Protein 2AHR (pdb70)

Solvent-accessible surface area: 51233 Å² total

Secondary structure (DSSP, 8-state):
--EEEE-----HHHHHHHTTSS--EEEE-SSHHHHHHHHHHHT--B--HHHHHHT-SEEEE-S-GGGHHHHHTTS---S-EE--TT--HHHHHHHH-TTS-EEE----GGGT-EEEEEEE-TT--HHHHHHHHHHHHTTEEEEE--GGGHHHHIIIIIIHHHHHHHHHHHHHHHHHHTT--HHHHHHHHHHHHHHHHHHHHHSSS-HHHHHHHH--TTSHHHHH--HHHHTHHHHHHHHHHHHHHHHHH-/--EEEE-----HHHHHHHTTSSS-EEEE-SSHHHHHHHHHHHT--B--HHHHHHH-SEEEE-S-GGGHHHHHTTS---S-EE--TT--HHHHHHHH-TTS-EEE----GGGT-EEEEEEE-TT--HHHHHHHHHHHHTTEEEEE--GGGHHHHIIIIIIHHHHHHHHHHHHHHHHHHTT--HHHHHHHHHHHHHHHHHHHHH-SS-HHHHHHHH--TTSHHHHH--HHHHTHHHHHHHHHHHHHHHHHH-/-EEEE-----HHHHHHHTTS-S-EEEE-SSHHHHHHHHHHHT--B--HHHHHHT-SEEEE-S-GGGHHHHHTTS---S-EE---S--HHHHHHHH-SSS-EEE----GGGT-EEEEEEE-TT--TTHHHHHHHHHTTSEEEEE--GGGHHHHIIIIIIHHHHHHHHHHHHHHHHHHTT--HHHHHHHHHHHHHHHHHHHHH-SS-HHHHHHHH--TTSHHHHH--HHHHTHHHHHHHHHHHHHHHHHH-/---EEEE-----HHHHHHHHTSS--EEEE-SSHHHHHHHHHHHT--B--HHHHHHT-SEEEE-S-GGGHHHHHTTS---S-EE--TT--HHHHHHHH-TTS-EEE----GGGT-EEEEEEE-TT--HHHHHHHHHHHHTTEEEEE--GGGHHHHIIIIIIHHHHHHHHHHHHHHHHHHTT--HHHHHHHHHHHHHHHHHHHHHSSS-HHHHHHHH--TTSHHHHH--HHHHTHHHHHHHHHHHHHHHHHH-/----EEEE-----HHHHHHHTTSS--EEEE-SSHHHHHHHHHHHT--B--HHHHHTT-SEEEE-S-GGGHHHHHTTS---S-EE--TT--HHHHHHHH-TTS-EEE----GGGT-EEEEEEE-TT--HHHHHHHHHHHHTSEEEEE--GGGHHHHIIIIIIHHHHHHHHHHHHHHHHHHTT--HHHHHHHHHHHHHHHHHHHHH-SS-HHHHHHHH--TTSHHHHH--HHHHTHHHHHHHHHHHHHHHHHH-

CATH classification: 3.40.50.720 (+1 more: 1.10.3730.10)

Structure (mmCIF, N/CA/C/O backbone):
data_2AHR
#
_entry.id   2AHR
#
_cell.length_a   171.631
_cell.length_b   109.646
_cell.length_c   84.033
_cell.angle_alpha   90.00
_cell.angle_beta   96.08
_cell.angle_gamma   90.00
#
_symmetry.space_group_name_H-M   'C 1 2 1'
#
loop_
_entity.id
_entity.type
_entity.pdbx_description
1 polymer 'putative pyrroline carboxylate reductase'
2 non-polymer 'SODIUM ION'
3 non-polymer 'NADP NICOTINAMIDE-ADENINE-DINUCLEOTIDE PHOSPHATE'
4 non-polymer 'FORMIC ACID'
5 water water
#
loop_
_atom_site.group_PDB
_atom_site.id
_atom_site.type_symbol
_atom_site.label_atom_id
_atom_site.label_alt_id
_atom_site.label_comp_id
_atom_site.label_asym_id
_atom_site.label_entity_id
_atom_site.label_seq_id
_atom_site.pdbx_PDB_ins_code
_atom_site.Cartn_x
_atom_site.Cartn_y
_atom_site.Cartn_z
_atom_site.occupancy
_atom_site.B_iso_or_equiv
_atom_site.auth_seq_id
_atom_site.auth_comp_id
_atom_site.auth_asym_id
_atom_site.auth_atom_id
_atom_site.pdbx_PDB_model_num
ATOM 1 N N . ALA A 1 3 ? 25.593 78.848 65.183 1.00 63.15 0 ALA A N 1
ATOM 2 C CA . ALA A 1 3 ? 26.097 79.974 64.338 1.00 63.05 0 ALA A CA 1
ATOM 3 C C . ALA A 1 3 ? 26.551 81.150 65.196 1.00 62.59 0 ALA A C 1
ATOM 4 O O . ALA A 1 3 ? 25.727 81.900 65.729 1.00 63.38 0 ALA A O 1
ATOM 14 N N . LYS A 1 5 ? 28.745 84.732 66.397 1.00 57.53 2 LYS A N 1
ATOM 15 C CA . LYS A 1 5 ? 29.007 86.094 65.945 1.00 56.26 2 LYS A CA 1
ATOM 16 C C . LYS A 1 5 ? 30.519 86.329 65.980 1.00 55.24 2 LYS A C 1
ATOM 17 O O . LYS A 1 5 ? 31.153 86.242 67.047 1.00 54.91 2 LYS A O 1
ATOM 23 N N . ILE A 1 6 ? 31.095 86.607 64.811 1.00 53.63 3 ILE A N 1
ATOM 24 C CA . ILE A 1 6 ? 32.545 86.724 64.687 1.00 52.07 3 ILE A CA 1
ATOM 25 C C . ILE A 1 6 ? 32.953 88.179 64.455 1.00 51.22 3 ILE A C 1
ATOM 26 O O . ILE A 1 6 ? 32.373 88.870 63.603 1.00 50.36 3 ILE A O 1
ATOM 31 N N . GLY A 1 7 ? 33.941 88.634 65.228 1.00 49.93 4 GLY A N 1
ATOM 32 C CA . GLY A 1 7 ? 34.460 90.000 65.126 1.00 48.93 4 GLY A CA 1
ATOM 33 C C . GLY A 1 7 ? 35.899 90.092 64.630 1.00 48.33 4 GLY A C 1
ATOM 34 O O . GLY A 1 7 ? 36.761 89.311 65.043 1.00 48.19 4 GLY A O 1
ATOM 35 N N . ILE A 1 8 ? 36.168 91.067 63.767 1.00 47.23 5 ILE A N 1
ATOM 36 C CA . ILE A 1 8 ? 37.495 91.248 63.194 1.00 46.48 5 ILE A CA 1
ATOM 37 C C . ILE A 1 8 ? 38.064 92.607 63.583 1.00 46.00 5 ILE A C 1
ATOM 38 O O . ILE A 1 8 ? 37.470 93.654 63.295 1.00 46.00 5 ILE A O 1
ATOM 43 N N . ILE A 1 9 ? 39.231 92.593 64.206 1.00 45.03 6 ILE A N 1
ATOM 44 C CA . ILE A 1 9 ? 39.895 93.823 64.581 1.00 44.89 6 ILE A CA 1
ATOM 45 C C . ILE A 1 9 ? 41.083 94.065 63.665 1.00 45.07 6 ILE A C 1
ATOM 46 O O . ILE A 1 9 ? 42.081 93.310 63.693 1.00 44.84 6 ILE A O 1
ATOM 51 N N . GLY A 1 10 ? 40.989 95.146 62.893 1.00 44.43 7 GLY A N 1
ATOM 52 C CA . GLY A 1 10 ? 41.976 95.468 61.877 1.00 44.99 7 GLY A CA 1
ATOM 53 C C . GLY A 1 10 ? 41.600 94.764 60.589 1.00 45.07 7 GLY A C 1
ATOM 54 O O . GLY A 1 10 ? 41.551 93.531 60.542 1.00 45.63 7 GLY A O 1
ATOM 55 N N . VAL A 1 11 ? 41.310 95.550 59.557 1.00 44.43 8 VAL A N 1
ATOM 56 C CA . VAL A 1 11 ? 40.855 95.020 58.271 1.00 44.05 8 VAL A CA 1
ATOM 57 C C . VAL A 1 11 ? 41.586 95.707 57.128 1.00 43.88 8 VAL A C 1
ATOM 58 O O . VAL A 1 11 ? 41.161 96.755 56.633 1.00 44.01 8 VAL A O 1
ATOM 62 N N . GLY A 1 12 ? 42.705 95.109 56.735 1.00 43.93 9 GLY A N 1
ATOM 63 C CA . GLY A 1 12 ? 43.506 95.592 55.624 1.00 44.01 9 GLY A CA 1
ATOM 64 C C . GLY A 1 12 ? 43.364 94.614 54.484 1.00 44.00 9 GLY A C 1
ATOM 65 O O . GLY A 1 12 ? 42.276 94.062 54.277 1.00 43.52 9 GLY A O 1
ATOM 66 N N . LYS A 1 13 ? 44.462 94.387 53.755 1.00 44.44 10 LYS A N 1
ATOM 67 C CA . LYS A 1 13 ? 44.427 93.537 52.547 1.00 44.27 10 LYS A CA 1
ATOM 68 C C . LYS A 1 13 ? 44.039 92.085 52.882 1.00 43.56 10 LYS A C 1
ATOM 69 O O . LYS A 1 13 ? 43.037 91.561 52.369 1.00 43.46 10 LYS A O 1
ATOM 83 N N . ALA A 1 15 ? 42.868 90.623 55.776 1.00 43.49 12 ALA A N 1
ATOM 84 C CA . ALA A 1 15 ? 41.558 90.506 56.433 1.00 44.00 12 ALA A CA 1
ATOM 85 C C . ALA A 1 15 ? 40.384 90.682 55.452 1.00 44.86 12 ALA A C 1
ATOM 86 O O . ALA A 1 15 ? 39.419 89.920 55.506 1.00 44.65 12 ALA A O 1
ATOM 88 N N . SER A 1 16 ? 40.465 91.671 54.561 1.00 45.78 13 SER A N 1
ATOM 89 C CA . SER A 1 16 ? 39.397 91.886 53.558 1.00 47.28 13 SER A CA 1
ATOM 90 C C . SER A 1 16 ? 39.211 90.662 52.670 1.00 47.44 13 SER A C 1
ATOM 91 O O . SER A 1 16 ? 38.072 90.278 52.382 1.00 47.74 13 SER A O 1
ATOM 94 N N . ALA A 1 17 ? 40.327 90.056 52.249 1.00 47.41 14 ALA A N 1
ATOM 95 C CA . ALA A 1 17 ? 40.311 88.883 51.360 1.00 47.76 14 ALA A CA 1
ATOM 96 C C . ALA A 1 17 ? 39.577 87.700 51.987 1.00 47.98 14 ALA A C 1
ATOM 97 O O . ALA A 1 17 ? 38.933 86.923 51.296 1.00 49.06 14 ALA A O 1
ATOM 99 N N . ILE A 1 18 ? 39.666 87.599 53.307 1.00 47.72 15 ILE A N 1
ATOM 100 C CA . ILE A 1 18 ? 39.134 86.488 54.086 1.00 47.98 15 ILE A CA 1
ATOM 101 C C . ILE A 1 18 ? 37.601 86.579 54.338 1.00 48.67 15 ILE A C 1
ATOM 102 O O . ILE A 1 18 ? 36.933 85.570 54.606 1.00 48.39 15 ILE A O 1
ATOM 107 N N . ILE A 1 19 ? 37.055 87.783 54.211 1.00 48.97 16 ILE A N 1
ATOM 108 C CA . ILE A 1 19 ? 35.651 88.025 54.528 1.00 49.92 16 ILE A CA 1
ATOM 109 C C . ILE A 1 19 ? 34.691 87.508 53.452 1.00 50.04 16 ILE A C 1
ATOM 110 O O . ILE A 1 19 ? 33.561 87.116 53.767 1.00 49.81 16 ILE A O 1
ATOM 115 N N . LYS A 1 20 ? 35.143 87.479 52.199 1.00 50.40 17 LYS A N 1
ATOM 116 C CA . LYS A 1 20 ? 34.353 86.889 51.115 1.00 50.76 17 LYS A CA 1
ATOM 117 C C . LYS A 1 20 ? 33.941 85.448 51.456 1.00 50.39 17 LYS A C 1
ATOM 118 O O . LYS A 1 20 ? 32.777 85.064 51.270 1.00 50.42 17 LYS A O 1
ATOM 124 N N . GLY A 1 21 ? 34.900 84.668 51.948 1.00 49.52 18 GLY A N 1
ATOM 125 C CA . GLY A 1 21 ? 34.648 83.313 52.413 1.00 49.39 18 GLY A CA 1
ATOM 126 C C . GLY A 1 21 ? 33.808 83.245 53.681 1.00 49.20 18 GLY A C 1
ATOM 127 O O . GLY A 1 21 ? 32.960 82.364 53.814 1.00 48.98 18 GLY A O 1
ATOM 128 N N . LEU A 1 22 ? 34.043 84.169 54.608 1.00 48.95 19 LEU A N 1
ATOM 129 C CA . LEU A 1 22 ? 33.260 84.232 55.853 1.00 49.22 19 LEU A CA 1
ATOM 130 C C . LEU A 1 22 ? 31.791 84.637 55.628 1.00 49.51 19 LEU A C 1
ATOM 131 O O . LEU A 1 22 ? 30.916 84.226 56.388 1.00 49.72 19 LEU A O 1
ATOM 136 N N . LYS A 1 23 ? 31.539 85.434 54.590 1.00 49.82 20 LYS A N 1
ATOM 137 C CA . LYS A 1 23 ? 30.180 85.811 54.183 1.00 50.49 20 LYS A CA 1
ATOM 138 C C . LYS A 1 23 ? 29.361 84.634 53.687 1.00 51.09 20 LYS A C 1
ATOM 139 O O . LYS A 1 23 ? 28.140 84.690 53.686 1.00 51.87 20 LYS A O 1
ATOM 145 N N . GLN A 1 24 ? 30.035 83.577 53.254 1.00 51.92 21 GLN A N 1
ATOM 146 C CA . GLN A 1 24 ? 29.367 82.389 52.751 1.00 52.78 21 GLN A CA 1
ATOM 147 C C . GLN A 1 24 ? 29.177 81.318 53.828 1.00 53.19 21 GLN A C 1
ATOM 148 O O . GLN A 1 24 ? 28.645 80.237 53.556 1.00 53.42 21 GLN A O 1
ATOM 154 N N . THR A 1 25 ? 29.607 81.635 55.049 1.00 53.38 22 THR A N 1
ATOM 155 C CA . THR A 1 25 ? 29.244 80.867 56.234 1.00 53.60 22 THR A CA 1
ATOM 156 C C . THR A 1 25 ? 27.978 81.481 56.875 1.00 54.13 22 THR A C 1
ATOM 157 O O . THR A 1 25 ? 27.681 82.662 56.658 1.00 53.83 22 THR A O 1
ATOM 161 N N . PRO A 1 26 ? 27.241 80.685 57.681 1.00 54.72 23 PRO A N 1
ATOM 162 C CA . PRO A 1 26 ? 26.052 81.166 58.399 1.00 55.12 23 PRO A CA 1
ATOM 163 C C . PRO A 1 26 ? 26.342 82.134 59.549 1.00 55.31 23 PRO A C 1
ATOM 164 O O . PRO A 1 26 ? 25.408 82.652 60.154 1.00 55.35 23 PRO A O 1
ATOM 168 N N . HIS A 1 27 ? 27.615 82.376 59.846 1.00 55.29 24 HIS A N 1
ATOM 169 C CA . HIS A 1 27 ? 27.999 83.206 60.994 1.00 55.52 24 HIS A CA 1
ATOM 170 C C . HIS A 1 27 ? 27.752 84.686 60.767 1.00 55.39 24 HIS A C 1
ATOM 171 O O . HIS A 1 27 ? 27.771 85.159 59.639 1.00 54.93 24 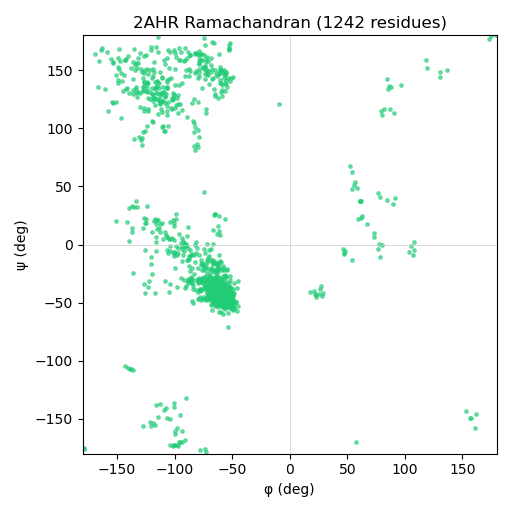HIS A O 1
ATOM 178 N N . GLU A 1 28 ? 27.523 85.411 61.854 1.00 55.54 25 GLU A N 1
ATOM 179 C CA . GLU A 1 28 ? 27.339 86.851 61.774 1.00 55.86 25 GLU A CA 1
ATOM 180 C C . GLU A 1 28 ? 28.667 87.539 62.016 1.00 55.07 25 GLU A C 1
ATOM 181 O O . GLU A 1 28 ? 29.434 87.151 62.896 1.00 55.55 25 GLU A O 1
ATOM 187 N N . LEU A 1 29 ? 28.925 88.575 61.235 1.00 54.13 26 LEU A N 1
ATOM 188 C CA . LEU A 1 29 ? 30.214 89.235 61.240 1.00 53.13 26 LEU A CA 1
ATOM 189 C C . LEU A 1 29 ? 30.081 90.680 61.681 1.00 52.47 26 LEU A C 1
ATOM 190 O O . LEU A 1 29 ? 29.054 91.314 61.453 1.00 52.42 26 LEU A O 1
ATOM 195 N N . ILE A 1 30 ? 31.119 91.186 62.334 1.00 51.57 27 ILE A N 1
ATOM 196 C CA . ILE A 1 30 ? 31.207 92.593 62.680 1.00 51.11 27 ILE A CA 1
ATOM 197 C C . ILE A 1 30 ? 32.672 92.960 62.719 1.00 50.76 27 ILE A C 1
ATOM 198 O O . ILE A 1 30 ? 33.495 92.140 63.100 1.00 50.79 27 ILE A O 1
ATOM 203 N N . ILE A 1 31 ? 32.994 94.191 62.327 1.00 50.45 28 ILE A N 1
ATOM 204 C CA . ILE A 1 31 ? 34.385 94.594 62.152 1.00 50.04 28 ILE A CA 1
ATOM 205 C C . ILE A 1 31 ? 34.723 95.864 62.931 1.00 49.90 28 ILE A C 1
ATOM 206 O O . ILE A 1 31 ? 33.830 96.616 63.301 1.00 49.86 28 ILE A O 1
ATOM 211 N N . SER A 1 32 ? 36.014 96.114 63.142 1.00 49.44 29 SER A N 1
ATOM 212 C CA . SER A 1 32 ? 36.476 97.311 63.833 1.00 49.29 29 SER A CA 1
ATOM 213 C C . SER A 1 32 ? 37.869 97.703 63.341 1.00 49.10 29 SER A C 1
ATOM 214 O O . SER A 1 32 ? 38.800 96.896 63.433 1.00 49.42 29 SER A O 1
ATOM 217 N N . GLY A 1 33 ? 38.008 98.934 62.838 1.00 48.49 30 GLY A N 1
ATOM 218 C CA . GLY A 1 33 ? 39.250 99.437 62.231 1.00 48.17 30 GLY A CA 1
ATOM 219 C C . GLY A 1 33 ? 40.148 100.313 63.093 1.00 48.39 30 GLY A C 1
ATOM 220 O O . GLY A 1 33 ? 40.051 100.286 64.314 1.00 48.27 30 GLY A O 1
ATOM 221 N N . SER A 1 34 ? 41.029 101.085 62.450 1.00 48.77 31 SER A N 1
ATOM 222 C CA . SER A 1 34 ? 42.020 101.949 63.133 1.00 49.29 31 SER A CA 1
ATOM 223 C C . SER A 1 34 ? 41.460 103.263 63.723 1.00 49.52 31 SER A C 1
ATOM 224 O O . SER A 1 34 ? 42.150 103.950 64.491 1.00 49.64 31 SER A O 1
ATOM 227 N N . SER A 1 35 ? 40.235 103.613 63.337 1.00 49.25 32 SER A N 1
ATOM 228 C CA . SER A 1 35 ? 39.513 104.777 63.864 1.00 49.41 32 SER A CA 1
ATOM 229 C C . SER A 1 35 ? 38.057 104.623 63.456 1.00 49.42 32 SER A C 1
ATOM 230 O O . SER A 1 35 ? 37.765 103.911 62.494 1.00 49.04 32 SER A O 1
ATOM 233 N N . LEU A 1 36 ? 37.148 105.285 64.175 1.00 49.63 33 LEU A N 1
ATOM 234 C CA . LEU A 1 36 ? 35.721 105.213 63.849 1.00 49.77 33 LEU A CA 1
ATOM 235 C C . LEU A 1 36 ? 35.431 105.504 62.391 1.00 49.31 33 LEU A C 1
ATOM 236 O O . LEU A 1 36 ? 34.638 104.803 61.763 1.00 48.92 33 LEU A O 1
ATOM 241 N N . GLU A 1 37 ? 36.076 106.533 61.850 1.00 49.59 34 GLU A N 1
ATOM 242 C CA . GLU A 1 37 ? 35.826 106.918 60.462 1.00 49.80 34 GLU A CA 1
ATOM 243 C C . GLU A 1 37 ? 36.245 105.780 59.535 1.00 49.65 34 GLU A C 1
ATOM 244 O O . GLU A 1 37 ? 35.449 105.354 58.688 1.00 49.71 34 GLU A O 1
ATOM 250 N N . ARG A 1 38 ? 37.475 105.281 59.721 1.00 49.05 35 ARG A N 1
ATOM 251 C CA . ARG A 1 38 ? 38.000 104.165 58.933 1.00 48.63 35 ARG A CA 1
ATOM 252 C C . ARG A 1 38 ? 37.112 102.947 59.070 1.00 48.16 35 ARG A C 1
ATOM 253 O O . ARG A 1 38 ? 36.845 102.273 58.089 1.00 48.32 35 ARG A O 1
ATOM 261 N N . SER A 1 39 ? 36.643 102.680 60.284 1.00 48.30 36 SER A N 1
ATOM 262 C CA . SER A 1 39 ? 35.699 101.587 60.537 1.00 48.67 36 SER A CA 1
ATOM 263 C C . SER A 1 39 ? 34.457 101.661 59.648 1.00 49.03 36 SER A C 1
ATOM 264 O O . SER A 1 39 ? 34.036 100.650 59.079 1.00 48.56 36 SER A O 1
ATOM 267 N N . LYS A 1 40 ? 33.884 102.861 59.534 1.00 49.70 37 LYS A N 1
ATOM 268 C CA . LYS A 1 40 ? 32.685 103.074 58.738 1.00 50.64 37 LYS A CA 1
ATOM 269 C C . LYS A 1 40 ? 32.968 102.956 57.233 1.00 50.97 37 LYS A C 1
ATOM 270 O O . LYS A 1 40 ? 32.208 102.307 56.497 1.00 50.67 37 LYS A O 1
ATOM 276 N N . GLU A 1 41 ? 34.054 103.599 56.793 1.00 51.75 38 GLU A N 1
ATOM 277 C CA . GLU A 1 41 ? 34.501 103.545 55.398 1.00 52.55 38 GLU A CA 1
ATOM 278 C C . GLU A 1 41 ? 34.600 102.091 54.939 1.00 52.26 38 GLU A C 1
ATOM 279 O O . GLU A 1 41 ? 34.069 101.725 53.885 1.00 52.06 38 GLU A O 1
ATOM 285 N N . ILE A 1 42 ? 35.275 101.277 55.755 1.00 51.97 39 ILE A N 1
ATOM 286 C CA . ILE A 1 42 ? 35.490 99.861 55.479 1.00 51.99 39 ILE A CA 1
ATOM 287 C C . ILE A 1 42 ? 34.197 99.042 55.566 1.00 52.06 39 ILE A C 1
ATOM 288 O O . ILE A 1 42 ? 33.945 98.166 54.729 1.00 51.55 39 ILE A O 1
ATOM 293 N N . ALA A 1 43 ? 33.385 99.330 56.576 1.00 52.65 40 ALA A N 1
ATOM 294 C CA . ALA A 1 43 ? 32.110 98.634 56.768 1.00 53.66 40 ALA A CA 1
ATOM 295 C C . ALA A 1 43 ? 31.135 98.892 55.612 1.00 54.47 40 ALA A C 1
ATOM 296 O O . ALA A 1 43 ? 30.363 98.006 55.229 1.00 54.30 40 ALA A O 1
ATOM 298 N N . GLU A 1 44 ? 31.178 100.102 55.060 1.00 55.55 41 GLU A N 1
ATOM 299 C CA . GLU A 1 44 ? 30.332 100.442 53.919 1.00 57.30 41 GLU A CA 1
ATOM 300 C C . GLU A 1 44 ? 30.685 99.575 52.721 1.00 57.28 41 GLU A C 1
ATOM 301 O O . GLU A 1 44 ? 29.809 98.932 52.144 1.00 57.39 41 GLU A O 1
ATOM 307 N N . GLN A 1 45 ? 31.968 99.543 52.366 1.00 57.35 42 GLN A N 1
ATOM 308 C CA . GLN A 1 45 ? 32.399 98.816 51.168 1.00 57.58 42 GLN A CA 1
ATOM 309 C C . GLN A 1 45 ? 32.348 97.293 51.300 1.00 56.79 42 GLN A C 1
ATOM 310 O O . GLN A 1 45 ? 32.400 96.591 50.300 1.00 56.69 42 GLN A O 1
ATOM 316 N N . LEU A 1 46 ? 32.201 96.788 52.521 1.00 56.23 43 LEU A N 1
ATOM 317 C CA . LEU A 1 46 ? 32.049 95.346 52.733 1.00 55.79 43 LEU A CA 1
ATOM 318 C C . LEU A 1 46 ? 30.604 94.913 52.966 1.00 55.41 43 LEU A C 1
ATOM 319 O O . LEU A 1 46 ? 30.303 93.722 52.980 1.00 55.13 43 LEU A O 1
ATOM 324 N N . ALA A 1 47 ? 29.711 95.893 53.119 1.00 55.43 44 ALA A N 1
ATOM 325 C CA . ALA A 1 47 ? 28.298 95.652 53.430 1.00 55.01 44 ALA A CA 1
ATOM 326 C C . ALA A 1 47 ? 28.194 94.876 54.737 1.00 54.80 44 ALA A C 1
ATOM 327 O O . ALA A 1 47 ? 27.490 93.865 54.836 1.00 54.78 44 ALA A O 1
ATOM 329 N N . LEU A 1 48 ? 28.924 95.363 55.736 1.00 54.33 45 LEU A N 1
ATOM 330 C CA . LEU A 1 48 ? 28.951 94.740 57.058 1.00 54.27 45 LEU A CA 1
ATOM 331 C C . LEU A 1 48 ? 28.767 95.748 58.197 1.00 53.69 45 LEU A C 1
ATOM 332 O O . LEU A 1 48 ? 29.119 96.923 58.048 1.00 53.03 45 LEU A O 1
ATOM 337 N N . PRO A 1 49 ? 28.205 95.290 59.335 1.00 53.69 46 PRO A N 1
ATOM 338 C CA . PRO A 1 49 ? 28.164 96.132 60.536 1.00 53.79 46 PRO A CA 1
ATOM 339 C C . PRO A 1 49 ? 29.548 96.375 61.151 1.00 54.06 46 PRO A C 1
ATOM 340 O O . PRO A 1 49 ? 30.466 95.571 60.970 1.00 53.91 46 PRO A O 1
ATOM 344 N N . TYR A 1 50 ? 29.679 97.492 61.860 1.00 54.27 47 TYR A N 1
ATOM 345 C CA . TYR A 1 50 ? 30.897 97.819 62.582 1.00 54.52 47 TYR A CA 1
ATOM 346 C C . TYR A 1 50 ? 30.609 98.261 64.021 1.00 54.75 47 TYR A C 1
ATOM 347 O O . TYR A 1 50 ? 29.480 98.663 64.355 1.00 54.33 47 TYR A O 1
ATOM 356 N N . ALA A 1 51 ? 31.647 98.180 64.854 1.00 54.76 48 ALA A N 1
ATOM 357 C CA . ALA A 1 51 ? 31.563 98.477 66.282 1.00 54.83 48 ALA A CA 1
ATOM 358 C C . ALA A 1 51 ? 32.094 99.877 66.590 1.00 55.13 48 ALA A C 1
ATOM 359 O O . ALA A 1 51 ? 32.839 100.458 65.786 1.00 55.01 48 ALA A O 1
ATOM 369 N N . SER A 1 53 ? 34.067 100.755 69.073 1.00 54.37 50 SER A N 1
ATOM 370 C CA . SER A 1 53 ? 35.421 100.652 69.620 1.00 53.92 50 SER A CA 1
ATOM 371 C C . SER A 1 53 ? 35.778 99.168 69.682 1.00 53.55 50 SER A C 1
ATOM 372 O O . SER A 1 53 ? 34.895 98.316 69.532 1.00 53.30 50 SER A O 1
ATOM 375 N N . HIS A 1 54 ? 37.049 98.849 69.924 1.00 53.26 51 HIS A N 1
ATOM 376 C CA . HIS A 1 54 ? 37.460 97.436 69.978 1.00 53.23 51 HIS A CA 1
ATOM 377 C C . HIS A 1 54 ? 36.796 96.705 71.128 1.00 53.43 51 HIS A C 1
ATOM 378 O O . HIS A 1 54 ? 36.339 95.571 70.958 1.00 53.07 51 HIS A O 1
ATOM 385 N N . GLN A 1 55 ? 36.721 97.365 72.288 1.00 53.94 52 GLN A N 1
ATOM 386 C CA . GLN A 1 55 ? 36.062 96.769 73.447 1.00 54.28 52 GLN A CA 1
ATOM 387 C C . GLN A 1 55 ? 34.569 96.536 73.174 1.00 54.94 52 GLN A C 1
ATOM 388 O O . GLN A 1 55 ? 34.023 95.483 73.516 1.00 54.74 52 GLN A O 1
ATOM 394 N N . ASP A 1 56 ? 33.919 97.496 72.523 1.00 55.80 53 ASP A N 1
ATOM 395 C CA . ASP A 1 56 ? 32.523 97.305 72.151 1.00 57.15 53 ASP A CA 1
ATOM 396 C C . ASP A 1 56 ? 32.332 96.086 71.241 1.00 57.15 53 ASP A C 1
ATOM 397 O O . ASP A 1 56 ? 31.364 95.336 71.406 1.00 57.15 53 ASP A O 1
ATOM 402 N N . LEU A 1 57 ? 33.277 95.888 70.312 1.00 56.99 54 LEU A N 1
ATOM 403 C CA . LEU A 1 57 ? 33.366 94.673 69.472 1.00 56.92 54 LEU A CA 1
ATOM 404 C C . LEU A 1 57 ? 33.496 93.425 70.349 1.00 56.84 54 LEU A C 1
ATOM 405 O O . LEU A 1 57 ? 32.722 92.469 70.212 1.00 56.73 54 LEU A O 1
ATOM 410 N N . ILE A 1 58 ? 34.487 93.447 71.242 1.00 56.62 55 ILE A N 1
ATOM 411 C CA . ILE A 1 58 ? 34.763 92.326 72.133 1.00 56.95 55 ILE A CA 1
ATOM 412 C C . ILE A 1 58 ? 33.530 91.839 72.919 1.00 57.19 55 ILE A C 1
ATOM 413 O O . ILE A 1 58 ? 33.258 90.635 72.959 1.00 57.36 55 ILE A O 1
ATOM 418 N N . ASP A 1 59 ? 32.775 92.769 73.506 1.00 57.16 56 ASP A N 1
ATOM 419 C CA . ASP A 1 59 ? 31.671 92.408 74.420 1.00 57.58 56 ASP A CA 1
ATOM 420 C C . ASP A 1 59 ? 30.489 91.672 73.776 1.00 57.33 56 ASP A C 1
ATOM 421 O O . ASP A 1 59 ? 29.679 91.058 74.472 1.00 57.34 56 ASP A O 1
ATOM 426 N N . GLN A 1 60 ? 30.400 91.713 72.453 1.00 57.06 57 GLN A N 1
ATOM 427 C CA . GLN A 1 60 ? 29.231 91.176 71.776 1.00 56.88 57 GLN A CA 1
ATOM 428 C C . GLN A 1 60 ? 29.535 90.038 70.809 1.00 56.56 57 GLN A C 1
ATOM 429 O O . GLN A 1 60 ? 28.664 89.615 70.033 1.00 56.75 57 GLN A O 1
ATOM 435 N N . VAL A 1 61 ? 30.764 89.542 70.868 1.00 55.78 58 VAL A N 1
ATOM 436 C CA . VAL A 1 61 ? 31.258 88.620 69.871 1.00 55.15 58 VAL A CA 1
ATOM 437 C C . VAL A 1 61 ? 31.754 87.303 70.491 1.00 55.03 58 VAL A C 1
ATOM 438 O O . VAL A 1 61 ? 32.364 87.302 71.568 1.00 54.73 58 VAL A O 1
ATOM 442 N N . ASP A 1 62 ? 31.449 86.188 69.824 1.00 54.61 59 ASP A N 1
ATOM 443 C CA . ASP A 1 62 ? 31.843 84.860 70.292 1.00 54.51 59 ASP A CA 1
ATOM 444 C C . ASP A 1 62 ? 33.292 84.532 69.960 1.00 54.05 59 ASP A C 1
ATOM 445 O O . ASP A 1 62 ? 33.930 83.771 70.680 1.00 54.47 59 ASP A O 1
ATOM 450 N N . LEU A 1 63 ? 33.798 85.087 68.862 1.00 53.34 60 LEU A N 1
ATOM 451 C CA . LEU A 1 63 ? 35.127 84.747 68.367 1.00 52.42 60 LEU A CA 1
ATOM 452 C C . LEU A 1 63 ? 35.778 85.998 67.817 1.00 51.43 60 LEU A C 1
ATOM 453 O O . LEU A 1 63 ? 35.121 86.757 67.115 1.00 51.77 60 LEU A O 1
ATOM 458 N N . VAL A 1 64 ? 37.039 86.241 68.163 1.00 49.91 61 VAL A N 1
ATOM 459 C CA . VAL A 1 64 ? 37.783 87.363 67.584 1.00 48.85 61 VAL A CA 1
ATOM 460 C C . VAL A 1 64 ? 38.840 86.893 66.573 1.00 48.20 61 VAL A C 1
ATOM 461 O O . VAL A 1 64 ? 39.581 85.939 66.834 1.00 48.58 61 VAL A O 1
ATOM 465 N N . ILE A 1 65 ? 38.888 87.569 65.426 1.00 46.92 62 ILE A N 1
ATOM 466 C CA . ILE A 1 65 ? 39.942 87.397 64.429 1.00 45.32 62 ILE A CA 1
ATOM 467 C C . ILE A 1 65 ? 40.755 88.691 64.396 1.00 44.39 62 ILE A C 1
ATOM 468 O O . ILE A 1 65 ? 40.195 89.781 64.282 1.00 43.82 62 ILE A O 1
ATOM 473 N N . LEU A 1 66 ? 42.070 88.564 64.527 1.00 43.32 63 LEU A N 1
ATOM 474 C CA . LEU A 1 66 ? 42.963 89.711 64.500 1.00 42.47 63 LEU A CA 1
ATOM 475 C C . LEU A 1 66 ? 43.600 89.939 63.122 1.00 42.37 63 LEU A C 1
ATOM 476 O O . LEU A 1 66 ? 44.330 89.074 62.618 1.00 41.97 63 LEU A O 1
ATOM 481 N N . GLY A 1 67 ? 43.354 91.121 62.547 1.00 41.79 64 GLY A N 1
ATOM 482 C CA . GLY A 1 67 ? 43.884 91.497 61.231 1.00 41.22 64 GLY A CA 1
ATOM 483 C C . GLY A 1 67 ? 44.900 92.628 61.181 1.00 41.03 64 GLY A C 1
ATOM 484 O O . GLY A 1 67 ? 45.206 93.153 60.097 1.00 39.82 64 GLY A O 1
ATOM 485 N N . ILE A 1 68 ? 45.443 92.993 62.344 1.00 41.27 65 ILE A N 1
ATOM 486 C CA . ILE A 1 68 ? 46.440 94.058 62.435 1.00 42.31 65 ILE A CA 1
ATOM 487 C C . ILE A 1 68 ? 47.825 93.459 62.187 1.00 43.23 65 ILE A C 1
ATOM 488 O O . ILE A 1 68 ? 47.995 92.235 62.257 1.00 42.91 65 ILE A O 1
ATOM 493 N N . LYS A 1 69 ? 48.799 94.319 61.891 1.00 44.10 66 LYS A N 1
ATOM 494 C CA . LYS A 1 69 ? 50.187 93.899 61.708 1.00 44.83 66 LYS A CA 1
ATOM 495 C C . LYS A 1 69 ? 50.835 93.478 63.033 1.00 45.03 66 LYS A C 1
ATOM 496 O O . LYS A 1 69 ? 50.489 94.008 64.102 1.00 44.78 66 LYS A O 1
ATOM 502 N N . PRO A 1 70 ? 51.784 92.523 62.972 1.00 45.31 67 PRO A N 1
ATOM 503 C CA . PRO A 1 70 ? 52.422 92.014 64.193 1.00 45.81 67 PRO A CA 1
ATOM 504 C C . PRO A 1 70 ? 53.002 93.118 65.087 1.00 46.75 67 PRO A C 1
ATOM 505 O O . PRO A 1 70 ? 52.823 93.075 66.314 1.00 46.38 67 PRO A O 1
ATOM 509 N N . GLN A 1 71 ? 53.683 94.096 64.492 1.00 47.59 68 GLN A N 1
ATOM 510 C CA . GLN A 1 71 ? 54.356 95.126 65.297 1.00 49.05 68 GLN A CA 1
ATOM 511 C C . GLN A 1 71 ? 53.397 96.070 66.027 1.00 49.30 68 GLN A C 1
ATOM 512 O O . GLN A 1 71 ? 53.839 96.925 66.788 1.00 49.52 68 GLN A O 1
ATOM 518 N N . LEU A 1 72 ? 52.096 95.899 65.792 1.00 49.43 69 LEU A N 1
ATOM 519 C CA . LEU A 1 72 ? 51.071 96.629 66.520 1.00 49.44 69 LEU A CA 1
ATOM 520 C C . LEU A 1 72 ? 50.369 95.791 67.580 1.00 49.45 69 LEU A C 1
ATOM 521 O O . LEU A 1 72 ? 49.498 96.298 68.264 1.00 49.66 69 LEU A O 1
ATOM 526 N N . PHE A 1 73 ? 50.726 94.515 67.712 1.00 49.35 70 PHE A N 1
ATOM 527 C CA . PHE A 1 73 ? 50.036 93.620 68.642 1.00 49.67 70 PHE A CA 1
ATOM 528 C C . PHE A 1 73 ? 50.032 94.137 70.099 1.00 50.62 70 PHE A C 1
ATOM 529 O O . PHE A 1 73 ? 48.973 94.258 70.718 1.00 50.23 70 PHE A O 1
ATOM 537 N N . GLU A 1 74 ? 51.212 94.457 70.623 1.00 51.58 71 GLU A N 1
ATOM 538 C CA . GLU A 1 74 ? 51.343 94.921 72.002 1.00 53.19 71 GLU A CA 1
ATOM 539 C C . GLU A 1 74 ? 50.538 96.200 72.233 1.00 53.26 71 GLU A C 1
ATOM 540 O O . GLU A 1 74 ? 49.639 96.222 73.074 1.00 53.34 71 GLU A O 1
ATOM 546 N N . THR A 1 75 ? 50.852 97.238 71.457 1.00 53.53 72 THR A N 1
ATOM 547 C CA . THR A 1 75 ? 50.178 98.542 71.528 1.00 53.74 72 THR A CA 1
ATOM 548 C C . THR A 1 75 ? 48.654 98.450 71.499 1.00 53.31 72 THR A C 1
ATOM 549 O O . THR A 1 75 ? 47.985 99.066 72.313 1.00 53.75 72 THR A O 1
ATOM 553 N N . VAL A 1 76 ? 48.118 97.669 70.569 1.00 52.59 73 VAL A N 1
ATOM 554 C CA . VAL A 1 76 ? 46.680 97.618 70.312 1.00 51.90 73 VAL A CA 1
ATOM 555 C C . VAL A 1 76 ? 45.929 96.642 71.231 1.00 51.40 73 VAL A C 1
ATOM 556 O O . VAL A 1 76 ? 44.779 96.881 71.577 1.00 50.94 73 VAL A O 1
ATOM 560 N N . LEU A 1 77 ? 46.580 95.544 71.616 1.00 51.44 74 LEU A N 1
ATOM 561 C CA . LEU A 1 77 ? 45.932 94.483 72.405 1.00 51.41 74 LEU A CA 1
ATOM 562 C C . LEU A 1 77 ? 46.047 94.642 73.941 1.00 51.96 74 LEU A C 1
ATOM 563 O O . LEU A 1 77 ? 45.108 94.305 74.678 1.00 50.77 74 LEU A O 1
ATOM 568 N N . LYS A 1 78 ? 47.199 95.125 74.413 1.00 52.92 75 LYS A N 1
ATOM 569 C CA . LYS A 1 78 ? 47.470 95.175 75.854 1.00 54.36 75 LYS A CA 1
ATOM 570 C C . LYS A 1 78 ? 46.378 95.923 76.643 1.00 54.88 75 LYS A C 1
ATOM 571 O O . LYS A 1 78 ? 45.885 95.391 77.647 1.00 55.36 75 LYS A O 1
ATOM 577 N N . PRO A 1 79 ? 45.979 97.137 76.183 1.00 55.35 76 PRO A N 1
ATOM 578 C CA . PRO A 1 79 ? 44.906 97.881 76.854 1.00 55.43 76 PRO A CA 1
ATOM 579 C C . PRO A 1 79 ? 43.474 97.337 76.686 1.00 55.42 76 PRO A C 1
ATOM 580 O O . PRO A 1 79 ? 42.547 97.927 77.235 1.00 54.96 76 PRO A O 1
ATOM 584 N N . LEU A 1 80 ? 43.284 96.238 75.954 1.00 55.23 77 LEU A N 1
ATOM 585 C CA . LEU A 1 80 ? 41.937 95.661 75.806 1.00 55.13 77 LEU A CA 1
ATOM 586 C C . LEU A 1 80 ? 41.676 94.532 76.798 1.00 55.12 77 LEU A C 1
ATOM 587 O O . LEU A 1 80 ? 42.600 94.056 77.466 1.00 55.01 77 LEU A O 1
ATOM 592 N N . HIS A 1 81 ? 40.414 94.113 76.891 1.00 55.30 78 HIS A N 1
ATOM 593 C CA . HIS A 1 81 ? 40.010 93.031 77.798 1.00 55.54 78 HIS A CA 1
ATOM 594 C C . HIS A 1 81 ? 39.206 91.976 77.040 1.00 54.83 78 HIS A C 1
ATOM 595 O O . HIS A 1 81 ? 37.983 92.074 76.935 1.00 54.28 78 HIS A O 1
ATOM 602 N N . PHE A 1 82 ? 39.901 90.966 76.520 1.00 54.58 79 PHE A N 1
ATOM 603 C CA . PHE A 1 82 ? 39.277 89.897 75.719 1.00 53.81 79 PHE A CA 1
ATOM 604 C C . PHE A 1 82 ? 38.578 88.872 76.591 1.00 53.89 79 PHE A C 1
ATOM 605 O O . PHE A 1 82 ? 38.918 88.715 77.767 1.00 53.94 79 PHE A O 1
ATOM 613 N N . LYS A 1 83 ? 37.607 88.172 76.005 1.00 53.93 80 LYS A N 1
ATOM 614 C CA . LYS A 1 83 ? 36.845 87.149 76.723 1.00 54.10 80 LYS A CA 1
ATOM 615 C C . LYS A 1 83 ? 36.319 86.019 75.843 1.00 53.90 80 LYS A C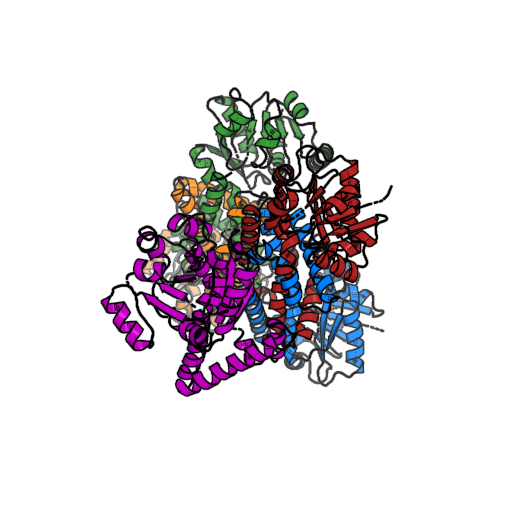 1
ATOM 616 O O . LYS A 1 83 ? 35.377 85.312 76.231 1.00 54.14 80 LYS A O 1
ATOM 622 N N . GLN A 1 84 ? 36.934 85.848 74.670 1.00 53.13 81 GLN A N 1
ATOM 623 C CA . GLN A 1 84 ? 36.599 84.775 73.724 1.00 52.22 81 GLN A CA 1
ATOM 624 C C . GLN A 1 84 ? 37.902 84.164 73.217 1.00 51.24 81 GLN A C 1
ATOM 625 O O . GLN A 1 84 ? 38.974 84.735 73.431 1.00 51.35 81 GLN A O 1
ATOM 631 N N . PRO A 1 85 ? 37.812 83.014 72.525 1.00 50.12 82 PRO A N 1
ATOM 632 C CA . PRO A 1 85 ? 38.933 82.580 71.682 1.00 49.29 82 PRO A CA 1
ATOM 633 C C . PRO A 1 85 ? 39.341 83.645 70.644 1.00 48.23 82 PRO A C 1
ATOM 634 O O . PRO A 1 85 ? 38.478 84.341 70.088 1.00 47.76 82 PRO A O 1
ATOM 638 N N . ILE A 1 86 ? 40.650 83.774 70.418 1.00 46.77 83 ILE A N 1
ATOM 639 C CA . ILE A 1 86 ? 41.207 84.702 69.428 1.00 45.21 83 ILE A CA 1
ATOM 640 C C . ILE A 1 86 ? 42.007 83.954 68.346 1.00 44.61 83 ILE A C 1
ATOM 641 O O . ILE A 1 86 ? 42.818 83.047 68.654 1.00 43.86 83 ILE A O 1
ATOM 646 N N . ILE A 1 87 ? 41.767 84.337 67.086 1.00 43.26 84 ILE A N 1
ATOM 647 C CA . ILE A 1 87 ? 42.543 83.848 65.939 1.00 41.96 84 ILE A CA 1
ATOM 648 C C . ILE A 1 87 ? 43.484 84.955 65.460 1.00 41.10 84 ILE A C 1
ATOM 649 O O . ILE A 1 87 ? 43.044 86.060 65.122 1.00 40.98 84 ILE A O 1
ATOM 654 N N . SER A 1 88 ? 44.777 84.656 65.436 1.00 39.46 85 SER A N 1
ATOM 655 C CA . SER A 1 88 ? 45.764 85.567 64.898 1.00 38.86 85 SER A CA 1
ATOM 656 C C . SER A 1 88 ? 46.153 85.101 63.482 1.00 38.69 85 SER A C 1
ATOM 657 O O . SER A 1 88 ? 46.450 83.909 63.277 1.00 38.64 85 SER A O 1
ATOM 668 N N . ALA A 1 90 ? 48.708 86.799 62.064 1.00 37.71 87 ALA A N 1
ATOM 669 C CA . ALA A 1 90 ? 49.968 87.529 62.000 1.00 37.15 87 ALA A CA 1
ATOM 670 C C . ALA A 1 90 ? 51.202 86.647 61.888 1.00 37.65 87 ALA A C 1
ATOM 671 O O . ALA A 1 90 ? 51.347 85.680 62.641 1.00 38.05 87 ALA A O 1
ATOM 673 N N . ALA A 1 91 ? 52.093 87.018 60.968 1.00 36.80 88 ALA A N 1
ATOM 674 C CA . ALA A 1 91 ? 53.430 86.439 60.865 1.00 37.11 88 ALA A CA 1
ATOM 675 C C . ALA A 1 91 ? 54.242 86.750 62.118 1.00 37.09 88 ALA A C 1
ATOM 676 O O . ALA A 1 91 ? 54.086 87.813 62.705 1.00 37.04 88 ALA A O 1
ATOM 678 N N . GLY A 1 92 ? 55.120 85.833 62.507 1.00 37.17 89 GLY A N 1
ATOM 679 C CA . GLY A 1 92 ? 56.126 86.123 63.516 1.00 37.67 89 GLY A CA 1
ATOM 680 C C . GLY A 1 92 ? 55.739 86.123 64.990 1.00 38.58 89 GLY A C 1
ATOM 681 O O . GLY A 1 92 ? 56.620 86.172 65.868 1.00 38.12 89 GLY A O 1
ATOM 682 N N . ILE A 1 93 ? 54.443 86.062 65.279 1.00 39.15 90 ILE A N 1
ATOM 683 C CA . ILE A 1 93 ? 53.956 86.176 66.662 1.00 39.83 90 ILE A CA 1
ATOM 684 C C . ILE A 1 93 ? 53.469 84.837 67.232 1.00 39.49 90 ILE A C 1
ATOM 685 O O . ILE A 1 93 ? 52.449 84.295 66.797 1.00 38.80 90 ILE A O 1
ATOM 690 N N . SER A 1 94 ? 54.202 84.301 68.208 1.00 39.19 91 SER A N 1
ATOM 691 C CA . SER A 1 94 ? 53.880 82.974 68.733 1.00 39.50 91 SER A CA 1
ATOM 692 C C . SER A 1 94 ? 52.605 82.967 69.559 1.00 39.70 91 SER A C 1
ATOM 693 O O . SER A 1 94 ? 52.158 84.003 70.058 1.00 40.70 91 SER A O 1
ATOM 696 N N . LEU A 1 95 ? 51.998 81.802 69.686 1.00 39.80 92 LEU A N 1
ATOM 697 C CA . LEU A 1 95 ? 50.844 81.675 70.552 1.00 40.61 92 LEU A CA 1
ATOM 698 C C . LEU A 1 95 ? 51.209 82.107 71.982 1.00 41.25 92 LEU A C 1
ATOM 699 O O . LEU A 1 95 ? 50.447 82.814 72.663 1.00 41.13 92 LEU A O 1
ATOM 704 N N . GLN A 1 96 ? 52.401 81.720 72.406 1.00 42.10 93 GLN A N 1
ATOM 705 C CA . GLN A 1 96 ? 52.910 82.093 73.717 1.00 43.53 93 GLN A CA 1
ATOM 706 C C . GLN A 1 96 ? 53.002 83.607 73.916 1.00 43.73 93 GLN A C 1
ATOM 707 O O . GLN A 1 96 ? 52.592 84.115 74.961 1.00 44.22 93 GLN A O 1
ATOM 713 N N . ARG A 1 97 ? 53.528 84.326 72.926 1.00 44.32 94 ARG A N 1
ATOM 714 C CA . ARG A 1 97 ? 53.655 85.767 73.020 1.00 45.32 94 ARG A CA 1
ATOM 715 C C . ARG A 1 97 ? 52.293 86.421 73.008 1.00 45.31 94 ARG A C 1
ATOM 716 O O . ARG A 1 97 ? 52.061 87.361 73.753 1.00 45.42 94 ARG A O 1
ATOM 724 N N . LEU A 1 98 ? 51.384 85.906 72.185 1.00 45.38 95 LEU A N 1
ATOM 725 C CA . LEU A 1 98 ? 50.012 86.408 72.158 1.00 45.39 95 LEU A CA 1
ATOM 726 C C . LEU A 1 98 ? 49.322 86.262 73.531 1.00 45.99 95 LEU A C 1
ATOM 727 O O . LEU A 1 98 ? 48.615 87.165 73.959 1.00 45.93 95 LEU A O 1
ATOM 732 N N . ALA A 1 99 ? 49.524 85.128 74.204 1.00 46.79 96 ALA A N 1
ATOM 733 C CA . ALA A 1 99 ? 48.960 84.910 75.551 1.00 47.85 96 ALA A CA 1
ATOM 734 C C . ALA A 1 99 ? 49.443 85.991 76.530 1.00 48.36 96 ALA A C 1
ATOM 735 O O . ALA A 1 99 ? 48.712 86.421 77.426 1.00 48.59 96 ALA A O 1
ATOM 737 N N . THR A 1 100 ? 50.681 86.430 76.320 1.00 48.91 97 THR A N 1
ATOM 738 C CA . THR A 1 100 ? 51.293 87.536 77.048 1.00 49.12 97 THR A CA 1
ATOM 739 C C . THR A 1 100 ? 50.562 88.879 76.849 1.00 49.55 97 THR A C 1
ATOM 740 O O . THR A 1 100 ? 50.545 89.710 77.759 1.00 49.07 97 THR A O 1
ATOM 744 N N . PHE A 1 101 ? 49.973 89.089 75.668 1.00 49.64 98 PHE A N 1
ATOM 745 C CA . PHE A 1 101 ? 49.271 90.332 75.369 1.00 50.01 98 PHE A CA 1
ATOM 746 C C . PHE A 1 101 ? 47.801 90.282 75.776 1.00 50.25 98 PHE A C 1
ATOM 747 O O . PHE A 1 101 ? 47.222 91.319 76.120 1.00 50.48 98 PHE A O 1
ATOM 755 N N . VAL A 1 102 ? 47.195 89.095 75.721 1.00 50.10 99 VAL A N 1
ATOM 756 C CA . VAL A 1 102 ? 45.733 88.979 75.858 1.00 50.18 99 VAL A CA 1
ATOM 757 C C . VAL A 1 102 ? 45.226 88.110 77.019 1.00 50.54 99 VAL A C 1
ATOM 758 O O . VAL A 1 102 ? 44.049 88.191 77.372 1.00 50.01 99 VAL A O 1
ATOM 762 N N . GLY A 1 103 ? 46.084 87.265 77.590 1.00 50.49 100 GLY A N 1
ATOM 763 C CA . GLY A 1 103 ? 45.637 86.422 78.685 1.00 51.39 100 GLY A CA 1
ATOM 764 C C . GLY A 1 103 ? 45.947 84.939 78.597 1.00 52.10 100 GLY A C 1
ATOM 765 O O . GLY A 1 103 ? 45.969 84.347 77.504 1.00 52.05 100 GLY A O 1
ATOM 766 N N . GLN A 1 104 ? 46.145 84.343 79.777 1.00 51.97 101 GLN A N 1
ATOM 767 C CA . GLN A 1 104 ? 46.540 82.949 79.926 1.00 52.21 101 GLN A CA 1
ATOM 768 C C . GLN A 1 104 ? 45.359 81.989 80.044 1.00 52.09 101 GLN A C 1
ATOM 769 O O . GLN A 1 104 ? 45.549 80.778 80.169 1.00 52.52 101 GLN A O 1
ATOM 775 N N . ASP A 1 105 ? 44.147 82.523 79.988 1.00 52.08 102 ASP A N 1
ATOM 776 C CA . ASP A 1 105 ? 42.943 81.718 80.189 1.00 52.57 102 ASP A CA 1
ATOM 777 C C . ASP A 1 105 ? 42.107 81.581 78.926 1.00 52.25 102 ASP A C 1
ATOM 778 O O . ASP A 1 105 ? 40.967 81.095 78.973 1.00 52.38 102 ASP A O 1
ATOM 783 N N . LEU A 1 106 ? 42.678 81.996 77.798 1.00 51.30 103 LEU A N 1
ATOM 784 C CA . LEU A 1 106 ? 41.948 82.023 76.539 1.00 50.42 103 LEU A CA 1
ATOM 785 C C . LEU A 1 106 ? 42.451 80.966 75.564 1.00 49.33 103 LEU A C 1
ATOM 786 O O . LEU A 1 106 ? 43.669 80.775 75.421 1.00 49.55 103 LEU A O 1
ATOM 791 N N . PRO A 1 107 ? 41.523 80.256 74.904 1.00 47.93 104 PRO A N 1
ATOM 792 C CA . PRO A 1 107 ? 41.957 79.471 73.759 1.00 47.03 104 PRO A CA 1
ATOM 793 C C . PRO A 1 107 ? 42.440 80.434 72.666 1.00 46.11 104 PRO A C 1
ATOM 794 O O . PRO A 1 107 ? 41.794 81.462 72.408 1.00 45.64 104 PRO A O 1
ATOM 798 N N . LEU A 1 108 ? 43.593 80.126 72.077 1.00 44.53 105 LEU A N 1
ATOM 799 C CA . LEU A 1 108 ? 44.170 80.953 71.026 1.00 43.11 105 LEU A CA 1
ATOM 800 C C . LEU A 1 108 ? 44.633 80.096 69.868 1.00 42.49 105 LEU A C 1
ATOM 801 O O . LEU A 1 108 ? 45.308 79.067 70.073 1.00 42.57 105 LEU A O 1
ATOM 806 N N . LEU A 1 109 ? 44.274 80.533 68.660 1.00 41.07 106 LEU A N 1
ATOM 807 C CA . LEU A 1 109 ? 44.677 79.889 67.413 1.00 39.62 106 LEU A CA 1
ATOM 808 C C . LEU A 1 109 ? 45.452 80.839 66.508 1.00 39.09 106 LEU A C 1
ATOM 809 O O . LEU A 1 109 ? 45.276 82.062 66.538 1.00 38.86 106 LEU A O 1
ATOM 814 N N . ARG A 1 110 ? 46.337 80.256 65.717 1.00 38.10 107 ARG A N 1
ATOM 815 C CA . ARG A 1 110 ? 47.003 80.968 64.653 1.00 37.18 107 ARG A CA 1
ATOM 816 C C . ARG A 1 110 ? 46.567 80.362 63.342 1.00 36.19 107 ARG A C 1
ATOM 817 O O . ARG A 1 110 ? 46.457 79.140 63.219 1.00 36.57 107 ARG A O 1
ATOM 825 N N . ILE A 1 111 ? 46.341 81.229 62.362 1.00 34.75 108 ILE A N 1
ATOM 826 C CA . ILE A 1 111 ? 46.281 80.837 60.968 1.00 33.28 108 ILE A CA 1
ATOM 827 C C . ILE A 1 111 ? 47.381 81.557 60.171 1.00 33.22 108 ILE A C 1
ATOM 828 O O . ILE A 1 111 ? 47.907 82.599 60.607 1.00 32.56 108 ILE A O 1
ATOM 841 N N . PRO A 1 113 ? 47.142 82.383 56.247 1.00 32.42 110 PRO A N 1
ATOM 842 C CA . PRO A 1 113 ? 46.519 82.358 54.935 1.00 32.73 110 PRO A CA 1
ATOM 843 C C . PRO A 1 113 ? 47.393 83.071 53.891 1.00 32.94 110 PRO A C 1
ATOM 844 O O . PRO A 1 113 ? 48.518 83.506 54.195 1.00 33.00 110 PRO A O 1
ATOM 848 N N . ASN A 1 114 ? 46.876 83.193 52.673 1.00 32.56 111 ASN A N 1
ATOM 849 C CA . ASN A 1 114 ? 47.534 84.014 51.660 1.00 32.49 111 ASN A CA 1
ATOM 850 C C . ASN A 1 114 ? 46.498 84.723 50.810 1.00 32.68 111 ASN A C 1
ATOM 851 O O . ASN A 1 114 ? 45.303 84.464 50.967 1.00 33.48 111 ASN A O 1
ATOM 864 N N . ASN A 1 116 ? 45.283 84.483 48.012 1.00 33.48 113 ASN A N 1
ATOM 865 C CA . ASN A 1 116 ? 44.426 83.642 47.190 1.00 33.92 113 ASN A CA 1
ATOM 866 C C . ASN A 1 116 ? 43.069 83.372 47.853 1.00 34.83 113 ASN A C 1
ATOM 867 O O . ASN A 1 116 ? 42.122 82.914 47.204 1.00 34.90 113 ASN A O 1
ATOM 872 N N . ALA A 1 117 ? 42.977 83.694 49.146 1.00 35.45 114 ALA A N 1
ATOM 873 C CA . ALA A 1 117 ? 41.684 83.833 49.834 1.00 35.86 114 ALA A CA 1
ATOM 874 C C . ALA A 1 117 ? 40.670 84.620 49.011 1.00 36.36 114 ALA A C 1
ATOM 875 O O . ALA A 1 117 ? 39.473 84.341 49.096 1.00 37.06 114 ALA A O 1
ATOM 877 N N . GLN A 1 118 ? 41.152 85.576 48.207 1.00 36.82 115 GLN A N 1
ATOM 878 C CA . GLN A 1 118 ? 40.300 86.410 47.344 1.00 36.96 115 GLN A CA 1
ATOM 879 C C . GLN A 1 118 ? 39.478 85.620 46.351 1.00 36.84 115 GLN A C 1
ATOM 880 O O . GLN A 1 118 ? 38.395 86.076 45.947 1.00 35.70 115 GLN A O 1
ATOM 886 N N . ILE A 1 119 ? 40.000 84.467 45.931 1.00 36.04 116 ILE A N 1
ATOM 887 C CA . ILE A 1 119 ? 39.239 83.585 45.033 1.00 35.54 116 ILE A CA 1
ATOM 888 C C . ILE A 1 119 ? 38.865 82.305 45.769 1.00 35.14 116 ILE A C 1
ATOM 889 O O . ILE A 1 119 ? 38.526 81.286 45.148 1.00 35.06 116 ILE A O 1
ATOM 894 N N . LEU A 1 120 ? 38.947 82.375 47.098 1.00 34.09 117 LEU A N 1
ATOM 895 C CA . LEU A 1 120 ? 38.652 81.247 47.988 1.00 33.77 117 LEU A CA 1
ATOM 896 C C . LEU A 1 120 ? 39.564 80.047 47.764 1.00 33.31 117 LEU A C 1
ATOM 897 O O . LEU A 1 120 ? 39.117 78.901 47.890 1.00 32.12 117 LEU A O 1
ATOM 902 N N . GLN A 1 121 ? 40.848 80.309 47.478 1.00 33.73 118 GLN A N 1
ATOM 903 C CA . GLN A 1 121 ? 41.822 79.237 47.250 1.00 34.16 118 GLN A CA 1
ATOM 904 C C . GLN A 1 121 ? 43.110 79.481 48.018 1.00 34.67 118 GLN A C 1
ATOM 905 O O . GLN A 1 121 ? 44.198 79.171 47.528 1.00 33.49 118 GLN A O 1
ATOM 911 N N . SER A 1 122 ? 42.980 80.019 49.228 1.00 34.50 119 SER A N 1
ATOM 912 C CA . SER A 1 122 ? 44.116 80.202 50.107 1.00 34.39 119 SER A CA 1
ATOM 913 C C . SER A 1 122 ? 44.674 78.836 50.506 1.00 34.59 119 SER A C 1
ATOM 914 O O . SER A 1 122 ? 43.941 77.846 50.532 1.00 34.60 119 SER A O 1
ATOM 917 N N . SER A 1 123 ? 45.975 78.775 50.764 1.00 33.92 120 SER A N 1
ATOM 918 C CA . SER A 1 123 ? 46.549 77.622 51.439 1.00 34.03 120 SER A CA 1
ATOM 919 C C . SER A 1 123 ? 46.873 78.054 52.861 1.00 33.93 120 SER A C 1
ATOM 920 O O . SER A 1 123 ? 47.891 78.713 53.093 1.00 34.77 120 SER A O 1
ATOM 923 N N . THR A 1 124 ? 46.021 77.661 53.806 1.00 33.84 121 THR A N 1
ATOM 924 C CA . THR A 1 124 ? 46.033 78.208 55.167 1.00 34.17 121 THR A CA 1
ATOM 925 C C . THR A 1 124 ? 46.453 77.204 56.230 1.00 35.00 121 THR A C 1
ATOM 926 O O . THR A 1 124 ? 45.811 76.167 56.395 1.00 35.74 121 THR A O 1
ATOM 930 N N . ALA A 1 125 ? 47.520 77.520 56.961 1.00 35.37 122 ALA A N 1
ATOM 931 C CA . ALA A 1 125 ? 47.938 76.726 58.106 1.00 35.18 122 ALA A CA 1
ATOM 932 C C . ALA A 1 125 ? 47.050 77.090 59.294 1.00 35.71 122 ALA A C 1
ATOM 933 O O . ALA A 1 125 ? 46.671 78.251 59.458 1.00 34.53 122 ALA A O 1
ATOM 935 N N . LEU A 1 126 ? 46.759 76.093 60.127 1.00 36.73 123 LEU A N 1
ATOM 936 C CA . LEU A 1 126 ? 45.951 76.281 61.322 1.00 38.10 123 LEU A CA 1
ATOM 937 C C . LEU A 1 126 ? 46.568 75.550 62.507 1.00 38.87 123 LEU A C 1
ATOM 938 O O . LEU A 1 126 ? 46.985 74.394 62.383 1.00 39.51 123 LEU A O 1
ATOM 943 N N . THR A 1 127 ? 46.655 76.238 63.643 1.00 39.93 124 THR A N 1
ATOM 944 C CA . THR A 1 127 ? 47.122 75.617 64.889 1.00 40.71 124 THR A CA 1
ATOM 945 C C . THR A 1 127 ? 46.573 76.367 66.102 1.00 41.04 124 THR A C 1
ATOM 946 O O . THR A 1 127 ? 46.167 77.522 65.992 1.00 40.59 124 THR A O 1
ATOM 950 N N . GLY A 1 128 ? 46.564 75.703 67.255 1.00 41.47 125 GLY A N 1
ATOM 951 C CA . GLY A 1 128 ? 46.025 76.289 68.484 1.00 42.32 125 GLY A CA 1
ATOM 952 C C . GLY A 1 128 ? 46.861 75.932 69.702 1.00 42.79 125 GLY A C 1
ATOM 953 O O . GLY A 1 128 ? 47.654 74.991 69.659 1.00 42.35 125 GLY A O 1
ATOM 954 N N . ASN A 1 129 ? 46.678 76.691 70.781 1.00 43.70 126 ASN A N 1
ATOM 955 C CA . ASN A 1 129 ? 47.339 76.404 72.054 1.00 44.65 126 ASN A CA 1
ATOM 956 C C . ASN A 1 129 ? 46.662 75.266 72.814 1.00 45.82 126 ASN A C 1
ATOM 957 O O . ASN A 1 129 ? 45.720 74.655 72.305 1.00 45.85 126 ASN A O 1
ATOM 962 N N . ALA A 1 130 ? 47.156 74.982 74.020 1.00 47.31 127 ALA A N 1
ATOM 963 C CA . ALA A 1 130 ? 46.691 73.859 74.838 1.00 48.53 127 ALA A CA 1
ATOM 964 C C . ALA A 1 130 ? 45.232 73.989 75.274 1.00 49.33 127 ALA A C 1
ATOM 965 O O . ALA A 1 130 ? 44.586 72.991 75.573 1.00 49.66 127 ALA A O 1
ATOM 967 N N . LEU A 1 131 ? 44.725 75.218 75.300 1.00 50.37 128 LEU A N 1
ATOM 968 C CA . LEU A 1 131 ? 43.331 75.502 75.654 1.00 51.67 128 LEU A CA 1
ATOM 969 C C . LEU A 1 131 ? 42.324 75.281 74.530 1.00 53.00 128 LEU A C 1
ATOM 970 O O . LEU A 1 131 ? 41.112 75.463 74.739 1.00 53.04 128 LEU A O 1
ATOM 975 N N . VAL A 1 132 ? 42.819 74.920 73.341 1.00 53.92 129 VAL A N 1
ATOM 976 C CA . VAL A 1 132 ? 41.952 74.717 72.191 1.00 55.14 129 VAL A CA 1
ATOM 977 C C . VAL A 1 132 ? 41.468 73.266 72.131 1.00 56.31 129 VAL A C 1
ATOM 978 O O . VAL A 1 132 ? 42.238 72.343 71.854 1.00 56.33 129 VAL A O 1
ATOM 982 N N . SER A 1 133 ? 40.180 73.078 72.398 1.00 58.07 130 SER A N 1
ATOM 983 C CA . SER A 1 133 ? 39.558 71.769 72.278 1.00 59.85 130 SER A CA 1
ATOM 984 C C . SER A 1 133 ? 39.646 71.272 70.842 1.00 61.24 130 SER A C 1
ATOM 985 O O . SER A 1 133 ? 39.923 72.053 69.921 1.00 61.57 130 SER A O 1
ATOM 988 N N . GLN A 1 134 ? 39.422 69.976 70.638 1.00 62.66 131 GLN A N 1
ATOM 989 C CA . GLN A 1 134 ? 39.189 69.492 69.280 1.00 64.14 131 GLN A CA 1
ATOM 990 C C . GLN A 1 134 ? 37.845 70.013 68.747 1.00 64.18 131 GLN A C 1
ATOM 991 O O . GLN A 1 134 ? 37.595 69.965 67.541 1.00 64.45 131 GLN A O 1
ATOM 997 N N . GLU A 1 135 ? 37.005 70.527 69.645 1.00 64.22 132 GLU A N 1
ATOM 998 C CA . GLU A 1 135 ? 35.778 71.217 69.238 1.00 64.61 132 GLU A CA 1
ATOM 999 C C . GLU A 1 135 ? 36.102 72.528 68.539 1.00 64.13 132 GLU A C 1
ATOM 1000 O O . GLU A 1 135 ? 35.599 72.795 67.447 1.00 64.30 132 GLU A O 1
ATOM 1006 N N . LEU A 1 136 ? 36.919 73.351 69.195 1.00 63.66 133 LEU A N 1
ATOM 1007 C CA . LEU A 1 136 ? 37.186 74.695 68.717 1.00 62.88 133 LEU A CA 1
ATOM 1008 C C . LEU A 1 136 ? 37.996 74.658 67.429 1.00 62.41 133 LEU A C 1
ATOM 1009 O O . LEU A 1 136 ? 37.639 75.337 66.462 1.00 62.59 133 LEU A O 1
ATOM 1014 N N . GLN A 1 137 ? 39.047 73.839 67.397 1.00 61.73 134 GLN A N 1
ATOM 1015 C CA . GLN A 1 137 ? 39.847 73.693 66.180 1.00 61.06 134 GLN A CA 1
ATOM 1016 C C . GLN A 1 137 ? 38.979 73.267 64.990 1.00 60.41 134 GLN A C 1
ATOM 1017 O O . GLN A 1 137 ? 39.282 73.597 63.846 1.00 60.10 134 GLN A O 1
ATOM 1023 N N . ALA A 1 138 ? 37.888 72.558 65.270 1.00 59.75 135 ALA A N 1
ATOM 1024 C CA . ALA A 1 138 ? 36.974 72.101 64.217 1.00 58.83 135 ALA A CA 1
ATOM 1025 C C . ALA A 1 138 ? 36.147 73.250 63.647 1.00 57.87 135 ALA A C 1
ATOM 1026 O O . ALA A 1 138 ? 36.028 73.402 62.428 1.00 57.57 135 ALA A O 1
ATOM 1028 N N . ARG A 1 139 ? 35.591 74.057 64.543 1.00 56.77 136 ARG A N 1
ATOM 1029 C CA . ARG A 1 139 ? 34.792 75.217 64.172 1.00 56.00 136 ARG A CA 1
ATOM 1030 C C . ARG A 1 139 ? 35.605 76.251 63.381 1.00 54.86 136 ARG A C 1
ATOM 1031 O O . ARG A 1 139 ? 35.090 76.880 62.447 1.00 54.15 136 ARG A O 1
ATOM 1039 N N . VAL A 1 140 ? 36.868 76.415 63.778 1.00 53.13 137 VAL A N 1
ATOM 1040 C CA . VAL A 1 140 ? 37.796 77.321 63.131 1.00 51.80 137 VAL A CA 1
ATOM 1041 C C . VAL A 1 140 ? 38.224 76.747 61.772 1.00 51.70 137 VAL A C 1
ATOM 1042 O O . VAL A 1 140 ? 38.367 77.482 60.802 1.00 51.41 137 VAL A O 1
ATOM 1046 N N . ARG A 1 141 ? 38.405 75.432 61.697 1.00 51.44 138 ARG A N 1
ATOM 1047 C CA . ARG A 1 141 ? 38.777 74.795 60.444 1.00 51.32 138 ARG A CA 1
ATOM 1048 C C . ARG A 1 141 ? 37.684 74.965 59.386 1.00 51.24 138 ARG A C 1
ATOM 1049 O O . ARG A 1 141 ? 37.974 75.054 58.194 1.00 51.44 138 ARG A O 1
ATOM 1057 N N . ASP A 1 142 ? 36.429 75.012 59.826 1.00 50.79 139 ASP A N 1
ATOM 1058 C CA . ASP A 1 142 ? 35.312 75.304 58.935 1.00 50.65 139 ASP A CA 1
ATOM 1059 C C . ASP A 1 142 ? 35.400 76.730 58.418 1.00 49.37 139 ASP A C 1
ATOM 1060 O O . ASP A 1 142 ? 35.035 77.000 57.279 1.00 49.28 139 ASP A O 1
ATOM 1065 N N . LEU A 1 143 ? 35.880 77.635 59.264 1.00 47.82 140 LEU A N 1
ATOM 1066 C CA . LEU A 1 143 ? 36.126 79.009 58.861 1.00 46.69 140 LEU A CA 1
ATOM 1067 C C . LEU A 1 143 ? 37.170 79.115 57.746 1.00 45.74 140 LEU A C 1
ATOM 1068 O O . LEU A 1 143 ? 36.935 79.773 56.735 1.00 44.89 140 LEU A O 1
ATOM 1073 N N . THR A 1 144 ? 38.304 78.442 57.929 1.00 44.66 141 THR A N 1
ATOM 1074 C CA . THR A 1 144 ? 39.392 78.524 56.963 1.00 43.84 141 THR A CA 1
ATOM 1075 C C . THR A 1 144 ? 39.087 77.775 55.671 1.00 43.32 141 THR A C 1
ATOM 1076 O O . THR A 1 144 ? 39.545 78.185 54.609 1.00 42.10 141 THR A O 1
ATOM 1080 N N . ASP A 1 145 ? 38.311 76.689 55.754 1.00 43.30 142 ASP A N 1
ATOM 1081 C CA . ASP A 1 145 ? 37.878 75.971 54.547 1.00 43.35 142 ASP A CA 1
ATOM 1082 C C . ASP A 1 145 ? 36.929 76.818 53.714 1.00 42.69 142 ASP A C 1
ATOM 1083 O O . ASP A 1 145 ? 36.721 76.538 52.538 1.00 42.71 142 ASP A O 1
ATOM 1088 N N . SER A 1 146 ? 36.366 77.866 54.308 1.00 42.17 143 SER A N 1
ATOM 1089 C CA . SER A 1 146 ? 35.462 78.743 53.560 1.00 41.68 143 SER A CA 1
ATOM 1090 C C . SER A 1 146 ? 36.214 79.625 52.551 1.00 41.18 143 SER A C 1
ATOM 1091 O O . SER A 1 146 ? 35.610 80.117 51.620 1.00 40.48 143 SER A O 1
ATOM 1094 N N . PHE A 1 147 ? 37.523 79.822 52.738 1.00 40.58 144 PHE A N 1
ATOM 1095 C CA . PHE A 1 147 ? 38.300 80.643 51.799 1.00 39.88 144 PHE A CA 1
ATOM 1096 C C . PHE A 1 147 ? 39.526 79.929 51.203 1.00 40.04 144 PHE A C 1
ATOM 1097 O O . PHE A 1 147 ? 40.465 80.571 50.716 1.00 40.72 144 PHE A O 1
ATOM 1105 N N . GLY A 1 148 ? 39.506 78.602 51.225 1.00 39.79 145 GLY A N 1
ATOM 1106 C CA . GLY A 1 148 ? 40.523 77.805 50.557 1.00 39.54 145 GLY A CA 1
ATOM 1107 C C . GLY A 1 148 ? 40.694 76.460 51.222 1.00 39.52 145 GLY A C 1
ATOM 1108 O O . GLY A 1 148 ? 39.731 75.871 51.682 1.00 39.70 145 GLY A O 1
ATOM 1109 N N . SER A 1 149 ? 41.928 75.980 51.282 1.00 39.63 146 SER A N 1
ATOM 1110 C CA . SER A 1 149 ? 42.243 74.725 51.955 1.00 39.80 146 SER A CA 1
ATOM 1111 C C . SER A 1 149 ? 42.957 74.971 53.286 1.00 40.13 146 SER A C 1
ATOM 1112 O O . SER A 1 149 ? 43.535 76.046 53.510 1.00 40.18 146 SER A O 1
ATOM 1115 N N . THR A 1 150 ? 42.924 73.966 54.157 1.00 39.86 147 THR A N 1
ATOM 1116 C CA . THR A 1 150 ? 43.454 74.088 55.504 1.00 39.72 147 THR A CA 1
ATOM 1117 C C . THR A 1 150 ? 44.500 73.017 55.759 1.00 40.10 147 THR A C 1
ATOM 1118 O O . THR A 1 150 ? 44.266 71.837 55.471 1.00 40.64 147 THR A O 1
ATOM 1122 N N . PHE A 1 151 ? 45.649 73.442 56.287 1.00 39.71 148 PHE A N 1
ATOM 1123 C CA . PHE A 1 151 ? 46.748 72.558 56.633 1.00 39.45 148 PHE A CA 1
ATOM 1124 C C . PHE A 1 151 ? 46.978 72.541 58.158 1.00 40.33 148 PHE A C 1
ATOM 1125 O O . PHE A 1 151 ? 47.175 73.593 58.776 1.00 40.54 148 PHE A O 1
ATOM 1133 N N . ASP A 1 152 ? 46.945 71.359 58.768 1.00 40.61 149 ASP A N 1
ATOM 1134 C CA . ASP A 1 152 ? 47.206 71.246 60.201 0.50 41.38 149 ASP A CA 1
ATOM 1135 C C . ASP A 1 152 ? 48.704 71.181 60.367 1.00 42.05 149 ASP A C 1
ATOM 1136 O O . ASP A 1 152 ? 49.332 70.170 60.046 1.00 43.10 149 ASP A O 1
ATOM 1141 N N . ILE A 1 153 ? 49.272 72.282 60.841 1.00 42.28 150 ILE A N 1
ATOM 1142 C CA . ILE A 1 153 ? 50.707 72.539 60.798 1.00 42.88 150 ILE A CA 1
ATOM 1143 C C . ILE A 1 153 ? 51.077 72.792 62.248 1.00 42.85 150 ILE A C 1
ATOM 1144 O O . ILE A 1 153 ? 50.355 73.499 62.961 1.00 43.62 150 ILE A O 1
ATOM 1149 N N . SER A 1 154 ? 52.163 72.196 62.716 1.00 41.92 151 SER A N 1
ATOM 1150 C CA . SER A 1 154 ? 52.527 72.446 64.088 1.00 41.56 151 SER A CA 1
ATOM 1151 C C . SER A 1 154 ? 53.213 73.815 64.165 1.00 40.84 151 SER A C 1
ATOM 1152 O O . SER A 1 154 ? 53.790 74.289 63.170 1.00 40.36 151 SER A O 1
ATOM 1155 N N . GLU A 1 155 ? 53.086 74.477 65.315 1.00 40.10 152 GLU A N 1
ATOM 1156 C CA . GLU A 1 155 ? 53.530 75.864 65.455 1.00 40.27 152 GLU A CA 1
ATOM 1157 C C . GLU A 1 155 ? 55.002 76.042 65.145 1.00 39.33 152 GLU A C 1
ATOM 1158 O O . GLU A 1 155 ? 55.391 77.056 64.580 1.00 39.68 152 GLU A O 1
ATOM 1164 N N . LYS A 1 156 ? 55.809 75.052 65.493 1.00 38.52 153 LYS A N 1
ATOM 1165 C CA . LYS A 1 156 ? 57.219 75.090 65.164 1.00 38.54 153 LYS A CA 1
ATOM 1166 C C . LYS A 1 156 ? 57.472 75.248 63.641 1.00 37.79 153 LYS A C 1
ATOM 1167 O O . LYS A 1 156 ? 58.539 75.710 63.249 1.00 37.29 153 LYS A O 1
ATOM 1173 N N . ASP A 1 157 ? 56.492 74.888 62.800 1.00 36.30 154 ASP A N 1
ATOM 1174 C CA . ASP A 1 157 ? 56.665 74.949 61.336 1.00 35.40 154 ASP A CA 1
ATOM 1175 C C . ASP A 1 157 ? 55.979 76.161 60.710 1.00 34.27 154 ASP A C 1
ATOM 1176 O O . ASP A 1 157 ? 55.964 76.312 59.481 1.00 33.70 154 ASP A O 1
ATOM 1181 N N . PHE A 1 158 ? 55.440 77.037 61.557 1.00 33.62 155 PHE A N 1
ATOM 1182 C CA . PHE A 1 158 ? 54.661 78.198 61.087 1.00 33.61 155 PHE A CA 1
ATOM 1183 C C . PHE A 1 158 ? 55.457 79.232 60.307 1.00 33.58 155 PHE A C 1
ATOM 1184 O O . PHE A 1 158 ? 54.962 79.747 59.308 1.00 32.74 155 PHE A O 1
ATOM 1192 N N . ASP A 1 159 ? 56.690 79.514 60.740 1.00 32.87 156 ASP A N 1
ATOM 1193 C CA . ASP A 1 159 ? 57.509 80.526 60.053 1.00 33.21 156 ASP A CA 1
ATOM 1194 C C . ASP A 1 159 ? 57.823 80.064 58.617 1.00 32.71 156 ASP A C 1
ATOM 1195 O O . ASP A 1 159 ? 57.744 80.850 57.667 1.00 32.05 156 ASP A O 1
ATOM 1200 N N . THR A 1 160 ? 58.177 78.779 58.489 1.00 32.13 157 THR A N 1
ATOM 1201 C CA . THR A 1 160 ? 58.449 78.149 57.192 1.00 31.85 157 THR A CA 1
ATOM 1202 C C . THR A 1 160 ? 57.205 78.107 56.332 1.00 31.78 157 THR A C 1
ATOM 1203 O O . THR A 1 160 ? 57.262 78.480 55.158 1.00 32.48 157 THR A O 1
ATOM 1207 N N . PHE A 1 161 ? 56.085 77.641 56.894 1.00 32.25 158 PHE A N 1
ATOM 1208 C CA . PHE A 1 161 ? 54.805 77.719 56.165 1.00 32.68 158 PHE A CA 1
ATOM 1209 C C . PHE A 1 161 ? 54.533 79.161 55.727 1.00 33.14 158 PHE A C 1
ATOM 1210 O O . PHE A 1 161 ? 54.013 79.389 54.631 1.00 33.08 158 PHE A O 1
ATOM 1218 N N . THR A 1 162 ? 54.886 80.129 56.579 1.00 33.50 159 THR A N 1
ATOM 1219 C CA . THR A 1 162 ? 54.665 81.546 56.266 1.00 34.08 159 THR A CA 1
ATOM 1220 C C . THR A 1 162 ? 55.379 81.959 54.966 1.00 34.06 159 THR A C 1
ATOM 1221 O O . THR A 1 162 ? 54.808 82.651 54.109 1.00 34.30 159 THR A O 1
ATOM 1225 N N . ALA A 1 163 ? 56.624 81.529 54.837 1.00 33.80 160 ALA A N 1
ATOM 1226 C CA . ALA A 1 163 ? 57.406 81.749 53.629 1.00 34.40 160 ALA A CA 1
ATOM 1227 C C . ALA A 1 163 ? 56.858 80.958 52.427 1.00 34.43 160 ALA A C 1
ATOM 1228 O O . ALA A 1 163 ? 56.761 81.501 51.330 1.00 34.89 160 ALA A O 1
ATOM 1230 N N . LEU A 1 164 ? 56.504 79.689 52.636 1.00 34.12 161 LEU A N 1
ATOM 1231 C CA . LEU A 1 164 ? 56.119 78.809 51.532 1.00 34.25 161 LEU A CA 1
ATOM 1232 C C . LEU A 1 164 ? 54.751 79.092 50.952 1.00 33.83 161 LEU A C 1
ATOM 1233 O O . LEU A 1 164 ? 54.533 78.850 49.778 1.00 33.22 161 LEU A O 1
ATOM 1238 N N . ALA A 1 165 ? 53.814 79.558 51.772 1.00 33.02 162 ALA A N 1
ATOM 1239 C CA . ALA A 1 165 ? 52.430 79.713 51.288 1.00 33.32 162 ALA A CA 1
ATOM 1240 C C . ALA A 1 165 ? 51.903 81.121 51.409 1.00 33.48 162 ALA A C 1
ATOM 1241 O O . ALA A 1 165 ? 51.034 81.522 50.615 1.00 33.32 162 ALA A O 1
ATOM 1243 N N . GLY A 1 166 ? 52.384 81.835 52.434 1.00 33.39 163 GLY A N 1
ATOM 1244 C CA . GLY A 1 166 ? 51.928 83.195 52.730 1.00 34.23 163 GLY A CA 1
ATOM 1245 C C . GLY A 1 166 ? 52.640 84.279 51.934 1.00 35.08 163 GLY A C 1
ATOM 1246 O O . GLY A 1 166 ? 51.994 85.167 51.338 1.00 35.53 163 GLY A O 1
ATOM 1247 N N . SER A 1 167 ? 53.967 84.190 51.916 1.00 34.57 164 SER A N 1
ATOM 1248 C CA . SER A 1 167 ? 54.807 85.102 51.177 1.00 34.81 164 SER A CA 1
ATOM 1249 C C . SER A 1 167 ? 54.996 84.705 49.730 1.00 34.35 164 SER A C 1
ATOM 1250 O O . SER A 1 167 ? 55.181 85.572 48.900 1.00 35.24 164 SER A O 1
ATOM 1253 N N . SER A 1 168 ? 54.973 83.407 49.419 1.00 33.85 165 SER A N 1
ATOM 1254 C CA . SER A 1 168 ? 55.352 82.941 48.087 1.00 33.38 165 SER A CA 1
ATOM 1255 C C . SER A 1 168 ? 54.538 83.488 46.899 1.00 33.34 165 SER A C 1
ATOM 1256 O O . SER A 1 168 ? 55.060 83.555 45.802 1.00 33.70 165 SER A O 1
ATOM 1259 N N . PRO A 1 169 ? 53.232 83.815 47.082 1.00 33.75 166 PRO A N 1
ATOM 1260 C CA . PRO A 1 169 ? 52.532 84.426 45.937 1.00 33.04 166 PRO A CA 1
ATOM 1261 C C . PRO A 1 169 ? 53.288 85.617 45.348 1.00 32.89 166 PRO A C 1
ATOM 1262 O O . PRO A 1 169 ? 53.291 85.787 44.139 1.00 33.49 166 PRO A O 1
ATOM 1266 N N . ALA A 1 170 ? 53.924 86.425 46.188 1.00 32.64 167 ALA A N 1
ATOM 1267 C CA . ALA A 1 170 ? 54.707 87.567 45.701 1.00 32.49 167 ALA A CA 1
ATOM 1268 C C . ALA A 1 170 ? 55.920 87.115 44.886 1.00 32.47 167 ALA A C 1
ATOM 1269 O O . ALA A 1 170 ? 56.283 87.762 43.888 1.00 32.91 167 ALA A O 1
ATOM 1271 N N . TYR A 1 171 ? 56.548 86.011 45.310 1.00 32.03 168 TYR A N 1
ATOM 1272 C CA . TYR A 1 171 ? 57.719 85.478 44.607 1.00 32.09 168 TYR A CA 1
ATOM 1273 C C . TYR A 1 171 ? 57.298 84.857 43.303 1.00 31.96 168 TYR A C 1
ATOM 1274 O O . TYR A 1 171 ? 57.963 85.037 42.292 1.00 32.17 168 TYR A O 1
ATOM 1283 N N . ILE A 1 172 ? 56.183 84.128 43.339 1.00 32.10 169 ILE A N 1
ATOM 1284 C CA . ILE A 1 172 ? 55.557 83.613 42.141 1.00 31.84 169 ILE A CA 1
ATOM 1285 C C . ILE A 1 172 ? 55.251 84.739 41.154 1.00 31.34 169 ILE A C 1
ATOM 1286 O O . ILE A 1 172 ? 55.551 84.609 39.965 1.00 31.29 169 ILE A O 1
ATOM 1291 N N . TYR A 1 173 ? 54.677 85.838 41.640 1.00 30.44 170 TYR A N 1
ATOM 1292 C CA . TYR A 1 173 ? 54.342 86.957 40.758 1.00 30.48 170 TYR A CA 1
ATOM 1293 C C . TYR A 1 173 ? 55.590 87.654 40.190 1.00 29.30 170 TYR A C 1
ATOM 1294 O O . TYR A 1 173 ? 55.605 88.084 39.036 1.00 28.53 170 TYR A O 1
ATOM 1303 N N . LEU A 1 174 ? 56.644 87.778 40.996 1.00 29.12 171 LEU A N 1
ATOM 1304 C CA . LEU A 1 174 ? 57.876 88.358 40.452 1.00 28.55 171 LEU A CA 1
ATOM 1305 C C . LEU A 1 174 ? 58.399 87.434 39.356 1.00 28.84 171 LEU A C 1
ATOM 1306 O O . LEU A 1 174 ? 58.919 87.882 38.342 1.00 29.37 171 LEU A O 1
ATOM 1311 N N . PHE A 1 175 ? 58.248 86.132 39.551 1.00 28.83 172 PHE A N 1
ATOM 1312 C CA . PHE A 1 175 ? 58.762 85.174 38.575 1.00 29.13 172 PHE A CA 1
ATOM 1313 C C . PHE A 1 175 ? 58.012 85.254 37.235 1.00 29.91 172 PHE A C 1
ATOM 1314 O O . PHE A 1 175 ? 58.609 85.293 36.147 1.00 29.75 172 PHE A O 1
ATOM 1322 N N . ILE A 1 176 ? 56.681 85.249 37.327 1.00 30.76 173 ILE A N 1
ATOM 1323 C CA . ILE A 1 176 ? 55.810 85.425 36.181 1.00 30.98 173 ILE A CA 1
ATOM 1324 C C . ILE A 1 176 ? 56.132 86.728 35.450 1.00 31.78 173 ILE A C 1
ATOM 1325 O O . ILE A 1 176 ? 56.267 86.752 34.225 1.00 33.51 173 ILE A O 1
ATOM 1330 N N . GLU A 1 177 ? 56.238 87.814 36.205 1.00 32.60 174 GLU A N 1
ATOM 1331 C CA . GLU A 1 177 ? 56.607 89.125 35.678 1.00 32.73 174 GLU A CA 1
ATOM 1332 C C . GLU A 1 177 ? 57.948 89.083 34.945 1.00 32.40 174 GLU A C 1
ATOM 1333 O O . GLU A 1 177 ? 58.134 89.769 33.928 1.00 32.25 174 GLU A O 1
ATOM 1339 N N . ALA A 1 178 ? 58.895 88.303 35.474 1.00 31.17 175 ALA A N 1
ATOM 1340 C CA . ALA A 1 178 ? 60.199 88.206 34.838 1.00 31.06 175 ALA A CA 1
ATOM 1341 C C . ALA A 1 178 ? 60.056 87.503 33.474 1.00 31.28 175 ALA A C 1
ATOM 1342 O O . ALA A 1 178 ? 60.670 87.914 32.496 1.00 31.18 175 ALA A O 1
ATOM 1344 N N . LEU A 1 179 ? 59.212 86.467 33.412 1.00 31.65 176 LEU A N 1
ATOM 1345 C CA . LEU A 1 179 ? 58.998 85.735 32.172 1.00 32.18 176 LEU A CA 1
ATOM 1346 C C . LEU A 1 179 ? 58.406 86.680 31.137 1.00 32.03 176 LEU A C 1
ATOM 1347 O O . LEU A 1 179 ? 58.864 86.729 29.999 1.00 32.63 176 LEU A O 1
ATOM 1352 N N . ALA A 1 180 ? 57.405 87.447 31.553 1.00 32.11 177 ALA A N 1
ATOM 1353 C CA . ALA A 1 180 ? 56.698 88.376 30.658 1.00 32.01 177 ALA A CA 1
ATOM 1354 C C . ALA A 1 180 ? 57.576 89.526 30.166 1.00 32.06 177 ALA A C 1
ATOM 1355 O O . ALA A 1 180 ? 57.513 89.894 28.995 1.00 33.26 177 ALA A O 1
ATOM 1357 N N . LYS A 1 181 ? 58.369 90.105 31.061 1.00 31.46 178 LYS A N 1
ATOM 1358 C CA . LYS A 1 181 ? 59.386 91.114 30.687 1.00 31.51 178 LYS A CA 1
ATOM 1359 C C . LYS A 1 181 ? 60.386 90.566 29.676 1.00 30.52 178 LYS A C 1
ATOM 1360 O O . LYS A 1 181 ? 60.807 91.270 28.757 1.00 30.71 178 LYS A O 1
ATOM 1366 N N . ALA A 1 182 ? 60.783 89.310 29.857 1.00 29.80 179 ALA A N 1
ATOM 1367 C CA . ALA A 1 182 ? 61.660 88.639 28.905 1.00 29.45 179 ALA A CA 1
ATOM 1368 C C . ALA A 1 182 ? 60.954 88.547 27.549 1.00 29.69 179 ALA A C 1
ATOM 1369 O O . ALA A 1 182 ? 61.544 88.789 26.498 1.00 29.61 179 ALA A O 1
ATOM 1371 N N . GLY A 1 183 ? 59.679 88.179 27.578 1.00 29.74 180 GLY A N 1
ATOM 1372 C CA . GLY A 1 183 ? 58.840 88.295 26.381 1.00 30.00 180 GLY A CA 1
ATOM 1373 C C . GLY A 1 183 ? 58.862 89.664 25.720 1.00 29.60 180 GLY A C 1
ATOM 1374 O O . GLY A 1 183 ? 59.058 89.751 24.517 1.00 29.13 180 GLY A O 1
ATOM 1375 N N . VAL A 1 184 ? 58.669 90.733 26.497 1.00 29.45 181 VAL A N 1
ATOM 1376 C CA . VAL A 1 184 ? 58.715 92.119 25.961 1.00 29.54 181 VAL A CA 1
ATOM 1377 C C . VAL A 1 184 ? 60.070 92.442 25.332 1.00 30.02 181 VAL A C 1
ATOM 1378 O O . VAL A 1 184 ? 60.142 92.956 24.200 1.00 29.95 181 VAL A O 1
ATOM 1382 N N . LYS A 1 185 ? 61.142 92.117 26.060 1.00 30.23 182 LYS A N 1
ATOM 1383 C CA . LYS A 1 185 ? 62.514 92.339 25.587 1.00 30.40 182 LYS A CA 1
ATOM 1384 C C . LYS A 1 185 ? 62.704 91.724 24.205 1.00 31.02 182 LYS A C 1
ATOM 1385 O O . LYS A 1 185 ? 63.354 92.320 23.329 1.00 30.80 182 LYS A O 1
ATOM 1391 N N . ASN A 1 186 ? 62.089 90.559 24.003 1.00 31.85 183 ASN A N 1
ATOM 1392 C CA . ASN A 1 186 ? 62.221 89.827 22.747 1.00 32.51 183 ASN A CA 1
ATOM 1393 C C . ASN A 1 186 ? 61.024 89.962 21.765 1.00 32.59 183 ASN A C 1
ATOM 1394 O O . ASN A 1 186 ? 60.837 89.113 20.902 1.00 32.53 183 ASN A O 1
ATOM 1399 N N . GLY A 1 187 ? 60.217 91.010 21.905 1.00 32.76 184 GLY A N 1
ATOM 1400 C CA . GLY A 1 187 ? 59.292 91.405 20.836 1.00 32.78 184 GLY A CA 1
ATOM 1401 C C . GLY A 1 187 ? 57.812 91.162 21.040 1.00 33.74 184 GLY A C 1
ATOM 1402 O O . GLY A 1 187 ? 56.996 91.550 20.198 1.00 34.18 184 GLY A O 1
ATOM 1403 N N . ILE A 1 188 ? 57.436 90.523 22.141 1.00 34.28 185 ILE A N 1
ATOM 1404 C CA . ILE A 1 188 ? 56.016 90.262 22.402 1.00 34.15 185 ILE A CA 1
ATOM 1405 C C . ILE A 1 188 ? 55.457 91.260 23.404 1.00 35.00 185 ILE A C 1
ATOM 1406 O O . ILE A 1 188 ? 56.071 91.468 24.454 1.00 35.38 185 ILE A O 1
ATOM 1411 N N . PRO A 1 189 ? 54.296 91.890 23.083 1.00 35.49 186 PRO A N 1
ATOM 1412 C CA . PRO A 1 189 ? 53.641 92.882 23.955 1.00 35.45 186 PRO A CA 1
ATOM 1413 C C . PRO A 1 189 ? 53.404 92.341 25.364 1.00 35.52 186 PRO A C 1
ATOM 1414 O O . PRO A 1 189 ? 53.053 91.169 25.515 1.00 36.30 186 PRO A O 1
ATOM 1418 N N . LYS A 1 190 ? 53.542 93.204 26.370 1.00 35.36 187 LYS A N 1
ATOM 1419 C CA . LYS A 1 190 ? 53.444 92.807 27.791 1.00 35.22 187 LYS A CA 1
ATOM 1420 C C . LYS A 1 190 ? 52.188 92.020 28.149 1.00 35.37 187 LYS A C 1
ATOM 1421 O O . LYS A 1 190 ? 52.291 90.995 28.825 1.00 34.92 187 LYS A O 1
ATOM 1427 N N . ALA A 1 191 ? 51.014 92.505 27.707 1.00 35.41 188 ALA A N 1
ATOM 1428 C CA . ALA A 1 191 ? 49.730 91.857 28.007 1.00 35.50 188 ALA A CA 1
ATOM 1429 C C . ALA A 1 191 ? 49.644 90.455 27.424 1.00 35.11 188 ALA A C 1
ATOM 1430 O O . ALA A 1 191 ? 49.144 89.539 28.075 1.00 35.83 188 ALA A O 1
ATOM 1432 N N . LYS A 1 192 ? 50.121 90.301 26.193 1.00 34.63 189 LYS A N 1
ATOM 1433 C CA . LYS A 1 192 ? 50.097 89.025 25.501 1.00 34.24 189 LYS A CA 1
ATOM 1434 C C . LYS A 1 192 ? 51.060 88.032 26.148 1.00 33.96 189 LYS A C 1
ATOM 1435 O O . LYS A 1 192 ? 50.709 86.876 26.343 1.00 33.50 189 LYS A O 1
ATOM 1441 N N . ALA A 1 193 ? 52.263 88.492 26.491 1.00 33.01 190 ALA A N 1
ATOM 1442 C CA . ALA A 1 193 ? 53.259 87.623 27.131 1.00 33.57 190 ALA A CA 1
ATOM 1443 C C . ALA A 1 193 ? 52.765 87.153 28.488 1.00 33.86 190 ALA A C 1
ATOM 1444 O O . ALA A 1 193 ? 52.944 85.998 28.855 1.00 34.67 190 ALA A O 1
ATOM 1446 N N . LEU A 1 194 ? 52.107 88.055 29.210 1.00 34.06 191 LEU A N 1
ATOM 1447 C CA . LEU A 1 194 ? 51.570 87.766 30.518 1.00 34.91 191 LEU A CA 1
ATOM 1448 C C . LEU A 1 194 ? 50.407 86.759 30.431 1.00 34.99 191 LEU A C 1
ATOM 1449 O O . LEU A 1 194 ? 50.287 85.866 31.280 1.00 34.08 191 LEU A O 1
ATOM 1454 N N . GLU A 1 195 ? 49.562 86.910 29.402 1.00 35.15 192 GLU A N 1
ATOM 1455 C CA . GLU A 1 195 ? 48.498 85.947 29.129 1.00 35.72 192 GLU A CA 1
ATOM 1456 C C . GLU A 1 195 ? 49.127 84.564 28.859 1.00 35.56 192 GLU A C 1
ATOM 1457 O O . GLU A 1 195 ? 48.765 83.578 29.500 1.00 35.11 192 GLU A O 1
ATOM 1463 N N . ILE A 1 196 ? 50.095 84.501 27.944 1.00 35.24 193 ILE A N 1
ATOM 1464 C CA . ILE A 1 196 ? 50.756 83.225 27.625 1.00 35.08 193 ILE A CA 1
ATOM 1465 C C . ILE A 1 196 ? 51.344 82.572 28.893 1.00 34.71 193 ILE A C 1
ATOM 1466 O O . ILE A 1 196 ? 51.028 81.419 29.214 1.00 33.73 193 ILE A O 1
ATOM 1471 N N . VAL A 1 197 ? 52.146 83.350 29.624 1.00 34.12 194 VAL A N 1
ATOM 1472 C CA . VAL A 1 197 ? 52.905 82.837 30.759 1.00 33.96 194 VAL A CA 1
ATOM 1473 C C . VAL A 1 197 ? 52.002 82.404 31.917 1.00 34.86 194 VAL A C 1
ATOM 1474 O O . VAL A 1 197 ? 52.197 81.323 32.489 1.00 34.19 194 VAL A O 1
ATOM 1478 N N . THR A 1 198 ? 51.038 83.259 32.264 1.00 34.54 195 THR A N 1
ATOM 1479 C CA . THR A 1 198 ? 50.099 82.970 33.335 1.00 35.30 195 THR A CA 1
ATOM 1480 C C . THR A 1 198 ? 49.351 81.655 33.059 1.00 35.32 195 THR A C 1
ATOM 1481 O O . THR A 1 198 ? 49.193 80.799 33.935 1.00 34.28 195 THR A O 1
ATOM 1485 N N . GLN A 1 199 ? 48.876 81.518 31.824 1.00 35.98 196 GLN A N 1
ATOM 1486 C CA . GLN A 1 199 ? 48.156 80.323 31.398 1.00 36.01 196 GLN A CA 1
ATOM 1487 C C . GLN A 1 199 ? 49.099 79.108 31.435 1.00 35.36 196 GLN A C 1
ATOM 1488 O O . GLN A 1 199 ? 48.694 78.008 31.821 1.00 34.98 196 GLN A O 1
ATOM 1494 N N . THR A 1 200 ? 50.361 79.304 31.050 1.00 34.27 197 THR A N 1
ATOM 1495 C CA . THR A 1 200 ? 51.319 78.206 31.104 1.00 34.49 197 THR A CA 1
ATOM 1496 C C . THR A 1 200 ? 51.612 77.801 32.567 1.00 34.89 197 THR A C 1
ATOM 1497 O O . THR A 1 200 ? 51.696 76.600 32.868 1.00 35.91 197 THR A O 1
ATOM 1501 N N . VAL A 1 201 ? 51.762 78.781 33.463 1.00 34.51 198 VAL A N 1
ATOM 1502 C CA . VAL A 1 201 ? 52.043 78.491 34.895 1.00 34.42 198 VAL A CA 1
ATOM 1503 C C . VAL A 1 201 ? 50.847 77.737 35.496 1.00 33.92 198 VAL A C 1
ATOM 1504 O O . VAL A 1 201 ? 50.978 76.693 36.158 1.00 33.45 198 VAL A O 1
ATOM 1508 N N . LEU A 1 202 ? 49.669 78.287 35.256 1.00 33.78 199 LEU A N 1
ATOM 1509 C CA . LEU A 1 202 ? 48.448 77.652 35.697 1.00 34.24 199 LEU A CA 1
ATOM 1510 C C . LEU A 1 202 ? 48.381 76.189 35.270 1.00 33.34 199 LEU A C 1
ATOM 1511 O O . LEU A 1 202 ? 48.170 75.323 36.113 1.00 34.40 199 LEU A O 1
ATOM 1516 N N . ALA A 1 203 ? 48.584 75.905 33.980 1.00 32.80 200 ALA A N 1
ATOM 1517 C CA . ALA A 1 203 ? 48.480 74.534 33.450 1.00 31.98 200 ALA A CA 1
ATOM 1518 C C . ALA A 1 203 ? 49.573 73.613 33.979 1.00 31.79 200 ALA A C 1
ATOM 1519 O O . ALA A 1 203 ? 49.322 72.433 34.280 1.00 31.29 200 ALA A O 1
ATOM 1521 N N . SER A 1 204 ? 50.793 74.151 34.069 1.00 30.97 201 SER A N 1
ATOM 1522 C CA . SER A 1 204 ? 51.949 73.371 34.497 1.00 30.89 201 SER A CA 1
ATOM 1523 C C . SER A 1 204 ? 51.744 72.826 35.890 1.00 30.53 201 SER A C 1
ATOM 1524 O O . SER A 1 204 ? 52.053 71.669 36.171 1.00 30.25 201 SER A O 1
ATOM 1527 N N . ALA A 1 205 ? 51.217 73.676 36.760 1.00 30.78 202 ALA A N 1
ATOM 1528 C CA . ALA A 1 205 ? 51.050 73.319 38.151 1.00 31.49 202 ALA A CA 1
ATOM 1529 C C . ALA A 1 205 ? 49.853 72.362 38.293 1.00 32.05 202 ALA A C 1
ATOM 1530 O O . ALA A 1 205 ? 49.876 71.450 39.107 1.00 31.55 202 ALA A O 1
ATOM 1532 N N . SER A 1 206 ? 48.850 72.529 37.436 1.00 32.57 203 SER A N 1
ATOM 1533 C CA . SER A 1 206 ? 47.741 71.581 37.396 1.00 33.27 203 SER A CA 1
ATOM 1534 C C . SER A 1 206 ? 48.252 70.196 36.939 1.00 33.65 203 SER A C 1
ATOM 1535 O O . SER A 1 206 ? 47.959 69.180 37.570 1.00 33.18 203 SER A O 1
ATOM 1538 N N . ASN A 1 207 ? 49.067 70.168 35.889 1.00 34.46 204 ASN A N 1
ATOM 1539 C CA . ASN A 1 207 ? 49.688 68.912 35.430 1.00 35.20 204 ASN A CA 1
ATOM 1540 C C . ASN A 1 207 ? 50.498 68.240 36.551 1.00 35.67 204 ASN A C 1
ATOM 1541 O O . ASN A 1 207 ? 50.323 67.054 36.818 1.00 35.45 204 ASN A O 1
ATOM 1546 N N . LEU A 1 208 ? 51.369 69.003 37.215 1.00 35.85 205 LEU A N 1
ATOM 1547 C CA . LEU A 1 208 ? 52.125 68.468 38.346 1.00 36.68 205 LEU A CA 1
ATOM 1548 C C . LEU A 1 208 ? 51.244 67.861 39.445 1.00 37.43 205 LEU A C 1
ATOM 1549 O O . LEU A 1 208 ? 51.531 66.773 39.953 1.00 37.89 205 LEU A O 1
ATOM 1554 N N . LYS A 1 209 ? 50.188 68.574 39.803 1.00 38.05 206 LYS A N 1
ATOM 1555 C CA . LYS A 1 209 ? 49.298 68.187 40.895 1.00 40.01 206 LYS A CA 1
ATOM 1556 C C . LYS A 1 209 ? 48.563 66.875 40.617 1.00 40.50 206 LYS A C 1
ATOM 1557 O O . LYS A 1 209 ? 48.457 66.024 41.486 1.00 40.67 206 LYS A O 1
ATOM 1563 N N . THR A 1 210 ? 48.047 66.721 39.405 1.00 41.45 207 THR A N 1
ATOM 1564 C CA . THR A 1 210 ? 47.266 65.540 39.075 1.00 42.50 207 THR A CA 1
ATOM 1565 C C . THR A 1 210 ? 48.165 64.374 38.694 1.00 43.06 207 THR A C 1
ATOM 1566 O O . THR A 1 210 ? 47.703 63.265 38.555 1.00 43.48 207 THR A O 1
ATOM 1570 N N . SER A 1 211 ? 49.456 64.622 38.531 1.00 43.57 208 SER A N 1
ATOM 1571 C CA . SER A 1 211 ? 50.353 63.568 38.074 1.00 44.34 208 SER A CA 1
ATOM 1572 C C . SER A 1 211 ? 51.102 62.936 39.245 1.00 44.19 208 SER A C 1
ATOM 1573 O O . SER A 1 211 ? 51.166 63.511 40.335 1.00 44.85 208 SER A O 1
ATOM 1576 N N . SER A 1 212 ? 51.649 61.744 39.036 1.00 44.01 209 SER A N 1
ATOM 1577 C CA . SER A 1 212 ? 52.466 61.116 40.074 1.00 43.85 209 SER A CA 1
ATOM 1578 C C . SER A 1 212 ? 53.960 61.448 39.903 1.00 42.83 209 SER A C 1
ATOM 1579 O O . SER A 1 212 ? 54.762 61.143 40.770 1.00 43.11 209 SER A O 1
ATOM 1582 N N . GLN A 1 213 ? 54.319 62.070 38.786 1.00 41.53 210 GLN A N 1
ATOM 1583 C CA . GLN A 1 213 ? 55.706 62.460 38.512 1.00 41.40 210 GLN A CA 1
ATOM 1584 C C . GLN A 1 213 ? 56.204 63.674 39.328 1.00 39.50 210 GLN A C 1
ATOM 1585 O O . GLN A 1 213 ? 55.426 64.553 39.664 1.00 39.41 210 GLN A O 1
ATOM 1591 N N . SER A 1 214 ? 57.503 63.717 39.624 1.00 37.52 211 SER A N 1
ATOM 1592 C CA . SER A 1 214 ? 58.109 64.856 40.329 1.00 35.82 211 SER A CA 1
ATOM 1593 C C . SER A 1 214 ? 58.400 66.005 39.359 1.00 34.84 211 SER A C 1
ATOM 1594 O O . SER A 1 214 ? 58.355 65.811 38.153 1.00 34.59 211 SER A O 1
ATOM 1597 N N . PRO A 1 215 ? 58.667 67.218 39.883 1.00 34.42 212 PRO A N 1
ATOM 1598 C CA . PRO A 1 215 ? 59.102 68.332 39.029 1.00 33.28 212 PRO A CA 1
ATOM 1599 C C . PRO A 1 215 ? 60.274 67.943 38.149 1.00 32.65 212 PRO A C 1
ATOM 1600 O O . PRO A 1 215 ? 60.250 68.208 36.945 1.00 32.01 212 PRO A O 1
ATOM 1604 N N . HIS A 1 216 ? 61.275 67.279 38.733 1.00 32.71 213 HIS A N 1
ATOM 1605 C CA . HIS A 1 216 ? 62.461 66.849 37.983 1.00 32.25 213 HIS A CA 1
ATOM 1606 C C . HIS A 1 216 ? 62.161 65.776 36.919 1.00 31.89 213 HIS A C 1
ATOM 1607 O O . HIS A 1 216 ? 62.806 65.763 35.872 1.00 31.35 213 HIS A O 1
ATOM 1614 N N . ASP A 1 217 ? 61.203 64.882 37.198 1.00 31.21 214 ASP A N 1
ATOM 1615 C CA . ASP A 1 217 ? 60.664 63.964 36.176 1.00 31.21 214 ASP A CA 1
ATOM 1616 C C . ASP A 1 217 ? 60.132 64.735 34.958 1.00 31.08 214 ASP A C 1
ATOM 1617 O O . ASP A 1 217 ? 60.513 64.444 33.839 1.00 31.16 214 ASP A O 1
ATOM 1622 N N . PHE A 1 218 ? 59.248 65.712 35.193 1.00 31.05 215 PHE A N 1
ATOM 1623 C CA . PHE A 1 218 ? 58.741 66.603 34.146 1.00 31.19 215 PHE A CA 1
ATOM 1624 C C . PHE A 1 218 ? 59.874 67.360 33.427 1.00 30.61 215 PHE A C 1
ATOM 1625 O O . PHE A 1 218 ? 59.885 67.493 32.193 1.00 30.59 215 PHE A O 1
ATOM 1633 N N . ILE A 1 219 ? 60.823 67.880 34.189 1.00 30.66 216 ILE A N 1
ATOM 1634 C CA . ILE A 1 219 ? 61.980 68.526 33.559 1.00 29.80 216 ILE A CA 1
ATOM 1635 C C . ILE A 1 219 ? 62.654 67.587 32.570 1.00 30.24 216 ILE A C 1
ATOM 1636 O O . ILE A 1 219 ? 62.971 68.003 31.450 1.00 30.53 216 ILE A O 1
ATOM 1641 N N . ASP A 1 220 ? 62.845 66.323 32.956 1.00 30.94 217 ASP A N 1
ATOM 1642 C CA . ASP A 1 220 ? 63.454 65.331 32.055 1.00 32.58 217 ASP A CA 1
ATOM 1643 C C . ASP A 1 220 ? 62.644 65.103 30.770 1.00 33.16 217 ASP A C 1
ATOM 1644 O O . ASP A 1 220 ? 63.221 64.912 29.683 1.00 32.71 217 ASP A O 1
ATOM 1649 N N . ALA A 1 221 ? 61.316 65.091 30.901 1.00 33.61 218 ALA A N 1
ATOM 1650 C CA . ALA A 1 221 ? 60.444 64.905 29.748 1.00 34.66 218 ALA A CA 1
ATOM 1651 C C . ALA A 1 221 ? 60.513 66.119 28.809 1.00 35.53 218 ALA A C 1
ATOM 1652 O O . ALA A 1 221 ? 60.503 65.964 27.580 1.00 36.44 218 ALA A O 1
ATOM 1654 N N . ILE A 1 222 ? 60.613 67.311 29.392 1.00 35.49 219 ILE A N 1
ATOM 1655 C CA . ILE A 1 222 ? 60.602 68.560 28.631 1.00 36.19 219 ILE A CA 1
ATOM 1656 C C . ILE A 1 222 ? 61.952 68.878 27.922 1.00 36.49 219 ILE A C 1
ATOM 1657 O O . ILE A 1 222 ? 61.969 69.481 26.837 1.00 37.26 219 ILE A O 1
ATOM 1662 N N . CYS A 1 223 ? 63.071 68.468 28.519 1.00 35.91 220 CYS A N 1
ATOM 1663 C CA . CYS A 1 223 ? 64.378 68.787 27.961 1.00 35.48 220 CYS A CA 1
ATOM 1664 C C . CYS A 1 223 ? 64.811 67.866 26.803 1.00 35.81 220 CYS A C 1
ATOM 1665 O O . CYS A 1 223 ? 65.524 66.888 27.025 1.00 36.58 220 CYS A O 1
ATOM 1668 N N . SER A 1 224 ? 64.407 68.192 25.574 1.00 35.59 221 SER A N 1
ATOM 1669 C CA . SER A 1 224 ? 64.839 67.433 24.391 1.00 35.27 221 SER A CA 1
ATOM 1670 C C . SER A 1 224 ? 66.368 67.505 24.283 1.00 34.85 221 SER A C 1
ATOM 1671 O O . SER A 1 224 ? 66.942 68.578 24.494 1.00 34.35 221 SER A O 1
ATOM 1674 N N . PRO A 1 225 ? 67.028 66.377 23.938 1.00 34.10 222 PRO A N 1
ATOM 1675 C CA . PRO A 1 225 ? 68.489 66.360 23.795 1.00 33.38 222 PRO A CA 1
ATOM 1676 C C . PRO A 1 225 ? 68.939 67.361 22.725 1.00 32.76 222 PRO A C 1
ATOM 1677 O O . PRO A 1 225 ? 68.374 67.379 21.626 1.00 31.88 222 PRO A O 1
ATOM 1681 N N . GLY A 1 226 ? 69.933 68.190 23.062 1.00 31.37 223 GLY A N 1
ATOM 1682 C CA . GLY A 1 226 ? 70.414 69.248 22.155 1.00 30.96 223 GLY A CA 1
ATOM 1683 C C . GLY A 1 226 ? 69.385 70.358 21.902 1.00 29.88 223 GLY A C 1
ATOM 1684 O O . GLY A 1 226 ? 69.525 71.108 20.960 1.00 30.16 223 GLY A O 1
ATOM 1685 N N . GLY A 1 227 ? 68.365 70.477 22.745 1.00 29.79 224 GLY A N 1
ATOM 1686 C CA . GLY A 1 227 ? 67.267 71.432 22.499 1.00 28.88 224 GLY A CA 1
ATOM 1687 C C . GLY A 1 227 ? 67.383 72.789 23.173 1.00 29.20 224 GLY A C 1
ATOM 1688 O O . GLY A 1 227 ? 68.447 73.145 23.742 1.00 28.13 224 GLY A O 1
ATOM 1689 N N . THR A 1 228 ? 66.287 73.553 23.104 1.00 28.78 225 THR A N 1
ATOM 1690 C CA . THR A 1 228 ? 66.246 74.924 23.606 1.00 29.00 225 THR A CA 1
ATOM 1691 C C . THR A 1 228 ? 66.105 74.933 25.122 1.00 29.80 225 THR A C 1
ATOM 1692 O O . THR A 1 228 ? 66.787 75.698 25.809 1.00 30.44 225 THR A O 1
ATOM 1696 N N . THR A 1 229 ? 65.208 74.096 25.641 1.00 30.30 226 THR A N 1
ATOM 1697 C CA . THR A 1 229 ? 64.889 74.081 27.072 1.00 30.84 226 THR A CA 1
ATOM 1698 C C . THR A 1 229 ? 66.080 73.753 27.950 1.00 30.76 226 THR A C 1
ATOM 1699 O O . THR A 1 229 ? 66.240 74.364 28.989 1.00 31.81 226 THR A O 1
ATOM 1703 N N . ILE A 1 230 ? 66.900 72.782 27.546 1.00 30.87 227 ILE A N 1
ATOM 1704 C CA . ILE A 1 230 ? 68.083 72.411 28.320 1.00 29.77 227 ILE A CA 1
ATOM 1705 C C . ILE A 1 230 ? 69.135 73.524 28.285 1.00 29.69 227 ILE A C 1
ATOM 1706 O O . ILE A 1 230 ? 69.862 73.699 29.255 1.00 29.96 227 ILE A O 1
ATOM 1711 N N . ALA A 1 231 ? 69.183 74.282 27.188 1.00 28.79 228 ALA A N 1
ATOM 1712 C CA . ALA A 1 231 ? 70.029 75.478 27.111 1.00 29.33 228 ALA A CA 1
ATOM 1713 C C . ALA A 1 231 ? 69.574 76.534 28.121 1.00 29.20 228 ALA A C 1
ATOM 1714 O O . ALA A 1 231 ? 70.393 77.099 28.854 1.00 28.90 228 ALA A O 1
ATOM 1716 N N . GLY A 1 232 ? 68.268 76.785 28.182 1.00 29.03 229 GLY A N 1
ATOM 1717 C CA . GLY A 1 232 ? 67.760 77.729 29.166 1.00 30.00 229 GLY A CA 1
ATOM 1718 C C . GLY A 1 232 ? 67.899 77.225 30.592 1.00 30.76 229 GLY A C 1
ATOM 1719 O O . GLY A 1 232 ? 68.188 78.011 31.502 1.00 31.03 229 GLY A O 1
ATOM 1720 N N . LEU A 1 233 ? 67.713 75.910 30.792 1.00 30.79 230 LEU A N 1
ATOM 1721 C CA . LEU A 1 233 ? 67.784 75.324 32.136 1.00 30.46 230 LEU A CA 1
ATOM 1722 C C . LEU A 1 233 ? 69.188 75.458 32.716 1.00 29.95 230 LEU A C 1
ATOM 1723 O O . LEU A 1 233 ? 69.337 75.759 33.891 1.00 29.81 230 LEU A O 1
ATOM 1736 N N . GLU A 1 235 ? 71.331 77.721 31.924 1.00 30.95 232 GLU A N 1
ATOM 1737 C CA . GLU A 1 235 ? 71.532 79.138 32.253 1.00 30.82 232 GLU A CA 1
ATOM 1738 C C . GLU A 1 235 ? 70.971 79.453 33.650 1.00 30.55 232 GLU A C 1
ATOM 1739 O O . GLU A 1 235 ? 71.599 80.182 34.415 1.00 30.50 232 GLU A O 1
ATOM 1745 N N . LEU A 1 236 ? 69.793 78.907 33.967 1.00 30.37 233 LEU A N 1
ATOM 1746 C CA . LEU A 1 236 ? 69.180 79.042 35.296 1.00 30.42 233 LEU A CA 1
ATOM 1747 C C . LEU A 1 236 ? 70.110 78.483 36.379 1.00 30.70 233 LEU A C 1
ATOM 1748 O O . LEU A 1 236 ? 70.202 79.043 37.473 1.00 31.53 233 LEU A O 1
ATOM 1753 N N . GLU A 1 237 ? 70.749 77.356 36.081 1.00 30.99 234 GLU A N 1
ATOM 1754 C CA . GLU A 1 237 ? 71.740 76.745 36.972 1.00 31.51 234 GLU A CA 1
ATOM 1755 C C . GLU A 1 237 ? 72.977 77.609 37.055 1.00 30.97 234 GLU A C 1
ATOM 1756 O O . GLU A 1 237 ? 73.512 77.799 38.135 1.00 31.54 234 GLU A O 1
ATOM 1762 N N . ARG A 1 238 ? 73.444 78.126 35.927 1.00 30.70 235 ARG A N 1
ATOM 1763 C CA . ARG A 1 238 ? 74.601 79.022 35.944 1.00 31.32 235 ARG A CA 1
ATOM 1764 C C . ARG A 1 238 ? 74.392 80.208 36.883 1.00 31.56 235 ARG A C 1
ATOM 1765 O O . ARG A 1 238 ? 75.283 80.558 37.649 1.00 31.19 235 ARG A O 1
ATOM 1773 N N . LEU A 1 239 ? 73.202 80.814 36.826 1.00 31.33 236 LEU A N 1
ATOM 1774 C CA . LEU A 1 239 ? 72.943 82.080 37.545 1.00 31.07 236 LEU A CA 1
ATOM 1775 C C . LEU A 1 239 ? 72.260 81.864 38.899 1.00 31.46 236 LEU A C 1
ATOM 1776 O O . LEU A 1 239 ? 72.048 82.805 39.663 1.00 31.55 236 LEU A O 1
ATOM 1781 N N . GLY A 1 240 ? 71.942 80.607 39.198 1.00 31.20 237 GLY A N 1
ATOM 1782 C CA . GLY A 1 240 ? 71.607 80.216 40.565 1.00 30.41 237 GLY A CA 1
ATOM 1783 C C . GLY A 1 240 ? 70.137 80.336 40.916 1.00 29.38 237 GLY A C 1
ATOM 1784 O O . GLY A 1 240 ? 69.795 80.644 42.061 1.00 29.14 237 GLY A O 1
ATOM 1785 N N . LEU A 1 241 ? 69.246 80.068 39.960 1.00 29.11 238 LEU A N 1
ATOM 1786 C CA . LEU A 1 241 ? 67.813 80.158 40.282 1.00 27.82 238 LEU A CA 1
ATOM 1787 C C . LEU A 1 241 ? 67.468 79.497 41.618 1.00 28.08 238 LEU A C 1
ATOM 1788 O O . LEU A 1 241 ? 66.817 80.101 42.468 1.00 28.22 238 LEU A O 1
ATOM 1793 N N . THR A 1 242 ? 67.869 78.242 41.797 1.00 28.38 239 THR A N 1
ATOM 1794 C CA . THR A 1 242 ? 67.498 77.489 42.987 1.00 28.70 239 THR A CA 1
ATOM 1795 C C . THR A 1 242 ? 68.050 78.103 44.270 1.00 29.25 239 THR A C 1
ATOM 1796 O O . THR A 1 242 ? 67.301 78.278 45.238 1.00 29.72 239 THR A O 1
ATOM 1800 N N . ALA A 1 243 ? 69.349 78.428 44.280 1.00 29.53 240 ALA A N 1
ATOM 1801 C CA . ALA A 1 243 ? 69.977 79.100 45.420 1.00 29.66 240 ALA A CA 1
ATOM 1802 C C . ALA A 1 243 ? 69.265 80.404 45.762 1.00 29.76 240 ALA A C 1
ATOM 1803 O O . ALA A 1 243 ? 69.112 80.751 46.926 1.00 30.61 240 ALA A O 1
ATOM 1805 N N . THR A 1 244 ? 68.863 81.140 44.732 1.00 29.53 241 THR A N 1
ATOM 1806 C CA . THR A 1 244 ? 68.261 82.447 44.907 1.00 29.09 241 THR A CA 1
ATOM 1807 C C . THR A 1 244 ? 66.891 82.369 45.604 1.00 29.45 241 THR A C 1
ATOM 1808 O O . THR A 1 244 ? 66.574 83.159 46.519 1.00 28.66 241 THR A O 1
ATOM 1812 N N . VAL A 1 245 ? 66.065 81.435 45.147 1.00 29.31 242 VAL A N 1
ATOM 1813 C CA . VAL A 1 245 ? 64.755 81.192 45.770 1.00 29.82 242 VAL A CA 1
ATOM 1814 C C . VAL A 1 245 ? 64.912 80.748 47.233 1.00 30.73 242 VAL A C 1
ATOM 1815 O O . VAL A 1 245 ? 64.261 81.268 48.144 1.00 31.09 242 VAL A O 1
ATOM 1819 N N . SER A 1 246 ? 65.840 79.828 47.456 1.00 31.66 243 SER A N 1
ATOM 1820 C CA . SER A 1 246 ? 66.100 79.272 48.779 1.00 32.98 243 SER A CA 1
ATOM 1821 C C . SER A 1 246 ? 66.599 80.331 49.766 1.00 33.24 243 SER A C 1
ATOM 1822 O O . SER A 1 246 ? 66.153 80.399 50.921 1.00 33.92 243 SER A O 1
ATOM 1825 N N . SER A 1 247 ? 67.540 81.154 49.309 1.00 33.71 244 SER A N 1
ATOM 1826 C CA . SER A 1 247 ? 68.034 82.288 50.100 1.00 32.80 244 SER A CA 1
ATOM 1827 C C . SER A 1 247 ? 66.910 83.316 50.379 1.00 32.51 244 SER A C 1
ATOM 1828 O O . SER A 1 247 ? 66.802 83.842 51.477 1.00 32.66 244 SER A O 1
ATOM 1831 N N . ALA A 1 248 ? 66.039 83.567 49.411 1.00 32.39 245 ALA A N 1
ATOM 1832 C CA . ALA A 1 248 ? 64.858 84.426 49.663 1.00 32.29 245 ALA A CA 1
ATOM 1833 C C . ALA A 1 248 ? 63.944 83.831 50.728 1.00 32.29 245 ALA A C 1
ATOM 1834 O O . ALA A 1 248 ? 63.446 84.545 51.604 1.00 32.38 245 ALA A O 1
ATOM 1836 N N . ILE A 1 249 ? 63.739 82.518 50.683 1.00 32.70 246 ILE A N 1
ATOM 1837 C CA . ILE A 1 249 ? 62.911 81.860 51.685 1.00 32.53 246 ILE A CA 1
ATOM 1838 C C . ILE A 1 249 ? 63.581 81.951 53.068 1.00 33.29 246 ILE A C 1
ATOM 1839 O O . ILE A 1 249 ? 62.917 82.285 54.058 1.00 33.59 246 ILE A O 1
ATOM 1844 N N . ASP A 1 250 ? 64.892 81.679 53.135 1.00 33.23 247 ASP A N 1
ATOM 1845 C CA . ASP A 1 250 ? 65.632 81.844 54.377 1.00 33.85 247 ASP A CA 1
ATOM 1846 C C . ASP A 1 250 ? 65.456 83.263 54.946 1.00 34.11 247 ASP A C 1
ATOM 1847 O O . ASP A 1 250 ? 65.236 83.438 56.159 1.00 34.11 247 ASP A O 1
ATOM 1852 N N . LYS A 1 251 ? 65.530 84.280 54.084 1.00 33.83 248 LYS A N 1
ATOM 1853 C CA . LYS A 1 251 ? 65.374 85.655 54.552 1.00 34.40 248 LYS A CA 1
ATOM 1854 C C . LYS A 1 251 ? 63.986 85.928 55.061 1.00 33.52 248 LYS A C 1
ATOM 1855 O O . LYS A 1 251 ? 63.820 86.652 56.035 1.00 33.16 248 LYS A O 1
ATOM 1861 N N . THR A 1 252 ? 62.986 85.356 54.390 1.00 33.05 249 THR A N 1
ATOM 1862 C CA . THR A 1 252 ? 61.594 85.502 54.813 1.00 32.75 249 THR A CA 1
ATOM 1863 C C . THR A 1 252 ? 61.419 84.937 56.226 1.00 32.72 249 THR A C 1
ATOM 1864 O O . THR A 1 252 ? 60.757 85.547 57.075 1.00 32.17 249 THR A O 1
ATOM 1868 N N . ILE A 1 253 ? 62.028 83.775 56.454 1.00 32.58 250 ILE A N 1
ATOM 1869 C CA . ILE A 1 253 ? 61.955 83.038 57.728 1.00 32.85 250 ILE A CA 1
ATOM 1870 C C . ILE A 1 253 ? 62.723 83.793 58.818 1.00 33.51 250 ILE A C 1
ATOM 1871 O O . ILE A 1 253 ? 62.223 83.960 59.924 1.00 34.04 250 ILE A O 1
ATOM 1876 N N . ASP A 1 254 ? 63.937 84.252 58.507 1.00 34.39 251 ASP A N 1
ATOM 1877 C CA . ASP A 1 254 ? 64.686 85.148 59.419 1.00 35.07 251 ASP A CA 1
ATOM 1878 C C . ASP A 1 254 ? 63.866 86.355 59.902 1.00 35.09 251 ASP A C 1
ATOM 1879 O O . ASP A 1 254 ? 63.918 86.717 61.079 1.00 34.65 251 ASP A O 1
ATOM 1884 N N . LYS A 1 255 ? 63.105 86.962 58.993 1.00 34.84 252 LYS A N 1
ATOM 1885 C CA . LYS A 1 255 ? 62.300 88.141 59.340 1.00 35.04 252 LYS A CA 1
ATOM 1886 C C . LYS A 1 255 ? 61.136 87.748 60.218 1.00 34.82 252 LYS A C 1
ATOM 1887 O O . LYS A 1 255 ? 60.842 88.425 61.198 1.00 34.49 252 LYS A O 1
ATOM 1893 N N . ALA A 1 256 ? 60.454 86.662 59.852 1.00 35.31 253 ALA A N 1
ATOM 1894 C CA . ALA A 1 256 ? 59.412 86.092 60.711 1.00 35.46 253 ALA A CA 1
ATOM 1895 C C . ALA A 1 256 ? 59.954 85.867 62.121 1.00 35.64 253 ALA A C 1
ATOM 1896 O O . ALA A 1 256 ? 59.351 86.321 63.091 1.00 35.83 253 ALA A O 1
ATOM 1898 N N . LYS A 1 257 ? 61.085 85.163 62.227 1.00 36.33 254 LYS A N 1
ATOM 1899 C CA . LYS A 1 257 ? 61.732 84.937 63.506 1.00 37.48 254 LYS A CA 1
ATOM 1900 C C . LYS A 1 257 ? 61.939 86.233 64.279 1.00 38.38 254 LYS A C 1
ATOM 1901 O O . LYS A 1 257 ? 61.607 86.294 65.469 1.00 38.70 254 LYS A O 1
ATOM 1907 N N . SER A 1 258 ? 62.453 87.276 63.637 1.00 38.64 255 SER A N 1
ATOM 1908 C CA . SER A 1 258 ? 62.783 88.486 64.410 1.00 40.05 255 SER A CA 1
ATOM 1909 C C . SER A 1 258 ? 61.559 89.316 64.790 1.00 40.53 255 SER A C 1
ATOM 1910 O O . SER A 1 258 ? 61.605 90.069 65.754 1.00 40.60 255 SER A O 1
ATOM 1913 N N . LEU A 1 259 ? 60.450 89.157 64.063 1.00 41.07 256 LEU A N 1
ATOM 1914 C CA . LEU A 1 259 ? 59.214 89.828 64.458 1.00 41.69 256 LEU A CA 1
ATOM 1915 C C . LEU A 1 259 ? 58.742 89.316 65.819 1.00 42.74 256 LEU A C 1
ATOM 1916 O O . LEU A 1 259 ? 58.940 88.144 66.195 1.00 42.47 256 LEU A O 1
ATOM 1922 N N . ALA B 1 3 ? 52.833 136.127 67.217 1.00 62.56 0 ALA B N 1
ATOM 1923 C CA . ALA B 1 3 ? 54.179 136.389 66.643 1.00 62.41 0 ALA B CA 1
ATOM 1924 C C . ALA B 1 3 ? 55.233 136.266 67.735 1.00 62.28 0 ALA B C 1
ATOM 1925 O O . ALA B 1 3 ? 55.398 137.177 68.555 1.00 62.89 0 ALA B O 1
ATOM 1935 N N . LYS B 1 5 ? 59.239 134.945 69.395 1.00 57.95 2 LYS B N 1
ATOM 1936 C CA . LYS B 1 5 ? 60.668 135.092 69.146 1.00 56.96 2 LYS B CA 1
ATOM 1937 C C . LYS B 1 5 ? 61.286 133.699 69.045 1.00 55.98 2 LYS B C 1
ATOM 1938 O O . LYS B 1 5 ? 61.298 132.953 70.023 1.00 55.36 2 LYS B O 1
ATOM 1944 N N . ILE B 1 6 ? 61.798 133.355 67.867 1.00 54.87 3 ILE B N 1
ATOM 1945 C CA . ILE B 1 6 ? 62.437 132.062 67.662 1.00 53.87 3 ILE B CA 1
ATOM 1946 C C . ILE B 1 6 ? 63.949 132.220 67.684 1.00 53.51 3 ILE B C 1
ATOM 1947 O O . ILE B 1 6 ? 64.505 133.038 66.947 1.00 53.53 3 ILE B O 1
ATOM 1952 N N . GLY B 1 7 ? 64.601 131.453 68.555 1.00 53.12 4 GLY B N 1
ATOM 1953 C CA . GLY B 1 7 ? 66.063 131.403 68.618 1.00 52.71 4 GLY B CA 1
ATOM 1954 C C . GLY B 1 7 ? 66.608 130.146 67.963 1.00 52.93 4 GLY B C 1
ATOM 1955 O O . GLY B 1 7 ? 66.006 129.072 68.055 1.00 52.52 4 GLY B O 1
ATOM 1956 N N . ILE B 1 8 ? 67.743 130.277 67.286 1.00 52.68 5 ILE B N 1
ATOM 1957 C CA . ILE B 1 8 ? 68.337 129.142 66.607 1.00 52.51 5 ILE B CA 1
ATOM 1958 C C . ILE B 1 8 ? 69.753 128.905 67.098 1.00 52.72 5 ILE B C 1
ATOM 1959 O O . ILE B 1 8 ? 70.634 129.734 66.886 1.00 53.01 5 ILE B O 1
ATOM 1964 N N . ILE B 1 9 ? 69.963 127.766 67.749 1.00 52.71 6 ILE B N 1
ATOM 1965 C CA . ILE B 1 9 ? 71.285 127.398 68.249 1.00 52.73 6 ILE B CA 1
ATOM 1966 C C . ILE B 1 9 ? 71.950 126.477 67.237 1.00 52.77 6 ILE B C 1
ATOM 1967 O O . ILE B 1 9 ? 71.489 125.349 67.029 1.00 53.01 6 ILE B O 1
ATOM 1972 N N . GLY B 1 10 ? 73.024 126.965 66.613 1.00 52.76 7 GLY B N 1
ATOM 1973 C CA . GLY B 1 10 ? 73.737 126.228 65.569 1.00 52.46 7 GLY B CA 1
ATOM 1974 C C . GLY B 1 10 ? 73.177 126.537 64.190 1.00 52.49 7 GLY B C 1
ATOM 1975 O O . GLY B 1 10 ? 72.023 126.212 63.889 1.00 52.17 7 GLY B O 1
ATOM 1976 N N . VAL B 1 11 ? 73.979 127.192 63.353 1.00 52.25 8 VAL B N 1
ATOM 1977 C CA . VAL B 1 11 ? 73.514 127.559 62.019 1.00 51.87 8 VAL B CA 1
ATOM 1978 C C . VAL B 1 11 ? 74.473 127.049 60.955 1.00 51.87 8 VAL B C 1
ATOM 1979 O O . VAL B 1 11 ? 75.501 127.666 60.673 1.00 52.01 8 VAL B O 1
ATOM 1983 N N . GLY B 1 12 ? 74.126 125.908 60.371 1.00 51.53 9 GLY B N 1
ATOM 1984 C CA . GLY B 1 12 ? 74.913 125.337 59.291 1.00 51.04 9 GLY B CA 1
ATOM 1985 C C . GLY B 1 12 ? 74.088 125.350 58.031 1.00 50.74 9 GLY B C 1
ATOM 1986 O O . GLY B 1 12 ? 73.252 126.229 57.842 1.00 51.02 9 GLY B O 1
ATOM 1987 N N . LYS B 1 13 ? 74.316 124.359 57.182 1.00 50.41 10 LYS B N 1
ATOM 1988 C CA . LYS B 1 13 ? 73.666 124.274 55.877 1.00 50.53 10 LYS B CA 1
ATOM 1989 C C . LYS B 1 13 ? 72.142 124.185 55.993 1.00 49.35 10 LYS B C 1
ATOM 1990 O O . LYS B 1 13 ? 71.417 124.985 55.399 1.00 49.19 10 LYS B O 1
ATOM 2004 N N . ALA B 1 15 ? 70.049 124.524 58.792 1.00 47.23 12 ALA B N 1
ATOM 2005 C CA . ALA B 1 15 ? 69.463 125.654 59.524 1.00 47.53 12 ALA B CA 1
ATOM 2006 C C . ALA B 1 15 ? 69.397 126.943 58.680 1.00 47.83 12 ALA B C 1
ATOM 2007 O O . ALA B 1 15 ? 68.399 127.661 58.748 1.00 47.92 12 ALA B O 1
ATOM 2009 N N . SER B 1 16 ? 70.433 127.228 57.886 1.00 48.06 13 SER B N 1
ATOM 2010 C CA . SER B 1 16 ? 70.404 128.389 56.980 1.00 48.99 13 SER B CA 1
ATOM 2011 C C . SER B 1 16 ? 69.270 128.253 55.958 1.00 49.19 13 SER B C 1
ATOM 2012 O O . SER B 1 16 ? 68.515 129.194 55.730 1.00 49.44 13 SER B O 1
ATOM 2015 N N . ALA B 1 17 ? 69.153 127.070 55.357 1.00 49.15 14 ALA B N 1
ATOM 2016 C CA . ALA B 1 17 ? 68.106 126.806 54.376 1.00 48.94 14 ALA B CA 1
ATOM 2017 C C . ALA B 1 17 ? 66.694 127.110 54.909 1.00 48.88 14 ALA B C 1
ATOM 2018 O O . ALA B 1 17 ? 65.923 127.794 54.244 1.00 49.66 14 ALA B O 1
ATOM 2020 N N . ILE B 1 18 ? 66.364 126.652 56.115 1.00 48.61 15 ILE B N 1
ATOM 2021 C CA . ILE B 1 18 ? 65.006 126.855 56.644 1.00 48.98 15 ILE B CA 1
ATOM 2022 C C . ILE B 1 18 ? 64.742 128.306 57.104 1.00 49.17 15 ILE B C 1
ATOM 2023 O O . ILE B 1 18 ? 63.587 128.730 57.198 1.00 48.59 15 ILE B O 1
ATOM 2028 N N . ILE B 1 19 ? 65.817 129.034 57.404 1.00 49.58 16 ILE B N 1
ATOM 2029 C CA . ILE B 1 19 ? 65.745 130.456 57.774 1.00 50.41 16 ILE B CA 1
ATOM 2030 C C . ILE B 1 19 ? 65.165 131.313 56.645 1.00 50.32 16 ILE B C 1
ATOM 2031 O O . ILE B 1 19 ? 64.451 132.271 56.900 1.00 50.96 16 ILE B O 1
ATOM 2036 N N . LYS B 1 20 ? 65.444 130.947 55.402 1.00 50.77 17 LYS B N 1
ATOM 2037 C CA . LYS B 1 20 ? 64.812 131.589 54.245 1.00 50.64 17 LYS B CA 1
ATOM 2038 C C . LYS B 1 20 ? 63.276 131.569 54.358 1.00 49.99 17 LYS B C 1
ATOM 2039 O O . LYS B 1 20 ? 62.616 132.577 54.103 1.00 49.74 17 LYS B O 1
ATOM 2045 N N . GLY B 1 21 ? 62.721 130.430 54.769 1.00 49.48 18 GLY B N 1
ATOM 2046 C CA . GLY B 1 21 ? 61.283 130.269 54.920 1.00 48.97 18 GLY B CA 1
ATOM 2047 C C . GLY B 1 21 ? 60.767 130.928 56.184 1.00 49.25 18 GLY B C 1
ATOM 2048 O O . GLY B 1 21 ? 59.689 131.525 56.182 1.00 48.98 18 GLY B O 1
ATOM 2049 N N . LEU B 1 22 ? 61.539 130.823 57.265 1.00 49.31 19 LEU B N 1
ATOM 2050 C CA . LEU B 1 22 ? 61.179 131.453 58.529 1.00 49.70 19 LEU B CA 1
ATOM 2051 C C . LEU B 1 22 ? 61.126 132.973 58.385 1.00 50.31 19 LEU B C 1
ATOM 2052 O O . LEU B 1 22 ? 60.264 133.621 58.986 1.00 50.62 19 LEU B O 1
ATOM 2057 N N . LYS B 1 23 ? 62.023 133.533 57.569 1.00 50.61 20 LYS B N 1
ATOM 2058 C CA . LYS B 1 23 ? 62.026 134.975 57.292 1.00 51.15 20 LYS B CA 1
ATOM 2059 C C . LYS B 1 23 ? 60.716 135.470 56.690 1.00 51.68 20 LYS B C 1
ATOM 2060 O O . LYS B 1 23 ? 60.416 136.647 56.776 1.00 51.66 20 LYS B O 1
ATOM 2066 N N . GLN B 1 24 ? 59.941 134.569 56.090 1.00 52.35 21 GLN B N 1
ATOM 2067 C CA . GLN B 1 24 ? 58.665 134.925 55.470 1.00 53.06 21 GLN B CA 1
ATOM 2068 C C . GLN B 1 24 ? 57.486 134.782 56.431 1.00 53.25 21 GLN B C 1
ATOM 2069 O O . GLN B 1 24 ? 56.348 135.071 56.067 1.00 53.12 21 GLN B O 1
ATOM 2075 N N . THR B 1 25 ? 57.770 134.325 57.652 1.00 53.73 22 THR B N 1
ATOM 2076 C CA . THR B 1 25 ? 56.780 134.245 58.726 1.00 54.02 22 THR B CA 1
ATOM 2077 C C . THR B 1 25 ? 56.784 135.576 59.491 1.00 54.96 22 THR B C 1
ATOM 2078 O O . THR B 1 25 ? 57.772 136.326 59.420 1.00 54.95 22 THR B O 1
ATOM 2082 N N . PRO B 1 26 ? 55.699 135.870 60.245 1.00 55.41 23 PRO B N 1
ATOM 2083 C CA . PRO B 1 26 ? 55.692 137.135 60.989 1.00 55.65 23 PRO B CA 1
ATOM 2084 C C . PRO B 1 26 ? 56.668 137.152 62.180 1.00 55.90 23 PRO B C 1
ATOM 2085 O O . PRO B 1 26 ? 56.926 138.213 62.737 1.00 56.13 23 PRO B O 1
ATOM 2089 N N . HIS B 1 27 ? 57.212 135.996 62.550 1.00 55.95 24 HIS B N 1
ATOM 2090 C CA . HIS B 1 27 ? 57.987 135.874 63.783 1.00 56.29 24 HIS B CA 1
ATOM 2091 C C . HIS B 1 27 ? 59.361 136.518 63.713 1.00 56.11 24 HIS B C 1
ATOM 2092 O O . HIS B 1 27 ? 59.825 136.906 62.653 1.00 55.95 24 HIS B O 1
ATOM 2099 N N . GLU B 1 28 ? 60.017 136.578 64.865 1.00 56.18 25 GLU B N 1
ATOM 2100 C CA . GLU B 1 28 ? 61.288 137.257 65.027 1.00 56.53 25 GLU B CA 1
ATOM 2101 C C . GLU B 1 28 ? 62.402 136.249 65.305 1.00 55.96 25 GLU B C 1
ATOM 2102 O O . GLU B 1 28 ? 62.276 135.421 66.200 1.00 56.28 25 GLU B O 1
ATOM 2108 N N . LEU B 1 29 ? 63.499 136.329 64.562 1.00 55.49 26 LEU B N 1
ATOM 2109 C CA . LEU B 1 29 ? 64.527 135.289 64.609 1.00 55.46 26 LEU B CA 1
ATOM 2110 C C . LEU B 1 29 ? 65.868 135.767 65.147 1.00 55.93 26 LEU B C 1
ATOM 2111 O O . LEU B 1 29 ? 66.448 136.714 64.625 1.00 56.67 26 LEU B O 1
ATOM 2116 N N . ILE B 1 30 ? 66.375 135.095 66.174 1.00 56.32 27 ILE B N 1
ATOM 2117 C CA . ILE B 1 30 ? 67.693 135.408 66.725 1.00 56.52 27 ILE B CA 1
ATOM 2118 C C . ILE B 1 30 ? 68.571 134.152 66.676 1.00 56.71 27 ILE B C 1
ATOM 2119 O O . ILE B 1 30 ? 68.103 133.056 66.971 1.00 56.66 27 ILE B O 1
ATOM 2124 N N . ILE B 1 31 ? 69.840 134.306 66.317 1.00 57.03 28 ILE B N 1
ATOM 2125 C CA . ILE B 1 31 ? 70.731 133.149 66.184 1.00 57.61 28 ILE B CA 1
ATOM 2126 C C . ILE B 1 31 ? 71.887 133.108 67.196 1.00 57.70 28 ILE B C 1
ATOM 2127 O O . ILE B 1 31 ? 72.177 134.105 67.849 1.00 57.84 28 ILE B O 1
ATOM 2132 N N . SER B 1 32 ? 72.538 131.948 67.305 1.00 57.81 29 SER B N 1
ATOM 2133 C CA . SER B 1 32 ? 73.745 131.781 68.103 1.00 58.05 29 SER B CA 1
ATOM 2134 C C . SER B 1 32 ? 74.586 130.636 67.556 1.00 58.70 29 SER B C 1
ATOM 2135 O O . SER B 1 32 ? 74.120 129.494 67.471 1.00 58.94 29 SER B O 1
ATOM 2138 N N . GLY B 1 33 ? 75.827 130.938 67.186 1.00 59.27 30 GLY B N 1
ATOM 2139 C CA . GLY B 1 33 ? 76.725 129.952 66.571 1.00 60.16 30 GLY B CA 1
ATOM 2140 C C . GLY B 1 33 ? 77.714 129.345 67.543 1.00 60.82 30 GLY B C 1
ATOM 2141 O O . GLY B 1 33 ? 77.540 129.460 68.750 1.00 60.95 30 GLY B O 1
ATOM 2142 N N . SER B 1 34 ? 78.765 128.718 67.012 1.00 61.69 31 SER B N 1
ATOM 2143 C CA . SER B 1 34 ? 79.735 127.962 67.822 1.00 62.66 31 SER B CA 1
ATOM 2144 C C . SER B 1 34 ? 80.639 128.831 68.701 1.00 63.51 31 SER B C 1
ATOM 2145 O O . SER B 1 34 ? 80.981 128.452 69.826 1.00 63.75 31 SER B O 1
ATOM 2148 N N . SER B 1 35 ? 81.033 129.988 68.178 1.00 64.49 32 SER B N 1
ATOM 2149 C CA . SER B 1 35 ? 81.731 131.009 68.962 1.00 65.14 32 SER B CA 1
ATOM 2150 C C . SER B 1 35 ? 81.101 132.362 68.669 1.00 65.66 32 SER B C 1
ATOM 2151 O O . SER B 1 35 ? 80.583 132.573 67.568 1.00 65.64 32 SER B O 1
ATOM 2154 N N . LEU B 1 36 ? 81.139 133.267 69.650 1.00 66.28 33 LEU B N 1
ATOM 2155 C CA . LEU B 1 36 ? 80.620 134.634 69.489 1.00 66.76 33 LEU B CA 1
ATOM 2156 C C . LEU B 1 36 ? 81.089 135.251 68.172 1.00 67.07 33 LEU B C 1
ATOM 2157 O O . LEU B 1 36 ? 80.338 135.973 67.509 1.00 66.95 33 LEU B O 1
ATOM 2162 N N . GLU B 1 37 ? 82.332 134.944 67.805 1.00 67.55 34 GLU B N 1
ATOM 2163 C CA . GLU B 1 37 ? 82.915 135.357 66.532 1.00 68.14 34 GLU B CA 1
ATOM 2164 C C . GLU B 1 37 ? 82.090 134.829 65.355 1.00 67.82 34 GLU B C 1
ATOM 2165 O O . GLU B 1 37 ? 81.692 135.600 64.480 1.00 67.77 34 GLU B O 1
ATOM 2171 N N . ARG B 1 38 ? 81.831 133.520 65.349 1.00 67.48 35 ARG B N 1
ATOM 2172 C CA . ARG B 1 38 ? 81.029 132.890 64.298 1.00 66.94 35 ARG B CA 1
ATOM 2173 C C . ARG B 1 38 ? 79.590 133.394 64.316 1.00 66.32 35 ARG B C 1
ATOM 2174 O O . ARG B 1 38 ? 78.964 133.496 63.271 1.00 66.42 35 ARG B O 1
ATOM 2182 N N . SER B 1 39 ? 79.078 133.725 65.498 1.00 65.91 36 SER B N 1
ATOM 2183 C CA . SER B 1 39 ? 77.739 134.310 65.629 1.00 65.66 36 SER B CA 1
ATOM 2184 C C . SER B 1 39 ? 77.619 135.618 64.849 1.00 65.62 36 SER B C 1
ATOM 2185 O O . SER B 1 39 ? 76.612 135.860 64.173 1.00 65.73 36 SER B O 1
ATOM 2188 N N . LYS B 1 40 ? 78.661 136.446 64.948 1.00 65.36 37 LYS B N 1
ATOM 2189 C CA . LYS B 1 40 ? 78.715 137.745 64.273 1.00 65.22 37 LYS B CA 1
ATOM 2190 C C . LYS B 1 40 ? 78.744 137.599 62.758 1.00 64.75 37 LYS B C 1
ATOM 2191 O O . LYS B 1 40 ? 77.969 138.256 62.066 1.00 64.38 37 LYS B O 1
ATOM 2197 N N . GLU B 1 41 ? 79.623 136.724 62.264 1.00 64.72 38 GLU B N 1
ATOM 2198 C CA . GLU B 1 41 ? 79.725 136.416 60.837 1.00 64.90 38 GLU B CA 1
ATOM 2199 C C . GLU B 1 41 ? 78.400 135.915 60.270 1.00 64.72 38 GLU B C 1
ATOM 2200 O O . GLU B 1 41 ? 78.062 136.232 59.129 1.00 64.94 38 GLU B O 1
ATOM 2206 N N . ILE B 1 42 ? 77.661 135.132 61.063 1.00 64.20 39 ILE B N 1
ATOM 2207 C CA . ILE B 1 42 ? 76.391 134.544 60.612 1.00 63.64 39 ILE B CA 1
ATOM 2208 C C . ILE B 1 42 ? 75.269 135.584 60.592 1.00 63.42 39 ILE B C 1
ATOM 2209 O O . ILE B 1 42 ? 74.528 135.683 59.605 1.00 63.04 39 ILE B O 1
ATOM 2214 N N . ALA B 1 43 ? 75.154 136.351 61.678 1.00 63.21 40 ALA B N 1
ATOM 2215 C CA . ALA B 1 43 ? 74.193 137.452 61.755 1.00 63.25 40 ALA B CA 1
ATOM 2216 C C . ALA B 1 43 ? 74.378 138.405 60.568 1.00 63.43 40 ALA B C 1
ATOM 2217 O O . ALA B 1 43 ? 73.400 138.912 60.009 1.00 63.15 40 ALA B O 1
ATOM 2219 N N . GLU B 1 44 ? 75.640 138.611 60.184 1.00 63.57 41 GLU B N 1
ATOM 2220 C CA . GLU B 1 44 ? 76.016 139.444 59.042 1.00 64.17 41 GLU B CA 1
ATOM 2221 C C . GLU B 1 44 ? 75.568 138.814 57.711 1.00 63.73 41 GLU B C 1
ATOM 2222 O O . GLU B 1 44 ? 74.830 139.440 56.946 1.00 63.67 41 GLU B O 1
ATOM 2228 N N . GLN B 1 45 ? 76.009 137.579 57.456 1.00 63.21 42 GLN B N 1
ATOM 2229 C CA . GLN B 1 45 ? 75.612 136.820 56.269 1.00 62.85 42 GLN B CA 1
ATOM 2230 C C . GLN B 1 45 ? 74.087 136.795 56.106 1.00 62.02 42 GLN B C 1
ATOM 2231 O O . GLN B 1 45 ? 73.570 136.929 54.991 1.00 61.72 42 GLN B O 1
ATOM 2237 N N . LEU B 1 46 ? 73.374 136.636 57.223 1.00 60.80 43 LEU B N 1
ATOM 2238 C CA . LEU B 1 46 ? 71.928 136.384 57.203 1.00 59.75 43 LEU B CA 1
ATOM 2239 C C . LEU B 1 46 ? 71.053 137.616 57.425 1.00 58.88 43 LEU B C 1
ATOM 2240 O O . LEU B 1 46 ? 69.838 137.552 57.245 1.00 58.41 43 LEU B O 1
ATOM 2245 N N . ALA B 1 47 ? 71.674 138.734 57.799 1.00 58.35 44 ALA B N 1
ATOM 2246 C CA . ALA B 1 47 ? 70.947 139.957 58.193 1.00 57.67 44 ALA B CA 1
ATOM 2247 C C . ALA B 1 47 ? 69.946 139.702 59.334 1.00 57.13 44 ALA B C 1
ATOM 2248 O O . ALA B 1 47 ? 68.767 140.056 59.246 1.00 57.11 44 ALA B O 1
ATOM 2250 N N . LEU B 1 48 ? 70.428 139.080 60.401 1.00 56.29 45 LEU B N 1
ATOM 2251 C CA . LEU B 1 48 ? 69.581 138.754 61.538 1.00 56.02 45 LEU B CA 1
ATOM 2252 C C . LEU B 1 48 ? 70.291 139.130 62.822 1.00 56.20 45 LEU B C 1
ATOM 2253 O O . LEU B 1 48 ? 71.526 139.174 62.842 1.00 55.82 45 LEU B O 1
ATOM 2258 N N . PRO B 1 49 ? 69.512 139.407 63.893 1.00 56.53 46 PRO B N 1
ATOM 2259 C CA . PRO B 1 49 ? 70.034 139.607 65.248 1.00 56.86 46 PRO B CA 1
ATOM 2260 C C . PRO B 1 49 ? 70.769 138.377 65.770 1.00 57.67 46 PRO B C 1
ATOM 2261 O O . PRO B 1 49 ? 70.402 137.248 65.426 1.00 57.66 46 PRO B O 1
ATOM 2265 N N . TYR B 1 50 ? 71.796 138.600 66.592 1.00 58.26 47 TYR B N 1
ATOM 2266 C CA . TYR B 1 50 ? 72.467 137.517 67.323 1.00 58.62 47 TYR B CA 1
ATOM 2267 C C . TYR B 1 50 ? 72.484 137.778 68.832 1.00 58.65 47 TYR B C 1
ATOM 2268 O O . TYR B 1 50 ? 72.256 138.911 69.284 1.00 58.23 47 TYR B O 1
ATOM 2277 N N . ALA B 1 51 ? 72.751 136.711 69.587 1.00 58.42 48 ALA B N 1
ATOM 2278 C CA . ALA B 1 51 ? 72.828 136.747 71.043 1.00 58.43 48 ALA B CA 1
ATOM 2279 C C . ALA B 1 51 ? 74.242 136.416 71.539 1.00 58.51 48 ALA B C 1
ATOM 2280 O O . ALA B 1 51 ? 75.016 135.749 70.839 1.00 58.20 48 ALA B O 1
ATOM 2290 N N . SER B 1 53 ? 75.368 134.550 74.044 1.00 58.71 50 SER B N 1
ATOM 2291 C CA . SER B 1 53 ? 75.608 133.154 74.394 1.00 58.70 50 SER B CA 1
ATOM 2292 C C . SER B 1 53 ? 74.336 132.354 74.145 1.00 58.17 50 SER B C 1
ATOM 2293 O O . SER B 1 53 ? 73.269 132.934 73.898 1.00 58.41 50 SER B O 1
ATOM 2296 N N . HIS B 1 54 ? 74.445 131.030 74.208 1.00 57.68 51 HIS B N 1
ATOM 2297 C CA . HIS B 1 54 ? 73.269 130.172 74.088 1.00 56.60 51 HIS B CA 1
ATOM 2298 C C . HIS B 1 54 ? 72.283 130.494 75.206 1.00 55.95 51 HIS B C 1
ATOM 2299 O O . HIS B 1 54 ? 71.081 130.664 74.964 1.00 55.36 51 HIS B O 1
ATOM 2306 N N . GLN B 1 55 ? 72.801 130.613 76.428 1.00 55.59 52 GLN B N 1
ATOM 2307 C CA . GLN B 1 55 ? 71.953 130.911 77.575 1.00 55.10 52 GLN B CA 1
ATOM 2308 C C . GLN B 1 55 ? 71.254 132.261 77.419 1.00 55.24 52 GLN B C 1
ATOM 2309 O O . GLN B 1 55 ? 70.035 132.360 77.641 1.00 54.85 52 GLN B O 1
ATOM 2315 N N . ASP B 1 56 ? 72.013 133.283 77.007 1.00 55.14 53 ASP B N 1
ATOM 2316 C CA . ASP B 1 56 ? 71.435 134.597 76.736 0.50 55.53 53 ASP B CA 1
ATOM 2317 C C . ASP B 1 56 ? 70.300 134.481 75.721 1.00 55.70 53 ASP B C 1
ATOM 2318 O O . ASP B 1 56 ? 69.210 135.011 75.948 1.00 56.00 53 ASP B O 1
ATOM 2323 N N . LEU B 1 57 ? 70.553 133.771 74.620 1.00 55.80 54 LEU B N 1
ATOM 2324 C CA . LEU B 1 57 ? 69.513 133.446 73.632 1.00 56.07 54 LEU B CA 1
ATOM 2325 C C . LEU B 1 57 ? 68.284 132.759 74.246 1.00 55.92 54 LEU B C 1
ATOM 2326 O O . LEU B 1 57 ? 67.148 133.209 74.052 1.00 55.52 54 LEU B O 1
ATOM 2331 N N . ILE B 1 58 ? 68.513 131.671 74.984 1.00 56.13 55 ILE B N 1
ATOM 2332 C CA . ILE B 1 58 ? 67.416 130.962 75.658 1.00 56.47 55 ILE B CA 1
ATOM 2333 C C . ILE B 1 58 ? 66.597 131.925 76.531 1.00 56.87 55 ILE B C 1
ATOM 2334 O O . ILE B 1 58 ? 65.368 131.823 76.601 1.00 56.87 55 ILE B O 1
ATOM 2339 N N . ASP B 1 59 ? 67.278 132.872 77.173 1.00 57.21 56 ASP B N 1
ATOM 2340 C CA . ASP B 1 59 ? 66.601 133.847 78.026 1.00 57.95 56 ASP B CA 1
ATOM 2341 C C . ASP B 1 59 ? 65.603 134.773 77.297 1.00 58.15 56 ASP B C 1
ATOM 2342 O O . ASP B 1 59 ? 64.640 135.236 77.910 1.00 58.26 56 ASP B O 1
ATOM 2347 N N . GLN B 1 60 ? 65.823 135.018 76.000 1.00 58.22 57 GLN B N 1
ATOM 2348 C CA . GLN B 1 60 ? 64.996 135.959 75.212 1.00 58.22 57 GLN B CA 1
ATOM 2349 C C . GLN B 1 60 ? 63.904 135.339 74.336 1.00 57.80 57 GLN B C 1
ATOM 2350 O O . GLN B 1 60 ? 62.977 136.045 73.901 1.00 57.75 57 GLN B O 1
ATOM 2356 N N . VAL B 1 61 ? 64.040 134.052 74.023 1.00 56.84 58 VAL B N 1
ATOM 2357 C CA . VAL B 1 61 ? 63.222 133.462 72.962 1.00 55.92 58 VAL B CA 1
ATOM 2358 C C . VAL B 1 61 ? 62.023 132.673 73.490 1.00 55.28 58 VAL B C 1
ATOM 2359 O O . VAL B 1 61 ? 62.064 132.149 74.603 1.00 55.05 58 VAL B O 1
ATOM 2363 N N . ASP B 1 62 ? 60.956 132.622 72.694 1.00 54.45 59 ASP B N 1
ATOM 2364 C CA . ASP B 1 62 ? 59.753 131.852 73.021 1.00 53.59 59 ASP B CA 1
ATOM 2365 C C . ASP B 1 62 ? 59.847 130.392 72.578 1.00 52.87 59 ASP B C 1
ATOM 2366 O O . ASP B 1 62 ? 59.127 129.533 73.101 1.00 52.57 59 ASP B O 1
ATOM 2371 N N . LEU B 1 63 ? 60.713 130.126 71.600 1.00 51.91 60 LEU B N 1
ATOM 2372 C CA . LEU B 1 63 ? 60.861 128.792 71.008 1.00 51.14 60 LEU B CA 1
ATOM 2373 C C . LEU B 1 63 ? 62.299 128.645 70.560 1.00 50.24 60 LEU B C 1
ATOM 2374 O O . LEU B 1 63 ? 62.893 129.610 70.099 1.00 50.84 60 LEU B O 1
ATOM 2379 N N . VAL B 1 64 ? 62.871 127.461 70.731 1.00 49.36 61 VAL B N 1
ATOM 2380 C CA . VAL B 1 64 ? 64.250 127.205 70.321 1.00 48.90 61 VAL B CA 1
ATOM 2381 C C . VAL B 1 64 ? 64.288 126.153 69.202 1.00 48.81 61 VAL B C 1
ATOM 2382 O O . VAL B 1 64 ? 63.662 125.105 69.310 1.00 48.51 61 VAL B O 1
ATOM 2386 N N . ILE B 1 65 ? 65.007 126.456 68.123 1.00 48.67 62 ILE B N 1
ATOM 2387 C CA . ILE B 1 65 ? 65.302 125.475 67.085 1.00 48.58 62 ILE B CA 1
ATOM 2388 C C . ILE B 1 65 ? 66.773 125.096 67.182 1.00 48.36 62 ILE B C 1
ATOM 2389 O O . ILE B 1 65 ? 67.637 125.966 67.239 1.00 48.55 62 ILE B O 1
ATOM 2394 N N . LEU B 1 66 ? 67.055 123.800 67.217 1.00 48.20 63 LEU B N 1
ATOM 2395 C CA . LEU B 1 66 ? 68.438 123.316 67.288 1.00 48.87 63 LEU B CA 1
ATOM 2396 C C . LEU B 1 66 ? 68.971 122.925 65.911 1.00 49.50 63 LEU B C 1
ATOM 2397 O O . LEU B 1 66 ? 68.364 122.096 65.218 1.00 50.03 63 LEU B O 1
ATOM 2402 N N . GLY B 1 67 ? 70.116 123.501 65.538 1.00 50.00 64 GLY B N 1
ATOM 2403 C CA . GLY B 1 67 ? 70.710 123.298 64.214 1.00 50.42 64 GLY B CA 1
ATOM 2404 C C . GLY B 1 67 ? 72.060 122.604 64.223 1.00 50.99 64 GLY B C 1
ATOM 2405 O O . GLY B 1 67 ? 72.705 122.481 63.181 1.00 50.52 64 GLY B O 1
ATOM 2406 N N . ILE B 1 68 ? 72.482 122.148 65.405 1.00 51.78 65 ILE B N 1
ATOM 2407 C CA . ILE B 1 68 ? 73.761 121.438 65.591 1.00 52.38 65 ILE B CA 1
ATOM 2408 C C . ILE B 1 68 ? 73.670 119.968 65.151 1.00 53.33 65 ILE B C 1
ATOM 2409 O O . ILE B 1 68 ? 72.575 119.377 65.135 1.00 52.96 65 ILE B O 1
ATOM 2414 N N . LYS B 1 69 ? 74.811 119.375 64.794 1.00 54.25 66 LYS B N 1
ATOM 2415 C CA . LYS B 1 69 ? 74.837 117.951 64.437 1.00 55.55 66 LYS B CA 1
ATOM 2416 C C . LYS B 1 69 ? 74.569 117.052 65.665 1.00 55.56 66 LYS B C 1
ATOM 2417 O O . LYS B 1 69 ? 74.930 117.413 66.791 1.00 55.14 66 LYS B O 1
ATOM 2423 N N . PRO B 1 70 ? 73.927 115.878 65.453 1.00 56.01 67 PRO B N 1
ATOM 2424 C CA . PRO B 1 70 ? 73.539 115.014 66.586 1.00 55.97 67 PRO B CA 1
ATOM 2425 C C . PRO B 1 70 ? 74.701 114.666 67.536 1.00 56.60 67 PRO B C 1
ATOM 2426 O O . PRO B 1 70 ? 74.505 114.646 68.757 1.00 56.21 67 PRO B O 1
ATOM 2430 N N . GLN B 1 71 ? 75.893 114.420 66.981 1.00 57.20 68 GLN B N 1
ATOM 2431 C CA . GLN B 1 71 ? 77.088 114.089 67.769 1.00 57.89 68 GLN B CA 1
ATOM 2432 C C . GLN B 1 71 ? 77.425 115.114 68.859 1.00 58.26 68 GLN B C 1
ATOM 2433 O O . GLN B 1 71 ? 78.140 114.791 69.802 1.00 58.67 68 GLN B O 1
ATOM 2439 N N . LEU B 1 72 ? 76.916 116.338 68.719 1.00 58.30 69 LEU B N 1
ATOM 2440 C CA . LEU B 1 72 ? 77.233 117.436 69.629 1.00 58.47 69 LEU B CA 1
ATOM 2441 C C . LEU B 1 72 ? 76.153 117.708 70.668 1.00 58.39 69 LEU B C 1
ATOM 2442 O O . LEU B 1 72 ? 76.365 118.501 71.584 1.00 58.11 69 LEU B O 1
ATOM 2447 N N . PHE B 1 73 ? 74.992 117.077 70.511 1.00 58.44 70 PHE B N 1
ATOM 2448 C CA . PHE B 1 73 ? 73.842 117.312 71.395 1.00 58.76 70 PHE B CA 1
ATOM 2449 C C . PHE B 1 73 ? 74.213 117.290 72.884 1.00 59.94 70 PHE B C 1
ATOM 2450 O O . PHE B 1 73 ? 73.862 118.209 73.629 1.00 60.16 70 PHE B O 1
ATOM 2458 N N . GLU B 1 74 ? 74.938 116.249 73.294 1.00 60.46 71 GLU B N 1
ATOM 2459 C CA . GLU B 1 74 ? 75.332 116.046 74.680 1.00 61.45 71 GLU B CA 1
ATOM 2460 C C . GLU B 1 74 ? 76.216 117.187 75.227 1.00 61.31 71 GLU B C 1
ATOM 2461 O O . GLU B 1 74 ? 75.851 117.844 76.212 1.00 61.19 71 GLU B O 1
ATOM 2467 N N . THR B 1 75 ? 77.350 117.434 74.571 1.00 61.17 72 THR B N 1
ATOM 2468 C CA . THR B 1 75 ? 78.326 118.422 75.057 1.00 61.04 72 THR B CA 1
ATOM 2469 C C . THR B 1 75 ? 77.905 119.888 74.881 1.00 60.67 72 THR B C 1
ATOM 2470 O O . THR B 1 75 ? 78.601 120.776 75.365 1.00 61.03 72 THR B O 1
ATOM 2474 N N . VAL B 1 76 ? 76.787 120.141 74.192 1.00 60.14 73 VAL B N 1
ATOM 2475 C CA . VAL B 1 76 ? 76.265 121.507 74.005 1.00 59.47 73 VAL B CA 1
ATOM 2476 C C . VAL B 1 76 ? 75.051 121.810 74.881 1.00 58.93 73 VAL B C 1
ATOM 2477 O O . VAL B 1 76 ? 74.940 122.902 75.428 1.00 58.98 73 VAL B O 1
ATOM 2481 N N . LEU B 1 77 ? 74.136 120.853 75.006 1.00 58.35 74 LEU B N 1
ATOM 2482 C CA . LEU B 1 77 ? 72.837 121.125 75.632 1.00 57.91 74 LEU B CA 1
ATOM 2483 C C . LEU B 1 77 ? 72.776 120.952 77.164 1.00 57.92 74 LEU B C 1
ATOM 2484 O O . LEU B 1 77 ? 72.018 121.654 77.839 1.00 57.16 74 LEU B O 1
ATOM 2489 N N . LYS B 1 78 ? 73.537 120.001 77.702 1.00 58.23 75 LYS B N 1
ATOM 2490 C CA . LYS B 1 78 ? 73.465 119.689 79.142 1.00 59.03 75 LYS B CA 1
ATOM 2491 C C . LYS B 1 78 ? 73.848 120.865 80.069 1.00 59.22 75 LYS B C 1
ATOM 2492 O O . LYS B 1 78 ? 73.142 121.107 81.058 1.00 59.16 75 LYS B O 1
ATOM 2498 N N . PRO B 1 79 ? 74.941 121.609 79.742 1.00 59.33 76 PRO B N 1
ATOM 2499 C CA . PRO B 1 79 ? 75.297 122.820 80.500 1.00 59.51 76 PRO B CA 1
ATOM 2500 C C . PRO B 1 79 ? 74.247 123.939 80.487 1.00 59.57 76 PRO B C 1
ATOM 2501 O O . PRO B 1 79 ? 74.272 124.801 81.366 1.00 59.80 76 PRO B O 1
ATOM 2505 N N . LEU B 1 80 ? 73.341 123.931 79.510 1.00 59.22 77 LEU B N 1
ATOM 2506 C CA . LEU B 1 80 ? 72.371 125.027 79.343 1.00 58.96 77 LEU B CA 1
ATOM 2507 C C . LEU B 1 80 ? 71.104 124.800 80.164 1.00 58.48 77 LEU B C 1
ATOM 2508 O O . LEU B 1 80 ? 70.863 123.699 80.622 1.00 58.66 77 LEU B O 1
ATOM 2513 N N . HIS B 1 81 ? 70.294 125.843 80.335 1.00 58.21 78 HIS B N 1
ATOM 2514 C CA . HIS B 1 81 ? 69.063 125.741 81.120 1.00 58.06 78 HIS B CA 1
ATOM 2515 C C . HIS B 1 81 ? 67.867 126.259 80.311 1.00 57.34 78 HIS B C 1
ATOM 2516 O O . HIS B 1 81 ? 67.610 127.465 80.262 1.00 57.21 78 HIS B O 1
ATOM 2523 N N . PHE B 1 82 ? 67.137 125.333 79.686 1.00 56.47 79 PHE B N 1
ATOM 2524 C CA . PHE B 1 82 ? 66.071 125.670 78.730 1.00 55.13 79 PHE B CA 1
ATOM 2525 C C . PHE B 1 82 ? 64.754 126.008 79.408 1.00 54.90 79 PHE B C 1
ATOM 2526 O O . PHE B 1 82 ? 64.429 125.449 80.448 1.00 54.63 79 PHE B O 1
ATOM 2534 N N . LYS B 1 83 ? 63.993 126.906 78.790 1.00 54.81 80 LYS B N 1
ATOM 2535 C CA . LYS B 1 83 ? 62.828 127.539 79.418 1.00 54.95 80 LYS B CA 1
ATOM 2536 C C . LYS B 1 83 ? 61.598 127.640 78.492 1.00 54.37 80 LYS B C 1
ATOM 2537 O O . LYS B 1 83 ? 60.636 128.366 78.781 1.00 54.43 80 LYS B O 1
ATOM 2543 N N . GLN B 1 84 ? 61.640 126.909 77.381 1.00 53.52 81 GLN B N 1
ATOM 2544 C CA . GLN B 1 84 ? 60.621 126.994 76.334 1.00 52.22 81 GLN B CA 1
ATOM 2545 C C . GLN B 1 84 ? 60.646 125.719 75.478 1.00 51.51 81 GLN B C 1
ATOM 2546 O O . GLN B 1 84 ? 61.617 124.957 75.553 1.00 51.07 81 GLN B O 1
ATOM 2552 N N . PRO B 1 85 ? 59.595 125.498 74.655 1.00 50.60 82 PRO B N 1
ATOM 2553 C CA . PRO B 1 85 ? 59.585 124.332 73.776 1.00 50.21 82 PRO B CA 1
ATOM 2554 C C . PRO B 1 85 ? 60.794 124.315 72.846 1.00 49.33 82 PRO B C 1
ATOM 2555 O O . PRO B 1 85 ? 61.326 125.368 72.493 1.00 49.44 82 PRO B O 1
ATOM 2559 N N . ILE B 1 86 ? 61.243 123.119 72.487 1.00 48.31 83 ILE B N 1
ATOM 2560 C CA . ILE B 1 86 ? 62.407 122.968 71.620 1.00 46.73 83 ILE B CA 1
ATOM 2561 C C . ILE B 1 86 ? 62.103 122.094 70.406 1.00 45.75 83 ILE B C 1
ATOM 2562 O O . ILE B 1 86 ? 61.448 121.051 70.526 1.00 44.39 83 ILE B O 1
ATOM 2567 N N . ILE B 1 87 ? 62.589 122.548 69.246 1.00 44.84 84 ILE B N 1
ATOM 2568 C CA . ILE B 1 87 ? 62.553 121.773 68.005 1.00 44.12 84 ILE B CA 1
ATOM 2569 C C . ILE B 1 87 ? 63.948 121.292 67.638 1.00 43.54 84 ILE B C 1
ATOM 2570 O O . ILE B 1 87 ? 64.876 122.091 67.460 1.00 43.78 84 ILE B O 1
ATOM 2575 N N . SER B 1 88 ? 64.085 119.978 67.531 1.00 42.46 85 SER B N 1
ATOM 2576 C CA . SER B 1 88 ? 65.311 119.363 67.051 1.00 42.05 85 SER B CA 1
ATOM 2577 C C . SER B 1 88 ? 65.142 118.953 65.583 1.00 41.43 85 SER B C 1
ATOM 2578 O O . SER B 1 88 ? 64.095 118.390 65.211 1.00 41.77 85 SER B O 1
ATOM 2589 N N . ALA B 1 90 ? 67.736 117.084 64.249 1.00 40.51 87 ALA B N 1
ATOM 2590 C CA . ALA B 1 90 ? 68.804 116.093 64.209 1.00 40.96 87 ALA B CA 1
ATOM 2591 C C . ALA B 1 90 ? 68.311 114.690 63.854 1.00 41.69 87 ALA B C 1
ATOM 2592 O O . ALA B 1 90 ? 67.282 114.225 64.358 1.00 41.47 87 ALA B O 1
ATOM 2594 N N . ALA B 1 91 ? 69.072 114.036 62.979 1.00 41.97 88 ALA B N 1
ATOM 2595 C CA . ALA B 1 91 ? 68.868 112.641 62.632 1.00 42.51 88 ALA B CA 1
ATOM 2596 C C . ALA B 1 91 ? 69.240 111.748 63.809 1.00 42.80 88 ALA B C 1
ATOM 2597 O O . ALA B 1 91 ? 70.246 111.983 64.489 1.00 42.87 88 ALA B O 1
ATOM 2599 N N . GLY B 1 92 ? 68.403 110.741 64.033 1.00 43.07 89 GLY B N 1
ATOM 2600 C CA . GLY B 1 92 ? 68.683 109.650 64.952 1.00 43.10 89 GLY B CA 1
ATOM 2601 C C . GLY B 1 92 ? 68.621 109.918 66.448 1.00 43.67 89 GLY B C 1
ATOM 2602 O O . GLY B 1 92 ? 68.975 109.039 67.244 1.00 43.12 89 GLY B O 1
ATOM 2603 N N . ILE B 1 93 ? 68.177 111.107 66.851 1.00 43.75 90 ILE B N 1
ATOM 2604 C CA . ILE B 1 93 ? 68.072 111.406 68.287 1.00 43.62 90 ILE B CA 1
ATOM 2605 C C . ILE B 1 93 ? 66.620 111.507 68.684 1.00 43.09 90 ILE B C 1
ATOM 2606 O O . ILE B 1 93 ? 65.901 112.405 68.253 1.00 43.04 90 ILE B O 1
ATOM 2611 N N . SER B 1 94 ? 66.197 110.566 69.515 1.00 43.25 91 SER B N 1
ATOM 2612 C CA . SER B 1 94 ? 64.796 110.453 69.889 1.00 43.77 91 SER B CA 1
ATOM 2613 C C . SER B 1 94 ? 64.390 111.576 70.845 1.00 44.14 91 SER B C 1
ATOM 2614 O O . SER B 1 94 ? 65.239 112.199 71.479 1.00 43.71 91 SER B O 1
ATOM 2617 N N . LEU B 1 95 ? 63.087 111.826 70.923 1.00 44.82 92 LEU B N 1
ATOM 2618 C CA . LEU B 1 95 ? 62.521 112.792 71.849 1.00 45.96 92 LEU B CA 1
ATOM 2619 C C . LEU B 1 95 ? 62.701 112.390 73.312 1.00 46.97 92 LEU B C 1
ATOM 2620 O O . LEU B 1 95 ? 62.741 113.251 74.193 1.00 47.42 92 LEU B O 1
ATOM 2625 N N . GLN B 1 96 ? 62.765 111.085 73.574 1.00 48.22 93 GLN B N 1
ATOM 2626 C CA . GLN B 1 96 ? 63.017 110.584 74.924 1.00 49.29 93 GLN B CA 1
ATOM 2627 C C . GLN B 1 96 ? 64.446 110.975 75.292 1.00 49.84 93 GLN B C 1
ATOM 2628 O O . GLN B 1 96 ? 64.693 111.590 76.328 1.00 49.79 93 GLN B O 1
ATOM 2634 N N . ARG B 1 97 ? 65.373 110.654 74.400 1.00 50.49 94 ARG B N 1
ATOM 2635 C CA . ARG B 1 97 ? 66.778 110.976 74.572 1.00 51.23 94 ARG B CA 1
ATOM 2636 C C . ARG B 1 97 ? 67.037 112.474 74.682 1.00 51.31 94 ARG B C 1
ATOM 2637 O O . ARG B 1 97 ? 67.901 112.900 75.451 1.00 51.91 94 ARG B O 1
ATOM 2645 N N . LEU B 1 98 ? 66.292 113.282 73.933 1.00 51.17 95 LEU B N 1
ATOM 2646 C CA . LEU B 1 98 ? 66.472 114.741 73.990 1.00 50.99 95 LEU B CA 1
ATOM 2647 C C . LEU B 1 98 ? 66.046 115.280 75.359 1.00 51.11 95 LEU B C 1
ATOM 2648 O O . LEU B 1 98 ? 66.694 116.169 75.910 1.00 51.15 95 LEU B O 1
ATOM 2653 N N . ALA B 1 99 ? 64.966 114.717 75.897 1.00 51.29 96 ALA B N 1
ATOM 2654 C CA . ALA B 1 99 ? 64.458 115.082 77.216 1.00 51.51 96 ALA B CA 1
ATOM 2655 C C . ALA B 1 99 ? 65.504 114.883 78.304 1.00 51.80 96 ALA B C 1
ATOM 2656 O O . ALA B 1 99 ? 65.561 115.670 79.241 1.00 52.00 96 ALA B O 1
ATOM 2658 N N . THR B 1 100 ? 66.344 113.859 78.166 1.00 52.31 97 THR B N 1
ATOM 2659 C CA . THR B 1 100 ? 67.424 113.632 79.126 1.00 52.68 97 THR B CA 1
ATOM 2660 C C . THR B 1 100 ? 68.581 114.627 78.980 1.00 53.08 97 THR B C 1
ATOM 2661 O O . THR B 1 100 ? 69.363 114.798 79.919 1.00 52.64 97 THR B O 1
ATOM 2665 N N . PHE B 1 101 ? 68.701 115.287 77.823 1.00 53.58 98 PHE B N 1
ATOM 2666 C CA . PHE B 1 101 ? 69.705 116.359 77.684 1.00 54.03 98 PHE B CA 1
ATOM 2667 C C . PHE B 1 101 ? 69.187 117.710 78.161 1.00 54.17 98 PHE B C 1
ATOM 2668 O O . PHE B 1 101 ? 69.971 118.548 78.597 1.00 54.73 98 PHE B O 1
ATOM 2676 N N . VAL B 1 102 ? 67.878 117.934 78.049 1.00 54.35 99 VAL B N 1
ATOM 2677 C CA . VAL B 1 102 ? 67.317 119.273 78.256 1.00 54.23 99 VAL B CA 1
ATOM 2678 C C . VAL B 1 102 ? 66.288 119.391 79.393 1.00 54.36 99 VAL B C 1
ATOM 2679 O O . VAL B 1 102 ? 66.108 120.479 79.937 1.00 54.69 99 VAL B O 1
ATOM 2683 N N . GLY B 1 103 ? 65.615 118.295 79.746 1.00 54.07 100 GLY B N 1
ATOM 2684 C CA . GLY B 1 103 ? 64.592 118.339 80.795 1.00 53.71 100 GLY B CA 1
ATOM 2685 C C . GLY B 1 103 ? 63.329 117.565 80.468 1.00 53.74 100 GLY B C 1
ATOM 2686 O O . GLY B 1 103 ? 62.941 117.443 79.297 1.00 53.46 100 GLY B O 1
ATOM 2687 N N . GLN B 1 104 ? 62.681 117.048 81.511 1.00 53.05 101 GLN B N 1
ATOM 2688 C CA . GLN B 1 104 ? 61.466 116.252 81.346 1.00 52.87 101 GLN B CA 1
ATOM 2689 C C . GLN B 1 104 ? 60.208 117.101 81.426 1.00 52.44 101 GLN B C 1
ATOM 2690 O O . GLN B 1 104 ? 59.098 116.586 81.308 1.00 52.32 101 GLN B O 1
ATOM 2696 N N . ASP B 1 105 ? 60.383 118.403 81.604 1.00 52.29 102 ASP B N 1
ATOM 2697 C CA . ASP B 1 105 ? 59.245 119.298 81.777 1.00 52.36 102 ASP B CA 1
ATOM 2698 C C . ASP B 1 105 ? 58.933 120.164 80.537 1.00 51.82 102 ASP B C 1
ATOM 2699 O O . ASP B 1 105 ? 58.027 121.003 80.566 1.00 52.04 102 ASP B O 1
ATOM 2704 N N . LEU B 1 106 ? 59.654 119.928 79.441 1.00 51.11 103 LEU B N 1
ATOM 2705 C CA . LEU B 1 106 ? 59.533 120.761 78.230 1.00 50.18 103 LEU B CA 1
ATOM 2706 C C . LEU B 1 106 ? 58.784 120.053 77.088 1.00 49.68 103 LEU B C 1
ATOM 2707 O O . LEU B 1 106 ? 59.033 118.877 76.824 1.00 49.82 103 LEU B O 1
ATOM 2712 N N . PRO B 1 107 ? 57.852 120.763 76.417 1.00 49.08 104 PRO B N 1
ATOM 2713 C CA . PRO B 1 107 ? 57.323 120.231 75.156 1.00 48.27 104 PRO B CA 1
ATOM 2714 C C . PRO B 1 107 ? 58.462 120.185 74.146 1.00 47.37 104 PRO B C 1
ATOM 2715 O O . PRO B 1 107 ? 59.184 121.174 73.996 1.00 47.85 104 PRO B O 1
ATOM 2719 N N . LEU B 1 108 ? 58.644 119.032 73.502 1.00 46.15 105 LEU B N 1
ATOM 2720 C CA . LEU B 1 108 ? 59.743 118.813 72.561 1.00 44.73 105 LEU B CA 1
ATOM 2721 C C . LEU B 1 108 ? 59.210 118.290 71.248 1.00 43.86 105 LEU B C 1
ATOM 2722 O O . LEU B 1 108 ? 58.339 117.414 71.227 1.00 43.63 105 LEU B O 1
ATOM 2727 N N . LEU B 1 109 ? 59.724 118.849 70.156 1.00 42.81 106 LEU B N 1
ATOM 2728 C CA . LEU B 1 109 ? 59.335 118.430 68.814 1.00 41.40 106 LEU B CA 1
ATOM 2729 C C . LEU B 1 109 ? 60.523 118.006 67.982 1.00 41.06 106 LEU B C 1
ATOM 2730 O O . LEU B 1 109 ? 61.641 118.496 68.170 1.00 40.84 106 LEU B O 1
ATOM 2735 N N . ARG B 1 110 ? 60.269 117.090 67.053 1.00 40.40 107 ARG B N 1
ATOM 2736 C CA . ARG B 1 110 ? 61.254 116.708 66.053 1.00 39.98 107 ARG B CA 1
ATOM 2737 C C . ARG B 1 110 ? 60.776 117.035 64.645 1.00 39.33 107 ARG B C 1
ATOM 2738 O O . ARG B 1 110 ? 59.631 116.740 64.283 1.00 38.77 107 ARG B O 1
ATOM 2746 N N . ILE B 1 111 ? 61.667 117.632 63.858 1.00 38.47 108 ILE B N 1
ATOM 2747 C CA . ILE B 1 111 ? 61.466 117.744 62.420 1.00 38.40 108 ILE B CA 1
ATOM 2748 C C . ILE B 1 111 ? 62.557 116.987 61.637 1.00 38.29 108 ILE B C 1
ATOM 2749 O O . ILE B 1 111 ? 63.685 116.799 62.128 1.00 38.14 108 ILE B O 1
ATOM 2762 N N . PRO B 1 113 ? 63.692 117.777 57.899 1.00 37.60 110 PRO B N 1
ATOM 2763 C CA . PRO B 1 113 ? 63.612 118.527 56.647 1.00 37.49 110 PRO B CA 1
ATOM 2764 C C . PRO B 1 113 ? 64.645 118.018 55.638 1.00 37.47 110 PRO B C 1
ATOM 2765 O O . PRO B 1 113 ? 65.413 117.082 55.921 1.00 37.11 110 PRO B O 1
ATOM 2769 N N . ASN B 1 114 ? 64.668 118.623 54.460 1.00 37.32 111 ASN B N 1
ATOM 2770 C CA . ASN B 1 114 ? 65.763 118.360 53.531 1.00 36.51 111 ASN B CA 1
ATOM 2771 C C . ASN B 1 114 ? 66.186 119.656 52.873 1.00 36.51 111 ASN B C 1
ATOM 2772 O O . ASN B 1 114 ? 65.544 120.687 53.057 1.00 36.25 111 ASN B O 1
ATOM 2785 N N . ASN B 1 116 ? 65.910 120.904 50.118 1.00 35.94 113 ASN B N 1
ATOM 2786 C CA . ASN B 1 116 ? 64.956 121.604 49.253 1.00 36.77 113 ASN B CA 1
ATOM 2787 C C . ASN B 1 116 ? 64.200 122.725 49.974 1.00 36.98 113 ASN B C 1
ATOM 2788 O O . ASN B 1 116 ? 63.406 123.455 49.366 1.00 37.12 113 ASN B O 1
ATOM 2793 N N . ALA B 1 117 ? 64.451 122.855 51.272 1.00 37.52 114 ALA B N 1
ATOM 2794 C CA . ALA B 1 117 ? 64.005 124.026 52.021 1.00 38.61 114 ALA B CA 1
ATOM 2795 C C . ALA B 1 117 ? 64.553 125.318 51.378 1.00 39.33 114 ALA B C 1
ATOM 2796 O O . ALA B 1 117 ? 63.948 126.381 51.481 1.00 39.17 114 ALA B O 1
ATOM 2798 N N . GLN B 1 118 ? 65.691 125.199 50.688 1.00 40.09 115 GLN B N 1
ATOM 2799 C CA . GLN B 1 118 ? 66.317 126.322 49.985 1.00 40.67 115 GLN B CA 1
ATOM 2800 C C . GLN B 1 118 ? 65.401 126.949 48.957 1.00 40.21 115 GLN B C 1
ATOM 2801 O O . GLN B 1 118 ? 65.552 128.115 48.636 1.00 41.01 115 GLN B O 1
ATOM 2807 N N . ILE B 1 119 ? 64.474 126.174 48.422 1.00 39.62 116 ILE B N 1
ATOM 2808 C CA . ILE B 1 119 ? 63.507 126.699 47.478 1.00 39.13 116 ILE B CA 1
ATOM 2809 C C . ILE B 1 119 ? 62.099 126.553 48.050 1.00 38.66 116 ILE B C 1
ATOM 2810 O O . ILE B 1 119 ? 61.118 126.574 47.314 1.00 38.75 116 ILE B O 1
ATOM 2815 N N . LEU B 1 120 ? 62.019 126.397 49.374 1.00 38.17 117 LEU B N 1
ATOM 2816 C CA . LEU B 1 120 ? 60.749 126.292 50.090 1.00 38.08 117 LEU B CA 1
ATOM 2817 C C . LEU B 1 120 ? 59.929 125.075 49.642 1.00 38.08 117 LEU B C 1
ATOM 2818 O O . LEU B 1 120 ? 58.691 125.133 49.574 1.00 37.84 117 LEU B O 1
ATOM 2823 N N . GLN B 1 121 ? 60.629 123.966 49.374 1.00 38.30 118 GLN B N 1
ATOM 2824 C CA . GLN B 1 121 ? 60.007 122.706 48.950 1.00 38.00 118 GLN B CA 1
ATOM 2825 C C . GLN B 1 121 ? 60.572 121.455 49.661 1.00 37.46 118 GLN B C 1
ATOM 2826 O O . GLN B 1 121 ? 60.618 120.365 49.084 1.00 36.53 118 GLN B O 1
ATOM 2832 N N . SER B 1 122 ? 60.983 121.622 50.914 1.00 36.93 119 SER B N 1
ATOM 2833 C CA . SER B 1 122 ? 61.302 120.508 51.807 1.00 36.39 119 SER B CA 1
ATOM 2834 C C . SER B 1 122 ? 60.114 119.559 51.960 1.00 36.46 119 SER B C 1
ATOM 2835 O O . SER B 1 122 ? 58.947 119.966 51.843 1.00 36.31 119 SER B O 1
ATOM 2838 N N . SER B 1 123 ? 60.417 118.284 52.188 1.00 35.95 120 SER B N 1
ATOM 2839 C CA . SER B 1 123 ? 59.409 117.309 52.562 1.00 35.47 120 SER B CA 1
ATOM 2840 C C . SER B 1 123 ? 59.760 117.018 54.006 1.00 35.94 120 SER B C 1
ATOM 2841 O O . SER B 1 123 ? 60.734 116.296 54.277 1.00 35.88 120 SER B O 1
ATOM 2844 N N . THR B 1 124 ? 59.005 117.611 54.930 1.00 35.18 121 THR B N 1
ATOM 2845 C CA . THR B 1 124 ? 59.416 117.672 56.337 1.00 35.30 121 THR B CA 1
ATOM 2846 C C . THR B 1 124 ? 58.495 116.835 57.228 1.00 35.85 121 THR B C 1
ATOM 2847 O O . THR B 1 124 ? 57.261 117.037 57.245 1.00 36.47 121 THR B O 1
ATOM 2851 N N . ALA B 1 125 ? 59.091 115.887 57.947 1.00 36.10 122 ALA B N 1
ATOM 2852 C CA . ALA B 1 125 ? 58.377 115.102 58.964 1.00 36.43 122 ALA B CA 1
ATOM 2853 C C . ALA B 1 125 ? 58.258 115.935 60.234 1.00 36.64 122 ALA B C 1
ATOM 2854 O O . ALA B 1 125 ? 59.183 116.680 60.575 1.00 36.14 122 ALA B O 1
ATOM 2856 N N . LEU B 1 126 ? 57.128 115.804 60.928 1.00 37.06 123 LEU B N 1
ATOM 2857 C CA . LEU B 1 126 ? 56.903 116.525 62.183 1.00 38.04 123 LEU B CA 1
ATOM 2858 C C . LEU B 1 126 ? 56.298 115.620 63.241 1.00 38.89 123 LEU B C 1
ATOM 2859 O O . LEU B 1 126 ? 55.305 114.915 62.995 1.00 39.23 123 LEU B O 1
ATOM 2864 N N . THR B 1 127 ? 56.908 115.621 64.420 1.00 39.76 124 THR B N 1
ATOM 2865 C CA . THR B 1 127 ? 56.332 114.903 65.546 1.00 41.00 124 THR B CA 1
ATOM 2866 C C . THR B 1 127 ? 56.642 115.598 66.877 1.00 41.88 124 THR B C 1
ATOM 2867 O O . THR B 1 127 ? 57.583 116.388 66.956 1.00 42.05 124 THR B O 1
ATOM 2871 N N . GLY B 1 128 ? 55.831 115.325 67.901 1.00 42.96 125 GLY B N 1
ATOM 2872 C CA . GLY B 1 128 ? 55.997 115.951 69.216 1.00 44.78 125 GLY B CA 1
ATOM 2873 C C . GLY B 1 128 ? 55.808 114.994 70.378 1.00 45.90 125 GLY B C 1
ATOM 2874 O O . GLY B 1 128 ? 55.069 114.013 70.263 1.00 46.30 125 GLY B O 1
ATOM 2875 N N . ASN B 1 129 ? 56.473 115.268 71.502 1.00 47.07 126 ASN B N 1
ATOM 2876 C CA . ASN B 1 129 ? 56.299 114.425 72.702 1.00 47.87 126 ASN B CA 1
ATOM 2877 C C . ASN B 1 129 ? 54.944 114.626 73.396 1.00 49.09 126 ASN B C 1
ATOM 2878 O O . ASN B 1 129 ? 54.111 115.410 72.927 1.00 49.48 126 ASN B O 1
ATOM 2883 N N . ALA B 1 130 ? 54.726 113.924 74.508 1.00 50.88 127 ALA B N 1
ATOM 2884 C CA . ALA B 1 130 ? 53.425 113.927 75.190 1.00 52.36 127 ALA B CA 1
ATOM 2885 C C . ALA B 1 130 ? 53.010 115.311 75.704 1.00 53.19 127 ALA B C 1
ATOM 2886 O O . ALA B 1 130 ? 51.814 115.592 75.866 1.00 53.40 127 ALA B O 1
ATOM 2888 N N . LEU B 1 131 ? 54.005 116.170 75.925 1.00 54.25 128 LEU B N 1
ATOM 2889 C CA . LEU B 1 131 ? 53.805 117.519 76.457 1.00 54.95 128 LEU B CA 1
ATOM 2890 C C . LEU B 1 131 ? 53.408 118.536 75.394 1.00 55.66 128 LEU B C 1
ATOM 2891 O O . LEU B 1 131 ? 52.959 119.640 75.723 1.00 55.64 128 LEU B O 1
ATOM 2896 N N . VAL B 1 132 ? 53.586 118.173 74.123 1.00 56.38 129 VAL B N 1
ATOM 2897 C CA . VAL B 1 132 ? 53.236 119.069 73.025 1.00 56.69 129 VAL B CA 1
ATOM 2898 C C . VAL B 1 132 ? 51.724 119.175 72.867 1.00 57.78 129 VAL B C 1
ATOM 2899 O O . VAL B 1 132 ? 51.038 118.196 72.582 1.00 57.47 129 VAL B O 1
ATOM 2903 N N . SER B 1 133 ? 51.225 120.385 73.082 1.00 59.60 130 SER B N 1
ATOM 2904 C CA . SER B 1 133 ? 49.832 120.720 72.840 1.00 61.55 130 SER B CA 1
ATOM 2905 C C . SER B 1 133 ? 49.477 120.675 71.351 1.00 63.02 130 SER B C 1
ATOM 2906 O O . SER B 1 133 ? 50.284 121.051 70.486 1.00 63.18 130 SER B O 1
ATOM 2909 N N . GLN B 1 134 ? 48.257 120.220 71.075 1.00 64.29 131 GLN B N 1
ATOM 2910 C CA . GLN B 1 134 ? 47.685 120.173 69.733 1.00 65.36 131 GLN B CA 1
ATOM 2911 C C . GLN B 1 134 ? 47.774 121.531 69.016 1.00 65.64 131 GLN B C 1
ATOM 2912 O O . GLN B 1 134 ? 47.826 121.594 67.781 1.00 65.70 131 GLN B O 1
ATOM 2918 N N . GLU B 1 135 ? 47.801 122.610 69.797 1.00 65.54 132 GLU B N 1
ATOM 2919 C CA . GLU B 1 135 ? 47.939 123.954 69.250 1.00 65.40 132 GLU B CA 1
ATOM 2920 C C . GLU B 1 135 ? 49.398 124.353 69.029 1.00 64.48 132 GLU B C 1
ATOM 2921 O O . GLU B 1 135 ? 49.691 125.186 68.161 1.00 64.65 132 GLU B O 1
ATOM 2927 N N . LEU B 1 136 ? 50.303 123.783 69.826 1.00 63.20 133 LEU B N 1
ATOM 2928 C CA . LEU B 1 136 ? 51.735 124.021 69.642 1.00 61.81 133 LEU B CA 1
ATOM 2929 C C . LEU B 1 136 ? 52.225 123.290 68.393 1.00 61.44 133 LEU B C 1
ATOM 2930 O O . LEU B 1 136 ? 53.098 123.796 67.685 1.00 61.56 133 LEU B O 1
ATOM 2935 N N . GLN B 1 137 ? 51.651 122.115 68.123 1.00 60.74 134 GLN B N 1
ATOM 2936 C CA . GLN B 1 137 ? 51.974 121.360 66.917 1.00 60.28 134 GLN B CA 1
ATOM 2937 C C . GLN B 1 137 ? 51.506 122.099 65.657 1.00 59.69 134 GLN B C 1
ATOM 2938 O O . GLN B 1 137 ? 52.234 122.168 64.665 1.00 59.43 134 GLN B O 1
ATOM 2944 N N . ALA B 1 138 ? 50.300 122.664 65.712 1.00 59.14 135 ALA B N 1
ATOM 2945 C CA . ALA B 1 138 ? 49.738 123.419 64.586 1.00 58.26 135 ALA B CA 1
ATOM 2946 C C . ALA B 1 138 ? 50.562 124.665 64.292 1.00 57.47 135 ALA B C 1
ATOM 2947 O O . ALA B 1 138 ? 50.731 125.041 63.135 1.00 57.82 135 ALA B O 1
ATOM 2949 N N . ARG B 1 139 ? 51.090 125.275 65.349 1.00 56.56 136 ARG B N 1
ATOM 2950 C CA . ARG B 1 139 ? 51.958 126.447 65.256 1.00 55.67 136 ARG B CA 1
ATOM 2951 C C . ARG B 1 139 ? 53.307 126.086 64.637 1.00 54.24 136 ARG B C 1
ATOM 2952 O O . ARG B 1 139 ? 53.848 126.845 63.833 1.00 53.67 136 ARG B O 1
ATOM 2960 N N . VAL B 1 140 ? 53.850 124.930 65.023 1.00 52.68 137 VAL B N 1
ATOM 2961 C CA . VAL B 1 140 ? 55.102 124.442 64.439 1.00 50.98 137 VAL B CA 1
ATOM 2962 C C . VAL B 1 140 ? 54.894 124.001 62.984 1.00 50.31 137 VAL B C 1
ATOM 2963 O O . VAL B 1 140 ? 55.754 124.220 62.148 1.00 49.93 137 VAL B O 1
ATOM 2967 N N . ARG B 1 141 ? 53.732 123.426 62.684 1.00 49.70 138 ARG B N 1
ATOM 2968 C CA . ARG B 1 141 ? 53.384 123.069 61.316 1.00 49.25 138 ARG B CA 1
ATOM 2969 C C . ARG B 1 141 ? 53.292 124.307 60.428 1.00 48.91 138 ARG B C 1
ATOM 2970 O O . ARG B 1 141 ? 53.530 124.225 59.217 1.00 49.11 138 ARG B O 1
ATOM 2978 N N . ASP B 1 142 ? 52.959 125.454 61.021 1.00 48.22 139 ASP B N 1
ATOM 2979 C CA . ASP B 1 142 ? 52.958 126.713 60.285 1.00 47.61 139 ASP B CA 1
ATOM 2980 C C . ASP B 1 142 ? 54.384 127.063 59.895 1.00 46.03 139 ASP B C 1
ATOM 2981 O O . ASP B 1 142 ? 54.639 127.520 58.789 1.00 45.44 139 ASP B O 1
ATOM 2986 N N . LEU B 1 143 ? 55.304 126.841 60.826 1.00 44.64 140 LEU B N 1
ATOM 2987 C CA . LEU B 1 143 ? 56.724 127.066 60.598 1.00 43.68 140 LEU B CA 1
ATOM 2988 C C . LEU B 1 143 ? 57.292 126.163 59.501 1.00 43.20 140 LEU B C 1
ATOM 2989 O O . LEU B 1 143 ? 58.006 126.644 58.622 1.00 43.19 140 LEU B O 1
ATOM 2994 N N . THR B 1 144 ? 56.965 124.871 59.550 1.00 42.22 141 THR B N 1
ATOM 2995 C CA . THR B 1 144 ? 57.539 123.917 58.607 1.00 41.73 141 THR B CA 1
ATOM 2996 C C . THR B 1 144 ? 56.914 124.131 57.236 1.00 41.53 141 THR B C 1
ATOM 2997 O O . THR B 1 144 ? 57.596 124.021 56.225 1.00 40.46 141 THR B O 1
ATOM 3001 N N . ASP B 1 145 ? 55.628 124.483 57.208 1.00 41.75 142 ASP B N 1
ATOM 3002 C CA . ASP B 1 145 ? 54.964 124.829 55.949 1.00 41.86 142 ASP B CA 1
ATOM 3003 C C . ASP B 1 145 ? 55.565 126.051 55.286 1.00 41.17 142 ASP B C 1
ATOM 3004 O O . ASP B 1 145 ? 55.381 126.239 54.088 1.00 41.32 142 ASP B O 1
ATOM 3009 N N . SER B 1 146 ? 56.297 126.871 56.034 1.00 40.37 143 SER B N 1
ATOM 3010 C CA . SER B 1 146 ? 56.935 128.039 55.417 1.00 40.89 143 SER B CA 1
ATOM 3011 C C . SER B 1 146 ? 58.088 127.678 54.470 1.00 40.56 143 SER B C 1
ATOM 3012 O O . SER B 1 146 ? 58.446 128.477 53.605 1.00 40.11 143 SER B O 1
ATOM 3015 N N . PHE B 1 147 ? 58.661 126.480 54.622 1.00 40.02 144 PHE B N 1
ATOM 3016 C CA . PHE B 1 147 ? 59.771 126.072 53.757 1.00 39.66 144 PHE B CA 1
ATOM 3017 C C . PHE B 1 147 ? 59.535 124.734 53.049 1.00 39.65 144 PHE B C 1
ATOM 3018 O O . PHE B 1 147 ? 60.471 124.103 52.566 1.00 40.04 144 PHE B O 1
ATOM 3026 N N . GLY B 1 148 ? 58.278 124.309 52.975 1.00 39.26 145 GLY B N 1
ATOM 3027 C CA . GLY B 1 148 ? 57.924 123.156 52.170 1.00 39.05 145 GLY B CA 1
ATOM 3028 C C . GLY B 1 148 ? 56.583 122.595 52.563 1.00 39.14 145 GLY B C 1
ATOM 3029 O O . GLY B 1 148 ? 55.683 123.340 52.925 1.00 39.43 145 GLY B O 1
ATOM 3030 N N . SER B 1 149 ? 56.444 121.279 52.466 1.00 39.33 146 SER B N 1
ATOM 3031 C CA . SER B 1 149 ? 55.275 120.579 52.972 1.00 39.86 146 SER B CA 1
ATOM 3032 C C . SER B 1 149 ? 55.636 119.842 54.259 1.00 40.34 146 SER B C 1
ATOM 3033 O O . SER B 1 149 ? 56.821 119.702 54.603 1.00 40.23 146 SER B O 1
ATOM 3036 N N . THR B 1 150 ? 54.607 119.378 54.966 1.00 40.66 147 THR B N 1
ATOM 3037 C CA . THR B 1 150 ? 54.775 118.784 56.282 1.00 41.04 147 THR B CA 1
ATOM 3038 C C . THR B 1 150 ? 54.010 117.472 56.356 1.00 41.29 147 THR B C 1
ATOM 3039 O O . THR B 1 150 ? 52.836 117.391 55.963 1.00 40.66 147 THR B O 1
ATOM 3043 N N . PHE B 1 151 ? 54.705 116.445 56.844 1.00 41.64 148 PHE B N 1
ATOM 3044 C CA . PHE B 1 151 ? 54.126 115.122 57.008 1.00 42.08 148 PHE B CA 1
ATOM 3045 C C . PHE B 1 151 ? 53.989 114.805 58.496 1.00 43.03 148 PHE B C 1
ATOM 3046 O O . PHE B 1 151 ? 54.941 114.970 59.263 1.00 42.90 148 PHE B O 1
ATOM 3054 N N . ASP B 1 152 ? 52.803 114.350 58.896 1.00 44.57 149 ASP B N 1
ATOM 3055 C CA . ASP B 1 152 ? 52.579 113.874 60.260 1.00 46.20 149 ASP B CA 1
ATOM 3056 C C . ASP B 1 152 ? 53.062 112.435 60.343 1.00 46.04 149 ASP B C 1
ATOM 3057 O O . ASP B 1 152 ? 52.379 111.516 59.898 1.00 46.68 149 ASP B O 1
ATOM 3062 N N . ILE B 1 153 ? 54.252 112.249 60.905 1.00 46.00 150 ILE B N 1
ATOM 3063 C CA . ILE B 1 153 ? 54.912 110.939 60.934 1.00 45.45 150 ILE B CA 1
ATOM 3064 C C . ILE B 1 153 ? 55.115 110.516 62.393 1.00 45.10 150 ILE B C 1
ATOM 3065 O O . ILE B 1 153 ? 55.637 111.297 63.177 1.00 45.45 150 ILE B O 1
ATOM 3070 N N . SER B 1 154 ? 54.711 109.298 62.764 1.00 44.01 151 SER B N 1
ATOM 3071 C CA . SER B 1 154 ? 55.084 108.755 64.077 1.00 43.58 151 SER B CA 1
ATOM 3072 C C . SER B 1 154 ? 56.606 108.732 64.230 1.00 42.53 151 SER B C 1
ATOM 3073 O O . SER B 1 154 ? 57.304 108.492 63.258 1.00 41.53 151 SER B O 1
ATOM 3076 N N . GLU B 1 155 ? 57.104 108.930 65.453 1.00 41.83 152 GLU B N 1
ATOM 3077 C CA . GLU B 1 155 ? 58.547 108.931 65.707 1.00 41.76 152 GLU B CA 1
ATOM 3078 C C . GLU B 1 155 ? 59.235 107.601 65.393 1.00 41.17 152 GLU B C 1
ATOM 3079 O O . GLU B 1 155 ? 60.398 107.584 64.988 1.00 41.16 152 GLU B O 1
ATOM 3085 N N . LYS B 1 156 ? 58.531 106.496 65.595 1.00 40.40 153 LYS B N 1
ATOM 3086 C CA . LYS B 1 156 ? 59.064 105.191 65.229 1.00 40.58 153 LYS B CA 1
ATOM 3087 C C . LYS B 1 156 ? 59.436 105.100 63.733 1.00 39.82 153 LYS B C 1
ATOM 3088 O O . LYS B 1 156 ? 60.196 104.204 63.350 1.00 40.25 153 LYS B O 1
ATOM 3094 N N . ASP B 1 157 ? 58.899 106.010 62.910 1.00 38.78 154 ASP B N 1
ATOM 3095 C CA . ASP B 1 157 ? 59.125 106.019 61.452 1.00 38.02 154 ASP B CA 1
ATOM 3096 C C . ASP B 1 157 ? 60.113 107.113 61.015 1.00 37.67 154 ASP B C 1
ATOM 3097 O O . ASP B 1 157 ? 60.315 107.310 59.815 1.00 37.75 154 ASP B O 1
ATOM 3102 N N . PHE B 1 158 ? 60.706 107.826 61.982 1.00 37.30 155 PHE B N 1
ATOM 3103 C CA . PHE B 1 158 ? 61.606 108.953 61.693 1.00 36.76 155 PHE B CA 1
ATOM 3104 C C . PHE B 1 158 ? 62.914 108.580 61.008 1.00 36.58 155 PHE B C 1
ATOM 3105 O O . PHE B 1 158 ? 63.375 109.324 60.146 1.00 36.68 155 PHE B O 1
ATOM 3113 N N . ASP B 1 159 ? 63.511 107.461 61.403 1.00 35.97 156 ASP B N 1
ATOM 3114 C CA . ASP B 1 159 ? 64.739 106.960 60.765 1.00 36.19 156 ASP B CA 1
ATOM 3115 C C . ASP B 1 159 ? 64.512 106.575 59.286 1.00 35.65 156 ASP B C 1
ATOM 3116 O O . ASP B 1 159 ? 65.322 106.910 58.438 1.00 36.18 156 ASP B O 1
ATOM 3121 N N . THR B 1 160 ? 63.416 105.880 58.986 1.00 34.97 157 THR B N 1
ATOM 3122 C CA . THR B 1 160 ? 63.031 105.595 57.596 1.00 34.31 157 THR B CA 1
ATOM 3123 C C . THR B 1 160 ? 62.743 106.891 56.802 1.00 34.28 157 THR B C 1
ATOM 3124 O O . THR B 1 160 ? 63.205 107.038 55.659 1.00 34.72 157 THR B O 1
ATOM 3128 N N . PHE B 1 161 ? 61.989 107.821 57.405 1.00 33.52 158 PHE B N 1
ATOM 3129 C CA . PHE B 1 161 ? 61.740 109.122 56.787 1.00 32.90 158 PHE B CA 1
ATOM 3130 C C . PHE B 1 161 ? 63.049 109.876 56.541 1.00 32.94 158 PHE B C 1
ATOM 3131 O O . PHE B 1 161 ? 63.238 110.479 55.468 1.00 31.80 158 PHE B O 1
ATOM 3139 N N . THR B 1 162 ? 63.962 109.844 57.518 1.00 32.26 159 THR B N 1
ATOM 3140 C CA . THR B 1 162 ? 65.288 110.479 57.327 1.00 32.87 159 THR B CA 1
ATOM 3141 C C . THR B 1 162 ? 65.914 109.997 56.009 1.00 33.07 159 THR B C 1
ATOM 3142 O O . THR B 1 162 ? 66.424 110.787 55.223 1.00 33.76 159 THR B O 1
ATOM 3146 N N . ALA B 1 163 ? 65.816 108.696 55.751 1.00 33.95 160 ALA B N 1
ATOM 3147 C CA . ALA B 1 163 ? 66.394 108.085 54.555 1.00 33.80 160 ALA B CA 1
ATOM 3148 C C . ALA B 1 163 ? 65.610 108.419 53.300 1.00 34.10 160 ALA B C 1
ATOM 3149 O O . ALA B 1 163 ? 66.191 108.779 52.286 1.00 34.86 160 ALA B O 1
ATOM 3151 N N . LEU B 1 164 ? 64.291 108.286 53.348 1.00 34.66 161 LEU B N 1
ATOM 3152 C CA . LEU B 1 164 ? 63.484 108.529 52.159 1.00 34.86 161 LEU B CA 1
ATOM 3153 C C . LEU B 1 164 ? 63.420 109.989 51.717 1.00 35.10 161 LEU B C 1
ATOM 3154 O O . LEU B 1 164 ? 63.159 110.258 50.534 1.00 34.83 161 LEU B O 1
ATOM 3159 N N . ALA B 1 165 ? 63.607 110.926 52.655 1.00 34.52 162 ALA B N 1
ATOM 3160 C CA . ALA B 1 165 ? 63.356 112.350 52.367 1.00 34.66 162 ALA B CA 1
ATOM 3161 C C . ALA B 1 165 ? 64.540 113.267 52.672 1.00 34.36 162 ALA B C 1
ATOM 3162 O O . ALA B 1 165 ? 64.804 114.205 51.922 1.00 34.13 162 ALA B O 1
ATOM 3164 N N . GLY B 1 166 ? 65.202 113.026 53.794 1.00 33.90 163 GLY B N 1
ATOM 3165 C CA . GLY B 1 166 ? 66.311 113.868 54.213 1.00 35.02 163 GLY B CA 1
ATOM 3166 C C . GLY B 1 166 ? 67.564 113.560 53.433 1.00 35.38 163 GLY B C 1
ATOM 3167 O O . GLY B 1 166 ? 68.228 114.472 52.935 1.00 36.17 163 GLY B O 1
ATOM 3168 N N . SER B 1 167 ? 67.875 112.267 53.334 1.00 35.16 164 SER B N 1
ATOM 3169 C CA . SER B 1 167 ? 69.085 111.795 52.683 1.00 34.97 164 SER B CA 1
ATOM 3170 C C . SER B 1 167 ? 68.940 111.586 51.182 1.00 34.56 164 SER B C 1
ATOM 3171 O O . SER B 1 167 ? 69.902 111.771 50.439 1.00 34.00 164 SER B O 1
ATOM 3174 N N . SER B 1 168 ? 67.741 111.208 50.735 1.00 33.70 165 SER B N 1
ATOM 3175 C CA . SER B 1 168 ? 67.542 110.852 49.342 1.00 33.47 165 SER B CA 1
ATOM 3176 C C . SER B 1 168 ? 67.844 111.938 48.299 1.00 33.30 165 SER B C 1
ATOM 3177 O O . SER B 1 168 ? 68.179 111.587 47.165 1.00 33.79 165 SER B O 1
ATOM 3180 N N . PRO B 1 169 ? 67.706 113.248 48.637 1.00 32.94 166 PRO B N 1
ATOM 3181 C CA . PRO B 1 169 ? 68.141 114.206 47.598 1.00 32.53 166 PRO B CA 1
ATOM 3182 C C . PRO B 1 169 ? 69.552 113.927 47.081 1.00 32.30 166 PRO B C 1
ATOM 3183 O O . PRO B 1 169 ? 69.807 114.077 45.906 1.00 32.63 166 PRO B O 1
ATOM 3187 N N . ALA B 1 170 ? 70.452 113.507 47.953 1.00 33.07 167 ALA B N 1
ATOM 3188 C CA . ALA B 1 170 ? 71.827 113.195 47.545 1.00 33.17 167 ALA B CA 1
ATOM 3189 C C . ALA B 1 170 ? 71.839 111.998 46.588 1.00 32.93 167 ALA B C 1
ATOM 3190 O O . ALA B 1 170 ? 72.629 111.959 45.645 1.00 32.27 167 ALA B O 1
ATOM 3192 N N . TYR B 1 171 ? 70.938 111.033 46.819 1.00 32.71 168 TYR B N 1
ATOM 3193 C CA . TYR B 1 171 ? 70.907 109.809 46.002 1.00 32.58 168 TYR B CA 1
ATOM 3194 C C . TYR B 1 171 ? 70.288 110.100 44.638 1.00 32.49 168 TYR B C 1
ATOM 3195 O O . TYR B 1 171 ? 70.725 109.555 43.618 1.00 32.64 168 TYR B O 1
ATOM 3204 N N . ILE B 1 172 ? 69.264 110.956 44.635 1.00 32.08 169 ILE B N 1
ATOM 3205 C CA . ILE B 1 172 ? 68.678 111.481 43.418 1.00 32.04 169 ILE B CA 1
ATOM 3206 C C . ILE B 1 172 ? 69.749 112.225 42.561 1.00 32.25 169 ILE B C 1
ATOM 3207 O O . ILE B 1 172 ? 69.822 112.016 41.353 1.00 31.79 169 ILE B O 1
ATOM 3212 N N . TYR B 1 173 ? 70.580 113.067 43.194 1.00 32.10 170 TYR B N 1
ATOM 3213 C CA . TYR B 1 173 ? 71.634 113.792 42.468 1.00 32.17 170 TYR B CA 1
ATOM 3214 C C . TYR B 1 173 ? 72.715 112.854 41.902 1.00 32.14 170 TYR B C 1
ATOM 3215 O O . TYR B 1 173 ? 73.147 113.043 40.782 1.00 32.63 170 TYR B O 1
ATOM 3224 N N . LEU B 1 174 ? 73.154 111.854 42.667 1.00 32.40 171 LEU B N 1
ATOM 3225 C CA . LEU B 1 174 ? 74.092 110.841 42.125 1.00 31.77 171 LEU B CA 1
ATOM 3226 C C . LEU B 1 174 ? 73.512 110.083 40.900 1.00 31.34 171 LEU B C 1
ATOM 3227 O O . LEU B 1 174 ? 74.213 109.836 39.905 1.00 31.78 171 LEU B O 1
ATOM 3232 N N . PHE B 1 175 ? 72.237 109.736 40.976 1.00 30.52 172 PHE B N 1
ATOM 3233 C CA . PHE B 1 175 ? 71.535 109.103 39.877 1.00 31.04 172 PHE B CA 1
ATOM 3234 C C . PHE B 1 175 ? 71.506 110.031 38.643 1.00 31.39 172 PHE B C 1
ATOM 3235 O O . PHE B 1 175 ? 71.841 109.614 37.539 1.00 31.26 172 PHE B O 1
ATOM 3243 N N . ILE B 1 176 ? 71.081 111.283 38.840 1.00 31.58 173 ILE B N 1
ATOM 3244 C CA . ILE B 1 176 ? 71.098 112.292 37.771 1.00 31.43 173 ILE B CA 1
ATOM 3245 C C . ILE B 1 176 ? 72.523 112.502 37.224 1.00 30.61 173 ILE B C 1
ATOM 3246 O O . ILE B 1 176 ? 72.728 112.577 36.029 1.00 30.63 173 ILE B O 1
ATOM 3251 N N . GLU B 1 177 ? 73.511 112.592 38.093 1.00 30.50 174 GLU B N 1
ATOM 3252 C CA . GLU B 1 177 ? 74.884 112.755 37.622 1.00 31.26 174 GLU B CA 1
ATOM 3253 C C . GLU B 1 177 ? 75.323 111.548 36.751 1.00 31.37 174 GLU B C 1
ATOM 3254 O O . GLU B 1 177 ? 76.063 111.721 35.755 1.00 31.04 174 GLU B O 1
ATOM 3260 N N . ALA B 1 178 ? 74.866 110.346 37.127 1.00 30.96 175 ALA B N 1
ATOM 3261 C CA . ALA B 1 178 ? 75.244 109.109 36.414 1.00 31.54 175 ALA B CA 1
ATOM 3262 C C . ALA B 1 178 ? 74.664 109.118 35.007 1.00 31.55 175 ALA B C 1
ATOM 3263 O O . ALA B 1 178 ? 75.353 108.788 34.053 1.00 31.15 175 ALA B O 1
ATOM 3265 N N . LEU B 1 179 ? 73.406 109.533 34.891 1.00 32.37 176 LEU B N 1
ATOM 3266 C CA . LEU B 1 179 ? 72.759 109.643 33.600 1.00 33.17 176 LEU B CA 1
ATOM 3267 C C . LEU B 1 179 ? 73.496 110.660 32.723 1.00 33.55 176 LEU B C 1
ATOM 3268 O O . LEU B 1 179 ? 73.743 110.405 31.541 1.00 33.95 176 LEU B O 1
ATOM 3273 N N . ALA B 1 180 ? 73.872 111.794 33.316 1.00 33.68 177 ALA B N 1
ATOM 3274 C CA . ALA B 1 180 ? 74.537 112.852 32.560 1.00 33.45 177 ALA B CA 1
ATOM 3275 C C . ALA B 1 180 ? 75.935 112.417 32.105 1.00 33.21 177 ALA B C 1
ATOM 3276 O O . ALA B 1 180 ? 76.328 112.652 30.951 1.00 32.92 177 ALA B O 1
ATOM 3278 N N . LYS B 1 181 ? 76.674 111.770 33.005 1.00 32.70 178 LYS B N 1
ATOM 3279 C CA . LYS B 1 181 ? 77.992 111.260 32.659 1.00 32.24 178 LYS B CA 1
ATOM 3280 C C . LYS B 1 181 ? 77.892 110.249 31.521 1.00 31.49 178 LYS B C 1
ATOM 3281 O O . LYS B 1 181 ? 78.762 110.210 30.668 1.00 30.42 178 LYS B O 1
ATOM 3287 N N . ALA B 1 182 ? 76.833 109.427 31.518 1.00 30.36 179 ALA B N 1
ATOM 3288 C CA . ALA B 1 182 ? 76.631 108.459 30.445 1.00 29.71 179 ALA B CA 1
ATOM 3289 C C . ALA B 1 182 ? 76.412 109.207 29.124 1.00 29.64 179 ALA B C 1
ATOM 3290 O O . ALA B 1 182 ? 76.920 108.795 28.088 1.00 29.39 179 ALA B O 1
ATOM 3292 N N . GLY B 1 183 ? 75.653 110.311 29.174 1.00 30.09 180 GLY B N 1
ATOM 3293 C CA . GLY B 1 183 ? 75.532 111.239 28.041 1.00 29.65 180 GLY B CA 1
ATOM 3294 C C . GLY B 1 183 ? 76.872 111.765 27.539 1.00 29.64 180 GLY B C 1
ATOM 3295 O O . GLY B 1 183 ? 77.136 111.741 26.344 1.00 29.57 180 GLY B O 1
ATOM 3296 N N . VAL B 1 184 ? 77.728 112.241 28.444 1.00 29.88 181 VAL B N 1
ATOM 3297 C CA . VAL B 1 184 ? 79.086 112.659 28.077 1.00 30.02 181 VAL B CA 1
ATOM 3298 C C . VAL B 1 184 ? 79.835 111.530 27.400 1.00 30.61 181 VAL B C 1
ATOM 3299 O O . VAL B 1 184 ? 80.385 111.707 26.311 1.00 31.28 181 VAL B O 1
ATOM 3303 N N . LYS B 1 185 ? 79.849 110.357 28.031 1.00 30.90 182 LYS B N 1
ATOM 3304 C CA . LYS B 1 185 ? 80.529 109.200 27.469 1.00 31.18 182 LYS B CA 1
ATOM 3305 C C . LYS B 1 185 ? 80.095 108.968 26.017 1.00 31.74 182 LYS B C 1
ATOM 3306 O O . LYS B 1 185 ? 80.916 108.683 25.147 1.00 31.32 182 LYS B O 1
ATOM 3312 N N . ASN B 1 186 ? 78.798 109.144 25.761 1.00 32.31 183 ASN B N 1
ATOM 3313 C CA . ASN B 1 186 ? 78.222 108.881 24.447 1.00 32.90 183 ASN B CA 1
ATOM 3314 C C . ASN B 1 186 ? 78.027 110.133 23.584 1.00 33.78 183 ASN B C 1
ATOM 3315 O O . ASN B 1 186 ? 77.135 110.163 22.742 1.00 33.68 183 ASN B O 1
ATOM 3320 N N . GLY B 1 187 ? 78.834 111.170 23.813 1.00 33.90 184 GLY B N 1
ATOM 3321 C CA . GLY B 1 187 ? 78.910 112.292 22.867 1.00 34.76 184 GLY B CA 1
ATOM 3322 C C . GLY B 1 187 ? 78.211 113.609 23.184 1.00 35.48 184 GLY B C 1
ATOM 3323 O O . GLY B 1 187 ? 78.394 114.588 22.461 1.00 35.85 184 GLY B O 1
ATOM 3324 N N . ILE B 1 188 ? 77.431 113.663 24.256 1.00 35.44 185 ILE B N 1
ATOM 3325 C CA . ILE B 1 188 ? 76.716 114.907 24.600 1.00 35.51 185 ILE B CA 1
ATOM 3326 C C . ILE B 1 188 ? 77.375 115.732 25.715 1.00 36.02 185 ILE B C 1
ATOM 3327 O O . ILE B 1 188 ? 77.681 115.190 26.771 1.00 36.44 185 ILE B O 1
ATOM 3332 N N . PRO B 1 189 ? 77.604 117.052 25.489 1.00 36.44 186 PRO B N 1
ATOM 3333 C CA . PRO B 1 189 ? 78.217 117.870 26.544 1.00 36.28 186 PRO B CA 1
ATOM 3334 C C . PRO B 1 189 ? 77.508 117.769 27.898 1.00 36.07 186 PRO B C 1
ATOM 3335 O O . PRO B 1 189 ? 76.263 117.719 27.966 1.00 35.80 186 PRO B O 1
ATOM 3339 N N . LYS B 1 190 ? 78.306 117.746 28.961 1.00 35.83 187 LYS B N 1
ATOM 3340 C CA . LYS B 1 190 ? 77.798 117.623 30.342 1.00 36.20 187 LYS B CA 1
ATOM 3341 C C . LYS B 1 190 ? 76.637 118.586 30.701 1.00 36.33 187 LYS B C 1
ATOM 3342 O O . LYS B 1 190 ? 75.606 118.136 31.216 1.00 35.71 187 LYS B O 1
ATOM 3348 N N . ALA B 1 191 ? 76.809 119.892 30.436 1.00 36.15 188 ALA B N 1
ATOM 3349 C CA . ALA B 1 191 ? 75.738 120.884 30.673 1.00 36.38 188 ALA B CA 1
ATOM 3350 C C . ALA B 1 191 ? 74.434 120.565 29.933 1.00 36.41 188 ALA B C 1
ATOM 3351 O O . ALA B 1 191 ? 73.344 120.672 30.502 1.00 36.81 188 ALA B O 1
ATOM 3353 N N . LYS B 1 192 ? 74.553 120.187 28.661 1.00 36.82 189 LYS B N 1
ATOM 3354 C CA . LYS B 1 192 ? 73.404 119.851 27.849 1.00 36.82 189 LYS B CA 1
ATOM 3355 C C . LYS B 1 192 ? 72.738 118.549 28.301 1.00 36.96 189 LYS B C 1
ATOM 3356 O O . LYS B 1 192 ? 71.503 118.474 28.394 1.00 37.07 189 LYS B O 1
ATOM 3362 N N . ALA B 1 193 ? 73.552 117.525 28.555 1.00 36.27 190 ALA B N 1
ATOM 3363 C CA . ALA B 1 193 ? 73.056 116.257 29.077 1.00 36.32 190 ALA B CA 1
ATOM 3364 C C . ALA B 1 193 ? 72.337 116.471 30.415 1.00 36.23 190 ALA B C 1
ATOM 3365 O O . ALA B 1 193 ? 71.270 115.914 30.652 1.00 35.96 190 ALA B O 1
ATOM 3367 N N . LEU B 1 194 ? 72.909 117.318 31.264 1.00 36.52 191 LEU B N 1
ATOM 3368 C CA . LEU B 1 194 ? 72.344 117.591 32.594 1.00 37.24 191 LEU B CA 1
ATOM 3369 C C . LEU B 1 194 ? 71.003 118.354 32.463 1.00 37.48 191 LEU B C 1
ATOM 3370 O O . LEU B 1 194 ? 70.068 118.146 33.251 1.00 37.02 191 LEU B O 1
ATOM 3375 N N . GLU B 1 195 ? 70.907 119.200 31.433 1.00 37.28 192 GLU B N 1
ATOM 3376 C CA . GLU B 1 195 ? 69.693 119.965 31.180 1.00 37.64 192 GLU B CA 1
ATOM 3377 C C . GLU B 1 195 ? 68.546 119.019 30.805 1.00 36.70 192 GLU B C 1
ATOM 3378 O O . GLU B 1 195 ? 67.462 119.116 31.360 1.00 35.67 192 GLU B O 1
ATOM 3384 N N . ILE B 1 196 ? 68.814 118.108 29.869 1.00 36.52 193 ILE B N 1
ATOM 3385 C CA . ILE B 1 196 ? 67.831 117.146 29.354 1.00 36.85 193 ILE B CA 1
ATOM 3386 C C . ILE B 1 196 ? 67.337 116.178 30.446 1.00 36.93 193 ILE B C 1
ATOM 3387 O O . ILE B 1 196 ? 66.121 115.921 30.584 1.00 37.07 193 ILE B O 1
ATOM 3392 N N . VAL B 1 197 ? 68.276 115.624 31.211 1.00 36.41 194 VAL B N 1
ATOM 3393 C CA . VAL B 1 197 ? 67.893 114.639 32.240 1.00 36.69 194 VAL B CA 1
ATOM 3394 C C . VAL B 1 197 ? 67.136 115.289 33.400 1.00 36.01 194 VAL B C 1
ATOM 3395 O O . VAL B 1 197 ? 66.101 114.781 33.838 1.00 35.94 194 VAL B O 1
ATOM 3399 N N . THR B 1 198 ? 67.649 116.418 33.884 1.00 36.04 195 THR B N 1
ATOM 3400 C CA . THR B 1 198 ? 66.976 117.160 34.961 1.00 36.18 195 THR B CA 1
ATOM 3401 C C . THR B 1 198 ? 65.542 117.504 34.550 1.00 36.14 195 THR B C 1
ATOM 3402 O O . THR B 1 198 ? 64.617 117.372 35.345 1.00 35.48 195 THR B O 1
ATOM 3406 N N . GLN B 1 199 ? 65.365 117.938 33.306 1.00 36.00 196 GLN B N 1
ATOM 3407 C CA . GLN B 1 199 ? 64.042 118.293 32.816 1.00 36.97 196 GLN B CA 1
ATOM 3408 C C . GLN B 1 199 ? 63.176 117.053 32.735 1.00 36.16 196 GLN B C 1
ATOM 3409 O O . GLN B 1 199 ? 62.003 117.100 33.060 1.00 36.82 196 GLN B O 1
ATOM 3415 N N . THR B 1 200 ? 63.761 115.937 32.311 1.00 35.45 197 THR B N 1
ATOM 3416 C CA . THR B 1 200 ? 63.020 114.688 32.208 1.00 35.31 197 THR B CA 1
ATOM 3417 C C . THR B 1 200 ? 62.680 114.095 33.581 1.00 35.37 197 THR B C 1
ATOM 3418 O O . THR B 1 200 ? 61.577 113.566 33.765 1.00 36.04 197 THR B O 1
ATOM 3422 N N . VAL B 1 201 ? 63.604 114.177 34.530 1.00 34.46 198 VAL B N 1
ATOM 3423 C CA . VAL B 1 201 ? 63.311 113.776 35.918 1.00 35.11 198 VAL B CA 1
ATOM 3424 C C . VAL B 1 201 ? 62.139 114.605 36.474 1.00 36.31 198 VAL B C 1
ATOM 3425 O O . VAL B 1 201 ? 61.160 114.045 36.999 1.00 36.90 198 VAL B O 1
ATOM 3429 N N . LEU B 1 202 ? 62.240 115.929 36.368 1.00 36.88 199 LEU B N 1
ATOM 3430 C CA . LEU B 1 202 ? 61.132 116.814 36.768 1.00 38.17 199 LEU B CA 1
ATOM 3431 C C . LEU B 1 202 ? 59.782 116.388 36.206 1.00 37.41 199 LEU B C 1
ATOM 3432 O O . LEU B 1 202 ? 58.822 116.217 36.963 1.00 37.85 199 LEU B O 1
ATOM 3437 N N . ALA B 1 203 ? 59.716 116.227 34.887 1.00 36.51 200 ALA B N 1
ATOM 3438 C CA . ALA B 1 203 ? 58.459 115.952 34.210 1.00 36.37 200 ALA B CA 1
ATOM 3439 C C . ALA B 1 203 ? 57.900 114.581 34.550 1.00 36.69 200 ALA B C 1
ATOM 3440 O O . ALA B 1 203 ? 56.666 114.396 34.620 1.00 36.20 200 ALA B O 1
ATOM 3442 N N . SER B 1 204 ? 58.817 113.617 34.707 1.00 36.79 201 SER B N 1
ATOM 3443 C CA . SER B 1 204 ? 58.478 112.223 35.022 1.00 36.58 201 SER B CA 1
ATOM 3444 C C . SER B 1 204 ? 57.877 112.131 36.424 1.00 36.00 201 SER B C 1
ATOM 3445 O O . SER B 1 204 ? 56.815 111.524 36.618 1.00 37.01 201 SER B O 1
ATOM 3448 N N . ALA B 1 205 ? 58.539 112.752 37.392 1.00 35.46 202 ALA B N 1
ATOM 3449 C CA . ALA B 1 205 ? 58.010 112.803 38.751 1.00 35.90 202 ALA B CA 1
ATOM 3450 C C . ALA B 1 205 ? 56.618 113.487 38.776 1.00 36.68 202 ALA B C 1
ATOM 3451 O O . ALA B 1 205 ? 55.693 113.020 39.452 1.00 36.53 202 ALA B O 1
ATOM 3453 N N . SER B 1 206 ? 56.474 114.569 38.009 1.00 37.04 203 SER B N 1
ATOM 3454 C CA . SER B 1 206 ? 55.200 115.323 37.949 1.00 38.21 203 SER B CA 1
ATOM 3455 C C . SER B 1 206 ? 54.092 114.476 37.333 1.00 38.04 203 SER B C 1
ATOM 3456 O O . SER B 1 206 ? 52.974 114.448 37.841 1.00 39.17 203 SER B O 1
ATOM 3459 N N . ASN B 1 207 ? 54.412 113.773 36.249 1.00 38.52 204 ASN B N 1
ATOM 3460 C CA . ASN B 1 207 ? 53.479 112.839 35.606 1.00 38.77 204 ASN B CA 1
ATOM 3461 C C . ASN B 1 207 ? 52.992 111.752 36.572 1.00 38.97 204 ASN B C 1
ATOM 3462 O O . ASN B 1 207 ? 51.779 111.489 36.664 1.00 38.87 204 ASN B O 1
ATOM 3467 N N . LEU B 1 208 ? 53.937 111.154 37.305 1.00 39.08 205 LEU B N 1
ATOM 3468 C CA . LEU B 1 208 ? 53.633 110.141 38.331 1.00 39.78 205 LEU B CA 1
ATOM 3469 C C . LEU B 1 208 ? 52.709 110.698 39.408 1.00 40.44 205 LEU B C 1
ATOM 3470 O O . LEU B 1 208 ? 51.711 110.079 39.762 1.00 40.67 205 LEU B O 1
ATOM 3475 N N . LYS B 1 209 ? 53.071 111.862 39.931 1.00 41.62 206 LYS B N 1
ATOM 3476 C CA . LYS B 1 209 ? 52.297 112.535 40.972 1.00 43.13 206 LYS B CA 1
ATOM 3477 C C . LYS B 1 209 ? 50.829 112.745 40.571 1.00 43.68 206 LYS B C 1
ATOM 3478 O O . LYS B 1 209 ? 49.924 112.450 41.347 1.00 44.05 206 LYS B O 1
ATOM 3484 N N . THR B 1 210 ? 50.593 113.222 39.355 1.00 44.13 207 THR B N 1
ATOM 3485 C CA . THR B 1 210 ? 49.227 113.554 38.948 1.00 45.04 207 THR B CA 1
ATOM 3486 C C . THR B 1 210 ? 48.452 112.363 38.375 1.00 45.31 207 THR B C 1
ATOM 3487 O O . THR B 1 210 ? 47.260 112.456 38.119 1.00 45.82 207 THR B O 1
ATOM 3491 N N . SER B 1 211 ? 49.127 111.228 38.225 1.00 45.77 208 SER B N 1
ATOM 3492 C CA . SER B 1 211 ? 48.519 110.029 37.657 1.00 45.93 208 SER B CA 1
ATOM 3493 C C . SER B 1 211 ? 48.014 109.065 38.731 1.00 45.98 208 SER B C 1
ATOM 3494 O O . SER B 1 211 ? 48.452 109.119 39.884 1.00 45.90 208 SER B O 1
ATOM 3497 N N . SER B 1 212 ? 47.085 108.191 38.347 1.00 45.83 209 SER B N 1
ATOM 3498 C CA . SER B 1 212 ? 46.667 107.092 39.220 1.00 45.95 209 SER B CA 1
ATOM 3499 C C . SER B 1 212 ? 47.561 105.854 39.009 1.00 45.55 209 SER B C 1
ATOM 3500 O O . SER B 1 212 ? 47.541 104.925 39.821 1.00 46.04 209 SER B O 1
ATOM 3503 N N . GLN B 1 213 ? 48.344 105.856 37.934 1.00 44.52 210 GLN B N 1
ATOM 3504 C CA . GLN B 1 213 ? 49.226 104.724 37.612 1.00 43.79 210 GLN B CA 1
ATOM 3505 C C . GLN B 1 213 ? 50.446 104.606 38.554 1.00 41.80 210 GLN B C 1
ATOM 3506 O O . GLN B 1 213 ? 50.938 105.601 39.071 1.00 41.53 210 GLN B O 1
ATOM 3512 N N . SER B 1 214 ? 50.921 103.381 38.766 1.00 39.99 211 SER B N 1
ATOM 3513 C CA . SER B 1 214 ? 52.107 103.109 39.587 1.00 38.24 211 SER B CA 1
ATOM 3514 C C . SER B 1 214 ? 53.360 103.330 38.762 1.00 37.06 211 SER B C 1
ATOM 3515 O O . SER B 1 214 ? 53.281 103.389 37.533 1.00 37.01 211 SER B O 1
ATOM 3518 N N . PRO B 1 215 ? 54.535 103.439 39.417 1.00 36.44 212 PRO B N 1
ATOM 3519 C CA . PRO B 1 215 ? 55.778 103.455 38.654 1.00 35.12 212 PRO B CA 1
ATOM 3520 C C . PRO B 1 215 ? 55.881 102.300 37.655 1.00 34.72 212 PRO B C 1
ATOM 3521 O O . PRO B 1 215 ? 56.247 102.525 36.488 1.00 34.60 212 PRO B O 1
ATOM 3525 N N . HIS B 1 216 ? 55.531 101.087 38.083 1.00 34.04 213 HIS B N 1
ATOM 3526 C CA . HIS B 1 216 ? 55.559 99.934 37.185 1.00 33.79 213 HIS B CA 1
ATOM 3527 C C . HIS B 1 216 ? 54.517 99.988 36.057 1.00 33.11 213 HIS B C 1
ATOM 3528 O O . HIS B 1 216 ? 54.766 99.452 34.971 1.00 32.78 213 HIS B O 1
ATOM 3535 N N . ASP B 1 217 ? 53.351 100.590 36.310 1.00 33.24 214 ASP B N 1
ATOM 3536 C CA . ASP B 1 217 ? 52.389 100.873 35.234 1.00 32.61 214 ASP B CA 1
ATOM 3537 C C . ASP B 1 217 ? 53.048 101.743 34.143 1.00 32.40 214 ASP B C 1
ATOM 3538 O O . ASP B 1 217 ? 52.924 101.451 32.967 1.00 32.87 214 ASP B O 1
ATOM 3543 N N . PHE B 1 218 ? 53.764 102.796 34.538 1.00 32.01 215 PHE B N 1
ATOM 3544 C CA . PHE B 1 218 ? 54.489 103.627 33.585 1.00 32.61 215 PHE B CA 1
ATOM 3545 C C . PHE B 1 218 ? 55.603 102.861 32.870 1.00 32.83 215 PHE B C 1
ATOM 3546 O O . PHE B 1 218 ? 55.780 102.993 31.666 1.00 33.29 215 PHE B O 1
ATOM 3554 N N . ILE B 1 219 ? 56.376 102.077 33.611 1.00 33.34 216 ILE B N 1
ATOM 3555 C CA . ILE B 1 219 ? 57.409 101.234 32.981 1.00 33.27 216 ILE B CA 1
ATOM 3556 C C . ILE B 1 219 ? 56.866 100.376 31.810 1.00 34.93 216 ILE B C 1
ATOM 3557 O O . ILE B 1 219 ? 57.470 100.354 30.730 1.00 34.71 216 ILE B O 1
ATOM 3562 N N . ASP B 1 220 ? 55.724 99.705 32.023 1.00 36.63 217 ASP B N 1
ATOM 3563 C CA . ASP B 1 220 ? 55.042 98.911 30.988 1.00 38.18 217 ASP B CA 1
ATOM 3564 C C . ASP B 1 220 ? 54.662 99.740 29.754 1.00 38.89 217 ASP B C 1
ATOM 3565 O O . ASP B 1 220 ? 54.792 99.271 28.621 1.00 38.77 217 ASP B O 1
ATOM 3570 N N . ALA B 1 221 ? 54.172 100.959 29.988 1.00 38.81 218 ALA B N 1
ATOM 3571 C CA . ALA B 1 221 ? 53.812 101.855 28.900 1.00 38.86 218 ALA B CA 1
ATOM 3572 C C . ALA B 1 221 ? 55.049 102.248 28.078 1.00 38.76 218 ALA B C 1
ATOM 3573 O O . ALA B 1 221 ? 55.004 102.293 26.849 1.00 38.63 218 ALA B O 1
ATOM 3575 N N . ILE B 1 222 ? 56.152 102.506 28.771 1.00 38.54 219 ILE B N 1
ATOM 3576 C CA . ILE B 1 222 ? 57.374 103.020 28.155 1.00 38.67 219 ILE B CA 1
ATOM 3577 C C . ILE B 1 222 ? 58.214 101.934 27.426 1.00 39.19 219 ILE B C 1
ATOM 3578 O O . ILE B 1 222 ? 58.895 102.216 26.425 1.00 39.41 219 ILE B O 1
ATOM 3583 N N . CYS B 1 223 ? 58.162 100.697 27.911 1.00 38.78 220 CYS B N 1
ATOM 3584 C CA . CYS B 1 223 ? 58.927 99.621 27.296 1.00 38.34 220 CYS B CA 1
ATOM 3585 C C . CYS B 1 223 ? 58.283 99.042 26.032 1.00 38.48 220 CYS B C 1
ATOM 3586 O O . CYS B 1 223 ? 57.612 98.003 26.095 1.00 38.95 220 CYS B O 1
ATOM 3589 N N . SER B 1 224 ? 58.507 99.681 24.884 1.00 37.83 221 SER B N 1
ATOM 3590 C CA . SER B 1 224 ? 58.022 99.144 23.607 1.00 37.90 221 SER B CA 1
ATOM 3591 C C . SER B 1 224 ? 58.624 97.756 23.398 1.00 37.00 221 SER B C 1
ATOM 3592 O O . SER B 1 224 ? 59.815 97.571 23.645 1.00 37.14 221 SER B O 1
ATOM 3595 N N . PRO B 1 225 ? 57.808 96.787 22.928 1.00 35.99 222 PRO B N 1
ATOM 3596 C CA . PRO B 1 225 ? 58.256 95.409 22.731 1.00 35.48 222 PRO B CA 1
ATOM 3597 C C . PRO B 1 225 ? 59.422 95.378 21.762 1.00 35.11 222 PRO B C 1
ATOM 3598 O O . PRO B 1 225 ? 59.326 95.957 20.690 1.00 34.59 222 PRO B O 1
ATOM 3602 N N . GLY B 1 226 ? 60.525 94.732 22.143 1.00 35.02 223 GLY B N 1
ATOM 3603 C CA . GLY B 1 226 ? 61.689 94.656 21.275 1.00 33.60 223 GLY B CA 1
ATOM 3604 C C . GLY B 1 226 ? 62.448 95.976 21.181 1.00 34.02 223 GLY B C 1
ATOM 3605 O O . GLY B 1 226 ? 63.373 96.105 20.358 1.00 34.33 223 GLY B O 1
ATOM 3606 N N . GLY B 1 227 ? 62.092 96.939 22.036 1.00 33.10 224 GLY B N 1
ATOM 3607 C CA . GLY B 1 227 ? 62.629 98.315 21.974 1.00 33.21 224 GLY B CA 1
ATOM 3608 C C . GLY B 1 227 ? 63.885 98.588 22.800 1.00 33.40 224 GLY B C 1
ATOM 3609 O O . GLY B 1 227 ? 64.516 97.663 23.316 1.00 33.87 224 GLY B O 1
ATOM 3610 N N . THR B 1 228 ? 64.235 99.863 22.939 1.00 33.58 225 THR B N 1
ATOM 3611 C CA . THR B 1 228 ? 65.510 100.265 23.551 1.00 33.22 225 THR B CA 1
ATOM 3612 C C . THR B 1 228 ? 65.418 100.316 25.084 1.00 33.56 225 THR B C 1
ATOM 3613 O O . THR B 1 228 ? 66.385 99.989 25.782 1.00 33.79 225 THR B O 1
ATOM 3617 N N . THR B 1 229 ? 64.252 100.737 25.578 1.00 33.02 226 THR B N 1
ATOM 3618 C CA . THR B 1 229 ? 63.983 100.892 27.005 1.00 33.31 226 THR B CA 1
ATOM 3619 C C . THR B 1 229 ? 64.010 99.579 27.774 1.00 32.76 226 THR B C 1
ATOM 3620 O O . THR B 1 229 ? 64.662 99.492 28.823 1.00 33.30 226 THR B O 1
ATOM 3624 N N . ILE B 1 230 ? 63.323 98.561 27.255 1.00 32.01 227 ILE B N 1
ATOM 3625 C CA . ILE B 1 230 ? 63.390 97.227 27.843 1.00 31.11 227 ILE B CA 1
ATOM 3626 C C . ILE B 1 230 ? 64.825 96.628 27.855 1.00 31.65 227 ILE B C 1
ATOM 3627 O O . ILE B 1 230 ? 65.201 95.929 28.798 1.00 32.17 227 ILE B O 1
ATOM 3632 N N . ALA B 1 231 ? 65.627 96.891 26.834 1.00 31.96 228 ALA B N 1
ATOM 3633 C CA . ALA B 1 231 ? 67.039 96.447 26.887 1.00 32.59 228 ALA B CA 1
ATOM 3634 C C . ALA B 1 231 ? 67.779 97.112 28.056 1.00 32.81 228 ALA B C 1
ATOM 3635 O O . ALA B 1 231 ? 68.513 96.448 28.804 1.00 33.00 228 ALA B O 1
ATOM 3637 N N . GLY B 1 232 ? 67.583 98.415 28.224 1.00 33.15 229 GLY B N 1
ATOM 3638 C CA . GLY B 1 232 ? 68.238 99.133 29.329 1.00 33.37 229 GLY B CA 1
ATOM 3639 C C . GLY B 1 232 ? 67.687 98.717 30.685 1.00 33.87 229 GLY B C 1
ATOM 3640 O O . GLY B 1 232 ? 68.436 98.627 31.669 1.00 34.10 229 GLY B O 1
ATOM 3641 N N . LEU B 1 233 ? 66.373 98.485 30.746 1.00 33.72 230 LEU B N 1
ATOM 3642 C CA . LEU B 1 233 ? 65.722 98.060 31.987 1.00 33.98 230 LEU B CA 1
ATOM 3643 C C . LEU B 1 233 ? 66.264 96.707 32.481 1.00 33.58 230 LEU B C 1
ATOM 3644 O O . LEU B 1 233 ? 66.595 96.578 33.677 1.00 34.03 230 LEU B O 1
ATOM 3657 N N . GLU B 1 235 ? 69.164 95.477 31.793 1.00 31.62 232 GLU B N 1
ATOM 3658 C CA . GLU B 1 235 ? 70.529 95.737 32.292 1.00 31.37 232 GLU B CA 1
ATOM 3659 C C . GLU B 1 235 ? 70.542 96.300 33.727 1.00 31.44 232 GLU B C 1
ATOM 3660 O O . GLU B 1 235 ? 71.389 95.914 34.524 1.00 31.63 232 GLU B O 1
ATOM 3666 N N . LEU B 1 236 ? 69.583 97.175 34.069 1.00 31.68 233 LEU B N 1
ATOM 3667 C CA . LEU B 1 236 ? 69.409 97.619 35.460 1.00 32.29 233 LEU B CA 1
ATOM 3668 C C . LEU B 1 236 ? 69.129 96.445 36.389 1.00 32.05 233 LEU B C 1
ATOM 3669 O O . LEU B 1 236 ? 69.655 96.378 37.493 1.00 32.23 233 LEU B O 1
ATOM 3674 N N . GLU B 1 237 ? 68.277 95.529 35.920 1.00 33.01 234 GLU B N 1
ATOM 3675 C CA . GLU B 1 237 ? 67.925 94.317 36.644 1.00 32.66 234 GLU B CA 1
ATOM 3676 C C . GLU B 1 237 ? 69.175 93.462 36.813 1.00 32.68 234 GLU B C 1
ATOM 3677 O O . GLU B 1 237 ? 69.440 92.960 37.912 1.00 33.06 234 GLU B O 1
ATOM 3683 N N . ARG B 1 238 ? 69.941 93.294 35.739 1.00 32.19 235 ARG B N 1
ATOM 3684 C CA . ARG B 1 238 ? 71.126 92.438 35.820 1.00 33.39 235 ARG B CA 1
ATOM 3685 C C . ARG B 1 238 ? 72.105 92.945 36.879 1.00 33.82 235 ARG B C 1
ATOM 3686 O O . ARG B 1 238 ? 72.677 92.150 37.638 1.00 34.98 235 ARG B O 1
ATOM 3694 N N . LEU B 1 239 ? 72.259 94.272 36.953 1.00 33.78 236 LEU B N 1
ATOM 3695 C CA . LEU B 1 239 ? 73.304 94.894 37.779 1.00 33.05 236 LEU B CA 1
ATOM 3696 C C . LEU B 1 239 ? 72.804 95.274 39.173 1.00 33.30 236 LEU B C 1
ATOM 3697 O O . LEU B 1 239 ? 73.574 95.735 40.008 1.00 33.31 236 LEU B O 1
ATOM 3702 N N . GLY B 1 240 ? 71.513 95.069 39.422 1.00 32.93 237 GLY B N 1
ATOM 3703 C CA . GLY B 1 240 ? 70.955 95.184 40.773 1.00 32.99 237 GLY B CA 1
ATOM 3704 C C . GLY B 1 240 ? 70.583 96.600 41.200 1.00 32.87 237 GLY B C 1
ATOM 3705 O O . GLY B 1 240 ? 70.778 96.977 42.358 1.00 32.49 237 GLY B O 1
ATOM 3706 N N . LEU B 1 241 ? 70.037 97.394 40.287 1.00 33.10 238 LEU B N 1
ATOM 3707 C CA . LEU B 1 241 ? 69.637 98.769 40.648 1.00 32.42 238 LEU B CA 1
ATOM 3708 C C . LEU B 1 241 ? 68.753 98.833 41.892 1.00 32.39 238 LEU B C 1
ATOM 3709 O O . LEU B 1 241 ? 69.037 99.591 42.817 1.00 31.69 238 LEU B O 1
ATOM 3714 N N . THR B 1 242 ? 67.659 98.069 41.896 1.00 32.14 239 THR B N 1
ATOM 3715 C CA . THR B 1 242 ? 66.707 98.106 43.001 1.00 32.38 239 THR B CA 1
ATOM 3716 C C . THR B 1 242 ? 67.367 97.673 44.330 1.00 32.62 239 THR B C 1
ATOM 3717 O O . THR B 1 242 ? 67.169 98.307 45.371 1.00 32.82 239 THR B O 1
ATOM 3721 N N . ALA B 1 243 ? 68.119 96.577 44.292 1.00 31.64 240 ALA B N 1
ATOM 3722 C CA . ALA B 1 243 ? 68.815 96.071 45.488 1.00 31.36 240 ALA B CA 1
ATOM 3723 C C . ALA B 1 243 ? 69.853 97.082 45.983 1.00 30.92 240 ALA B C 1
ATOM 3724 O O . ALA B 1 243 ? 70.029 97.291 47.188 1.00 31.02 240 ALA B O 1
ATOM 3726 N N . THR B 1 244 ? 70.561 97.692 45.042 1.00 30.92 241 THR B N 1
ATOM 3727 C CA . THR B 1 244 ? 71.528 98.758 45.358 1.00 31.11 241 THR B CA 1
ATOM 3728 C C . THR B 1 244 ? 70.901 99.942 46.137 1.00 31.16 241 THR B C 1
ATOM 3729 O O . THR B 1 244 ? 71.394 100.331 47.201 1.00 31.00 241 THR B O 1
ATOM 3733 N N . VAL B 1 245 ? 69.809 100.494 45.613 1.00 31.50 242 VAL B N 1
ATOM 3734 C CA . VAL B 1 245 ? 69.098 101.580 46.288 1.00 31.69 242 VAL B CA 1
ATOM 3735 C C . VAL B 1 245 ? 68.599 101.135 47.678 1.00 32.93 242 VAL B C 1
ATOM 3736 O O . VAL B 1 245 ? 68.789 101.835 48.681 1.00 33.35 242 VAL B O 1
ATOM 3740 N N . SER B 1 246 ? 67.967 99.965 47.733 1.00 33.20 243 SER B N 1
ATOM 3741 C CA . SER B 1 246 ? 67.446 99.429 48.971 1.00 34.20 243 SER B CA 1
ATOM 3742 C C . SER B 1 246 ? 68.538 99.226 50.013 1.00 33.55 243 SER B C 1
ATOM 3743 O O . SER B 1 246 ? 68.379 99.572 51.176 1.00 33.18 243 SER B O 1
ATOM 3746 N N . SER B 1 247 ? 69.657 98.646 49.599 1.00 34.10 244 SER B N 1
ATOM 3747 C CA . SER B 1 247 ? 70.759 98.445 50.520 1.00 34.22 244 SER B CA 1
ATOM 3748 C C . SER B 1 247 ? 71.310 99.768 51.024 1.00 34.47 244 SER B C 1
ATOM 3749 O O . SER B 1 247 ? 71.768 99.855 52.171 1.00 34.60 244 SER B O 1
ATOM 3752 N N . ALA B 1 248 ? 71.250 100.810 50.182 1.00 34.40 245 ALA B N 1
ATOM 3753 C CA . ALA B 1 248 ? 71.754 102.130 50.574 1.00 34.18 245 ALA B CA 1
ATOM 3754 C C . ALA B 1 248 ? 70.810 102.780 51.579 1.00 34.01 245 ALA B C 1
ATOM 3755 O O . ALA B 1 248 ? 71.256 103.479 52.492 1.00 33.56 245 ALA B O 1
ATOM 3757 N N . ILE B 1 249 ? 69.509 102.563 51.397 1.00 33.31 246 ILE B N 1
ATOM 3758 C CA . ILE B 1 249 ? 68.533 103.034 52.355 1.00 33.04 246 ILE B CA 1
ATOM 3759 C C . ILE B 1 249 ? 68.720 102.345 53.715 1.00 33.01 246 ILE B C 1
ATOM 3760 O O . ILE B 1 249 ? 68.649 103.010 54.749 1.00 32.46 246 ILE B O 1
ATOM 3765 N N . ASP B 1 250 ? 68.997 101.036 53.706 1.00 33.40 247 ASP B N 1
ATOM 3766 C CA . ASP B 1 250 ? 69.274 100.275 54.942 1.00 33.46 247 ASP B CA 1
ATOM 3767 C C . ASP B 1 250 ? 70.509 100.804 55.680 1.00 33.93 247 ASP B C 1
ATOM 3768 O O . ASP B 1 250 ? 70.510 100.903 56.917 1.00 33.26 247 ASP B O 1
ATOM 3773 N N . LYS B 1 251 ? 71.553 101.157 54.933 1.00 33.79 248 LYS B N 1
ATOM 3774 C CA . LYS B 1 251 ? 72.770 101.705 55.575 1.00 35.02 248 LYS B CA 1
ATOM 3775 C C . LYS B 1 251 ? 72.510 103.072 56.161 1.00 34.08 248 LYS B C 1
ATOM 3776 O O . LYS B 1 251 ? 72.994 103.390 57.226 1.00 34.01 248 LYS B O 1
ATOM 3782 N N . THR B 1 252 ? 71.708 103.870 55.467 1.00 33.99 249 THR B N 1
ATOM 3783 C CA . THR B 1 252 ? 71.330 105.183 55.969 1.00 33.76 249 THR B CA 1
ATOM 3784 C C . THR B 1 252 ? 70.610 105.022 57.307 1.00 33.78 249 THR B C 1
ATOM 3785 O O . THR B 1 252 ? 70.946 105.687 58.297 1.00 33.39 249 THR B O 1
ATOM 3789 N N . ILE B 1 253 ? 69.626 104.128 57.321 1.00 33.45 250 ILE B N 1
ATOM 3790 C CA . ILE B 1 253 ? 68.853 103.837 58.518 1.00 33.57 250 ILE B CA 1
ATOM 3791 C C . ILE B 1 253 ? 69.688 103.222 59.645 1.00 33.98 250 ILE B C 1
ATOM 3792 O O . ILE B 1 253 ? 69.547 103.609 60.803 1.00 34.14 250 ILE B O 1
ATOM 3797 N N . ASP B 1 254 ? 70.543 102.263 59.313 1.00 34.53 251 ASP B N 1
ATOM 3798 C CA . ASP B 1 254 ? 71.518 101.748 60.280 1.00 36.29 251 ASP B CA 1
ATOM 3799 C C . ASP B 1 254 ? 72.312 102.887 60.916 1.00 36.45 251 ASP B C 1
ATOM 3800 O O . ASP B 1 254 ? 72.575 102.875 62.117 1.00 36.49 251 ASP B O 1
ATOM 3805 N N . LYS B 1 255 ? 72.689 103.873 60.112 1.00 36.60 252 LYS B N 1
ATOM 3806 C CA . LYS B 1 255 ? 73.489 104.973 60.635 1.00 37.20 252 LYS B CA 1
ATOM 3807 C C . LYS B 1 255 ? 72.656 105.813 61.584 1.00 37.52 252 LYS B C 1
ATOM 3808 O O . LYS B 1 255 ? 73.119 106.158 62.673 1.00 37.50 252 LYS B O 1
ATOM 3814 N N . ALA B 1 256 ? 71.422 106.118 61.176 1.00 38.11 253 ALA B N 1
ATOM 3815 C CA . ALA B 1 256 ? 70.501 106.885 62.005 1.00 38.85 253 ALA B CA 1
ATOM 3816 C C . ALA B 1 256 ? 70.279 106.178 63.340 1.00 39.83 253 ALA B C 1
ATOM 3817 O O . ALA B 1 256 ? 70.282 106.826 64.394 1.00 40.23 253 ALA B O 1
ATOM 3819 N N . LYS B 1 257 ? 70.094 104.855 63.289 1.00 40.65 254 LYS B N 1
ATOM 3820 C CA . LYS B 1 257 ? 70.003 104.031 64.488 1.00 42.43 254 LYS B CA 1
ATOM 3821 C C . LYS B 1 257 ? 71.229 104.138 65.392 1.00 43.52 254 LYS B C 1
ATOM 3822 O O . LYS B 1 257 ? 71.069 104.349 66.583 1.00 43.93 254 LYS B O 1
ATOM 3828 N N . SER B 1 258 ? 72.436 104.024 64.844 1.00 44.90 255 SER B N 1
ATOM 3829 C CA . SER B 1 258 ? 73.637 104.010 65.696 1.00 46.65 255 SER B CA 1
ATOM 3830 C C . SER B 1 258 ? 73.928 105.361 66.324 1.00 47.50 255 SER B C 1
ATOM 3831 O O . SER B 1 258 ? 74.473 105.419 67.429 1.00 48.16 255 SER B O 1
ATOM 3834 N N . LEU B 1 259 ? 73.545 106.440 65.633 1.00 48.36 256 LEU B N 1
ATOM 3835 C CA . LEU B 1 259 ? 73.635 107.799 66.179 1.00 49.28 256 LEU B CA 1
ATOM 3836 C C . LEU B 1 259 ? 72.858 107.955 67.492 1.00 49.74 256 LEU B C 1
ATOM 3837 O O . LEU B 1 259 ? 71.755 107.421 67.675 1.00 49.91 256 LEU B O 1
ATOM 3851 N N . LYS C 1 5 ? 46.385 119.625 7.960 1.00 69.55 2 LYS C N 1
ATOM 3852 C CA . LYS C 1 5 ? 45.838 118.361 8.468 1.00 69.32 2 LYS C CA 1
ATOM 3853 C C . LYS C 1 5 ? 46.970 117.346 8.707 1.00 68.93 2 LYS C C 1
ATOM 3854 O O . LYS C 1 5 ? 47.835 117.157 7.841 1.00 68.99 2 LYS C O 1
ATOM 3860 N N . ILE C 1 6 ? 46.948 116.696 9.873 1.00 68.30 3 ILE C N 1
ATOM 3861 C CA . ILE C 1 6 ? 47.993 115.737 10.278 1.00 67.64 3 ILE C CA 1
ATOM 3862 C C . ILE C 1 6 ? 47.440 114.317 10.518 1.00 66.98 3 ILE C C 1
ATOM 3863 O O . ILE C 1 6 ? 46.458 114.135 11.234 1.00 67.04 3 ILE C O 1
ATOM 3868 N N . GLY C 1 7 ? 48.078 113.321 9.905 1.00 66.24 4 GLY C N 1
ATOM 3869 C CA . GLY C 1 7 ? 47.673 111.918 10.049 1.00 65.30 4 GLY C CA 1
ATOM 3870 C C . GLY C 1 7 ? 48.700 111.068 10.791 1.00 64.53 4 GLY C C 1
ATOM 3871 O O . GLY C 1 7 ? 49.904 111.317 10.697 1.00 64.39 4 GLY C O 1
ATOM 3872 N N . ILE C 1 8 ? 48.220 110.057 11.520 1.00 63.56 5 ILE C N 1
ATOM 3873 C CA . ILE C 1 8 ? 49.085 109.201 12.339 1.00 62.66 5 ILE C CA 1
ATOM 3874 C C . ILE C 1 8 ? 48.897 107.715 12.020 1.00 62.02 5 ILE C C 1
ATOM 3875 O O . ILE C 1 8 ? 47.809 107.159 12.200 1.00 61.26 5 ILE C O 1
ATOM 3880 N N . ILE C 1 9 ? 49.976 107.092 11.542 1.00 61.23 6 ILE C N 1
ATOM 3881 C CA . ILE C 1 9 ? 50.001 105.660 11.226 1.00 60.70 6 ILE C CA 1
ATOM 3882 C C . ILE C 1 9 ? 50.640 104.857 12.375 1.00 60.38 6 ILE C C 1
ATOM 3883 O O . ILE C 1 9 ? 51.811 105.071 12.718 1.00 60.21 6 ILE C O 1
ATOM 3888 N N . GLY C 1 10 ? 49.862 103.930 12.940 1.00 59.66 7 GLY C N 1
ATOM 3889 C CA . GLY C 1 10 ? 50.232 103.181 14.145 1.00 59.07 7 GLY C CA 1
ATOM 3890 C C . GLY C 1 10 ? 49.985 104.008 15.393 1.00 58.53 7 GLY C C 1
ATOM 3891 O O . GLY C 1 10 ? 50.658 105.009 15.621 1.00 58.82 7 GLY C O 1
ATOM 3892 N N . VAL C 1 11 ? 49.007 103.611 16.197 1.00 58.07 8 VAL C N 1
ATOM 3893 C CA . VAL C 1 11 ? 48.657 104.394 17.384 1.00 57.93 8 VAL C CA 1
ATOM 3894 C C . VAL C 1 11 ? 48.640 103.503 18.630 1.00 57.76 8 VAL C C 1
ATOM 3895 O O . VAL C 1 11 ? 47.611 102.937 19.006 1.00 57.34 8 VAL C O 1
ATOM 3899 N N . GLY C 1 12 ? 49.817 103.344 19.230 1.00 57.65 9 GLY C N 1
ATOM 3900 C CA . GLY C 1 12 ? 49.960 102.621 20.485 1.00 57.30 9 GLY C CA 1
ATOM 3901 C C . GLY C 1 12 ? 50.245 103.595 21.610 1.00 57.11 9 GLY C C 1
ATOM 3902 O O . GLY C 1 12 ? 49.690 104.698 21.641 1.00 57.16 9 GLY C O 1
ATOM 3903 N N . LYS C 1 13 ? 51.130 103.201 22.523 1.00 56.77 10 LYS C N 1
ATOM 3904 C CA . LYS C 1 13 ? 51.364 103.970 23.749 1.00 56.43 10 LYS C CA 1
ATOM 3905 C C . LYS C 1 13 ? 52.004 105.346 23.518 1.00 55.70 10 LYS C C 1
ATOM 3906 O O . LYS C 1 13 ? 51.456 106.351 23.975 1.00 55.44 10 LYS C O 1
ATOM 3920 N N . ALA C 1 15 ? 52.395 107.051 20.641 1.00 55.28 12 ALA C N 1
ATOM 3921 C CA . ALA C 1 15 ? 51.584 107.829 19.714 1.00 55.87 12 ALA C CA 1
ATOM 3922 C C . ALA C 1 15 ? 50.332 108.369 20.421 1.00 56.41 12 ALA C C 1
ATOM 3923 O O . ALA C 1 15 ? 50.016 109.549 20.272 1.00 56.31 12 ALA C O 1
ATOM 3925 N N . SER C 1 16 ? 49.654 107.526 21.208 1.00 56.89 13 SER C N 1
ATOM 3926 C CA . SER C 1 16 ? 48.470 107.965 21.969 1.00 58.10 13 SER C CA 1
ATOM 3927 C C . SER C 1 16 ? 48.791 109.136 22.891 1.00 58.72 13 SER C C 1
ATOM 3928 O O . SER C 1 16 ? 47.989 110.067 23.012 1.00 58.40 13 SER C O 1
ATOM 3931 N N . ALA C 1 17 ? 49.966 109.072 23.527 1.00 59.48 14 ALA C N 1
ATOM 3932 C CA . ALA C 1 17 ? 50.453 110.119 24.427 1.00 60.52 14 ALA C CA 1
ATOM 3933 C C . ALA C 1 17 ? 50.740 111.467 23.731 1.00 61.45 14 ALA C C 1
ATOM 3934 O O . ALA C 1 17 ? 50.540 112.532 24.320 1.00 61.35 14 ALA C O 1
ATOM 3936 N N . ILE C 1 18 ? 51.210 111.414 22.485 1.00 62.66 15 ILE C N 1
ATOM 3937 C CA . ILE C 1 18 ? 51.487 112.621 21.699 1.00 63.83 15 ILE C CA 1
ATOM 3938 C C . ILE C 1 18 ? 50.181 113.261 21.222 1.00 64.83 15 ILE C C 1
ATOM 3939 O O . ILE C 1 18 ? 50.060 114.491 21.166 1.00 64.53 15 ILE C O 1
ATOM 3944 N N . ILE C 1 19 ? 49.210 112.407 20.899 1.00 66.14 16 ILE C N 1
ATOM 3945 C CA . ILE C 1 19 ? 47.917 112.832 20.369 1.00 67.59 16 ILE C CA 1
ATOM 3946 C C . ILE C 1 19 ? 47.171 113.749 21.345 1.00 68.79 16 ILE C C 1
ATOM 3947 O O . ILE C 1 19 ? 46.429 114.642 20.921 1.00 69.01 16 ILE C O 1
ATOM 3952 N N . LYS C 1 20 ? 47.398 113.533 22.641 1.00 70.18 17 LYS C N 1
ATOM 3953 C CA . LYS C 1 20 ? 46.967 114.456 23.689 1.00 71.70 17 LYS C CA 1
ATOM 3954 C C . LYS C 1 20 ? 47.291 115.918 23.344 1.00 72.52 17 LYS C C 1
ATOM 3955 O O . LYS C 1 20 ? 46.395 116.765 23.288 1.00 72.85 17 LYS C O 1
ATOM 3961 N N . GLY C 1 21 ? 48.569 116.196 23.094 1.00 73.45 18 GLY C N 1
ATOM 3962 C CA . GLY C 1 21 ? 49.037 117.550 22.816 1.00 74.64 18 GLY C CA 1
ATOM 3963 C C . GLY C 1 21 ? 48.768 118.015 21.399 1.00 75.69 18 GLY C C 1
ATOM 3964 O O . GLY C 1 21 ? 48.973 119.192 21.076 1.00 75.80 18 GLY C O 1
ATOM 3965 N N . LEU C 1 22 ? 48.318 117.095 20.549 1.00 76.44 19 LEU C N 1
ATOM 3966 C CA . LEU C 1 22 ? 47.972 117.437 19.172 1.00 77.41 19 LEU C CA 1
ATOM 3967 C C . LEU C 1 22 ? 46.518 117.900 19.064 1.00 78.29 19 LEU C C 1
ATOM 3968 O O . LEU C 1 22 ? 46.133 118.537 18.080 1.00 78.51 19 LEU C O 1
ATOM 3973 N N . LYS C 1 23 ? 45.722 117.573 20.081 1.00 79.30 20 LYS C N 1
ATOM 3974 C CA . LYS C 1 23 ? 44.327 118.004 20.159 1.00 80.14 20 LYS C CA 1
ATOM 3975 C C . LYS C 1 23 ? 44.224 119.461 20.580 1.00 80.90 20 LYS C C 1
ATOM 3976 O O . LYS C 1 23 ? 43.181 120.086 20.410 1.00 81.07 20 LYS C O 1
ATOM 3982 N N . GLN C 1 24 ? 45.315 119.994 21.123 1.00 81.89 21 GLN C N 1
ATOM 3983 C CA . GLN C 1 24 ? 45.385 121.394 21.515 1.00 82.85 21 GLN C CA 1
ATOM 3984 C C . GLN C 1 24 ? 45.968 122.266 20.406 1.00 83.53 21 GLN C C 1
ATOM 3985 O O . GLN C 1 24 ? 46.186 123.466 20.594 1.00 83.58 21 GLN C O 1
ATOM 3991 N N . THR C 1 25 ? 46.204 121.658 19.245 1.00 84.54 22 THR C N 1
ATOM 3992 C CA . THR C 1 25 ? 46.813 122.351 18.104 1.00 85.39 22 THR C CA 1
ATOM 3993 C C . THR C 1 25 ? 45.858 122.739 16.960 1.00 85.92 22 THR C C 1
ATOM 3994 O O . THR C 1 25 ? 46.057 123.794 16.353 1.00 86.09 22 THR C O 1
ATOM 3998 N N . PRO C 1 26 ? 44.813 121.918 16.684 1.00 86.32 23 PRO C N 1
ATOM 3999 C CA . PRO C 1 26 ? 44.084 121.928 15.426 1.00 86.71 23 PRO C CA 1
ATOM 4000 C C . PRO C 1 26 ? 44.383 123.082 14.441 1.00 87.04 23 PRO C C 1
ATOM 4001 O O . PRO C 1 26 ? 44.197 124.249 14.796 1.00 87.04 23 PRO C O 1
ATOM 4005 N N . HIS C 1 27 ? 44.825 122.782 13.215 1.00 87.23 24 HIS C N 1
ATOM 4006 C CA . HIS C 1 27 ? 45.007 121.421 12.660 1.00 87.40 24 HIS C CA 1
ATOM 4007 C C . HIS C 1 27 ? 43.769 120.516 12.642 1.00 87.21 24 HIS C C 1
ATOM 4008 O O . HIS C 1 27 ? 42.641 120.979 12.864 1.00 87.39 24 HIS C O 1
ATOM 4015 N N . GLU C 1 28 ? 43.997 119.237 12.333 1.00 86.67 25 GLU C N 1
ATOM 4016 C CA . GLU C 1 28 ? 42.959 118.199 12.343 1.00 86.19 25 GLU C CA 1
ATOM 4017 C C . GLU C 1 28 ? 43.622 116.838 12.267 1.00 85.61 25 GLU C C 1
ATOM 4018 O O . GLU C 1 28 ? 44.528 116.627 11.458 1.00 85.71 25 GLU C O 1
ATOM 4024 N N . LEU C 1 29 ? 43.149 115.912 13.094 1.00 84.85 26 LEU C N 1
ATOM 4025 C CA . LEU C 1 29 ? 43.816 114.627 13.267 1.00 84.16 26 LEU C CA 1
ATOM 4026 C C . LEU C 1 29 ? 43.027 113.450 12.708 1.00 83.64 26 LEU C C 1
ATOM 4027 O O . LEU C 1 29 ? 41.801 113.417 12.773 1.00 83.49 26 LEU C O 1
ATOM 4032 N N . ILE C 1 30 ? 43.763 112.491 12.156 1.00 83.09 27 ILE C N 1
ATOM 4033 C CA . ILE C 1 30 ? 43.202 111.237 11.669 1.00 82.57 27 ILE C CA 1
ATOM 4034 C C . ILE C 1 30 ? 44.203 110.113 11.957 1.00 82.24 27 ILE C C 1
ATOM 4035 O O . ILE C 1 30 ? 45.415 110.334 11.929 1.00 82.10 27 ILE C O 1
ATOM 4040 N N . ILE C 1 31 ? 43.689 108.921 12.256 1.00 81.75 28 ILE C N 1
ATOM 4041 C CA . ILE C 1 31 ? 44.523 107.809 12.720 1.00 81.19 28 ILE C CA 1
ATOM 4042 C C . ILE C 1 31 ? 44.289 106.518 11.931 1.00 80.89 28 ILE C C 1
ATOM 4043 O O . ILE C 1 31 ? 43.191 106.282 11.427 1.00 80.85 28 ILE C O 1
ATOM 4048 N N . SER C 1 32 ? 45.322 105.684 11.841 1.00 80.60 29 SER C N 1
ATOM 4049 C CA . SER C 1 32 ? 45.238 104.405 11.131 1.00 80.50 29 SER C CA 1
ATOM 4050 C C . SER C 1 32 ? 46.111 103.329 11.793 1.00 80.52 29 SER C C 1
ATOM 4051 O O . SER C 1 32 ? 47.340 103.374 11.701 1.00 80.38 29 SER C O 1
ATOM 4054 N N . GLY C 1 33 ? 45.461 102.360 12.438 1.00 80.58 30 GLY C N 1
ATOM 4055 C CA . GLY C 1 33 ? 46.143 101.365 13.269 1.00 80.93 30 GLY C CA 1
ATOM 4056 C C . GLY C 1 33 ? 46.491 100.030 12.631 1.00 81.12 30 GLY C C 1
ATOM 4057 O O . GLY C 1 33 ? 46.790 99.956 11.440 1.00 80.84 30 GLY C O 1
ATOM 4058 N N . SER C 1 34 ? 46.449 98.978 13.449 1.00 81.61 31 SER C N 1
ATOM 4059 C CA . SER C 1 34 ? 46.839 97.616 13.056 1.00 82.02 31 SER C CA 1
ATOM 4060 C C . SER C 1 34 ? 45.780 96.872 12.236 1.00 82.39 31 SER C C 1
ATOM 4061 O O . SER C 1 34 ? 46.121 96.114 11.318 1.00 82.57 31 SER C O 1
ATOM 4064 N N . SER C 1 35 ? 44.511 97.063 12.594 1.00 82.65 32 SER C N 1
ATOM 4065 C CA . SER C 1 35 ? 43.382 96.527 11.831 1.00 82.81 32 SER C CA 1
ATOM 4066 C C . SER C 1 35 ? 42.504 97.680 11.371 1.00 82.77 32 SER C C 1
ATOM 4067 O O . SER C 1 35 ? 42.655 98.808 11.848 1.00 82.62 32 SER C O 1
ATOM 4070 N N . LEU C 1 36 ? 41.587 97.402 10.446 1.00 82.81 33 LEU C N 1
ATOM 4071 C CA . LEU C 1 36 ? 40.463 98.303 10.230 1.00 82.70 33 LEU C CA 1
ATOM 4072 C C . LEU C 1 36 ? 39.638 98.276 11.511 1.00 82.62 33 LEU C C 1
ATOM 4073 O O . LEU C 1 36 ? 39.204 99.321 11.996 1.00 82.57 33 LEU C O 1
ATOM 4078 N N . GLU C 1 37 ? 39.463 97.071 12.060 1.00 82.61 34 GLU C N 1
ATOM 4079 C CA . GLU C 1 37 ? 38.715 96.859 13.302 1.00 82.73 34 GLU C CA 1
ATOM 4080 C C . GLU C 1 37 ? 39.344 97.572 14.508 1.00 82.48 34 GLU C C 1
ATOM 4081 O O . GLU C 1 37 ? 38.630 98.183 15.309 1.00 82.57 34 GLU C O 1
ATOM 4087 N N . ARG C 1 38 ? 40.673 97.488 14.626 1.00 81.99 35 ARG C N 1
ATOM 4088 C CA . ARG C 1 38 ? 41.429 98.181 15.678 1.00 81.48 35 ARG C CA 1
ATOM 4089 C C . ARG C 1 38 ? 41.438 99.695 15.481 1.00 81.29 35 ARG C C 1
ATOM 4090 O O . ARG C 1 38 ? 41.448 100.444 16.457 1.00 81.15 35 ARG C O 1
ATOM 4098 N N . SER C 1 39 ? 41.449 100.135 14.221 1.00 81.17 36 SER C N 1
ATOM 4099 C CA . SER C 1 39 ? 41.362 101.560 13.891 1.00 81.16 36 SER C CA 1
ATOM 4100 C C . SER C 1 39 ? 40.089 102.165 14.453 1.00 81.33 36 SER C C 1
ATOM 4101 O O . SER C 1 39 ? 40.119 103.283 14.965 1.00 81.19 36 SER C O 1
ATOM 4104 N N . LYS C 1 40 ? 38.983 101.420 14.351 1.00 81.65 37 LYS C N 1
ATOM 4105 C CA . LYS C 1 40 ? 37.693 101.817 14.931 1.00 82.18 37 LYS C CA 1
ATOM 4106 C C . LYS C 1 40 ? 37.828 101.988 16.437 1.00 82.56 37 LYS C C 1
ATOM 4107 O O . LYS C 1 40 ? 37.458 103.029 16.985 1.00 82.63 37 LYS C O 1
ATOM 4113 N N . GLU C 1 41 ? 38.361 100.952 17.088 1.00 83.09 38 GLU C N 1
ATOM 4114 C CA . GLU C 1 41 ? 38.550 100.912 18.539 1.00 83.54 38 GLU C CA 1
ATOM 4115 C C . GLU C 1 41 ? 39.355 102.097 19.048 1.00 83.83 38 GLU C C 1
ATOM 4116 O O . GLU C 1 41 ? 38.996 102.710 20.052 1.00 84.00 38 GLU C O 1
ATOM 4122 N N . ILE C 1 42 ? 40.442 102.407 18.347 1.00 84.26 39 ILE C N 1
ATOM 4123 C CA . ILE C 1 42 ? 41.305 103.537 18.681 1.00 84.65 39 ILE C CA 1
ATOM 4124 C C . ILE C 1 42 ? 40.602 104.875 18.401 1.00 84.92 39 ILE C C 1
ATOM 4125 O O . ILE C 1 42 ? 40.599 105.770 19.253 1.00 84.92 39 ILE C O 1
ATOM 4130 N N . ALA C 1 43 ? 40.007 104.994 17.214 1.00 85.44 40 ALA C N 1
ATOM 4131 C CA . ALA C 1 43 ? 39.265 106.196 16.809 1.00 86.07 40 ALA C CA 1
ATOM 4132 C C . ALA C 1 43 ? 38.158 106.590 17.797 1.00 86.46 40 ALA C C 1
ATOM 4133 O O . ALA C 1 43 ? 38.028 107.765 18.150 1.00 86.47 40 ALA C O 1
ATOM 4135 N N . GLU C 1 44 ? 37.369 105.610 18.238 1.00 86.95 41 GLU C N 1
ATOM 4136 C CA . GLU C 1 44 ? 36.313 105.860 19.221 1.00 87.71 41 GLU C CA 1
ATOM 4137 C C . GLU C 1 44 ? 36.875 106.202 20.604 1.00 87.89 41 GLU C C 1
ATOM 4138 O O . GLU C 1 44 ? 36.336 107.070 21.292 1.00 88.08 41 GLU C O 1
ATOM 4144 N N . GLN C 1 45 ? 37.958 105.527 20.996 1.00 88.07 42 GLN C N 1
ATOM 4145 C CA . GLN C 1 45 ? 38.573 105.726 22.309 1.00 88.31 42 GLN C CA 1
ATOM 4146 C C . GLN C 1 45 ? 39.201 107.106 22.482 1.00 88.26 42 GLN C C 1
ATOM 4147 O O . GLN C 1 45 ? 39.172 107.670 23.578 1.00 88.40 42 GLN C O 1
ATOM 4153 N N . LEU C 1 46 ? 39.762 107.652 21.407 1.00 88.09 43 LEU C N 1
ATOM 4154 C CA . LEU C 1 46 ? 40.366 108.982 21.463 1.00 87.94 43 LEU C CA 1
ATOM 4155 C C . LEU C 1 46 ? 39.433 110.059 20.917 1.00 87.91 43 LEU C C 1
ATOM 4156 O O . LEU C 1 46 ? 39.771 111.243 20.936 1.00 87.91 43 LEU C O 1
ATOM 4161 N N . ALA C 1 47 ? 38.255 109.637 20.451 1.00 87.79 44 ALA C N 1
ATOM 4162 C CA . ALA C 1 47 ? 37.274 110.514 19.799 1.00 87.62 44 ALA C CA 1
ATOM 4163 C C . ALA C 1 47 ? 37.904 111.304 18.655 1.00 87.50 44 ALA C C 1
ATOM 4164 O O . ALA C 1 47 ? 38.042 112.530 18.727 1.00 87.49 44 ALA C O 1
ATOM 4166 N N . LEU C 1 48 ? 38.291 110.578 17.607 1.00 87.28 45 LEU C N 1
ATOM 4167 C CA . LEU C 1 48 ? 38.978 111.147 16.447 1.00 87.17 45 LEU C CA 1
ATOM 4168 C C . LEU C 1 48 ? 38.632 110.395 15.157 1.00 86.99 45 LEU C C 1
ATOM 4169 O O . LEU C 1 48 ? 38.344 109.196 15.200 1.00 86.91 45 LEU C O 1
ATOM 4174 N N . PRO C 1 49 ? 38.661 111.098 14.005 1.00 86.83 46 PRO C N 1
ATOM 4175 C CA . PRO C 1 49 ? 38.473 110.457 12.700 1.00 86.77 46 PRO C CA 1
ATOM 4176 C C . PRO C 1 49 ? 39.470 109.319 12.449 1.00 86.73 46 PRO C C 1
ATOM 4177 O O . PRO C 1 49 ? 40.617 109.383 12.907 1.00 86.80 46 PRO C O 1
ATOM 4181 N N . TYR C 1 50 ? 39.032 108.287 11.732 1.00 86.47 47 TYR C N 1
ATOM 4182 C CA . TYR C 1 50 ? 39.942 107.236 11.279 1.00 86.12 47 TYR C CA 1
ATOM 4183 C C . TYR C 1 50 ? 39.950 107.126 9.752 1.00 85.74 47 TYR C C 1
ATOM 4184 O O . TYR C 1 50 ? 39.132 107.748 9.073 1.00 85.69 47 TYR C O 1
ATOM 4193 N N . ALA C 1 51 ? 40.885 106.342 9.227 1.00 85.18 48 ALA C N 1
ATOM 4194 C CA . ALA C 1 51 ? 40.977 106.081 7.798 1.00 84.79 48 ALA C CA 1
ATOM 4195 C C . ALA C 1 51 ? 40.650 104.619 7.503 1.00 84.49 48 ALA C C 1
ATOM 4196 O O . ALA C 1 51 ? 40.728 103.765 8.387 1.00 84.72 48 ALA C O 1
ATOM 4206 N N . SER C 1 53 ? 42.285 102.794 5.445 1.00 82.36 50 SER C N 1
ATOM 4207 C CA . SER C 1 53 ? 43.574 102.151 5.211 1.00 81.84 50 SER C CA 1
ATOM 4208 C C . SER C 1 53 ? 44.682 103.191 5.369 1.00 81.64 50 SER C C 1
ATOM 4209 O O . SER C 1 53 ? 44.401 104.384 5.544 1.00 81.45 50 SER C O 1
ATOM 4212 N N . HIS C 1 54 ? 45.935 102.740 5.314 1.00 81.25 51 HIS C N 1
ATOM 4213 C CA . HIS C 1 54 ? 47.066 103.660 5.367 1.00 80.98 51 HIS C CA 1
ATOM 4214 C C . HIS C 1 54 ? 47.109 104.513 4.100 1.00 80.68 51 HIS C C 1
ATOM 4215 O O . HIS C 1 54 ? 47.255 105.734 4.174 1.00 80.56 51 HIS C O 1
ATOM 4222 N N . GLN C 1 55 ? 46.967 103.865 2.942 1.00 80.39 52 GLN C N 1
ATOM 4223 C CA . GLN C 1 55 ? 46.982 104.559 1.652 1.00 80.03 52 GLN C CA 1
ATOM 4224 C C . GLN C 1 55 ? 45.875 105.625 1.571 1.00 79.75 52 GLN C C 1
ATOM 4225 O O . GLN C 1 55 ? 46.097 106.717 1.042 1.00 79.57 52 GLN C O 1
ATOM 4231 N N . ASP C 1 56 ? 44.703 105.298 2.117 1.00 79.47 53 ASP C N 1
ATOM 4232 C CA . ASP C 1 56 ? 43.611 106.256 2.310 1.00 79.45 53 ASP C CA 1
ATOM 4233 C C . ASP C 1 56 ? 44.085 107.425 3.183 1.00 79.11 53 ASP C C 1
ATOM 4234 O O . ASP C 1 56 ? 43.949 108.589 2.797 1.00 79.15 53 ASP C O 1
ATOM 4239 N N . LEU C 1 57 ? 44.653 107.100 4.344 1.00 78.63 54 LEU C N 1
ATOM 4240 C CA . LEU C 1 57 ? 45.201 108.085 5.283 1.00 78.18 54 LEU C CA 1
ATOM 4241 C C . LEU C 1 57 ? 46.114 109.117 4.593 1.00 77.86 54 LEU C C 1
ATOM 4242 O O . LEU C 1 57 ? 45.963 110.326 4.801 1.00 77.58 54 LEU C O 1
ATOM 4247 N N . ILE C 1 58 ? 47.043 108.622 3.772 1.00 77.59 55 ILE C N 1
ATOM 4248 C CA . ILE C 1 58 ? 48.080 109.443 3.141 1.00 77.35 55 ILE C CA 1
ATOM 4249 C C . ILE C 1 58 ? 47.497 110.485 2.185 1.00 77.22 55 ILE C C 1
ATOM 4250 O O . ILE C 1 58 ? 47.945 111.636 2.160 1.00 77.27 55 ILE C O 1
ATOM 4255 N N . ASP C 1 59 ? 46.488 110.075 1.417 1.00 76.94 56 ASP C N 1
ATOM 4256 C CA . ASP C 1 59 ? 45.896 110.917 0.369 1.00 76.56 56 ASP C CA 1
ATOM 4257 C C . ASP C 1 59 ? 45.345 112.251 0.874 1.00 76.23 56 ASP C C 1
ATOM 4258 O O . ASP C 1 59 ? 45.700 113.313 0.347 1.00 76.25 56 ASP C O 1
ATOM 4263 N N . GLN C 1 60 ? 44.499 112.193 1.902 1.00 75.57 57 GLN C N 1
ATOM 4264 C CA . GLN C 1 60 ? 43.813 113.383 2.399 1.00 75.00 57 GLN C CA 1
ATOM 4265 C C . GLN C 1 60 ? 44.594 114.141 3.470 1.00 74.53 57 GLN C C 1
ATOM 4266 O O . GLN C 1 60 ? 44.022 114.993 4.162 1.00 74.45 57 GLN C O 1
ATOM 4272 N N . VAL C 1 61 ? 45.889 113.849 3.608 1.00 73.74 58 VAL C N 1
ATOM 4273 C CA . VAL C 1 61 ? 46.646 114.436 4.711 1.00 72.97 58 VAL C CA 1
ATOM 4274 C C . VAL C 1 61 ? 47.947 115.147 4.310 1.00 72.36 58 VAL C C 1
ATOM 4275 O O . VAL C 1 61 ? 48.653 114.716 3.392 1.00 72.15 58 VAL C O 1
ATOM 4279 N N . ASP C 1 62 ? 48.235 116.245 5.013 1.00 71.62 59 ASP C N 1
ATOM 4280 C CA . ASP C 1 62 ? 49.327 117.169 4.670 1.00 71.05 59 ASP C CA 1
ATOM 4281 C C . ASP C 1 62 ? 50.675 116.796 5.281 1.00 70.28 59 ASP C C 1
ATOM 4282 O O . ASP C 1 62 ? 51.726 117.110 4.721 1.00 70.06 59 ASP C O 1
ATOM 4287 N N . LEU C 1 63 ? 50.623 116.155 6.447 1.00 69.52 60 LEU C N 1
ATOM 4288 C CA . LEU C 1 63 ? 51.807 115.780 7.216 1.00 68.46 60 LEU C CA 1
ATOM 4289 C C . LEU C 1 63 ? 51.554 114.448 7.903 1.00 67.40 60 LEU C C 1
ATOM 4290 O O . LEU C 1 63 ? 50.512 114.240 8.519 1.00 67.40 60 LEU C O 1
ATOM 4295 N N . VAL C 1 64 ? 52.509 113.541 7.784 1.00 66.21 61 VAL C N 1
ATOM 4296 C CA . VAL C 1 64 ? 52.380 112.244 8.422 1.00 65.08 61 VAL C CA 1
ATOM 4297 C C . VAL C 1 64 ? 53.273 112.147 9.664 1.00 64.10 61 VAL C C 1
ATOM 4298 O O . VAL C 1 64 ? 54.384 112.682 9.695 1.00 63.76 61 VAL C O 1
ATOM 4302 N N . ILE C 1 65 ? 52.750 111.487 10.691 1.00 63.05 62 ILE C N 1
ATOM 4303 C CA . ILE C 1 65 ? 53.519 111.111 11.872 1.00 61.69 62 ILE C CA 1
ATOM 4304 C C . ILE C 1 65 ? 53.454 109.594 12.006 1.00 60.79 62 ILE C C 1
ATOM 4305 O O . ILE C 1 65 ? 52.366 109.016 12.024 1.00 60.89 62 ILE C O 1
ATOM 4310 N N . LEU C 1 66 ? 54.616 108.955 12.077 1.00 59.54 63 LEU C N 1
ATOM 4311 C CA . LEU C 1 66 ? 54.685 107.504 12.208 1.00 58.97 63 LEU C CA 1
ATOM 4312 C C . LEU C 1 66 ? 54.876 107.053 13.667 1.00 58.64 63 LEU C C 1
ATOM 4313 O O . LEU C 1 66 ? 55.800 107.514 14.359 1.00 58.39 63 LEU C O 1
ATOM 4318 N N . GLY C 1 67 ? 54.013 106.133 14.104 1.00 57.91 64 GLY C N 1
ATOM 4319 C CA . GLY C 1 67 ? 54.000 105.633 15.480 1.00 57.28 64 GLY C CA 1
ATOM 4320 C C . GLY C 1 67 ? 54.052 104.118 15.603 1.00 56.88 64 GLY C C 1
ATOM 4321 O O . GLY C 1 67 ? 53.780 103.562 16.667 1.00 56.16 64 GLY C O 1
ATOM 4322 N N . ILE C 1 68 ? 54.390 103.445 14.507 1.00 56.74 65 ILE C N 1
ATOM 4323 C CA . ILE C 1 68 ? 54.668 102.013 14.559 1.00 57.01 65 ILE C CA 1
ATOM 4324 C C . ILE C 1 68 ? 56.083 101.769 15.112 1.00 56.82 65 ILE C C 1
ATOM 4325 O O . ILE C 1 68 ? 56.927 102.663 15.092 1.00 55.86 65 ILE C O 1
ATOM 4330 N N . LYS C 1 69 ? 56.303 100.556 15.613 1.00 57.21 66 LYS C N 1
ATOM 4331 C CA . LYS C 1 69 ? 57.613 100.065 16.005 1.00 58.28 66 LYS C CA 1
ATOM 4332 C C . LYS C 1 69 ? 58.621 100.155 14.849 1.00 58.68 66 LYS C C 1
ATOM 4333 O O . LYS C 1 69 ? 58.239 100.005 13.678 1.00 58.63 66 LYS C O 1
ATOM 4339 N N . PRO C 1 70 ? 59.917 100.377 15.172 1.00 58.95 67 PRO C N 1
ATOM 4340 C CA . PRO C 1 70 ? 60.960 100.400 14.140 1.00 59.14 67 PRO C CA 1
ATOM 4341 C C . PRO C 1 70 ? 61.054 99.097 13.342 1.00 59.57 67 PRO C C 1
ATOM 4342 O O . PRO C 1 70 ? 61.336 99.126 12.147 1.00 59.41 67 PRO C O 1
ATOM 4346 N N . GLN C 1 71 ? 60.795 97.969 13.994 1.00 60.27 68 GLN C N 1
ATOM 4347 C CA . GLN C 1 71 ? 60.989 96.655 13.385 1.00 60.83 68 GLN C CA 1
ATOM 4348 C C . GLN C 1 71 ? 60.058 96.339 12.220 1.00 61.43 68 GLN C C 1
ATOM 4349 O O . GLN C 1 71 ? 60.319 95.391 11.474 1.00 61.46 68 GLN C O 1
ATOM 4355 N N . LEU C 1 72 ? 58.974 97.098 12.064 1.00 62.28 69 LEU C N 1
ATOM 4356 C CA . LEU C 1 72 ? 58.177 96.978 10.837 1.00 62.90 69 LEU C CA 1
ATOM 4357 C C . LEU C 1 72 ? 57.961 98.267 10.033 1.00 63.25 69 LEU C C 1
ATOM 4358 O O . LEU C 1 72 ? 56.923 98.455 9.396 1.00 63.59 69 LEU C O 1
ATOM 4363 N N . PHE C 1 73 ? 58.962 99.142 10.059 1.00 63.71 70 PHE C N 1
ATOM 4364 C CA . PHE C 1 73 ? 59.076 100.216 9.077 1.00 64.43 70 PHE C CA 1
ATOM 4365 C C . PHE C 1 73 ? 59.223 99.562 7.699 1.00 65.58 70 PHE C C 1
ATOM 4366 O O . PHE C 1 73 ? 58.581 99.972 6.734 1.00 65.52 70 PHE C O 1
ATOM 4374 N N . GLU C 1 74 ? 60.068 98.529 7.637 1.00 66.68 71 GLU C N 1
ATOM 4375 C CA . GLU C 1 74 ? 60.263 97.717 6.444 1.00 68.03 71 GLU C CA 1
ATOM 4376 C C . GLU C 1 74 ? 58.911 97.181 5.921 1.00 68.59 71 GLU C C 1
ATOM 4377 O O . GLU C 1 74 ? 58.406 97.648 4.895 1.00 68.52 71 GLU C O 1
ATOM 4383 N N . THR C 1 75 ? 58.323 96.242 6.659 1.00 69.19 72 THR C N 1
ATOM 4384 C CA . THR C 1 75 ? 57.076 95.564 6.281 1.00 69.81 72 THR C CA 1
ATOM 4385 C C . THR C 1 75 ? 55.903 96.483 5.906 1.00 69.90 72 THR C C 1
ATOM 4386 O O . THR C 1 75 ? 55.186 96.199 4.948 1.00 70.16 72 THR C O 1
ATOM 4390 N N . VAL C 1 76 ? 55.690 97.563 6.655 1.00 69.91 73 VAL C N 1
ATOM 4391 C CA . VAL C 1 76 ? 54.468 98.350 6.472 1.00 69.85 73 VAL C CA 1
ATOM 4392 C C . VAL C 1 76 ? 54.646 99.691 5.747 1.00 69.84 73 VAL C C 1
ATOM 4393 O O . VAL C 1 76 ? 53.657 100.342 5.417 1.00 69.81 73 VAL C O 1
ATOM 4397 N N . LEU C 1 77 ? 55.883 100.102 5.479 1.00 69.87 74 LEU C N 1
ATOM 4398 C CA . LEU C 1 77 ? 56.090 101.353 4.738 1.00 70.15 74 LEU C CA 1
ATOM 4399 C C . LEU C 1 77 ? 56.350 101.171 3.231 1.00 70.63 74 LEU C C 1
ATOM 4400 O O . LEU C 1 77 ? 55.900 101.991 2.423 1.00 70.49 74 LEU C O 1
ATOM 4405 N N . LYS C 1 78 ? 57.079 100.115 2.862 1.00 71.12 75 LYS C N 1
ATOM 4406 C CA . LYS C 1 78 ? 57.472 99.891 1.461 1.00 71.74 75 LYS C CA 1
ATOM 4407 C C . LYS C 1 78 ? 56.260 99.804 0.515 1.00 72.02 75 LYS C C 1
ATOM 4408 O O . LYS C 1 78 ? 56.201 100.547 -0.474 1.00 71.98 75 LYS C O 1
ATOM 4414 N N . PRO C 1 79 ? 55.283 98.918 0.822 1.00 72.20 76 PRO C N 1
ATOM 4415 C CA . PRO C 1 79 ? 54.124 98.831 -0.068 1.00 72.41 76 PRO C CA 1
ATOM 4416 C C . PRO C 1 79 ? 53.144 100.006 0.073 1.00 72.42 76 PRO C C 1
ATOM 4417 O O . PRO C 1 79 ? 51.939 99.791 0.118 1.00 72.74 76 PRO C O 1
ATOM 4421 N N . LEU C 1 80 ? 53.658 101.230 0.132 1.00 72.41 77 LEU C N 1
ATOM 4422 C CA . LEU C 1 80 ? 52.819 102.422 0.253 1.00 72.58 77 LEU C CA 1
ATOM 4423 C C . LEU C 1 80 ? 53.406 103.572 -0.556 1.00 72.72 77 LEU C C 1
ATOM 4424 O O . LEU C 1 80 ? 54.599 103.577 -0.864 1.00 72.77 77 LEU C O 1
ATOM 4429 N N . HIS C 1 81 ? 52.565 104.544 -0.901 1.00 72.88 78 HIS C N 1
ATOM 4430 C CA . HIS C 1 81 ? 53.022 105.709 -1.656 1.00 73.18 78 HIS C CA 1
ATOM 4431 C C . HIS C 1 81 ? 52.771 106.972 -0.848 1.00 72.84 78 HIS C C 1
ATOM 4432 O O . HIS C 1 81 ? 51.628 107.418 -0.701 1.00 72.90 78 HIS C O 1
ATOM 4439 N N . PHE C 1 82 ? 53.852 107.533 -0.316 1.00 72.53 79 PHE C N 1
ATOM 4440 C CA . PHE C 1 82 ? 53.777 108.737 0.508 1.00 72.04 79 PHE C CA 1
ATOM 4441 C C . PHE C 1 82 ? 53.914 109.975 -0.365 1.00 71.92 79 PHE C C 1
ATOM 4442 O O . PHE C 1 82 ? 54.563 109.938 -1.412 1.00 72.02 79 PHE C O 1
ATOM 4450 N N . LYS C 1 83 ? 53.280 111.063 0.062 1.00 71.61 80 LYS C N 1
ATOM 4451 C CA . LYS C 1 83 ? 53.035 112.204 -0.821 1.00 71.26 80 LYS C CA 1
ATOM 4452 C C . LYS C 1 83 ? 53.296 113.549 -0.141 1.00 70.67 80 LYS C C 1
ATOM 4453 O O . LYS C 1 83 ? 52.966 114.606 -0.692 1.00 70.74 80 LYS C O 1
ATOM 4459 N N . GLN C 1 84 ? 53.903 113.498 1.047 1.00 69.80 81 GLN C N 1
ATOM 4460 C CA . GLN C 1 84 ? 54.009 114.660 1.942 1.00 68.90 81 GLN C CA 1
ATOM 4461 C C . GLN C 1 84 ? 55.079 114.464 3.032 1.00 68.03 81 GLN C C 1
ATOM 4462 O O . GLN C 1 84 ? 55.582 113.349 3.208 1.00 67.90 81 GLN C O 1
ATOM 4468 N N . PRO C 1 85 ? 55.429 115.546 3.765 1.00 67.13 82 PRO C N 1
ATOM 4469 C CA . PRO C 1 85 ? 56.428 115.445 4.840 1.00 66.25 82 PRO C CA 1
ATOM 4470 C C . PRO C 1 85 ? 56.060 114.391 5.883 1.00 65.05 82 PRO C C 1
ATOM 4471 O O . PRO C 1 85 ? 54.892 114.261 6.258 1.00 64.95 82 PRO C O 1
ATOM 4475 N N . ILE C 1 86 ? 57.061 113.638 6.327 1.00 63.66 83 ILE C N 1
ATOM 4476 C CA . ILE C 1 86 ? 56.857 112.613 7.344 1.00 61.95 83 ILE C CA 1
ATOM 4477 C C . ILE C 1 86 ? 57.734 112.878 8.566 1.00 60.66 83 ILE C C 1
ATOM 4478 O O . ILE C 1 86 ? 58.932 113.147 8.444 1.00 60.48 83 ILE C O 1
ATOM 4483 N N . ILE C 1 87 ? 57.105 112.828 9.739 1.00 59.16 84 ILE C N 1
ATOM 4484 C CA . ILE C 1 87 ? 57.800 112.856 11.016 1.00 57.18 84 ILE C CA 1
ATOM 4485 C C . ILE C 1 87 ? 57.824 111.421 11.546 1.00 56.19 84 ILE C C 1
ATOM 4486 O O . ILE C 1 87 ? 56.774 110.778 11.651 1.00 55.99 84 ILE C O 1
ATOM 4491 N N . SER C 1 88 ? 59.024 110.921 11.837 1.00 54.37 85 SER C N 1
ATOM 4492 C CA . SER C 1 88 ? 59.213 109.600 12.450 1.00 53.33 85 SER C CA 1
ATOM 4493 C C . SER C 1 88 ? 59.560 109.761 13.936 1.00 52.55 85 SER C C 1
ATOM 4494 O O . SER C 1 88 ? 60.401 110.602 14.293 1.00 52.24 85 SER C O 1
ATOM 4505 N N . ALA C 1 90 ? 60.468 106.961 15.716 1.00 50.45 87 ALA C N 1
ATOM 4506 C CA . ALA C 1 90 ? 61.107 105.682 16.004 1.00 50.32 87 ALA C CA 1
ATOM 4507 C C . ALA C 1 90 ? 62.552 105.781 16.491 1.00 50.47 87 ALA C C 1
ATOM 4508 O O . ALA C 1 90 ? 63.332 106.615 16.020 1.00 50.36 87 ALA C O 1
ATOM 4510 N N . ALA C 1 91 ? 62.897 104.903 17.425 1.00 50.36 88 ALA C N 1
ATOM 4511 C CA . ALA C 1 91 ? 64.265 104.777 17.893 1.00 50.54 88 ALA C CA 1
ATOM 4512 C C . ALA C 1 91 ? 65.097 104.028 16.861 1.00 50.42 88 ALA C C 1
ATOM 4513 O O . ALA C 1 91 ? 64.663 103.018 16.297 1.00 50.02 88 ALA C O 1
ATOM 4515 N N . GLY C 1 92 ? 66.285 104.551 16.599 1.00 50.75 89 GLY C N 1
ATOM 4516 C CA . GLY C 1 92 ? 67.311 103.810 15.870 1.00 51.28 89 GLY C CA 1
ATOM 4517 C C . GLY C 1 92 ? 67.227 103.725 14.357 1.00 51.64 89 GLY C C 1
ATOM 4518 O O . GLY C 1 92 ? 68.091 103.108 13.728 1.00 51.37 89 GLY C O 1
ATOM 4519 N N . ILE C 1 93 ? 66.203 104.329 13.766 1.00 51.95 90 ILE C N 1
ATOM 4520 C CA . ILE C 1 93 ? 66.079 104.349 12.309 1.00 52.63 90 ILE C CA 1
ATOM 4521 C C . ILE C 1 93 ? 66.479 105.721 11.799 1.00 52.80 90 ILE C C 1
ATOM 4522 O O . ILE C 1 93 ? 65.857 106.716 12.146 1.00 52.84 90 ILE C O 1
ATOM 4527 N N . SER C 1 94 ? 67.538 105.771 10.999 1.00 53.24 91 SER C N 1
ATOM 4528 C CA . SER C 1 94 ? 68.041 107.050 10.513 1.00 53.90 91 SER C CA 1
ATOM 4529 C C . SER C 1 94 ? 67.145 107.650 9.430 1.00 54.09 91 SER C C 1
ATOM 4530 O O . SER C 1 94 ? 66.298 106.961 8.858 1.00 53.84 91 SER C O 1
ATOM 4533 N N . LEU C 1 95 ? 67.324 108.943 9.184 1.00 54.80 92 LEU C N 1
ATOM 4534 C CA . LEU C 1 95 ? 66.604 109.654 8.128 1.00 55.69 92 LEU C CA 1
ATOM 4535 C C . LEU C 1 95 ? 66.989 109.095 6.762 1.00 56.60 92 LEU C C 1
ATOM 4536 O O . LEU C 1 95 ? 66.126 108.825 5.925 1.00 56.61 92 LEU C O 1
ATOM 4541 N N . GLN C 1 96 ? 68.292 108.905 6.563 1.00 58.13 93 GLN C N 1
ATOM 4542 C CA . GLN C 1 96 ? 68.819 108.286 5.346 1.00 59.50 93 GLN C CA 1
ATOM 4543 C C . GLN C 1 96 ? 68.149 106.938 5.094 1.00 59.78 93 GLN C C 1
ATOM 4544 O O . GLN C 1 96 ? 67.750 106.639 3.975 1.00 60.44 93 GLN C O 1
ATOM 4550 N N . ARG C 1 97 ? 68.010 106.145 6.148 1.00 60.04 94 ARG C N 1
ATOM 4551 C CA . ARG C 1 97 ? 67.432 104.826 6.054 1.00 60.37 94 ARG C CA 1
ATOM 4552 C C . ARG C 1 97 ? 65.927 104.893 5.847 1.00 60.59 94 ARG C C 1
ATOM 4553 O O . ARG C 1 97 ? 65.345 104.020 5.205 1.00 60.59 94 ARG C O 1
ATOM 4561 N N . LEU C 1 98 ? 65.300 105.934 6.390 1.00 60.93 95 LEU C N 1
ATOM 4562 C CA . LEU C 1 98 ? 63.863 106.143 6.227 1.00 60.96 95 LEU C CA 1
ATOM 4563 C C . LEU C 1 98 ? 63.504 106.563 4.795 1.00 61.37 95 LEU C C 1
ATOM 4564 O O . LEU C 1 98 ? 62.428 106.230 4.295 1.00 61.30 95 LEU C O 1
ATOM 4569 N N . ALA C 1 99 ? 64.400 107.312 4.157 1.00 62.08 96 ALA C N 1
ATOM 4570 C CA . ALA C 1 99 ? 64.213 107.743 2.773 1.00 62.53 96 ALA C CA 1
ATOM 4571 C C . ALA C 1 99 ? 64.205 106.540 1.826 1.00 63.02 96 ALA C C 1
ATOM 4572 O O . ALA C 1 99 ? 63.414 106.493 0.891 1.00 63.25 96 ALA C O 1
ATOM 4574 N N . THR C 1 100 ? 65.064 105.554 2.090 1.00 63.62 97 THR C N 1
ATOM 4575 C CA . THR C 1 100 ? 65.048 104.290 1.344 1.00 64.14 97 THR C CA 1
ATOM 4576 C C . THR C 1 100 ? 63.767 103.466 1.594 1.00 64.89 97 THR C C 1
ATOM 4577 O O . THR C 1 100 ? 63.611 102.365 1.052 1.00 64.70 97 THR C O 1
ATOM 4581 N N . PHE C 1 101 ? 62.862 103.999 2.416 1.00 65.79 98 PHE C N 1
ATOM 4582 C CA . PHE C 1 101 ? 61.560 103.373 2.662 1.00 66.66 98 PHE C CA 1
ATOM 4583 C C . PHE C 1 101 ? 60.403 104.141 2.025 1.00 66.84 98 PHE C C 1
ATOM 4584 O O . PHE C 1 101 ? 59.400 103.542 1.636 1.00 66.70 98 PHE C O 1
ATOM 4592 N N . VAL C 1 102 ? 60.541 105.463 1.935 1.00 67.22 99 VAL C N 1
ATOM 4593 C CA . VAL C 1 102 ? 59.419 106.332 1.551 1.00 67.78 99 VAL C CA 1
ATOM 4594 C C . VAL C 1 102 ? 59.726 107.249 0.359 1.00 67.87 99 VAL C C 1
ATOM 4595 O O . VAL C 1 102 ? 58.844 107.981 -0.110 1.00 67.83 99 VAL C O 1
ATOM 4599 N N . GLY C 1 103 ? 60.975 107.222 -0.102 1.00 67.78 100 GLY C N 1
ATOM 4600 C CA . GLY C 1 103 ? 61.391 108.009 -1.257 1.00 68.10 100 GLY C CA 1
ATOM 4601 C C . GLY C 1 103 ? 62.466 109.031 -0.944 1.00 68.26 100 GLY C C 1
ATOM 4602 O O . GLY C 1 103 ? 62.640 109.435 0.219 1.00 68.25 100 GLY C O 1
ATOM 4603 N N . GLN C 1 104 ? 63.176 109.453 -1.992 1.00 67.97 101 GLN C N 1
ATOM 4604 C CA . GLN C 1 104 ? 64.312 110.370 -1.877 1.00 67.81 101 GLN C CA 1
ATOM 4605 C C . GLN C 1 104 ? 63.933 111.840 -2.133 1.00 67.36 101 GLN C C 1
ATOM 4606 O O . GLN C 1 104 ? 64.810 112.708 -2.218 1.00 67.31 101 GLN C O 1
ATOM 4612 N N . ASP C 1 105 ? 62.636 112.120 -2.228 1.00 66.75 102 ASP C N 1
ATOM 4613 C CA . ASP C 1 105 ? 62.164 113.459 -2.587 1.00 66.78 102 ASP C CA 1
ATOM 4614 C C . ASP C 1 105 ? 61.355 114.150 -1.494 1.00 66.45 102 ASP C C 1
ATOM 4615 O O . ASP C 1 105 ? 60.872 115.276 -1.685 1.00 66.46 102 ASP C O 1
ATOM 4620 N N . LEU C 1 106 ? 61.211 113.482 -0.353 1.00 65.74 103 LEU C N 1
ATOM 4621 C CA . LEU C 1 106 ? 60.378 113.993 0.727 1.00 64.97 103 LEU C CA 1
ATOM 4622 C C . LEU C 1 106 ? 61.205 114.679 1.810 1.00 64.37 103 LEU C C 1
ATOM 4623 O O . LEU C 1 106 ? 62.278 114.191 2.171 1.00 64.28 103 LEU C O 1
ATOM 4628 N N . PRO C 1 107 ? 60.724 115.838 2.303 1.00 63.77 104 PRO C N 1
ATOM 4629 C CA . PRO C 1 107 ? 61.324 116.496 3.468 1.00 63.14 104 PRO C CA 1
ATOM 4630 C C . PRO C 1 107 ? 60.959 115.701 4.716 1.00 62.34 104 PRO C C 1
ATOM 4631 O O . PRO C 1 107 ? 59.785 115.639 5.082 1.00 62.66 104 PRO C O 1
ATOM 4635 N N . LEU C 1 108 ? 61.960 115.086 5.343 1.00 61.15 105 LEU C N 1
ATOM 4636 C CA . LEU C 1 108 ? 61.735 114.130 6.432 1.00 59.69 105 LEU C CA 1
ATOM 4637 C C . LEU C 1 108 ? 62.308 114.627 7.743 1.00 58.56 105 LEU C C 1
ATOM 4638 O O . LEU C 1 108 ? 63.435 115.128 7.793 1.00 58.32 105 LEU C O 1
ATOM 4643 N N . LEU C 1 109 ? 61.509 114.469 8.796 1.00 57.26 106 LEU C N 1
ATOM 4644 C CA . LEU C 1 109 ? 61.843 114.923 10.142 1.00 55.51 106 LEU C CA 1
ATOM 4645 C C . LEU C 1 109 ? 61.893 113.760 11.114 1.00 54.31 106 LEU C C 1
ATOM 4646 O O . LEU C 1 109 ? 61.135 112.789 10.997 1.00 54.53 106 LEU C O 1
ATOM 4651 N N . ARG C 1 110 ? 62.805 113.857 12.069 1.00 52.46 107 ARG C N 1
ATOM 4652 C CA . ARG C 1 110 ? 62.840 112.921 13.173 1.00 50.62 107 ARG C CA 1
ATOM 4653 C C . ARG C 1 110 ? 62.547 113.650 14.453 1.00 49.19 107 ARG C C 1
ATOM 4654 O O . ARG C 1 110 ? 62.987 114.784 14.629 1.00 49.09 107 ARG C O 1
ATOM 4662 N N . ILE C 1 111 ? 61.787 112.995 15.327 1.00 47.96 108 ILE C N 1
ATOM 4663 C CA . ILE C 1 111 ? 61.630 113.419 16.720 1.00 46.56 108 ILE C CA 1
ATOM 4664 C C . ILE C 1 111 ? 61.921 112.273 17.704 1.00 45.79 108 ILE C C 1
ATOM 4665 O O . ILE C 1 111 ? 61.761 111.080 17.371 1.00 45.46 108 ILE C O 1
ATOM 4678 N N . PRO C 1 113 ? 60.571 111.889 21.457 1.00 41.50 110 PRO C N 1
ATOM 4679 C CA . PRO C 1 113 ? 59.794 112.357 22.580 1.00 41.58 110 PRO C CA 1
ATOM 4680 C C . PRO C 1 113 ? 59.787 111.356 23.744 1.00 41.62 110 PRO C C 1
ATOM 4681 O O . PRO C 1 113 ? 60.393 110.285 23.652 1.00 41.42 110 PRO C O 1
ATOM 4685 N N . ASN C 1 114 ? 59.108 111.716 24.832 1.00 41.82 111 ASN C N 1
ATOM 4686 C CA . ASN C 1 114 ? 58.919 110.785 25.943 1.00 42.19 111 ASN C CA 1
ATOM 4687 C C . ASN C 1 114 ? 57.496 110.784 26.511 1.00 42.46 111 ASN C C 1
ATOM 4688 O O . ASN C 1 114 ? 56.693 111.661 26.163 1.00 42.00 111 ASN C O 1
ATOM 4701 N N . ASN C 1 116 ? 56.107 111.763 29.028 1.00 43.89 113 ASN C N 1
ATOM 4702 C CA . ASN C 1 116 ? 55.658 113.018 29.648 1.00 44.45 113 ASN C CA 1
ATOM 4703 C C . ASN C 1 116 ? 54.892 113.918 28.677 1.00 45.11 113 ASN C C 1
ATOM 4704 O O . ASN C 1 116 ? 54.326 114.941 29.077 1.00 45.18 113 ASN C O 1
ATOM 4709 N N . ALA C 1 117 ? 54.872 113.537 27.400 1.00 45.47 114 ALA C N 1
ATOM 4710 C CA . ALA C 1 117 ? 53.992 114.192 26.447 1.00 46.28 114 ALA C CA 1
ATOM 4711 C C . ALA C 1 117 ? 52.555 114.207 26.998 1.00 46.64 114 ALA C C 1
ATOM 4712 O O . ALA C 1 117 ? 51.792 115.144 26.728 1.00 47.11 114 ALA C O 1
ATOM 4714 N N . GLN C 1 118 ? 52.214 113.191 27.799 1.00 47.09 115 GLN C N 1
ATOM 4715 C CA . GLN C 1 118 ? 50.890 113.079 28.442 1.00 47.23 115 GLN C CA 1
ATOM 4716 C C . GLN C 1 118 ? 50.464 114.319 29.227 1.00 46.94 115 GLN C C 1
ATOM 4717 O O . GLN C 1 118 ? 49.271 114.644 29.292 1.00 47.10 115 GLN C O 1
ATOM 4723 N N . ILE C 1 119 ? 51.438 115.001 29.822 1.00 46.02 116 ILE C N 1
ATOM 4724 C CA . ILE C 1 119 ? 51.177 116.203 30.615 1.00 45.10 116 ILE C CA 1
ATOM 4725 C C . ILE C 1 119 ? 51.802 117.430 29.955 1.00 44.59 116 ILE C C 1
ATOM 4726 O O . ILE C 1 119 ? 52.040 118.453 30.610 1.00 44.05 116 ILE C O 1
ATOM 4731 N N . LEU C 1 120 ? 52.062 117.299 28.651 1.00 44.20 117 LEU C N 1
ATOM 4732 C CA . LEU C 1 120 ? 52.695 118.328 27.809 1.00 43.88 117 LEU C CA 1
ATOM 4733 C C . LEU C 1 120 ? 54.048 118.824 28.378 1.00 43.89 117 LEU C C 1
ATOM 4734 O O . LEU C 1 120 ? 54.321 120.037 28.463 1.00 43.47 117 LEU C O 1
ATOM 4739 N N . GLN C 1 121 ? 54.895 117.868 28.762 1.00 43.15 118 GLN C N 1
ATOM 4740 C CA . GLN C 1 121 ? 56.192 118.180 29.325 1.00 42.77 118 GLN C CA 1
ATOM 4741 C C . GLN C 1 121 ? 57.270 117.218 28.805 1.00 42.91 118 GLN C C 1
ATOM 4742 O O . GLN C 1 121 ? 58.242 116.903 29.509 1.00 41.74 118 GLN C O 1
ATOM 4748 N N . SER C 1 122 ? 57.089 116.764 27.567 1.00 42.59 119 SER C N 1
ATOM 4749 C CA . SER C 1 122 ? 58.085 115.949 26.908 1.00 42.81 119 SER C CA 1
ATOM 4750 C C . SER C 1 122 ? 59.399 116.718 26.770 1.00 42.81 119 SER C C 1
ATOM 4751 O O . SER C 1 122 ? 59.415 117.954 26.766 1.00 42.40 119 SER C O 1
ATOM 4754 N N . SER C 1 123 ? 60.497 115.974 26.717 1.00 42.83 120 SER C N 1
ATOM 4755 C CA . SER C 1 123 ? 61.783 116.514 26.297 1.00 43.32 120 SER C CA 1
ATOM 4756 C C . SER C 1 123 ? 62.074 115.920 24.919 1.00 43.71 120 SER C C 1
ATOM 4757 O O . SER C 1 123 ? 62.566 114.791 24.802 1.00 43.45 120 SER C O 1
ATOM 4760 N N . THR C 1 124 ? 61.762 116.695 23.882 1.00 43.86 121 THR C N 1
ATOM 4761 C CA . THR C 1 124 ? 61.710 116.176 22.520 1.00 44.31 121 THR C CA 1
ATOM 4762 C C . THR C 1 124 ? 62.865 116.673 21.661 1.00 44.65 121 THR C C 1
ATOM 4763 O O . THR C 1 124 ? 63.114 117.880 21.586 1.00 44.65 121 THR C O 1
ATOM 4767 N N . ALA C 1 125 ? 63.584 115.745 21.031 1.00 45.58 122 ALA C N 1
ATOM 4768 C CA . ALA C 1 125 ? 64.630 116.116 20.085 1.00 46.21 122 ALA C CA 1
ATOM 4769 C C . ALA C 1 125 ? 64.001 116.273 18.708 1.00 47.19 122 ALA C C 1
ATOM 4770 O O . ALA C 1 125 ? 63.080 115.538 18.346 1.00 46.91 122 ALA C O 1
ATOM 4772 N N . LEU C 1 126 ? 64.513 117.223 17.936 1.00 48.33 123 LEU C N 1
ATOM 4773 C CA . LEU C 1 126 ? 63.988 117.468 16.597 1.00 49.52 123 LEU C CA 1
ATOM 4774 C C . LEU C 1 126 ? 65.107 117.602 15.589 1.00 49.99 123 LEU C C 1
ATOM 4775 O O . LEU C 1 126 ? 66.060 118.349 15.807 1.00 50.20 123 LEU C O 1
ATOM 4780 N N . THR C 1 127 ? 64.990 116.871 14.487 1.00 51.19 124 THR C N 1
ATOM 4781 C CA . THR C 1 127 ? 65.901 117.059 13.355 1.00 52.54 124 THR C CA 1
ATOM 4782 C C . THR C 1 127 ? 65.250 116.654 12.026 1.00 53.51 124 THR C C 1
ATOM 4783 O O . THR C 1 127 ? 64.298 115.867 12.003 1.00 53.77 124 THR C O 1
ATOM 4787 N N . GLY C 1 128 ? 65.764 117.204 10.928 1.00 54.78 125 GLY C N 1
ATOM 4788 C CA . GLY C 1 128 ? 65.275 116.867 9.582 1.00 56.04 125 GLY C CA 1
ATOM 4789 C C . GLY C 1 128 ? 66.366 116.800 8.527 1.00 56.82 125 GLY C C 1
ATOM 4790 O O . GLY C 1 128 ? 67.448 117.376 8.710 1.00 56.42 125 GLY C O 1
ATOM 4791 N N . ASN C 1 129 ? 66.082 116.099 7.424 1.00 57.87 126 ASN C N 1
ATOM 4792 C CA . ASN C 1 129 ? 66.999 116.060 6.267 1.00 58.92 126 ASN C CA 1
ATOM 4793 C C . ASN C 1 129 ? 67.162 117.425 5.555 1.00 59.95 126 ASN C C 1
ATOM 4794 O O . ASN C 1 129 ? 66.473 118.401 5.891 1.00 59.92 126 ASN C O 1
ATOM 4799 N N . ALA C 1 130 ? 68.078 117.480 4.583 1.00 61.30 127 ALA C N 1
ATOM 4800 C CA . ALA C 1 130 ? 68.388 118.712 3.840 1.00 62.40 127 ALA C CA 1
ATOM 4801 C C . ALA C 1 130 ? 67.190 119.277 3.063 1.00 63.30 127 ALA C C 1
ATOM 4802 O O . ALA C 1 130 ? 67.200 120.442 2.658 1.00 63.37 127 ALA C O 1
ATOM 4804 N N . LEU C 1 131 ? 66.163 118.447 2.880 1.00 64.26 128 LEU C N 1
ATOM 4805 C CA . LEU C 1 131 ? 64.946 118.828 2.169 1.00 65.31 128 LEU C CA 1
ATOM 4806 C C . LEU C 1 131 ? 63.926 119.619 2.991 1.00 66.38 128 LEU C C 1
ATOM 4807 O O . LEU C 1 131 ? 62.928 120.102 2.441 1.00 66.66 128 LEU C O 1
ATOM 4812 N N . VAL C 1 132 ? 64.170 119.748 4.296 1.00 67.35 129 VAL C N 1
ATOM 4813 C CA . VAL C 1 132 ? 63.234 120.424 5.198 1.00 68.30 129 VAL C CA 1
ATOM 4814 C C . VAL C 1 132 ? 63.445 121.938 5.156 1.00 68.96 129 VAL C C 1
ATOM 4815 O O . VAL C 1 132 ? 64.559 122.420 5.376 1.00 68.93 129 VAL C O 1
ATOM 4819 N N . SER C 1 133 ? 62.375 122.678 4.867 1.00 69.97 130 SER C N 1
ATOM 4820 C CA . SER C 1 133 ? 62.460 124.135 4.761 1.00 71.12 130 SER C CA 1
ATOM 4821 C C . SER C 1 133 ? 62.644 124.766 6.140 1.00 71.95 130 SER C C 1
ATOM 4822 O O . SER C 1 133 ? 62.367 124.132 7.164 1.00 72.20 130 SER C O 1
ATOM 4825 N N . GLN C 1 134 ? 63.109 126.013 6.164 1.00 72.78 131 GLN C N 1
ATOM 4826 C CA . GLN C 1 134 ? 63.373 126.712 7.426 1.00 73.47 131 GLN C CA 1
ATOM 4827 C C . GLN C 1 134 ? 62.121 127.051 8.242 1.00 73.43 131 GLN C C 1
ATOM 4828 O O . GLN C 1 134 ? 62.202 127.234 9.458 1.00 73.38 131 GLN C O 1
ATOM 4834 N N . GLU C 1 135 ? 60.972 127.120 7.578 1.00 73.45 132 GLU C N 1
ATOM 4835 C CA . GLU C 1 135 ? 59.709 127.409 8.263 1.00 73.55 132 GLU C CA 1
ATOM 4836 C C . GLU C 1 135 ? 58.798 126.183 8.391 1.00 73.13 132 GLU C C 1
ATOM 4837 O O . GLU C 1 135 ? 57.738 126.259 9.016 1.00 73.18 132 GLU C O 1
ATOM 4843 N N . LEU C 1 136 ? 59.215 125.062 7.797 1.00 72.60 133 LEU C N 1
ATOM 4844 C CA . LEU C 1 136 ? 58.624 123.758 8.105 1.00 72.02 133 LEU C CA 1
ATOM 4845 C C . LEU C 1 136 ? 59.220 123.235 9.415 1.00 71.88 133 LEU C C 1
ATOM 4846 O O . LEU C 1 136 ? 58.501 122.674 10.239 1.00 71.88 133 LEU C O 1
ATOM 4851 N N . GLN C 1 137 ? 60.531 123.430 9.597 1.00 71.74 134 GLN C N 1
ATOM 4852 C CA . GLN C 1 137 ? 61.220 123.079 10.846 1.00 71.56 134 GLN C CA 1
ATOM 4853 C C . GLN C 1 137 ? 60.851 124.056 11.970 1.00 71.19 134 GLN C C 1
ATOM 4854 O O . GLN C 1 137 ? 61.055 123.763 13.149 1.00 71.20 134 GLN C O 1
ATOM 4860 N N . ALA C 1 138 ? 60.307 125.215 11.602 1.00 70.62 135 ALA C N 1
ATOM 4861 C CA . ALA C 1 138 ? 59.761 126.150 12.580 1.00 70.08 135 ALA C CA 1
ATOM 4862 C C . ALA C 1 138 ? 58.316 125.784 12.914 1.00 69.73 135 ALA C C 1
ATOM 4863 O O . ALA C 1 138 ? 57.851 126.034 14.034 1.00 69.64 135 ALA C O 1
ATOM 4865 N N . ARG C 1 139 ? 57.616 125.190 11.944 1.00 69.11 136 ARG C N 1
ATOM 4866 C CA . ARG C 1 139 ? 56.224 124.769 12.125 1.00 68.67 136 ARG C CA 1
ATOM 4867 C C . ARG C 1 139 ? 56.139 123.475 12.919 1.00 67.78 136 ARG C C 1
ATOM 4868 O O . ARG C 1 139 ? 55.261 123.318 13.766 1.00 67.82 136 ARG C O 1
ATOM 4876 N N . VAL C 1 140 ? 57.054 122.552 12.636 1.00 67.04 137 VAL C N 1
ATOM 4877 C CA . VAL C 1 140 ? 57.163 121.311 13.399 1.00 65.74 137 VAL C CA 1
ATOM 4878 C C . VAL C 1 140 ? 57.623 121.606 14.833 1.00 65.09 137 VAL C C 1
ATOM 4879 O O . VAL C 1 140 ? 57.118 121.007 15.771 1.00 65.00 137 VAL C O 1
ATOM 4883 N N . ARG C 1 141 ? 58.546 122.553 15.002 1.00 64.41 138 ARG C N 1
ATOM 4884 C CA . ARG C 1 141 ? 58.991 122.973 16.335 1.00 63.98 138 ARG C CA 1
ATOM 4885 C C . ARG C 1 141 ? 57.827 123.487 17.187 1.00 63.77 138 ARG C C 1
ATOM 4886 O O . ARG C 1 141 ? 57.728 123.157 18.374 1.00 63.41 138 ARG C O 1
ATOM 4894 N N . ASP C 1 142 ? 56.957 124.300 16.575 1.00 63.31 139 ASP C N 1
ATOM 4895 C CA . ASP C 1 142 ? 55.722 124.759 17.216 1.00 62.84 139 ASP C CA 1
ATOM 4896 C C . ASP C 1 142 ? 54.834 123.575 17.605 1.00 62.02 139 ASP C C 1
ATOM 4897 O O . ASP C 1 142 ? 54.224 123.581 18.672 1.00 61.72 139 ASP C O 1
ATOM 4902 N N . LEU C 1 143 ? 54.794 122.561 16.740 1.00 61.05 140 LEU C N 1
ATOM 4903 C CA . LEU C 1 143 ? 54.113 121.295 17.024 1.00 60.52 140 LEU C CA 1
ATOM 4904 C C . LEU C 1 143 ? 54.727 120.521 18.216 1.00 60.06 140 LEU C C 1
ATOM 4905 O O . LEU C 1 143 ? 53.999 120.055 19.096 1.00 60.03 140 LEU C O 1
ATOM 4910 N N . THR C 1 144 ? 56.054 120.381 18.248 1.00 59.26 141 THR C N 1
ATOM 4911 C CA . THR C 1 144 ? 56.707 119.699 19.376 1.00 58.27 141 THR C CA 1
ATOM 4912 C C . THR C 1 144 ? 56.625 120.520 20.669 1.00 58.04 141 THR C C 1
ATOM 4913 O O . THR C 1 144 ? 56.505 119.954 21.765 1.00 57.49 141 THR C O 1
ATOM 4917 N N . ASP C 1 145 ? 56.670 121.849 20.532 1.00 57.57 142 ASP C N 1
ATOM 4918 C CA . ASP C 1 145 ? 56.605 122.749 21.683 1.00 57.10 142 ASP C CA 1
ATOM 4919 C C . ASP C 1 145 ? 55.250 122.680 22.363 1.00 56.63 142 ASP C C 1
ATOM 4920 O O . ASP C 1 145 ? 55.094 123.154 23.496 1.00 56.58 142 ASP C O 1
ATOM 4925 N N . SER C 1 146 ? 54.284 122.059 21.685 1.00 55.83 143 SER C N 1
ATOM 4926 C CA . SER C 1 146 ? 52.921 121.981 22.206 1.00 55.24 143 SER C CA 1
ATOM 4927 C C . SER C 1 146 ? 52.771 120.924 23.301 1.00 54.75 143 SER C C 1
ATOM 4928 O O . SER C 1 146 ? 52.065 121.154 24.284 1.00 55.05 143 SER C O 1
ATOM 4931 N N . PHE C 1 147 ? 53.445 119.782 23.138 1.00 54.29 144 PHE C N 1
ATOM 4932 C CA . PHE C 1 147 ? 53.460 118.726 24.167 1.00 53.16 144 PHE C CA 1
ATOM 4933 C C . PHE C 1 147 ? 54.754 118.631 24.998 1.00 52.42 144 PHE C C 1
ATOM 4934 O O . PHE C 1 147 ? 55.004 117.608 25.630 1.00 52.20 144 PHE C O 1
ATOM 4942 N N . GLY C 1 148 ? 55.552 119.698 25.015 1.00 51.45 145 GLY C N 1
ATOM 4943 C CA . GLY C 1 148 ? 56.751 119.761 25.852 1.00 50.88 145 GLY C CA 1
ATOM 4944 C C . GLY C 1 148 ? 57.744 120.820 25.400 1.00 50.56 145 GLY C C 1
ATOM 4945 O O . GLY C 1 148 ? 57.360 121.777 24.742 1.00 50.58 145 GLY C O 1
ATOM 4946 N N . SER C 1 149 ? 59.012 120.657 25.775 1.00 49.75 146 SER C N 1
ATOM 4947 C CA . SER C 1 149 ? 60.106 121.463 25.236 1.00 49.61 146 SER C CA 1
ATOM 4948 C C . SER C 1 149 ? 60.688 120.771 23.997 1.00 49.54 146 SER C C 1
ATOM 4949 O O . SER C 1 149 ? 60.357 119.608 23.713 1.00 49.57 146 SER C O 1
ATOM 4952 N N . THR C 1 150 ? 61.543 121.487 23.260 1.00 49.13 147 THR C N 1
ATOM 4953 C CA . THR C 1 150 ? 62.136 120.969 22.023 1.00 48.40 147 THR C CA 1
ATOM 4954 C C . THR C 1 150 ? 63.628 121.226 21.975 1.00 48.38 147 THR C C 1
ATOM 4955 O O . THR C 1 150 ? 64.099 122.332 22.283 1.00 48.56 147 THR C O 1
ATOM 4959 N N . PHE C 1 151 ? 64.363 120.198 21.563 1.00 47.94 148 PHE C N 1
ATOM 4960 C CA . PHE C 1 151 ? 65.816 120.247 21.526 1.00 48.05 148 PHE C CA 1
ATOM 4961 C C . PHE C 1 151 ? 66.318 120.080 20.087 1.00 48.04 148 PHE C C 1
ATOM 4962 O O . PHE C 1 151 ? 65.956 119.129 19.390 1.00 47.62 148 PHE C O 1
ATOM 4970 N N . ASP C 1 152 ? 67.137 121.029 19.651 1.00 48.47 149 ASP C N 1
ATOM 4971 C CA . ASP C 1 152 ? 67.760 120.959 18.341 1.00 49.47 149 ASP C CA 1
ATOM 4972 C C . ASP C 1 152 ? 68.998 120.087 18.457 1.00 48.96 149 ASP C C 1
ATOM 4973 O O . ASP C 1 152 ? 70.022 120.504 18.994 1.00 49.29 149 ASP C O 1
ATOM 4978 N N . ILE C 1 153 ? 68.891 118.865 17.959 1.00 48.54 150 ILE C N 1
ATOM 4979 C CA . ILE C 1 153 ? 69.927 117.859 18.164 1.00 48.56 150 ILE C CA 1
ATOM 4980 C C . ILE C 1 153 ? 70.383 117.323 16.807 1.00 48.04 150 ILE C C 1
ATOM 4981 O O . ILE C 1 153 ? 69.548 117.001 15.967 1.00 47.86 150 ILE C O 1
ATOM 4986 N N . SER C 1 154 ? 71.702 117.252 16.594 1.00 47.71 151 SER C N 1
ATOM 4987 C CA . SER C 1 154 ? 72.256 116.571 15.425 1.00 47.46 151 SER C CA 1
ATOM 4988 C C . SER C 1 154 ? 71.743 115.146 15.447 1.00 46.88 151 SER C C 1
ATOM 4989 O O . SER C 1 154 ? 71.596 114.564 16.525 1.00 46.47 151 SER C O 1
ATOM 4992 N N . GLU C 1 155 ? 71.457 114.586 14.274 1.00 46.04 152 GLU C N 1
ATOM 4993 C CA . GLU C 1 155 ? 70.951 113.219 14.206 1.00 45.93 152 GLU C CA 1
ATOM 4994 C C . GLU C 1 155 ? 72.010 112.238 14.679 1.00 45.29 152 GLU C C 1
ATOM 4995 O O . GLU C 1 155 ? 71.686 111.144 15.123 1.00 45.27 152 GLU C O 1
ATOM 5001 N N . LYS C 1 156 ? 73.272 112.642 14.596 1.00 44.56 153 LYS C N 1
ATOM 5002 C CA . LYS C 1 156 ? 74.360 111.834 15.126 1.00 44.49 153 LYS C CA 1
ATOM 5003 C C . LYS C 1 156 ? 74.236 111.636 16.649 1.00 43.46 153 LYS C C 1
ATOM 5004 O O . LYS C 1 156 ? 74.861 110.731 17.193 1.00 43.49 153 LYS C O 1
ATOM 5010 N N . ASP C 1 157 ? 73.439 112.480 17.325 1.00 42.39 154 ASP C N 1
ATOM 5011 C CA . ASP C 1 157 ? 73.247 112.379 18.791 1.00 41.04 154 ASP C CA 1
ATOM 5012 C C . ASP C 1 157 ? 71.889 111.825 19.182 1.00 39.98 154 ASP C C 1
ATOM 5013 O O . ASP C 1 157 ? 71.545 111.827 20.368 1.00 39.74 154 ASP C O 1
ATOM 5018 N N . PHE C 1 158 ? 71.105 111.381 18.205 1.00 38.55 155 PHE C N 1
ATOM 5019 C CA . PHE C 1 158 ? 69.741 110.925 18.496 1.00 37.95 155 PHE C CA 1
ATOM 5020 C C . PHE C 1 158 ? 69.702 109.667 19.352 1.00 37.59 155 PHE C C 1
ATOM 5021 O O . PHE C 1 158 ? 68.802 109.501 20.167 1.00 37.44 155 PHE C O 1
ATOM 5029 N N . ASP C 1 159 ? 70.691 108.792 19.172 1.00 37.45 156 ASP C N 1
ATOM 5030 C CA . ASP C 1 159 ? 70.714 107.530 19.892 1.00 36.77 156 ASP C CA 1
ATOM 5031 C C . ASP C 1 159 ? 70.968 107.791 21.371 1.00 36.05 156 ASP C C 1
ATOM 5032 O O . ASP C 1 159 ? 70.261 107.268 22.229 1.00 36.20 156 ASP C O 1
ATOM 5037 N N . THR C 1 160 ? 71.936 108.651 21.664 1.00 35.42 157 THR C N 1
ATOM 5038 C CA . THR C 1 160 ? 72.166 109.075 23.023 1.00 34.64 157 THR C CA 1
ATOM 5039 C C . THR C 1 160 ? 70.963 109.827 23.611 1.00 35.01 157 THR C C 1
ATOM 5040 O O . THR C 1 160 ? 70.581 109.577 24.752 1.00 34.86 157 THR C O 1
ATOM 5044 N N . PHE C 1 161 ? 70.361 110.734 22.837 1.00 35.64 158 PHE C N 1
ATOM 5045 C CA . PHE C 1 161 ? 69.205 111.482 23.322 1.00 35.84 158 PHE C CA 1
ATOM 5046 C C . PHE C 1 161 ? 68.048 110.515 23.626 1.00 36.36 158 PHE C C 1
ATOM 5047 O O . PHE C 1 161 ? 67.365 110.655 24.635 1.00 36.59 158 PHE C O 1
ATOM 5055 N N . THR C 1 162 ? 67.854 109.522 22.759 1.00 36.89 159 THR C N 1
ATOM 5056 C CA . THR C 1 162 ? 66.882 108.432 22.985 1.00 37.22 159 THR C CA 1
ATOM 5057 C C . THR C 1 162 ? 67.022 107.793 24.381 1.00 36.91 159 THR C C 1
ATOM 5058 O O . THR C 1 162 ? 66.030 107.537 25.062 1.00 37.18 159 THR C O 1
ATOM 5062 N N . ALA C 1 163 ? 68.256 107.549 24.802 1.00 36.25 160 ALA C N 1
ATOM 5063 C CA . ALA C 1 163 ? 68.521 106.989 26.122 1.00 36.38 160 ALA C CA 1
ATOM 5064 C C . ALA C 1 163 ? 68.291 108.009 27.243 1.00 36.24 160 ALA C C 1
ATOM 5065 O O . ALA C 1 163 ? 67.622 107.708 28.239 1.00 36.26 160 ALA C O 1
ATOM 5067 N N . LEU C 1 164 ? 68.831 109.214 27.079 1.00 36.06 161 LEU C N 1
ATOM 5068 C CA . LEU C 1 164 ? 68.758 110.245 28.130 1.00 35.38 161 LEU C CA 1
ATOM 5069 C C . LEU C 1 164 ? 67.352 110.788 28.381 1.00 35.10 161 LEU C C 1
ATOM 5070 O O . LEU C 1 164 ? 67.015 111.143 29.516 1.00 34.32 161 LEU C O 1
ATOM 5075 N N . ALA C 1 165 ? 66.543 110.860 27.326 1.00 34.85 162 ALA C N 1
ATOM 5076 C CA . ALA C 1 165 ? 65.230 111.512 27.400 1.00 34.89 162 ALA C CA 1
ATOM 5077 C C . ALA C 1 165 ? 64.079 110.575 27.142 1.00 35.41 162 ALA C C 1
ATOM 5078 O O . ALA C 1 165 ? 63.065 110.679 27.811 1.00 36.21 162 ALA C O 1
ATOM 5080 N N . GLY C 1 166 ? 64.216 109.688 26.147 1.00 36.00 163 GLY C N 1
ATOM 5081 C CA . GLY C 1 166 ? 63.129 108.772 25.747 1.00 35.65 163 GLY C CA 1
ATOM 5082 C C . GLY C 1 166 ? 62.959 107.556 26.646 1.00 35.95 163 GLY C C 1
ATOM 5083 O O . GLY C 1 166 ? 61.840 107.213 27.041 1.00 34.82 163 GLY C O 1
ATOM 5084 N N . SER C 1 167 ? 64.069 106.893 26.965 1.00 34.95 164 SER C N 1
ATOM 5085 C CA . SER C 1 167 ? 64.032 105.693 27.782 1.00 35.94 164 SER C CA 1
ATOM 5086 C C . SER C 1 167 ? 64.071 105.988 29.267 1.00 35.84 164 SER C C 1
ATOM 5087 O O . SER C 1 167 ? 63.559 105.208 30.059 1.00 35.54 164 SER C O 1
ATOM 5090 N N . SER C 1 168 ? 64.736 107.079 29.644 1.00 35.99 165 SER C N 1
ATOM 5091 C CA . SER C 1 168 ? 65.097 107.303 31.037 1.00 36.15 165 SER C CA 1
ATOM 5092 C C . SER C 1 168 ? 63.922 107.477 32.008 1.00 36.02 165 SER C C 1
ATOM 5093 O O . SER C 1 168 ? 64.081 107.201 33.188 1.00 36.85 165 SER C O 1
ATOM 5096 N N . PRO C 1 169 ? 62.760 107.961 31.543 1.00 35.87 166 PRO C N 1
ATOM 5097 C CA . PRO C 1 169 ? 61.597 107.929 32.449 1.00 35.69 166 PRO C CA 1
ATOM 5098 C C . PRO C 1 169 ? 61.346 106.581 33.124 1.00 35.54 166 PRO C C 1
ATOM 5099 O O . PRO C 1 169 ? 60.969 106.555 34.297 1.00 35.90 166 PRO C O 1
ATOM 5103 N N . ALA C 1 170 ? 61.550 105.478 32.403 1.00 35.28 167 ALA C N 1
ATOM 5104 C CA . ALA C 1 170 ? 61.397 104.139 32.997 1.00 35.02 167 ALA C CA 1
ATOM 5105 C C . ALA C 1 170 ? 62.514 103.871 34.026 1.00 34.27 167 ALA C C 1
ATOM 5106 O O . ALA C 1 170 ? 62.300 103.191 35.024 1.00 33.91 167 ALA C O 1
ATOM 5108 N N . TYR C 1 171 ? 63.697 104.412 33.778 1.00 34.30 168 TYR C N 1
ATOM 5109 C CA . TYR C 1 171 ? 64.823 104.200 34.703 1.00 34.78 168 TYR C CA 1
ATOM 5110 C C . TYR C 1 171 ? 64.612 105.042 35.948 1.00 34.64 168 TYR C C 1
ATOM 5111 O O . TYR C 1 171 ? 64.943 104.621 37.056 1.00 34.92 168 TYR C O 1
ATOM 5120 N N . ILE C 1 172 ? 64.008 106.218 35.754 1.00 35.14 169 ILE C N 1
ATOM 5121 C CA . ILE C 1 172 ? 63.616 107.111 36.844 1.00 34.12 169 ILE C CA 1
ATOM 5122 C C . ILE C 1 172 ? 62.508 106.472 37.687 1.00 33.84 169 ILE C C 1
ATOM 5123 O O . ILE C 1 172 ? 62.558 106.528 38.907 1.00 34.01 169 ILE C O 1
ATOM 5128 N N . TYR C 1 173 ? 61.512 105.863 37.032 1.00 33.60 170 TYR C N 1
ATOM 5129 C CA . TYR C 1 173 ? 60.463 105.144 37.736 1.00 32.70 170 TYR C CA 1
ATOM 5130 C C . TYR C 1 173 ? 60.966 103.928 38.497 1.00 32.75 170 TYR C C 1
ATOM 5131 O O . TYR C 1 173 ? 60.526 103.679 39.610 1.00 32.29 170 TYR C O 1
ATOM 5140 N N . LEU C 1 174 ? 61.904 103.168 37.926 1.00 32.73 171 LEU C N 1
ATOM 5141 C CA . LEU C 1 174 ? 62.485 102.038 38.699 1.00 32.71 171 LEU C CA 1
ATOM 5142 C C . LEU C 1 174 ? 63.210 102.512 39.967 1.00 32.58 171 LEU C C 1
ATOM 5143 O O . LEU C 1 174 ? 63.077 101.904 41.039 1.00 33.01 171 LEU C O 1
ATOM 5148 N N . PHE C 1 175 ? 63.941 103.616 39.843 1.00 32.32 172 PHE C N 1
ATOM 5149 C CA . PHE C 1 175 ? 64.681 104.209 40.952 1.00 32.14 172 PHE C CA 1
ATOM 5150 C C . PHE C 1 175 ? 63.714 104.701 42.029 1.00 32.96 172 PHE C C 1
ATOM 5151 O O . PHE C 1 175 ? 63.887 104.424 43.222 1.00 32.79 172 PHE C O 1
ATOM 5159 N N . ILE C 1 176 ? 62.665 105.411 41.597 1.00 33.66 173 ILE C N 1
ATOM 5160 C CA . ILE C 1 176 ? 61.615 105.845 42.506 1.00 33.38 173 ILE C CA 1
ATOM 5161 C C . ILE C 1 176 ? 60.909 104.653 43.204 1.00 34.14 173 ILE C C 1
ATOM 5162 O O . ILE C 1 176 ? 60.679 104.680 44.423 1.00 34.87 173 ILE C O 1
ATOM 5167 N N . GLU C 1 177 ? 60.570 103.619 42.435 1.00 33.72 174 GLU C N 1
ATOM 5168 C CA . GLU C 1 177 ? 59.965 102.398 42.971 1.00 33.58 174 GLU C CA 1
ATOM 5169 C C . GLU C 1 177 ? 60.898 101.708 43.995 1.00 33.31 174 GLU C C 1
ATOM 5170 O O . GLU C 1 177 ? 60.442 101.165 45.017 1.00 33.18 174 GLU C O 1
ATOM 5176 N N . ALA C 1 178 ? 62.203 101.721 43.719 1.00 31.80 175 ALA C N 1
ATOM 5177 C CA . ALA C 1 178 ? 63.163 101.097 44.626 1.00 31.39 175 ALA C CA 1
ATOM 5178 C C . ALA C 1 178 ? 63.222 101.837 45.965 1.00 31.77 175 ALA C C 1
ATOM 5179 O O . ALA C 1 178 ? 63.335 101.198 47.026 1.00 32.03 175 ALA C O 1
ATOM 5181 N N . LEU C 1 179 ? 63.167 103.174 45.914 1.00 31.98 176 LEU C N 1
ATOM 5182 C CA . LEU C 1 179 ? 63.147 104.004 47.133 1.00 32.20 176 LEU C CA 1
ATOM 5183 C C . LEU C 1 179 ? 61.890 103.708 47.945 1.00 31.90 176 LEU C C 1
ATOM 5184 O O . LEU C 1 179 ? 61.963 103.547 49.153 1.00 32.83 176 LEU C O 1
ATOM 5189 N N . ALA C 1 180 ? 60.741 103.649 47.281 1.00 31.78 177 ALA C N 1
ATOM 5190 C CA . ALA C 1 180 ? 59.478 103.316 47.959 1.00 31.74 177 ALA C CA 1
ATOM 5191 C C . ALA C 1 180 ? 59.434 101.901 48.546 1.00 31.58 177 ALA C C 1
ATOM 5192 O O . ALA C 1 180 ? 58.950 101.700 49.674 1.00 31.60 177 ALA C O 1
ATOM 5194 N N . LYS C 1 181 ? 59.933 100.923 47.784 1.00 31.41 178 LYS C N 1
ATOM 5195 C CA . LYS C 1 181 ? 60.067 99.538 48.273 1.00 31.13 178 LYS C CA 1
ATOM 5196 C C . LYS C 1 181 ? 60.958 99.485 49.529 1.00 30.13 178 LYS C C 1
ATOM 5197 O O . LYS C 1 181 ? 60.698 98.739 50.471 1.00 29.12 178 LYS C O 1
ATOM 5203 N N . ALA C 1 182 ? 61.993 100.302 49.546 1.00 30.02 179 ALA C N 1
ATOM 5204 C CA . ALA C 1 182 ? 62.897 100.358 50.696 1.00 29.83 179 ALA C CA 1
ATOM 5205 C C . ALA C 1 182 ? 62.117 100.912 51.911 1.00 30.70 179 ALA C C 1
ATOM 5206 O O . ALA C 1 182 ? 62.294 100.458 53.048 1.00 30.50 179 ALA C O 1
ATOM 5208 N N . GLY C 1 183 ? 61.251 101.903 51.652 1.00 31.02 180 GLY C N 1
ATOM 5209 C CA . GLY C 1 183 ? 60.364 102.441 52.676 1.00 30.35 180 GLY C CA 1
ATOM 5210 C C . GLY C 1 183 ? 59.441 101.360 53.214 1.00 30.56 180 GLY C C 1
ATOM 5211 O O . GLY C 1 183 ? 59.288 101.239 54.434 1.00 30.74 180 GLY C O 1
ATOM 5212 N N . VAL C 1 184 ? 58.811 100.584 52.315 1.00 29.88 181 VAL C N 1
ATOM 5213 C CA . VAL C 1 184 ? 57.977 99.443 52.728 1.00 30.04 181 VAL C CA 1
ATOM 5214 C C . VAL C 1 184 ? 58.781 98.390 53.520 1.00 30.31 181 VAL C C 1
ATOM 5215 O O . VAL C 1 184 ? 58.328 97.891 54.558 1.00 30.25 181 VAL C O 1
ATOM 5219 N N . LYS C 1 185 ? 59.979 98.051 53.045 1.00 30.54 182 LYS C N 1
ATOM 5220 C CA . LYS C 1 185 ? 60.827 97.132 53.810 1.00 31.65 182 LYS C CA 1
ATOM 5221 C C . LYS C 1 185 ? 60.949 97.624 55.262 1.00 31.96 182 LYS C C 1
ATOM 5222 O O . LYS C 1 185 ? 60.866 96.851 56.212 1.00 31.93 182 LYS C O 1
ATOM 5228 N N . ASN C 1 186 ? 61.081 98.936 55.407 1.00 32.74 183 ASN C N 1
ATOM 5229 C CA . ASN C 1 186 ? 61.362 99.559 56.698 1.00 33.09 183 ASN C CA 1
ATOM 5230 C C . ASN C 1 186 ? 60.154 100.172 57.414 1.00 33.83 183 ASN C C 1
ATOM 5231 O O . ASN C 1 186 ? 60.335 100.969 58.350 1.00 34.02 183 ASN C O 1
ATOM 5236 N N . GLY C 1 187 ? 58.940 99.805 56.980 1.00 33.38 184 GLY C N 1
ATOM 5237 C CA . GLY C 1 187 ? 57.731 100.045 57.779 1.00 33.01 184 GLY C CA 1
ATOM 5238 C C . GLY C 1 187 ? 56.762 101.129 57.331 1.00 33.84 184 GLY C C 1
ATOM 5239 O O . GLY C 1 187 ? 55.746 101.371 57.996 1.00 33.87 184 GLY C O 1
ATOM 5240 N N . ILE C 1 188 ? 57.050 101.771 56.204 1.00 33.59 185 ILE C N 1
ATOM 5241 C CA . ILE C 1 188 ? 56.182 102.808 55.687 1.00 34.34 185 ILE C CA 1
ATOM 5242 C C . ILE C 1 188 ? 55.361 102.254 54.534 1.00 35.14 185 ILE C C 1
ATOM 5243 O O . ILE C 1 188 ? 55.921 101.664 53.611 1.00 36.26 185 ILE C O 1
ATOM 5248 N N . PRO C 1 189 ? 54.022 102.395 54.606 1.00 35.47 186 PRO C N 1
ATOM 5249 C CA . PRO C 1 189 ? 53.113 101.934 53.575 1.00 35.42 186 PRO C CA 1
ATOM 5250 C C . PRO C 1 189 ? 53.549 102.403 52.205 1.00 35.08 186 PRO C C 1
ATOM 5251 O O . PRO C 1 189 ? 54.056 103.524 52.069 1.00 35.85 186 PRO C O 1
ATOM 5255 N N . LYS C 1 190 ? 53.341 101.566 51.196 1.00 35.38 187 LYS C N 1
ATOM 5256 C CA . LYS C 1 190 ? 53.801 101.878 49.828 1.00 35.18 187 LYS C CA 1
ATOM 5257 C C . LYS C 1 190 ? 53.328 103.246 49.278 1.00 35.38 187 LYS C C 1
ATOM 5258 O O . LYS C 1 190 ? 54.137 103.990 48.722 1.00 35.10 187 LYS C O 1
ATOM 5264 N N . ALA C 1 191 ? 52.029 103.552 49.406 1.00 35.27 188 ALA C N 1
ATOM 5265 C CA . ALA C 1 191 ? 51.461 104.796 48.861 1.00 35.52 188 ALA C CA 1
ATOM 5266 C C . ALA C 1 191 ? 52.067 106.037 49.540 1.00 35.35 188 ALA C C 1
ATOM 5267 O O . ALA C 1 191 ? 52.420 107.006 48.883 1.00 35.48 188 ALA C O 1
ATOM 5269 N N . LYS C 1 192 ? 52.190 105.975 50.861 1.00 35.70 189 LYS C N 1
ATOM 5270 C CA . LYS C 1 192 ? 52.831 107.007 51.650 1.00 35.65 189 LYS C CA 1
ATOM 5271 C C . LYS C 1 192 ? 54.294 107.194 51.243 1.00 35.28 189 LYS C C 1
ATOM 5272 O O . LYS C 1 192 ? 54.735 108.325 51.034 1.00 35.40 189 LYS C O 1
ATOM 5278 N N . ALA C 1 193 ? 55.038 106.088 51.120 1.00 35.10 190 ALA C N 1
ATOM 5279 C CA . ALA C 1 193 ? 56.460 106.143 50.784 1.00 34.45 190 ALA C CA 1
ATOM 5280 C C . ALA C 1 193 ? 56.645 106.711 49.366 1.00 34.73 190 ALA C C 1
ATOM 5281 O O . ALA C 1 193 ? 57.534 107.527 49.113 1.00 34.62 190 ALA C O 1
ATOM 5283 N N . LEU C 1 194 ? 55.776 106.301 48.451 1.00 34.38 191 LEU C N 1
ATOM 5284 C CA . LEU C 1 194 ? 55.808 106.798 47.071 1.00 35.43 191 LEU C CA 1
ATOM 5285 C C . LEU C 1 194 ? 55.495 108.308 47.032 1.00 35.30 191 LEU C C 1
ATOM 5286 O O . LEU C 1 194 ? 56.093 109.071 46.237 1.00 34.59 191 LEU C O 1
ATOM 5291 N N . GLU C 1 195 ? 54.582 108.737 47.902 1.00 35.21 192 GLU C N 1
ATOM 5292 C CA . GLU C 1 195 ? 54.213 110.154 47.981 1.00 36.05 192 GLU C CA 1
ATOM 5293 C C . GLU C 1 195 ? 55.430 110.977 48.441 1.00 35.23 192 GLU C C 1
ATOM 5294 O O . GLU C 1 195 ? 55.824 111.971 47.805 1.00 34.93 192 GLU C O 1
ATOM 5300 N N . ILE C 1 196 ? 56.036 110.538 49.534 1.00 34.62 193 ILE C N 1
ATOM 5301 C CA . ILE C 1 196 ? 57.219 111.214 50.078 1.00 34.85 193 ILE C CA 1
ATOM 5302 C C . ILE C 1 196 ? 58.340 111.323 49.036 1.00 34.10 193 ILE C C 1
ATOM 5303 O O . ILE C 1 196 ? 58.873 112.409 48.798 1.00 32.72 193 ILE C O 1
ATOM 5308 N N . VAL C 1 197 ? 58.685 110.202 48.404 1.00 34.62 194 VAL C N 1
ATOM 5309 C CA . VAL C 1 197 ? 59.849 110.226 47.504 1.00 35.16 194 VAL C CA 1
ATOM 5310 C C . VAL C 1 197 ? 59.579 110.948 46.195 1.00 34.48 194 VAL C C 1
ATOM 5311 O O . VAL C 1 197 ? 60.451 111.642 45.689 1.00 35.07 194 VAL C O 1
ATOM 5315 N N . THR C 1 198 ? 58.386 110.780 45.641 1.00 34.48 195 THR C N 1
ATOM 5316 C CA . THR C 1 198 ? 58.018 111.508 44.404 1.00 34.20 195 THR C CA 1
ATOM 5317 C C . THR C 1 198 ? 58.109 113.017 44.610 1.00 33.67 195 THR C C 1
ATOM 5318 O O . THR C 1 198 ? 58.647 113.738 43.762 1.00 33.07 195 THR C O 1
ATOM 5322 N N . GLN C 1 199 ? 57.583 113.486 45.741 1.00 33.59 196 GLN C N 1
ATOM 5323 C CA . GLN C 1 199 ? 57.668 114.909 46.073 1.00 34.18 196 GLN C CA 1
ATOM 5324 C C . GLN C 1 199 ? 59.125 115.317 46.317 1.00 33.08 196 GLN C C 1
ATOM 5325 O O . GLN C 1 199 ? 59.545 116.386 45.913 1.00 31.72 196 GLN C O 1
ATOM 5331 N N . THR C 1 200 ? 59.910 114.445 46.945 1.00 33.20 197 THR C N 1
ATOM 5332 C CA . THR C 1 200 ? 61.306 114.783 47.137 1.00 32.86 197 THR C CA 1
ATOM 5333 C C . THR C 1 200 ? 62.066 114.809 45.794 1.00 33.45 197 THR C C 1
ATOM 5334 O O . THR C 1 200 ? 62.972 115.623 45.597 1.00 33.99 197 THR C O 1
ATOM 5338 N N . VAL C 1 201 ? 61.711 113.923 44.870 1.00 33.36 198 VAL C N 1
ATOM 5339 C CA . VAL C 1 201 ? 62.407 113.887 43.572 1.00 33.61 198 VAL C CA 1
ATOM 5340 C C . VAL C 1 201 ? 62.101 115.168 42.788 1.00 33.94 198 VAL C C 1
ATOM 5341 O O . VAL C 1 201 ? 62.991 115.793 42.217 1.00 34.05 198 VAL C O 1
ATOM 5345 N N . LEU C 1 202 ? 60.827 115.550 42.783 1.00 34.22 199 LEU C N 1
ATOM 5346 C CA . LEU C 1 202 ? 60.361 116.761 42.114 1.00 34.80 199 LEU C CA 1
ATOM 5347 C C . LEU C 1 202 ? 61.066 118.035 42.646 1.00 33.97 199 LEU C C 1
ATOM 5348 O O . LEU C 1 202 ? 61.616 118.846 41.873 1.00 34.29 199 LEU C O 1
ATOM 5353 N N . ALA C 1 203 ? 61.083 118.191 43.966 1.00 32.27 200 ALA C N 1
ATOM 5354 C CA . ALA C 1 203 ? 61.757 119.318 44.594 1.00 31.59 200 ALA C CA 1
ATOM 5355 C C . ALA C 1 203 ? 63.266 119.339 44.351 1.00 32.14 200 ALA C C 1
ATOM 5356 O O . ALA C 1 203 ? 63.850 120.414 44.126 1.00 31.82 200 ALA C O 1
ATOM 5358 N N . SER C 1 204 ? 63.902 118.162 44.415 1.00 32.18 201 SER C N 1
ATOM 5359 C CA . SER C 1 204 ? 65.343 118.073 44.212 1.00 32.42 201 SER C CA 1
ATOM 5360 C C . SER C 1 204 ? 65.709 118.470 42.800 1.00 32.45 201 SER C C 1
ATOM 5361 O O . SER C 1 204 ? 66.647 119.240 42.590 1.00 32.48 201 SER C O 1
ATOM 5364 N N . ALA C 1 205 ? 64.979 117.915 41.840 1.00 33.03 202 ALA C N 1
ATOM 5365 C CA . ALA C 1 205 ? 65.172 118.241 40.419 1.00 34.49 202 ALA C CA 1
ATOM 5366 C C . ALA C 1 205 ? 64.966 119.753 40.192 1.00 34.82 202 ALA C C 1
ATOM 5367 O O . ALA C 1 205 ? 65.761 120.416 39.507 1.00 34.90 202 ALA C O 1
ATOM 5369 N N . SER C 1 206 ? 63.936 120.309 40.826 1.00 35.08 203 SER C N 1
ATOM 5370 C CA . SER C 1 206 ? 63.645 121.726 40.656 1.00 35.64 203 SER C CA 1
ATOM 5371 C C . SER C 1 206 ? 64.741 122.611 41.277 1.00 35.62 203 SER C C 1
ATOM 5372 O O . SER C 1 206 ? 65.103 123.632 40.701 1.00 34.64 203 SER C O 1
ATOM 5375 N N . ASN C 1 207 ? 65.263 122.194 42.432 1.00 35.61 204 ASN C N 1
ATOM 5376 C CA . ASN C 1 207 ? 66.360 122.881 43.095 1.00 36.26 204 ASN C CA 1
ATOM 5377 C C . ASN C 1 207 ? 67.609 122.822 42.223 1.00 36.84 204 ASN C C 1
ATOM 5378 O O . ASN C 1 207 ? 68.268 123.840 42.020 1.00 37.28 204 ASN C O 1
ATOM 5383 N N . LEU C 1 208 ? 67.919 121.653 41.666 1.00 37.48 205 LEU C N 1
ATOM 5384 C CA . LEU C 1 208 ? 69.048 121.557 40.734 1.00 38.62 205 LEU C CA 1
ATOM 5385 C C . LEU C 1 208 ? 68.881 122.484 39.504 1.00 39.61 205 LEU C C 1
ATOM 5386 O O . LEU C 1 208 ? 69.786 123.268 39.179 1.00 39.97 205 LEU C O 1
ATOM 5391 N N . LYS C 1 209 ? 67.730 122.388 38.840 1.00 40.75 206 LYS C N 1
ATOM 5392 C CA . LYS C 1 209 ? 67.413 123.219 37.675 1.00 42.51 206 LYS C CA 1
ATOM 5393 C C . LYS C 1 209 ? 67.702 124.708 37.931 1.00 43.53 206 LYS C C 1
ATOM 5394 O O . LYS C 1 209 ? 68.479 125.328 37.203 1.00 44.33 206 LYS C O 1
ATOM 5400 N N . THR C 1 210 ? 67.110 125.268 38.985 1.00 44.15 207 THR C N 1
ATOM 5401 C CA . THR C 1 210 ? 67.194 126.714 39.228 1.00 45.08 207 THR C CA 1
ATOM 5402 C C . THR C 1 210 ? 68.490 127.183 39.913 1.00 45.60 207 THR C C 1
ATOM 5403 O O . THR C 1 210 ? 68.658 128.362 40.188 1.00 45.84 207 THR C O 1
ATOM 5407 N N . SER C 1 211 ? 69.412 126.262 40.167 1.00 45.90 208 SER C N 1
ATOM 5408 C CA . SER C 1 211 ? 70.644 126.599 40.877 1.00 46.17 208 SER C CA 1
ATOM 5409 C C . SER C 1 211 ? 71.840 126.554 39.928 1.00 45.87 208 SER C C 1
ATOM 5410 O O . SER C 1 211 ? 71.768 125.930 38.875 1.00 45.67 208 SER C O 1
ATOM 5413 N N . SER C 1 212 ? 72.931 127.228 40.289 1.00 45.68 209 SER C N 1
ATOM 5414 C CA . SER C 1 212 ? 74.168 127.123 39.508 1.00 45.63 209 SER C CA 1
ATOM 5415 C C . SER C 1 212 ? 75.087 126.010 40.033 1.00 44.72 209 SER C C 1
ATOM 5416 O O . SER C 1 212 ? 76.125 125.724 39.433 1.00 45.12 209 SER C O 1
ATOM 5419 N N . GLN C 1 213 ? 74.706 125.404 41.154 1.00 43.73 210 GLN C N 1
ATOM 5420 C CA . GLN C 1 213 ? 75.472 124.306 41.768 1.00 43.12 210 GLN C CA 1
ATOM 5421 C C . GLN C 1 213 ? 75.351 123.039 40.911 1.00 41.18 210 GLN C C 1
ATOM 5422 O O . GLN C 1 213 ? 74.296 122.808 40.322 1.00 40.63 210 GLN C O 1
ATOM 5428 N N . SER C 1 214 ? 76.410 122.225 40.856 1.00 39.14 211 SER C N 1
ATOM 5429 C CA . SER C 1 214 ? 76.351 120.943 40.169 1.00 37.51 211 SER C CA 1
ATOM 5430 C C . SER C 1 214 ? 75.717 119.892 41.100 1.00 37.16 211 SER C C 1
ATOM 5431 O O . SER C 1 214 ? 75.624 120.101 42.311 1.00 36.67 211 SER C O 1
ATOM 5434 N N . PRO C 1 215 ? 75.278 118.754 40.537 1.00 36.54 212 PRO C N 1
ATOM 5435 C CA . PRO C 1 215 ? 74.811 117.648 41.379 1.00 35.56 212 PRO C CA 1
ATOM 5436 C C . PRO C 1 215 ? 75.797 117.293 42.512 1.00 35.41 212 PRO C C 1
ATOM 5437 O O . PRO C 1 215 ? 75.379 117.112 43.654 1.00 35.15 212 PRO C O 1
ATOM 5441 N N . HIS C 1 216 ? 77.089 117.224 42.212 1.00 35.02 213 HIS C N 1
ATOM 5442 C CA . HIS C 1 216 ? 78.091 116.966 43.255 1.00 34.97 213 HIS C CA 1
ATOM 5443 C C . HIS C 1 216 ? 78.267 118.096 44.255 1.00 34.57 213 HIS C C 1
ATOM 5444 O O . HIS C 1 216 ? 78.639 117.845 45.395 1.00 34.90 213 HIS C O 1
ATOM 5451 N N . ASP C 1 217 ? 78.024 119.342 43.847 1.00 34.33 214 ASP C N 1
ATOM 5452 C CA . ASP C 1 217 ? 77.996 120.440 44.830 1.00 33.62 214 ASP C CA 1
ATOM 5453 C C . ASP C 1 217 ? 76.909 120.167 45.886 1.00 33.05 214 ASP C C 1
ATOM 5454 O O . ASP C 1 217 ? 77.163 120.235 47.098 1.00 32.79 214 ASP C O 1
ATOM 5459 N N . PHE C 1 218 ? 75.702 119.853 45.418 1.00 32.02 215 PHE C N 1
ATOM 5460 C CA . PHE C 1 218 ? 74.617 119.485 46.308 1.00 32.33 215 PHE C CA 1
ATOM 5461 C C . PHE C 1 218 ? 74.974 118.313 47.220 1.00 32.48 215 PHE C C 1
ATOM 5462 O O . PHE C 1 218 ? 74.748 118.364 48.431 1.00 32.51 215 PHE C O 1
ATOM 5470 N N . ILE C 1 219 ? 75.548 117.260 46.643 1.00 32.85 216 ILE C N 1
ATOM 5471 C CA . ILE C 1 219 ? 75.952 116.098 47.433 1.00 32.89 216 ILE C CA 1
ATOM 5472 C C . ILE C 1 219 ? 76.877 116.504 48.589 1.00 33.68 216 ILE C C 1
ATOM 5473 O O . ILE C 1 219 ? 76.640 116.084 49.718 1.00 33.79 216 ILE C O 1
ATOM 5478 N N . ASP C 1 220 ? 77.883 117.345 48.320 1.00 34.97 217 ASP C N 1
ATOM 5479 C CA . ASP C 1 220 ? 78.760 117.896 49.368 1.00 37.13 217 ASP C CA 1
ATOM 5480 C C . ASP C 1 220 ? 77.974 118.688 50.415 1.00 37.42 217 ASP C C 1
ATOM 5481 O O . ASP C 1 220 ? 78.258 118.600 51.605 1.00 37.29 217 ASP C O 1
ATOM 5486 N N . ALA C 1 221 ? 76.999 119.482 49.958 1.00 38.28 218 ALA C N 1
ATOM 5487 C CA . ALA C 1 221 ? 76.168 120.274 50.863 1.00 38.55 218 ALA C CA 1
ATOM 5488 C C . ALA C 1 221 ? 75.366 119.359 51.772 1.00 39.00 218 ALA C C 1
ATOM 5489 O O . ALA C 1 221 ? 75.263 119.618 52.972 1.00 39.36 218 ALA C O 1
ATOM 5491 N N . ILE C 1 222 ? 74.832 118.269 51.219 1.00 38.91 219 ILE C N 1
ATOM 5492 C CA . ILE C 1 222 ? 73.959 117.382 51.997 1.00 38.96 219 ILE C CA 1
ATOM 5493 C C . ILE C 1 222 ? 74.725 116.398 52.925 1.00 39.83 219 ILE C C 1
ATOM 5494 O O . ILE C 1 222 ? 74.233 116.042 53.996 1.00 41.25 219 ILE C O 1
ATOM 5499 N N . CYS C 1 223 ? 75.922 115.972 52.538 1.00 39.38 220 CYS C N 1
ATOM 5500 C CA . CYS C 1 223 ? 76.677 115.006 53.333 1.00 39.63 220 CYS C CA 1
ATOM 5501 C C . CYS C 1 223 ? 77.389 115.600 54.555 1.00 40.28 220 CYS C C 1
ATOM 5502 O O . CYS C 1 223 ? 78.525 116.065 54.449 1.00 40.96 220 CYS C O 1
ATOM 5505 N N . SER C 1 224 ? 76.731 115.578 55.711 1.00 40.67 221 SER C N 1
ATOM 5506 C CA . SER C 1 224 ? 77.370 116.041 56.956 1.00 40.87 221 SER C CA 1
ATOM 5507 C C . SER C 1 224 ? 78.389 114.987 57.389 1.00 40.14 221 SER C C 1
ATOM 5508 O O . SER C 1 224 ? 78.103 113.787 57.288 1.00 39.12 221 SER C O 1
ATOM 5511 N N . PRO C 1 225 ? 79.546 115.424 57.922 1.00 39.16 222 PRO C N 1
ATOM 5512 C CA . PRO C 1 225 ? 80.559 114.463 58.320 1.00 39.03 222 PRO C CA 1
ATOM 5513 C C . PRO C 1 225 ? 80.023 113.483 59.353 1.00 39.16 222 PRO C C 1
ATOM 5514 O O . PRO C 1 225 ? 79.385 113.890 60.343 1.00 38.82 222 PRO C O 1
ATOM 5518 N N . GLY C 1 226 ? 80.294 112.200 59.108 1.00 38.78 223 GLY C N 1
ATOM 5519 C CA . GLY C 1 226 ? 79.854 111.124 59.988 1.00 38.28 223 GLY C CA 1
ATOM 5520 C C . GLY C 1 226 ? 78.340 111.035 60.076 1.00 37.92 223 GLY C C 1
ATOM 5521 O O . GLY C 1 226 ? 77.820 110.530 61.068 1.00 38.98 223 GLY C O 1
ATOM 5522 N N . GLY C 1 227 ? 77.633 111.517 59.050 1.00 36.36 224 GLY C N 1
ATOM 5523 C CA . GLY C 1 227 ? 76.177 111.610 59.091 1.00 35.25 224 GLY C CA 1
ATOM 5524 C C . GLY C 1 227 ? 75.547 110.431 58.392 1.00 34.57 224 GLY C C 1
ATOM 5525 O O . GLY C 1 227 ? 76.260 109.501 57.993 1.00 33.71 224 GLY C O 1
ATOM 5526 N N . THR C 1 228 ? 74.219 110.471 58.226 1.00 34.25 225 THR C N 1
ATOM 5527 C CA . THR C 1 228 ? 73.488 109.363 57.603 1.00 33.99 225 THR C CA 1
ATOM 5528 C C . THR C 1 228 ? 73.579 109.356 56.082 1.00 34.72 225 THR C C 1
ATOM 5529 O O . THR C 1 228 ? 73.537 108.299 55.465 1.00 35.04 225 THR C O 1
ATOM 5533 N N . THR C 1 229 ? 73.651 110.533 55.466 1.00 34.98 226 THR C N 1
ATOM 5534 C CA . THR C 1 229 ? 73.651 110.598 54.002 1.00 34.77 226 THR C CA 1
ATOM 5535 C C . THR C 1 229 ? 74.946 110.030 53.425 1.00 34.05 226 THR C C 1
ATOM 5536 O O . THR C 1 229 ? 74.918 109.289 52.432 1.00 34.64 226 THR C O 1
ATOM 5540 N N . ILE C 1 230 ? 76.079 110.348 54.056 1.00 33.19 227 ILE C N 1
ATOM 5541 C CA . ILE C 1 230 ? 77.368 109.837 53.567 1.00 31.61 227 ILE C CA 1
ATOM 5542 C C . ILE C 1 230 ? 77.472 108.300 53.674 1.00 31.94 227 ILE C C 1
ATOM 5543 O O . ILE C 1 230 ? 78.056 107.643 52.799 1.00 32.51 227 ILE C O 1
ATOM 5548 N N . ALA C 1 231 ? 76.899 107.721 54.722 1.00 31.72 228 ALA C N 1
ATOM 5549 C CA . ALA C 1 231 ? 76.867 106.261 54.840 1.00 31.90 228 ALA C CA 1
ATOM 5550 C C . ALA C 1 231 ? 76.058 105.638 53.693 1.00 31.97 228 ALA C C 1
ATOM 5551 O O . ALA C 1 231 ? 76.494 104.664 53.081 1.00 31.89 228 ALA C O 1
ATOM 5553 N N . GLY C 1 232 ? 74.917 106.231 53.361 1.00 32.02 229 GLY C N 1
ATOM 5554 C CA . GLY C 1 232 ? 74.108 105.732 52.233 1.00 32.33 229 GLY C CA 1
ATOM 5555 C C . GLY C 1 232 ? 74.804 105.917 50.894 1.00 32.87 229 GLY C C 1
ATOM 5556 O O . GLY C 1 232 ? 74.740 105.039 50.032 1.00 32.70 229 GLY C O 1
ATOM 5557 N N . LEU C 1 233 ? 75.496 107.053 50.730 1.00 32.94 230 LEU C N 1
ATOM 5558 C CA . LEU C 1 233 ? 76.181 107.371 49.480 1.00 33.08 230 LEU C CA 1
ATOM 5559 C C . LEU C 1 233 ? 77.340 106.397 49.211 1.00 32.96 230 LEU C C 1
ATOM 5560 O O . LEU C 1 233 ? 77.539 105.955 48.079 1.00 32.64 230 LEU C O 1
ATOM 5573 N N . GLU C 1 235 ? 77.506 103.432 50.361 1.00 33.33 232 GLU C N 1
ATOM 5574 C CA . GLU C 1 235 ? 76.881 102.162 49.972 1.00 33.46 232 GLU C CA 1
ATOM 5575 C C . GLU C 1 235 ? 76.500 102.155 48.480 1.00 33.42 232 GLU C C 1
ATOM 5576 O O . GLU C 1 235 ? 76.738 101.169 47.799 1.00 33.68 232 GLU C O 1
ATOM 5582 N N . LEU C 1 236 ? 75.948 103.260 47.974 1.00 33.38 233 LEU C N 1
ATOM 5583 C CA . LEU C 1 236 ? 75.717 103.444 46.538 1.00 33.93 233 LEU C CA 1
ATOM 5584 C C . LEU C 1 236 ? 76.988 103.221 45.739 1.00 34.15 233 LEU C C 1
ATOM 5585 O O . LEU C 1 236 ? 76.980 102.520 44.736 1.00 34.61 233 LEU C O 1
ATOM 5590 N N . GLU C 1 237 ? 78.084 103.812 46.201 1.00 34.84 234 GLU C N 1
ATOM 5591 C CA . GLU C 1 237 ? 79.377 103.583 45.596 1.00 35.27 234 GLU C CA 1
ATOM 5592 C C . GLU C 1 237 ? 79.824 102.127 45.673 1.00 35.20 234 GLU C C 1
ATOM 5593 O O . GLU C 1 237 ? 80.255 101.569 44.664 1.00 35.82 234 GLU C O 1
ATOM 5599 N N . ARG C 1 238 ? 79.748 101.523 46.860 1.00 34.73 235 ARG C N 1
ATOM 5600 C CA . ARG C 1 238 ? 80.199 100.144 47.046 1.00 34.29 235 ARG C CA 1
ATOM 5601 C C . ARG C 1 238 ? 79.497 99.221 46.072 1.00 34.68 235 ARG C C 1
ATOM 5602 O O . ARG C 1 238 ? 80.116 98.286 45.538 1.00 34.33 235 ARG C O 1
ATOM 5610 N N . LEU C 1 239 ? 78.202 99.471 45.848 1.00 33.58 236 LEU C N 1
ATOM 5611 C CA . LEU C 1 239 ? 77.433 98.599 44.975 1.00 33.05 236 LEU C CA 1
ATOM 5612 C C . LEU C 1 239 ? 77.405 99.096 43.520 1.00 33.54 236 LEU C C 1
ATOM 5613 O O . LEU C 1 239 ? 76.839 98.444 42.673 1.00 33.98 236 LEU C O 1
ATOM 5618 N N . GLY C 1 240 ? 78.034 100.240 43.226 1.00 33.46 237 GLY C N 1
ATOM 5619 C CA . GLY C 1 240 ? 78.205 100.660 41.839 1.00 33.22 237 GLY C CA 1
ATOM 5620 C C . GLY C 1 240 ? 76.968 101.285 41.193 1.00 33.41 237 GLY C C 1
ATOM 5621 O O . GLY C 1 240 ? 76.667 101.031 40.019 1.00 33.39 237 GLY C O 1
ATOM 5622 N N . LEU C 1 241 ? 76.253 102.119 41.938 1.00 32.74 238 LEU C N 1
ATOM 5623 C CA . LEU C 1 241 ? 75.098 102.816 41.360 1.00 32.07 238 LEU C CA 1
ATOM 5624 C C . LEU C 1 241 ? 75.403 103.505 40.025 1.00 32.45 238 LEU C C 1
ATOM 5625 O O . LEU C 1 241 ? 74.680 103.329 39.039 1.00 32.70 238 LEU C O 1
ATOM 5630 N N . THR C 1 242 ? 76.466 104.314 39.987 1.00 32.56 239 THR C N 1
ATOM 5631 C CA . THR C 1 242 ? 76.825 105.056 38.786 1.00 32.04 239 THR C CA 1
ATOM 5632 C C . THR C 1 242 ? 77.130 104.141 37.585 1.00 32.88 239 THR C C 1
ATOM 5633 O O . THR C 1 242 ? 76.608 104.361 36.479 1.00 32.78 239 THR C O 1
ATOM 5637 N N . ALA C 1 243 ? 77.969 103.129 37.809 1.00 32.31 240 ALA C N 1
ATOM 5638 C CA . ALA C 1 243 ? 78.299 102.110 36.788 1.00 32.42 240 ALA C CA 1
ATOM 5639 C C . ALA C 1 243 ? 77.059 101.384 36.240 1.00 32.74 240 ALA C C 1
ATOM 5640 O O . ALA C 1 243 ? 76.936 101.121 35.027 1.00 32.62 240 ALA C O 1
ATOM 5642 N N . THR C 1 244 ? 76.156 101.053 37.148 1.00 32.24 241 THR C N 1
ATOM 5643 C CA . THR C 1 244 ? 74.913 100.383 36.788 1.00 32.63 241 THR C CA 1
ATOM 5644 C C . THR C 1 244 ? 74.074 101.224 35.839 1.00 32.43 241 THR C C 1
ATOM 5645 O O . THR C 1 244 ? 73.621 100.730 34.804 1.00 32.34 241 THR C O 1
ATOM 5649 N N . VAL C 1 245 ? 73.917 102.504 36.175 1.00 32.82 242 VAL C N 1
ATOM 5650 C CA . VAL C 1 245 ? 73.129 103.439 35.371 1.00 33.07 242 VAL C CA 1
ATOM 5651 C C . VAL C 1 245 ? 73.772 103.662 34.001 1.00 33.97 242 VAL C C 1
ATOM 5652 O O . VAL C 1 245 ? 73.102 103.612 32.960 1.00 33.59 242 VAL C O 1
ATOM 5656 N N . SER C 1 246 ? 75.081 103.876 34.003 1.00 34.46 243 SER C N 1
ATOM 5657 C CA . SER C 1 246 ? 75.805 104.134 32.787 1.00 35.68 243 SER C CA 1
ATOM 5658 C C . SER C 1 246 ? 75.770 102.900 31.868 1.00 36.30 243 SER C C 1
ATOM 5659 O O . SER C 1 246 ? 75.575 103.026 30.655 1.00 36.92 243 SER C O 1
ATOM 5662 N N . SER C 1 247 ? 75.948 101.711 32.448 1.00 37.07 244 SER C N 1
ATOM 5663 C CA . SER C 1 247 ? 75.861 100.455 31.675 1.00 37.29 244 SER C CA 1
ATOM 5664 C C . SER C 1 247 ? 74.465 100.253 31.048 1.00 37.38 244 SER C C 1
ATOM 5665 O O . SER C 1 247 ? 74.375 99.798 29.903 1.00 37.14 244 SER C O 1
ATOM 5668 N N . ALA C 1 248 ? 73.400 100.622 31.773 1.00 36.48 245 ALA C N 1
ATOM 5669 C CA . ALA C 1 248 ? 72.034 100.576 31.218 1.00 36.96 245 ALA C CA 1
ATOM 5670 C C . ALA C 1 248 ? 71.849 101.556 30.077 1.00 37.02 245 ALA C C 1
ATOM 5671 O O . ALA C 1 248 ? 71.172 101.251 29.095 1.00 37.24 245 ALA C O 1
ATOM 5673 N N . ILE C 1 249 ? 72.434 102.745 30.206 1.00 36.75 246 ILE C N 1
ATOM 5674 C CA . ILE C 1 249 ? 72.422 103.694 29.108 1.00 36.26 246 ILE C CA 1
ATOM 5675 C C . ILE C 1 249 ? 73.164 103.129 27.888 1.00 36.32 246 ILE C C 1
ATOM 5676 O O . ILE C 1 249 ? 72.625 103.194 26.778 1.00 37.05 246 ILE C O 1
ATOM 5681 N N . ASP C 1 250 ? 74.385 102.592 28.082 1.00 35.91 247 ASP C N 1
ATOM 5682 C CA . ASP C 1 250 ? 75.117 101.915 26.997 1.00 35.96 247 ASP C CA 1
ATOM 5683 C C . ASP C 1 250 ? 74.284 100.868 26.257 1.00 36.18 247 ASP C C 1
ATOM 5684 O O . ASP C 1 250 ? 74.318 100.806 25.018 1.00 35.79 247 ASP C O 1
ATOM 5689 N N . LYS C 1 251 ? 73.578 100.028 27.024 1.00 36.24 248 LYS C N 1
ATOM 5690 C CA . LYS C 1 251 ? 72.771 98.948 26.476 1.00 36.64 248 LYS C CA 1
ATOM 5691 C C . LYS C 1 251 ? 71.598 99.494 25.730 1.00 35.89 248 LYS C C 1
ATOM 5692 O O . LYS C 1 251 ? 71.200 98.928 24.724 1.00 35.65 248 LYS C O 1
ATOM 5698 N N . THR C 1 252 ? 71.027 100.585 26.236 1.00 35.22 249 THR C N 1
ATOM 5699 C CA . THR C 1 252 ? 69.932 101.266 25.542 1.00 35.01 249 THR C CA 1
ATOM 5700 C C . THR C 1 252 ? 70.425 101.746 24.180 1.00 35.32 249 THR C C 1
ATOM 5701 O O . THR C 1 252 ? 69.747 101.565 23.182 1.00 34.68 249 THR C O 1
ATOM 5705 N N . ILE C 1 253 ? 71.618 102.353 24.163 1.00 35.78 250 ILE C N 1
ATOM 5706 C CA . ILE C 1 253 ? 72.230 102.876 22.959 1.00 36.43 250 ILE C CA 1
ATOM 5707 C C . ILE C 1 253 ? 72.647 101.748 21.995 1.00 37.35 250 ILE C C 1
ATOM 5708 O O . ILE C 1 253 ? 72.377 101.855 20.788 1.00 37.72 250 ILE C O 1
ATOM 5713 N N . ASP C 1 254 ? 73.298 100.695 22.517 1.00 37.71 251 ASP C N 1
ATOM 5714 C CA . ASP C 1 254 ? 73.642 99.484 21.739 1.00 38.71 251 ASP C CA 1
ATOM 5715 C C . ASP C 1 254 ? 72.389 98.949 21.017 1.00 39.33 251 ASP C C 1
ATOM 5716 O O . ASP C 1 254 ? 72.453 98.557 19.844 1.00 39.42 251 ASP C O 1
ATOM 5721 N N . LYS C 1 255 ? 71.244 98.969 21.700 1.00 39.56 252 LYS C N 1
ATOM 5722 C CA . LYS C 1 255 ? 69.994 98.475 21.088 1.00 39.97 252 LYS C CA 1
ATOM 5723 C C . LYS C 1 255 ? 69.478 99.421 20.009 1.00 40.39 252 LYS C C 1
ATOM 5724 O O . LYS C 1 255 ? 69.023 98.982 18.961 1.00 39.57 252 LYS C O 1
ATOM 5730 N N . ALA C 1 256 ? 69.547 100.726 20.276 1.00 41.71 253 ALA C N 1
ATOM 5731 C CA . ALA C 1 256 ? 69.196 101.739 19.276 1.00 42.21 253 ALA C CA 1
ATOM 5732 C C . ALA C 1 256 ? 70.083 101.578 18.032 1.00 42.80 253 ALA C C 1
ATOM 5733 O O . ALA C 1 256 ? 69.597 101.641 16.906 1.00 42.99 253 ALA C O 1
ATOM 5735 N N . LYS C 1 257 ? 71.377 101.337 18.239 1.00 43.41 254 LYS C N 1
ATOM 5736 C CA . LYS C 1 257 ? 72.286 101.127 17.128 1.00 44.58 254 LYS C CA 1
ATOM 5737 C C . LYS C 1 257 ? 71.870 99.918 16.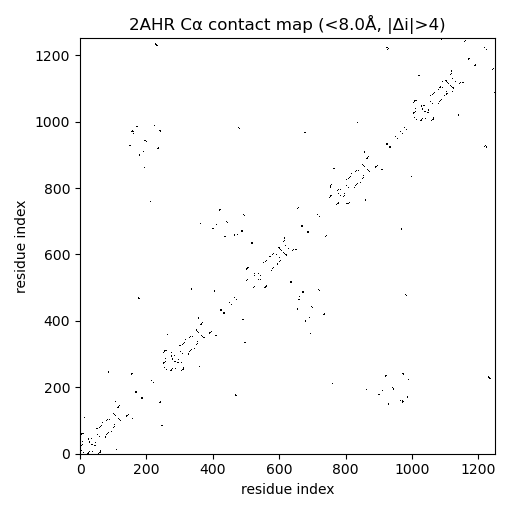293 1.00 45.40 254 LYS C C 1
ATOM 5738 O O . LYS C 1 257 ? 71.786 100.014 15.068 1.00 45.77 254 LYS C O 1
ATOM 5744 N N . SER C 1 258 ? 71.558 98.804 16.943 1.00 45.94 255 SER C N 1
ATOM 5745 C CA . SER C 1 258 ? 71.272 97.584 16.202 1.00 47.06 255 SER C CA 1
ATOM 5746 C C . SER C 1 258 ? 69.905 97.545 15.512 1.00 47.55 255 SER C C 1
ATOM 5747 O O . SER C 1 258 ? 69.695 96.728 14.628 1.00 47.91 255 SER C O 1
ATOM 5750 N N . LEU C 1 259 ? 68.992 98.426 15.905 1.00 48.17 256 LEU C N 1
ATOM 5751 C CA . LEU C 1 259 ? 67.673 98.508 15.271 1.00 49.06 256 LEU C CA 1
ATOM 5752 C C . LEU C 1 259 ? 67.758 99.148 13.890 1.00 49.65 256 LEU C C 1
ATOM 5753 O O . LEU C 1 259 ? 68.726 99.873 13.594 1.00 49.55 256 LEU C O 1
ATOM 5759 N N . ASN D 1 2 ? 33.492 65.290 6.557 1.00 67.39 -1 ASN D N 1
ATOM 5760 C CA . ASN D 1 2 ? 34.409 66.382 7.028 1.00 67.07 -1 ASN D CA 1
ATOM 5761 C C . ASN D 1 2 ? 35.497 65.878 7.999 1.00 66.70 -1 ASN D C 1
ATOM 5762 O O . ASN D 1 2 ? 35.976 66.635 8.857 1.00 67.22 -1 ASN D O 1
ATOM 5764 N N . ALA D 1 3 ? 35.891 64.610 7.849 1.00 65.47 0 ALA D N 1
ATOM 5765 C CA . ALA D 1 3 ? 36.920 63.998 8.696 1.00 64.09 0 ALA D CA 1
ATOM 5766 C C . ALA D 1 3 ? 38.153 63.641 7.888 1.00 63.00 0 ALA D C 1
ATOM 5767 O O . ALA D 1 3 ? 38.063 63.002 6.835 1.00 63.49 0 ALA D O 1
ATOM 5777 N N . LYS D 1 5 ? 42.225 62.015 7.692 1.00 55.87 2 LYS D N 1
ATOM 5778 C CA . LYS D 1 5 ? 43.154 61.063 8.257 1.00 54.49 2 LYS D CA 1
ATOM 5779 C C . LYS D 1 5 ? 44.470 61.825 8.493 1.00 53.35 2 LYS D C 1
ATOM 5780 O O . LYS D 1 5 ? 44.984 62.482 7.580 1.00 53.48 2 LYS D O 1
ATOM 5786 N N . ILE D 1 6 ? 44.998 61.760 9.714 1.00 51.45 3 ILE D N 1
ATOM 5787 C CA . ILE D 1 6 ? 46.228 62.473 10.060 1.00 49.57 3 ILE D CA 1
ATOM 5788 C C . ILE D 1 6 ? 47.336 61.489 10.409 1.00 48.98 3 ILE D C 1
ATOM 5789 O O . ILE D 1 6 ? 47.123 60.561 11.196 1.00 48.78 3 ILE D O 1
ATOM 5794 N N . GLY D 1 7 ? 48.507 61.689 9.803 1.00 47.89 4 GLY D N 1
ATOM 5795 C CA . GLY D 1 7 ? 49.669 60.836 10.039 1.00 46.93 4 GLY D CA 1
ATOM 5796 C C . GLY D 1 7 ? 50.783 61.541 10.797 1.00 46.67 4 GLY D C 1
ATOM 5797 O O . GLY D 1 7 ? 51.041 62.729 10.580 1.00 46.25 4 GLY D O 1
ATOM 5798 N N . ILE D 1 8 ? 51.457 60.802 11.677 1.00 46.09 5 ILE D N 1
ATOM 5799 C CA . ILE D 1 8 ? 52.443 61.391 12.579 1.00 45.58 5 ILE D CA 1
ATOM 5800 C C . ILE D 1 8 ? 53.822 60.733 12.418 1.00 45.16 5 ILE D C 1
ATOM 5801 O O . ILE D 1 8 ? 53.991 59.540 12.677 1.00 45.01 5 ILE D O 1
ATOM 5806 N N . ILE D 1 9 ? 54.798 61.527 11.977 1.00 44.49 6 ILE D N 1
ATOM 5807 C CA . ILE D 1 9 ? 56.151 61.035 11.755 1.00 43.80 6 ILE D CA 1
ATOM 5808 C C . ILE D 1 9 ? 57.043 61.475 12.919 1.00 43.85 6 ILE D C 1
ATOM 5809 O O . ILE D 1 9 ? 57.242 62.682 13.145 1.00 43.99 6 ILE D O 1
ATOM 5814 N N . GLY D 1 10 ? 57.563 60.494 13.657 1.00 43.27 7 GLY D N 1
ATOM 5815 C CA . GLY D 1 10 ? 58.303 60.737 14.886 1.00 42.81 7 GLY D CA 1
ATOM 5816 C C . GLY D 1 10 ? 57.359 60.935 16.057 1.00 43.04 7 GLY D C 1
ATOM 5817 O O . GLY D 1 10 ? 56.576 61.891 16.072 1.00 43.26 7 GLY D O 1
ATOM 5818 N N . VAL D 1 11 ? 57.423 60.037 17.038 1.00 42.74 8 VAL D N 1
ATOM 5819 C CA . VAL D 1 11 ? 56.540 60.108 18.196 1.00 43.12 8 VAL D CA 1
ATOM 5820 C C . VAL D 1 11 ? 57.338 59.982 19.492 1.00 43.91 8 VAL D C 1
ATOM 5821 O O . VAL D 1 11 ? 57.613 58.878 19.968 1.00 44.18 8 VAL D O 1
ATOM 5825 N N . GLY D 1 12 ? 57.736 61.131 20.036 1.00 44.41 9 GLY D N 1
ATOM 5826 C CA . GLY D 1 12 ? 58.490 61.176 21.282 1.00 44.73 9 GLY D CA 1
ATOM 5827 C C . GLY D 1 12 ? 57.600 61.664 22.400 1.00 44.68 9 GLY D C 1
ATOM 5828 O O . GLY D 1 12 ? 56.374 61.434 22.371 1.00 44.79 9 GLY D O 1
ATOM 5829 N N . LYS D 1 13 ? 58.196 62.349 23.377 1.00 44.94 10 LYS D N 1
ATOM 5830 C CA . LYS D 1 13 ? 57.421 62.835 24.527 1.00 44.74 10 LYS D CA 1
ATOM 5831 C C . LYS D 1 13 ? 56.343 63.811 24.099 1.00 43.77 10 LYS D C 1
ATOM 5832 O O . LYS D 1 13 ? 55.177 63.637 24.447 1.00 43.02 10 LYS D O 1
ATOM 5846 N N . ALA D 1 15 ? 55.077 64.646 20.962 1.00 41.44 12 ALA D N 1
ATOM 5847 C CA . ALA D 1 15 ? 54.111 64.084 20.038 1.00 42.14 12 ALA D CA 1
ATOM 5848 C C . ALA D 1 15 ? 53.115 63.157 20.763 1.00 42.71 12 ALA D C 1
ATOM 5849 O O . ALA D 1 15 ? 51.921 63.228 20.505 1.00 42.51 12 ALA D O 1
ATOM 5851 N N . SER D 1 16 ? 53.600 62.323 21.682 1.00 43.35 13 SER D N 1
ATOM 5852 C CA . SER D 1 16 ? 52.706 61.454 22.468 1.00 44.65 13 SER D CA 1
ATOM 5853 C C . SER D 1 16 ? 51.721 62.275 23.289 1.00 45.03 13 SER D C 1
ATOM 5854 O O . SER D 1 16 ? 50.573 61.862 23.477 1.00 44.62 13 SER D O 1
ATOM 5857 N N . ALA D 1 1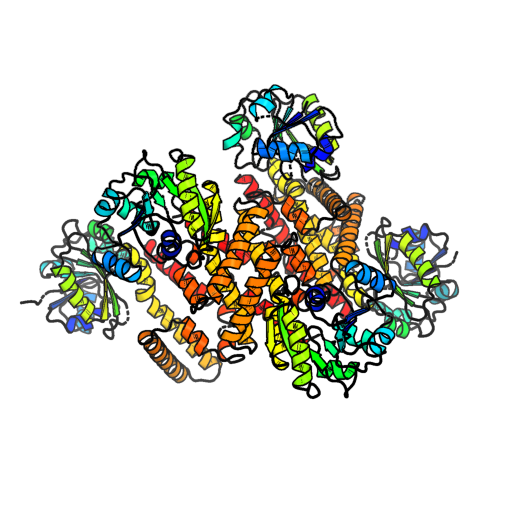7 ? 52.181 63.433 23.771 1.00 44.83 14 ALA D N 1
ATOM 5858 C CA . ALA D 1 17 ? 51.353 64.320 24.580 1.00 45.03 14 ALA D CA 1
ATOM 5859 C C . ALA D 1 17 ? 50.163 64.934 23.841 1.00 45.00 14 ALA D C 1
ATOM 5860 O O . ALA D 1 17 ? 49.163 65.231 24.469 1.00 45.52 14 ALA D O 1
ATOM 5862 N N . ILE D 1 18 ? 50.262 65.159 22.531 1.00 45.16 15 ILE D N 1
ATOM 5863 C CA . ILE D 1 18 ? 49.138 65.789 21.815 1.00 45.64 15 ILE D CA 1
ATOM 5864 C C . ILE D 1 18 ? 48.096 64.761 21.305 1.00 46.35 15 ILE D C 1
ATOM 5865 O O . ILE D 1 18 ? 47.000 65.130 20.892 1.00 45.89 15 ILE D O 1
ATOM 5870 N N . ILE D 1 19 ? 48.467 63.485 21.347 1.00 47.71 16 ILE D N 1
ATOM 5871 C CA . ILE D 1 19 ? 47.636 62.375 20.877 1.00 49.28 16 ILE D CA 1
ATOM 5872 C C . ILE D 1 19 ? 46.303 62.318 21.593 1.00 49.92 16 ILE D C 1
ATOM 5873 O O . ILE D 1 19 ? 45.248 62.163 20.974 1.00 50.44 16 ILE D O 1
ATOM 5878 N N . LYS D 1 20 ? 46.374 62.461 22.908 1.00 50.70 17 LYS D N 1
ATOM 5879 C CA . LYS D 1 20 ? 45.232 62.370 23.783 1.00 51.31 17 LYS D CA 1
ATOM 5880 C C . LYS D 1 20 ? 44.151 63.362 23.339 1.00 51.20 17 LYS D C 1
ATOM 5881 O O . LYS D 1 20 ? 42.979 62.993 23.230 1.00 51.56 17 LYS D O 1
ATOM 5887 N N . GLY D 1 21 ? 44.553 64.589 23.013 1.00 50.76 18 GLY D N 1
ATOM 5888 C CA . GLY D 1 21 ? 43.631 65.584 22.470 1.00 50.35 18 GLY D CA 1
ATOM 5889 C C . GLY D 1 21 ? 43.178 65.259 21.053 1.00 50.58 18 GLY D C 1
ATOM 5890 O O . GLY D 1 21 ? 42.010 65.479 20.691 1.00 50.24 18 GLY D O 1
ATOM 5891 N N . LEU D 1 22 ? 44.102 64.727 20.256 1.00 50.18 19 LEU D N 1
ATOM 5892 C CA . LEU D 1 22 ? 43.794 64.342 18.890 1.00 50.59 19 LEU D CA 1
ATOM 5893 C C . LEU D 1 22 ? 42.757 63.229 18.845 1.00 50.60 19 LEU D C 1
ATOM 5894 O O . LEU D 1 22 ? 41.977 63.164 17.907 1.00 50.98 19 LEU D O 1
ATOM 5899 N N . LYS D 1 23 ? 42.746 62.374 19.866 1.00 50.86 20 LYS D N 1
ATOM 5900 C CA . LYS D 1 23 ? 41.768 61.279 19.959 1.00 51.07 20 LYS D CA 1
ATOM 5901 C C . LYS D 1 23 ? 40.346 61.758 20.236 1.00 51.39 20 LYS D C 1
ATOM 5902 O O . LYS D 1 23 ? 39.396 61.114 19.821 1.00 51.82 20 LYS D O 1
ATOM 5908 N N . GLN D 1 24 ? 40.193 62.884 20.925 1.00 51.81 21 GLN D N 1
ATOM 5909 C CA . GLN D 1 24 ? 38.864 63.462 21.143 1.00 52.20 21 GLN D CA 1
ATOM 5910 C C . GLN D 1 24 ? 38.280 64.130 19.884 1.00 52.47 21 GLN D C 1
ATOM 5911 O O . GLN D 1 24 ? 37.133 64.602 19.902 1.00 52.54 21 GLN D O 1
ATOM 5917 N N . THR D 1 25 ? 39.064 64.171 18.803 1.00 52.48 22 THR D N 1
ATOM 5918 C CA . THR D 1 25 ? 38.597 64.686 17.501 1.00 52.56 22 THR D CA 1
ATOM 5919 C C . THR D 1 25 ? 38.002 63.547 16.643 1.00 53.03 22 THR D C 1
ATOM 5920 O O . THR D 1 25 ? 38.318 62.372 16.878 1.00 52.46 22 THR D O 1
ATOM 5924 N N . PRO D 1 26 ? 37.158 63.898 15.643 1.00 53.84 23 PRO D N 1
ATOM 5925 C CA . PRO D 1 26 ? 36.594 62.935 14.664 1.00 54.51 23 PRO D CA 1
ATOM 5926 C C . PRO D 1 26 ? 37.631 62.243 13.771 1.00 54.75 23 PRO D C 1
ATOM 5927 O O . PRO D 1 26 ? 37.321 61.216 13.168 1.00 55.06 23 PRO D O 1
ATOM 5931 N N . HIS D 1 27 ? 38.842 62.791 13.693 1.00 54.58 24 HIS D N 1
ATOM 5932 C CA . HIS D 1 27 ? 39.826 62.349 12.701 1.00 54.59 24 HIS D CA 1
ATOM 5933 C C . HIS D 1 27 ? 40.484 61.017 13.030 1.00 54.26 24 HIS D C 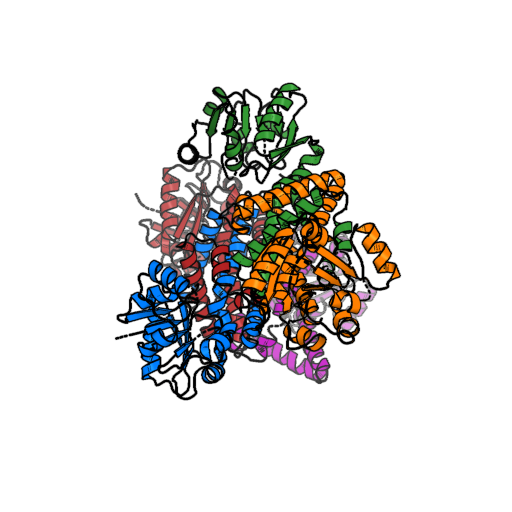1
ATOM 5934 O O . HIS D 1 27 ? 40.601 60.635 14.190 1.00 53.85 24 HIS D O 1
ATOM 5941 N N . GLU D 1 28 ? 40.910 60.323 11.981 1.00 54.12 25 GLU D N 1
ATOM 5942 C CA . GLU D 1 28 ? 41.602 59.051 12.083 1.00 54.27 25 GLU D CA 1
ATOM 5943 C C . GLU D 1 28 ? 43.104 59.319 12.149 1.00 53.29 25 GLU D C 1
ATOM 5944 O O . GLU D 1 28 ? 43.591 60.247 11.504 1.00 53.37 25 GLU D O 1
ATOM 5950 N N . LEU D 1 29 ? 43.836 58.511 12.914 1.00 52.11 26 LEU D N 1
ATOM 5951 C CA . LEU D 1 29 ? 45.272 58.747 13.137 1.00 51.16 26 LEU D CA 1
ATOM 5952 C C . LEU D 1 29 ? 46.117 57.519 12.846 1.00 50.45 26 LEU D C 1
ATOM 5953 O O . LEU D 1 29 ? 45.680 56.387 13.057 1.00 50.16 26 LEU D O 1
ATOM 5958 N N . ILE D 1 30 ? 47.345 57.755 12.395 1.00 49.26 27 ILE D N 1
ATOM 5959 C CA . ILE D 1 30 ? 48.316 56.687 12.161 1.00 48.50 27 ILE D CA 1
ATOM 5960 C C . ILE D 1 30 ? 49.726 57.245 12.402 1.00 48.16 27 ILE D C 1
ATOM 5961 O O . ILE D 1 30 ? 49.951 58.442 12.246 1.00 48.31 27 ILE D O 1
ATOM 5966 N N . ILE D 1 31 ? 50.664 56.387 12.784 1.00 47.84 28 ILE D N 1
ATOM 5967 C CA . ILE D 1 31 ? 51.980 56.843 13.214 1.00 48.04 28 ILE D CA 1
ATOM 5968 C C . ILE D 1 31 ? 53.124 56.104 12.525 1.00 47.98 28 ILE D C 1
ATOM 5969 O O . ILE D 1 31 ? 52.922 55.047 11.933 1.00 47.89 28 ILE D O 1
ATOM 5974 N N . SER D 1 32 ? 54.326 56.664 12.618 1.00 47.77 29 SER D N 1
ATOM 5975 C CA . SER D 1 32 ? 55.508 56.036 12.062 1.00 47.85 29 SER D CA 1
ATOM 5976 C C . SER D 1 32 ? 56.738 56.530 12.829 1.00 48.46 29 SER D C 1
ATOM 5977 O O . SER D 1 32 ? 56.986 57.738 12.901 1.00 47.90 29 SER D O 1
ATOM 5980 N N . GLY D 1 33 ? 57.496 55.591 13.401 1.00 49.12 30 GLY D N 1
ATOM 5981 C CA . GLY D 1 33 ? 58.672 55.903 14.228 1.00 49.91 30 GLY D CA 1
ATOM 5982 C C . GLY D 1 33 ? 60.009 55.806 13.508 1.00 50.49 30 GLY D C 1
ATOM 5983 O O . GLY D 1 33 ? 60.061 55.878 12.294 1.00 50.37 30 GLY D O 1
ATOM 5984 N N . SER D 1 34 ? 61.089 55.635 14.272 1.00 51.44 31 SER D N 1
ATOM 5985 C CA . SER D 1 34 ? 62.468 55.617 13.742 1.00 52.29 31 SER D CA 1
ATOM 5986 C C . SER D 1 34 ? 62.888 54.255 13.173 1.00 53.08 31 SER D C 1
ATOM 5987 O O . SER D 1 34 ? 64.021 54.086 12.708 1.00 53.57 31 SER D O 1
ATOM 5990 N N . SER D 1 35 ? 61.976 53.290 13.240 1.00 53.85 32 SER D N 1
ATOM 5991 C CA . SER D 1 35 ? 62.149 51.955 12.664 1.00 54.69 32 SER D CA 1
ATOM 5992 C C . SER D 1 35 ? 60.806 51.242 12.718 1.00 55.39 32 SER D C 1
ATOM 5993 O O . SER D 1 35 ? 59.905 51.668 13.451 1.00 55.48 32 SER D O 1
ATOM 5996 N N . LEU D 1 36 ? 60.661 50.163 11.953 1.00 56.14 33 LEU D N 1
ATOM 5997 C CA . LEU D 1 36 ? 59.426 49.384 12.011 1.00 56.88 33 LEU D CA 1
ATOM 5998 C C . LEU D 1 36 ? 59.235 48.772 13.402 1.00 57.28 33 LEU D C 1
ATOM 5999 O O . LEU D 1 36 ? 58.114 48.733 13.920 1.00 57.57 33 LEU D O 1
ATOM 6004 N N . GLU D 1 37 ? 60.325 48.315 14.012 1.00 57.92 34 GLU D N 1
ATOM 6005 C CA . GLU D 1 37 ? 60.239 47.779 15.361 1.00 58.80 34 GLU D CA 1
ATOM 6006 C C . GLU D 1 37 ? 59.678 48.829 16.326 1.00 58.60 34 GLU D C 1
ATOM 6007 O O . GLU D 1 37 ? 58.822 48.519 17.158 1.00 58.61 34 GLU D O 1
ATOM 6013 N N . ARG D 1 38 ? 60.147 50.069 16.196 1.00 58.02 35 ARG D N 1
ATOM 6014 C CA . ARG D 1 38 ? 59.709 51.139 17.080 1.00 57.56 35 ARG D CA 1
ATOM 6015 C C . ARG D 1 38 ? 58.277 51.575 16.804 1.00 57.05 35 ARG D C 1
ATOM 6016 O O . ARG D 1 38 ? 57.539 51.867 17.738 1.00 56.85 35 ARG D O 1
ATOM 6024 N N . SER D 1 39 ? 57.875 51.608 15.537 1.00 57.04 36 SER D N 1
ATOM 6025 C CA . SER D 1 39 ? 56.489 51.959 15.189 1.00 57.31 36 SER D CA 1
ATOM 6026 C C . SER D 1 39 ? 55.480 51.082 15.929 1.00 57.42 36 SER D C 1
ATOM 6027 O O . SER D 1 39 ? 54.505 51.591 16.492 1.00 56.87 36 SER D O 1
ATOM 6030 N N . LYS D 1 40 ? 55.731 49.770 15.931 1.00 57.91 37 LYS D N 1
ATOM 6031 C CA . LYS D 1 40 ? 54.826 48.812 16.583 1.00 58.52 37 LYS D CA 1
ATOM 6032 C C . LYS D 1 40 ? 54.786 48.942 18.116 1.00 58.22 37 LYS D C 1
ATOM 6033 O O . LYS D 1 40 ? 53.717 48.816 18.715 1.00 58.13 37 LYS D O 1
ATOM 6039 N N . GLU D 1 41 ? 55.937 49.233 18.731 1.00 58.14 38 GLU D N 1
ATOM 6040 C CA . GLU D 1 41 ? 56.015 49.443 20.187 1.00 58.22 38 GLU D CA 1
ATOM 6041 C C . GLU D 1 41 ? 55.219 50.665 20.600 1.00 57.72 38 GLU D C 1
ATOM 6042 O O . GLU D 1 41 ? 54.541 50.663 21.626 1.00 57.61 38 GLU D O 1
ATOM 6048 N N . ILE D 1 42 ? 55.303 51.703 19.778 1.00 57.24 39 ILE D N 1
ATOM 6049 C CA . ILE D 1 42 ? 54.611 52.957 20.024 1.00 56.93 39 ILE D CA 1
ATOM 6050 C C . ILE D 1 42 ? 53.096 52.804 19.794 1.00 56.47 39 ILE D C 1
ATOM 6051 O O . ILE D 1 42 ? 52.288 53.269 20.601 1.00 56.40 39 ILE D O 1
ATOM 6056 N N . ALA D 1 43 ? 52.729 52.134 18.703 1.00 56.38 40 ALA D N 1
ATOM 6057 C CA . ALA D 1 43 ? 51.328 51.814 18.397 1.00 55.91 40 ALA D CA 1
ATOM 6058 C C . ALA D 1 43 ? 50.690 50.995 19.530 1.00 55.78 40 ALA D C 1
ATOM 6059 O O . ALA D 1 43 ? 49.544 51.226 19.914 1.00 54.83 40 ALA D O 1
ATOM 6061 N N . GLU D 1 44 ? 51.459 50.045 20.049 1.00 56.05 41 GLU D N 1
ATOM 6062 C CA . GLU D 1 44 ? 51.070 49.238 21.192 1.00 57.08 41 GLU D CA 1
ATOM 6063 C C . GLU D 1 44 ? 50.742 50.155 22.382 1.00 56.83 41 GLU D C 1
ATOM 6064 O O . GLU D 1 44 ? 49.651 50.081 22.948 1.00 56.78 41 GLU D O 1
ATOM 6070 N N . GLN D 1 45 ? 51.666 51.054 22.715 1.00 56.56 42 GLN D N 1
ATOM 6071 C CA . GLN D 1 45 ? 51.489 51.959 23.842 1.00 56.37 42 GLN D CA 1
ATOM 6072 C C . GLN D 1 45 ? 50.374 52.987 23.676 1.00 55.43 42 GLN D C 1
ATOM 6073 O O . GLN D 1 45 ? 49.745 53.376 24.650 1.00 55.27 42 GLN D O 1
ATOM 6079 N N . LEU D 1 46 ? 50.125 53.426 22.453 1.00 54.66 43 LEU D N 1
ATOM 6080 C CA . LEU D 1 46 ? 49.205 54.537 22.231 1.00 54.38 43 LEU D CA 1
ATOM 6081 C C . LEU D 1 46 ? 47.841 54.100 21.695 1.00 53.74 43 LEU D C 1
ATOM 6082 O O . LEU D 1 46 ? 46.918 54.918 21.579 1.00 53.34 43 LEU D O 1
ATOM 6087 N N . ALA D 1 47 ? 47.719 52.808 21.395 1.00 53.25 44 ALA D N 1
ATOM 6088 C CA . ALA D 1 47 ? 46.515 52.235 20.779 1.00 53.29 44 ALA D CA 1
ATOM 6089 C C . ALA D 1 47 ? 46.146 52.979 19.502 1.00 53.13 44 ALA D C 1
ATOM 6090 O O . ALA D 1 47 ? 45.081 53.615 19.409 1.00 53.28 44 ALA D O 1
ATOM 6092 N N . LEU D 1 48 ? 47.056 52.912 18.535 1.00 52.84 45 LEU D N 1
ATOM 6093 C CA . LEU D 1 48 ? 46.892 53.586 17.246 1.00 52.68 45 LEU D CA 1
ATOM 6094 C C . LEU D 1 48 ? 47.542 52.771 16.140 1.00 52.51 45 LEU D C 1
ATOM 6095 O O . LEU D 1 48 ? 48.533 52.074 16.383 1.00 52.13 45 LEU D O 1
ATOM 6100 N N . PRO D 1 49 ? 46.967 52.830 14.921 1.00 52.60 46 PRO D N 1
ATOM 6101 C CA . PRO D 1 49 ? 47.569 52.168 13.762 1.00 52.64 46 PRO D CA 1
ATOM 6102 C C . PRO D 1 49 ? 48.954 52.720 13.456 1.00 53.02 46 PRO D C 1
ATOM 6103 O O . PRO D 1 49 ? 49.233 53.896 13.720 1.00 52.93 46 PRO D O 1
ATOM 6107 N N . TYR D 1 50 ? 49.819 51.861 12.928 1.00 53.38 47 TYR D N 1
ATOM 6108 C CA . TYR D 1 50 ? 51.126 52.284 12.461 1.00 53.53 47 TYR D CA 1
ATOM 6109 C C . TYR D 1 50 ? 51.237 52.003 10.966 1.00 53.71 47 TYR D C 1
ATOM 6110 O O . TYR D 1 50 ? 50.569 51.092 10.447 1.00 53.36 47 TYR D O 1
ATOM 6119 N N . ALA D 1 51 ? 52.045 52.813 10.280 1.00 53.22 48 ALA D N 1
ATOM 6120 C CA . ALA D 1 51 ? 52.375 52.585 8.880 1.00 53.38 48 ALA D CA 1
ATOM 6121 C C . ALA D 1 51 ? 53.627 51.723 8.780 1.00 53.42 48 ALA D C 1
ATOM 6122 O O . ALA D 1 51 ? 54.381 51.601 9.752 1.00 53.25 48 ALA D O 1
ATOM 6132 N N . SER D 1 53 ? 56.122 52.359 6.899 1.00 53.25 50 SER D N 1
ATOM 6133 C CA . SER D 1 53 ? 57.225 53.287 6.620 1.00 53.08 50 SER D CA 1
ATOM 6134 C C . SER D 1 53 ? 56.642 54.696 6.495 1.00 52.78 50 SER D C 1
ATOM 6135 O O . SER D 1 53 ? 55.417 54.854 6.388 1.00 53.08 50 SER D O 1
ATOM 6138 N N . HIS D 1 54 ? 57.509 55.713 6.491 1.00 52.18 51 HIS D N 1
ATOM 6139 C CA . HIS D 1 54 ? 57.068 57.106 6.346 1.00 51.27 51 HIS D CA 1
ATOM 6140 C C . HIS D 1 54 ? 56.317 57.357 5.043 1.00 51.06 51 HIS D C 1
ATOM 6141 O O . HIS D 1 54 ? 55.253 57.983 5.048 1.00 50.77 51 HIS D O 1
ATOM 6148 N N . GLN D 1 55 ? 56.865 56.881 3.926 1.00 51.10 52 GLN D N 1
ATOM 6149 C CA . GLN D 1 55 ? 56.186 57.041 2.642 1.00 50.91 52 GLN D CA 1
ATOM 6150 C C . GLN D 1 55 ? 54.838 56.325 2.636 1.00 51.60 52 GLN D C 1
ATOM 6151 O O . GLN D 1 55 ? 53.846 56.847 2.109 1.00 51.08 52 GLN D O 1
ATOM 6157 N N . ASP D 1 56 ? 54.804 55.139 3.250 1.00 52.24 53 ASP D N 1
ATOM 6158 C CA . ASP D 1 56 ? 53.557 54.403 3.424 1.00 52.77 53 ASP D CA 1
ATOM 6159 C C . ASP D 1 56 ? 52.540 55.253 4.189 1.00 52.55 53 ASP D C 1
ATOM 6160 O O . ASP D 1 56 ? 51.353 55.284 3.842 1.00 51.98 53 ASP D O 1
ATOM 6165 N N . LEU D 1 57 ? 53.024 55.958 5.214 1.00 51.93 54 LEU D N 1
ATOM 6166 C CA . LEU D 1 57 ? 52.191 56.886 5.970 1.00 51.40 54 LEU D CA 1
ATOM 6167 C C . LEU D 1 57 ? 51.723 58.038 5.072 1.00 51.05 54 LEU D C 1
ATOM 6168 O O . LEU D 1 57 ? 50.518 58.314 4.990 1.00 51.08 54 LEU D O 1
ATOM 6173 N N . ILE D 1 58 ? 52.677 58.688 4.398 1.00 50.44 55 ILE D N 1
ATOM 6174 C CA . ILE D 1 58 ? 52.399 59.845 3.533 1.00 50.13 55 ILE D CA 1
ATOM 6175 C C . ILE D 1 58 ? 51.335 59.516 2.475 1.00 50.22 55 ILE D C 1
ATOM 6176 O O . ILE D 1 58 ? 50.429 60.318 2.203 1.00 49.82 55 ILE D O 1
ATOM 6181 N N . ASP D 1 59 ? 51.457 58.324 1.901 1.00 50.57 56 ASP D N 1
ATOM 6182 C CA . ASP D 1 59 ? 50.628 57.911 0.780 1.00 51.16 56 ASP D CA 1
ATOM 6183 C C . ASP D 1 59 ? 49.138 57.797 1.134 1.00 51.04 56 ASP D C 1
ATOM 6184 O O . ASP D 1 59 ? 48.281 57.901 0.259 1.00 50.80 56 ASP D O 1
ATOM 6189 N N . GLN D 1 60 ? 48.833 57.605 2.415 1.00 50.87 57 GLN D N 1
ATOM 6190 C CA . GLN D 1 60 ? 47.457 57.308 2.819 1.00 50.81 57 GLN D CA 1
ATOM 6191 C C . GLN D 1 60 ? 46.833 58.361 3.724 1.00 50.04 57 GLN D C 1
ATOM 6192 O O . GLN D 1 60 ? 45.866 58.081 4.428 1.00 50.37 57 GLN D O 1
ATOM 6198 N N . VAL D 1 61 ? 47.359 59.580 3.682 1.00 49.32 58 VAL D N 1
ATOM 6199 C CA . VAL D 1 61 ? 47.055 60.551 4.719 1.00 47.83 58 VAL D CA 1
ATOM 6200 C C . VAL D 1 61 ? 46.743 61.963 4.190 1.00 47.57 58 VAL D C 1
ATOM 6201 O O . VAL D 1 61 ? 47.340 62.416 3.222 1.00 47.73 58 VAL D O 1
ATOM 6205 N N . ASP D 1 62 ? 45.786 62.640 4.817 1.00 47.19 59 ASP D N 1
ATOM 6206 C CA . ASP D 1 62 ? 45.372 63.986 4.405 1.00 46.89 59 ASP D CA 1
ATOM 6207 C C . ASP D 1 62 ? 46.269 65.078 4.973 1.00 46.85 59 ASP D C 1
ATOM 6208 O O . ASP D 1 62 ? 46.352 66.169 4.407 1.00 46.90 59 ASP D O 1
ATOM 6213 N N . LEU D 1 63 ? 46.913 64.789 6.107 1.00 46.22 60 LEU D N 1
ATOM 6214 C CA . LEU D 1 63 ? 47.715 65.776 6.829 1.00 45.44 60 LEU D CA 1
ATOM 6215 C C . LEU D 1 63 ? 48.859 65.061 7.538 1.00 44.64 60 LEU D C 1
ATOM 6216 O O . LEU D 1 63 ? 48.667 63.969 8.066 1.00 44.92 60 LEU D O 1
ATOM 6221 N N . VAL D 1 64 ? 50.052 65.653 7.518 1.00 44.08 61 VAL D N 1
ATOM 6222 C CA . VAL D 1 64 ? 51.209 65.113 8.254 1.00 43.62 61 VAL D CA 1
ATOM 6223 C C . VAL D 1 64 ? 51.587 66.027 9.419 1.00 43.40 61 VAL D C 1
ATOM 6224 O O . VAL D 1 64 ? 51.698 67.241 9.262 1.00 44.12 61 VAL D O 1
ATOM 6228 N N . ILE D 1 65 ? 51.752 65.444 10.597 1.00 43.18 62 ILE D N 1
ATOM 6229 C CA . ILE D 1 65 ? 52.334 66.143 11.743 1.00 42.38 62 ILE D CA 1
ATOM 6230 C C . ILE D 1 65 ? 53.728 65.569 11.979 1.00 42.09 62 ILE D C 1
ATOM 6231 O O . ILE D 1 65 ? 53.896 64.358 12.078 1.00 41.66 62 ILE D O 1
ATOM 6236 N N . LEU D 1 66 ? 54.719 66.452 12.053 1.00 41.97 63 LEU D N 1
ATOM 6237 C CA . LEU D 1 66 ? 56.092 66.071 12.364 1.00 42.00 63 LEU D CA 1
ATOM 6238 C C . LEU D 1 66 ? 56.448 66.212 13.858 1.00 42.60 63 LEU D C 1
ATOM 6239 O O . LEU D 1 66 ? 56.397 67.320 14.418 1.00 42.45 63 LEU D O 1
ATOM 6244 N N . GLY D 1 67 ? 56.846 65.093 14.473 1.00 42.98 64 GLY D N 1
ATOM 6245 C CA . GLY D 1 67 ? 57.275 65.066 15.874 1.00 42.83 64 GLY D CA 1
ATOM 6246 C C . GLY D 1 67 ? 58.734 64.696 16.098 1.00 43.08 64 GLY D C 1
ATOM 6247 O O . GLY D 1 67 ? 59.144 64.396 17.227 1.00 42.54 64 GLY D O 1
ATOM 6248 N N . ILE D 1 68 ? 59.526 64.704 15.031 1.00 43.23 65 ILE D N 1
ATOM 6249 C CA . ILE D 1 68 ? 60.977 64.481 15.158 1.00 43.87 65 ILE D CA 1
ATOM 6250 C C . ILE D 1 68 ? 61.696 65.743 15.639 1.00 44.21 65 ILE D C 1
ATOM 6251 O O . ILE D 1 68 ? 61.143 66.852 15.562 1.00 44.09 65 ILE D O 1
ATOM 6256 N N . LYS D 1 69 ? 62.924 65.564 16.131 1.00 44.17 66 LYS D N 1
ATOM 6257 C CA . LYS D 1 69 ? 63.772 66.660 16.561 1.00 44.67 66 LYS D CA 1
ATOM 6258 C C . LYS D 1 69 ? 64.203 67.538 15.376 1.00 44.52 66 LYS D C 1
ATOM 6259 O O . LYS D 1 69 ? 64.333 67.032 14.257 1.00 44.25 66 LYS D O 1
ATOM 6265 N N . PRO D 1 70 ? 64.451 68.848 15.620 1.00 44.31 67 PRO D N 1
ATOM 6266 C CA . PRO D 1 70 ? 64.904 69.747 14.541 1.00 44.36 67 PRO D CA 1
ATOM 6267 C C . PRO D 1 70 ? 66.205 69.281 13.869 1.00 44.72 67 PRO D C 1
ATOM 6268 O O . PRO D 1 70 ? 66.345 69.383 12.652 1.00 44.63 67 PRO D O 1
ATOM 6272 N N . GLN D 1 71 ? 67.129 68.748 14.655 1.00 45.12 68 GLN D N 1
ATOM 6273 C CA . GLN D 1 71 ? 68.406 68.262 14.139 1.00 45.99 68 GLN D CA 1
ATOM 6274 C C . GLN D 1 71 ? 68.274 67.189 13.064 1.00 46.39 68 GLN D C 1
ATOM 6275 O O . GLN D 1 71 ? 69.213 66.974 12.316 1.00 46.94 68 GLN D O 1
ATOM 6281 N N . LEU D 1 72 ? 67.121 66.519 13.008 1.00 46.88 69 LEU D N 1
ATOM 6282 C CA . LEU D 1 72 ? 66.873 65.424 12.065 1.00 47.44 69 LEU D CA 1
ATOM 6283 C C . LEU D 1 72 ? 66.042 65.750 10.820 1.00 47.77 69 LEU D C 1
ATOM 6284 O O . LEU D 1 72 ? 65.880 64.890 9.961 1.00 47.84 69 LEU D O 1
ATOM 6289 N N . PHE D 1 73 ? 65.487 66.955 10.731 1.00 47.82 70 PHE D N 1
ATOM 6290 C CA . PHE D 1 73 ? 64.634 67.325 9.587 1.00 48.07 70 PHE D CA 1
ATOM 6291 C C . PHE D 1 73 ? 65.258 67.012 8.212 1.00 48.89 70 PHE D C 1
ATOM 6292 O O . PHE D 1 73 ? 64.660 66.298 7.394 1.00 48.17 70 PHE D O 1
ATOM 6300 N N . GLU D 1 74 ? 66.452 67.555 7.970 1.00 49.46 71 GLU D N 1
ATOM 6301 C CA . GLU D 1 74 ? 67.146 67.348 6.706 1.00 50.89 71 GLU D CA 1
ATOM 6302 C C . GLU D 1 74 ? 67.322 65.858 6.355 1.00 50.59 71 GLU D C 1
ATOM 6303 O O . GLU D 1 74 ? 66.925 65.423 5.271 1.00 50.94 71 GLU D O 1
ATOM 6309 N N . THR D 1 75 ? 67.906 65.090 7.272 1.00 50.46 72 THR D N 1
ATOM 6310 C CA . THR D 1 75 ? 68.168 63.666 7.046 1.00 50.51 72 THR D CA 1
ATOM 6311 C C . THR D 1 75 ? 66.883 62.874 6.795 1.00 49.98 72 THR D C 1
ATOM 6312 O O . THR D 1 75 ? 66.835 62.039 5.899 1.00 50.07 72 THR D O 1
ATOM 6316 N N . VAL D 1 76 ? 65.841 63.159 7.570 1.00 49.30 73 VAL D N 1
ATOM 6317 C CA . VAL D 1 76 ? 64.619 62.356 7.538 1.00 48.73 73 VAL D CA 1
ATOM 6318 C C . VAL D 1 76 ? 63.640 62.761 6.417 1.00 48.38 73 VAL D C 1
ATOM 6319 O O . VAL D 1 76 ? 63.019 61.902 5.787 1.00 48.04 73 VAL D O 1
ATOM 6323 N N . LEU D 1 77 ? 63.523 64.060 6.162 1.00 47.86 74 LEU D N 1
ATOM 6324 C CA . LEU D 1 77 ? 62.479 64.572 5.266 1.00 47.81 74 LEU D CA 1
ATOM 6325 C C . LEU D 1 77 ? 62.852 64.633 3.775 1.00 48.23 74 LEU D C 1
ATOM 6326 O O . LEU D 1 77 ? 61.974 64.507 2.916 1.00 47.58 74 LEU D O 1
ATOM 6331 N N . LYS D 1 78 ? 64.132 64.855 3.469 1.00 49.05 75 LYS D N 1
ATOM 6332 C CA . LYS D 1 78 ? 64.566 65.000 2.065 1.00 50.56 75 LYS D CA 1
ATOM 6333 C C . LYS D 1 78 ? 64.249 63.783 1.172 1.00 50.92 75 LYS D C 1
ATOM 6334 O O . LYS D 1 78 ? 63.646 63.957 0.099 1.00 50.92 75 LYS D O 1
ATOM 6340 N N . PRO D 1 79 ? 64.606 62.557 1.628 1.00 51.21 76 PRO D N 1
ATOM 6341 C CA . PRO D 1 79 ? 64.328 61.318 0.880 1.00 51.51 76 PRO D CA 1
ATOM 6342 C C . PRO D 1 79 ? 62.843 61.034 0.599 1.00 51.44 76 PRO D C 1
ATOM 6343 O O . PRO D 1 79 ? 62.528 60.192 -0.240 1.00 51.58 76 PRO D O 1
ATOM 6347 N N . LEU D 1 80 ? 61.942 61.726 1.286 1.00 50.83 77 LEU D N 1
ATOM 6348 C CA . LEU D 1 80 ? 60.514 61.421 1.185 1.00 50.41 77 LEU D CA 1
ATOM 6349 C C . LEU D 1 80 ? 59.801 62.286 0.150 1.00 50.29 77 LEU D C 1
ATOM 6350 O O . LEU D 1 80 ? 60.345 63.286 -0.297 1.00 50.60 77 LEU D O 1
ATOM 6355 N N . HIS D 1 81 ? 58.588 61.900 -0.230 1.00 50.19 78 HIS D N 1
ATOM 6356 C CA . HIS D 1 81 ? 57.811 62.666 -1.198 1.00 50.65 78 HIS D CA 1
ATOM 6357 C C . HIS D 1 81 ? 56.458 63.042 -0.613 1.00 50.31 78 HIS D C 1
ATOM 6358 O O . HIS D 1 81 ? 55.531 62.216 -0.556 1.00 50.18 78 HIS D O 1
ATOM 6365 N N . PHE D 1 82 ? 56.342 64.291 -0.178 1.00 49.57 79 PHE D N 1
ATOM 6366 C CA . PHE D 1 82 ? 55.129 64.733 0.505 1.00 49.09 79 PHE D CA 1
ATOM 6367 C C . PHE D 1 82 ? 54.065 65.213 -0.461 1.00 49.38 79 PHE D C 1
ATOM 6368 O O . PHE D 1 82 ? 54.366 65.745 -1.530 1.00 49.51 79 PHE D O 1
ATOM 6376 N N . LYS D 1 83 ? 52.813 65.028 -0.065 1.00 49.55 80 LYS D N 1
ATOM 6377 C CA . LYS D 1 83 ? 51.708 65.140 -0.989 1.00 49.72 80 LYS D CA 1
ATOM 6378 C C . LYS D 1 83 ? 50.496 65.812 -0.338 1.00 49.48 80 LYS D C 1
ATOM 6379 O O . LYS D 1 83 ? 49.364 65.689 -0.824 1.00 49.61 80 LYS D O 1
ATOM 6385 N N . GLN D 1 84 ? 50.744 66.531 0.758 1.00 48.62 81 GLN D N 1
ATOM 6386 C CA . GLN D 1 84 ? 49.679 67.139 1.576 1.00 47.44 81 GLN D CA 1
ATOM 6387 C C . GLN D 1 84 ? 50.229 68.212 2.524 1.00 46.58 81 GLN D C 1
ATOM 6388 O O . GLN D 1 84 ? 51.442 68.300 2.714 1.00 46.69 81 GLN D O 1
ATOM 6394 N N . PRO D 1 85 ? 49.339 69.025 3.133 1.00 45.88 82 PRO D N 1
ATOM 6395 C CA . PRO D 1 85 ? 49.828 69.987 4.126 1.00 45.07 82 PRO D CA 1
ATOM 6396 C C . PRO D 1 85 ? 50.623 69.300 5.238 1.00 44.47 82 PRO D C 1
ATOM 6397 O O . PRO D 1 85 ? 50.343 68.147 5.583 1.00 44.16 82 PRO D O 1
ATOM 6401 N N . ILE D 1 86 ? 51.617 70.009 5.775 1.00 43.50 83 ILE D N 1
ATOM 6402 C CA . ILE D 1 86 ? 52.467 69.502 6.859 1.00 42.54 83 ILE D CA 1
ATOM 6403 C C . ILE D 1 86 ? 52.528 70.487 8.034 1.00 41.81 83 ILE D C 1
ATOM 6404 O O . ILE D 1 86 ? 52.749 71.687 7.834 1.00 41.16 83 ILE D O 1
ATOM 6409 N N . ILE D 1 87 ? 52.347 69.955 9.248 1.00 40.85 84 ILE D N 1
ATOM 6410 C CA . ILE D 1 87 ? 52.548 70.697 10.491 1.00 39.53 84 ILE D CA 1
ATOM 6411 C C . ILE D 1 87 ? 53.836 70.249 11.191 1.00 39.29 84 ILE D C 1
ATOM 6412 O O . ILE D 1 87 ? 53.983 69.076 11.561 1.00 39.14 84 ILE D O 1
ATOM 6417 N N . SER D 1 88 ? 54.758 71.192 11.360 1.00 38.01 85 SER D N 1
ATOM 6418 C CA . SER D 1 88 ? 55.933 70.998 12.182 1.00 38.30 85 SER D CA 1
ATOM 6419 C C . SER D 1 88 ? 55.689 71.514 13.620 1.00 37.91 85 SER D C 1
ATOM 6420 O O . SER D 1 88 ? 55.103 72.591 13.805 1.00 36.77 85 SER D O 1
ATOM 6431 N N . ALA D 1 90 ? 58.514 71.631 15.574 1.00 38.63 87 ALA D N 1
ATOM 6432 C CA . ALA D 1 90 ? 59.915 71.709 15.957 1.00 38.55 87 ALA D CA 1
ATOM 6433 C C . ALA D 1 90 ? 60.333 73.135 16.305 1.00 39.18 87 ALA D C 1
ATOM 6434 O O . ALA D 1 90 ? 59.951 74.101 15.625 1.00 38.82 87 ALA D O 1
ATOM 6436 N N . ALA D 1 91 ? 61.106 73.251 17.383 1.00 39.22 88 ALA D N 1
ATOM 6437 C CA . ALA D 1 91 ? 61.791 74.495 17.722 1.00 39.23 88 ALA D CA 1
ATOM 6438 C C . ALA D 1 91 ? 62.760 74.899 16.609 1.00 39.32 88 ALA D C 1
ATOM 6439 O O . ALA D 1 91 ? 63.405 74.045 16.013 1.00 39.76 88 ALA D O 1
ATOM 6441 N N . GLY D 1 92 ? 62.849 76.192 16.324 1.00 39.10 89 GLY D N 1
ATOM 6442 C CA . GLY D 1 92 ? 63.950 76.723 15.531 1.00 39.59 89 GLY D CA 1
ATOM 6443 C C . GLY D 1 92 ? 64.021 76.575 14.016 1.00 39.95 89 GLY D C 1
ATOM 6444 O O . GLY D 1 92 ? 64.944 77.108 13.395 1.00 39.86 89 GLY D O 1
ATOM 6445 N N . ILE D 1 93 ? 63.072 75.872 13.405 1.00 40.30 90 ILE D N 1
ATOM 6446 C CA . ILE D 1 93 ? 63.091 75.685 11.955 1.00 39.67 90 ILE D CA 1
ATOM 6447 C C . ILE D 1 93 ? 61.948 76.425 11.280 1.00 39.20 90 ILE D C 1
ATOM 6448 O O . ILE D 1 93 ? 60.774 76.112 11.503 1.00 38.70 90 ILE D O 1
ATOM 6453 N N . SER D 1 94 ? 62.306 77.391 10.439 1.00 38.41 91 SER D N 1
ATOM 6454 C CA . SER D 1 94 ? 61.332 78.252 9.794 1.00 38.44 91 SER D CA 1
ATOM 6455 C C . SER D 1 94 ? 60.586 77.495 8.722 1.00 38.72 91 SER D C 1
ATOM 6456 O O . SER D 1 94 ? 61.084 76.496 8.191 1.00 38.56 91 SER D O 1
ATOM 6459 N N . LEU D 1 95 ? 59.401 77.994 8.405 1.00 38.82 92 LEU D N 1
ATOM 6460 C CA . LEU D 1 95 ? 58.602 77.500 7.302 1.00 40.34 92 LEU D CA 1
ATOM 6461 C C . LEU D 1 95 ? 59.421 77.539 6.016 1.00 41.08 92 LEU D C 1
ATOM 6462 O O . LEU D 1 95 ? 59.379 76.605 5.224 1.00 40.90 92 LEU D O 1
ATOM 6467 N N . GLN D 1 96 ? 60.193 78.612 5.831 1.00 42.24 93 GLN D N 1
ATOM 6468 C CA . GLN D 1 96 ? 61.001 78.759 4.630 1.00 43.72 93 GLN D CA 1
ATOM 6469 C C . GLN D 1 96 ? 62.025 77.630 4.514 1.00 43.92 93 GLN D C 1
ATOM 6470 O O . GLN D 1 96 ? 62.242 77.077 3.433 1.00 44.37 93 GLN D O 1
ATOM 6476 N N . ARG D 1 97 ? 62.636 77.282 5.635 1.00 43.85 94 ARG D N 1
ATOM 6477 C CA . ARG D 1 97 ? 63.588 76.194 5.673 1.00 44.79 94 ARG D CA 1
ATOM 6478 C C . ARG D 1 97 ? 62.886 74.830 5.512 1.00 44.60 94 ARG D C 1
ATOM 6479 O O . ARG D 1 97 ? 63.397 73.924 4.821 1.00 44.29 94 ARG D O 1
ATOM 6487 N N . LEU D 1 98 ? 61.706 74.686 6.114 1.00 43.67 95 LEU D N 1
ATOM 6488 C CA . LEU D 1 98 ? 60.934 73.460 5.923 1.00 43.32 95 LEU D CA 1
ATOM 6489 C C . LEU D 1 98 ? 60.612 73.214 4.428 1.00 43.24 95 LEU D C 1
ATOM 6490 O O . LEU D 1 98 ? 60.831 72.122 3.915 1.00 42.84 95 LEU D O 1
ATOM 6495 N N . ALA D 1 99 ? 60.120 74.242 3.743 1.00 43.31 96 ALA D N 1
ATOM 6496 C CA . ALA D 1 99 ? 59.854 74.185 2.300 1.00 43.80 96 ALA D CA 1
ATOM 6497 C C . ALA D 1 99 ? 61.058 73.719 1.462 1.00 43.86 96 ALA D C 1
ATOM 6498 O O . ALA D 1 99 ? 60.884 73.004 0.478 1.00 44.17 96 ALA D O 1
ATOM 6500 N N . THR D 1 100 ? 62.273 74.093 1.853 1.00 44.04 97 THR D N 1
ATOM 6501 C CA . THR D 1 100 ? 63.455 73.569 1.154 1.00 44.36 97 THR D CA 1
ATOM 6502 C C . THR D 1 100 ? 63.677 72.053 1.365 1.00 44.44 97 THR D C 1
ATOM 6503 O O . THR D 1 100 ? 64.363 71.417 0.559 1.00 44.14 97 THR D O 1
ATOM 6507 N N . PHE D 1 101 ? 63.104 71.483 2.435 1.00 44.23 98 PHE D N 1
ATOM 6508 C CA . PHE D 1 101 ? 63.214 70.053 2.705 1.00 44.02 98 PHE D CA 1
ATOM 6509 C C . PHE D 1 101 ? 62.044 69.278 2.090 1.00 44.29 98 PHE D C 1
ATOM 6510 O O . PHE D 1 101 ? 62.196 68.103 1.734 1.00 44.65 98 PHE D O 1
ATOM 6518 N N . VAL D 1 102 ? 60.874 69.906 1.981 1.00 43.94 99 VAL D N 1
ATOM 6519 C CA . VAL D 1 102 ? 59.672 69.157 1.567 1.00 44.25 99 VAL D CA 1
ATOM 6520 C C . VAL D 1 102 ? 58.988 69.657 0.285 1.00 44.75 99 VAL D C 1
ATOM 6521 O O . VAL D 1 102 ? 58.090 68.991 -0.251 1.00 44.81 99 VAL D O 1
ATOM 6525 N N . GLY D 1 103 ? 59.404 70.824 -0.202 1.00 44.79 100 GLY D N 1
ATOM 6526 C CA . GLY D 1 103 ? 58.853 71.333 -1.447 1.00 45.48 100 GLY D CA 1
ATOM 6527 C C . GLY D 1 103 ? 58.142 72.661 -1.336 1.00 45.77 100 GLY D C 1
ATOM 6528 O O . GLY D 1 103 ? 57.575 73.017 -0.284 1.00 45.24 100 GLY D O 1
ATOM 6529 N N . GLN D 1 104 ? 58.163 73.386 -2.449 1.00 45.63 101 GLN D N 1
ATOM 6530 C CA . GLN D 1 104 ? 57.684 74.750 -2.485 1.00 45.85 101 GLN D CA 1
ATOM 6531 C C . GLN D 1 104 ? 56.215 74.847 -2.824 1.00 45.76 101 GLN D C 1
ATOM 6532 O O . GLN D 1 104 ? 55.671 75.941 -2.881 1.00 46.15 101 GLN D O 1
ATOM 6538 N N . ASP D 1 105 ? 55.567 73.712 -3.034 1.00 45.96 102 ASP D N 1
ATOM 6539 C CA . ASP D 1 105 ? 54.169 73.725 -3.469 1.00 46.55 102 ASP D CA 1
ATOM 6540 C C . ASP D 1 105 ? 53.191 73.222 -2.409 1.00 46.28 102 ASP D C 1
ATOM 6541 O O . ASP D 1 105 ? 52.056 72.856 -2.729 1.00 46.36 102 ASP D O 1
ATOM 6546 N N . LEU D 1 106 ? 53.626 73.203 -1.151 1.00 45.73 103 LEU D N 1
ATOM 6547 C CA . LEU D 1 106 ? 52.824 72.636 -0.063 1.00 45.14 103 LEU D CA 1
ATOM 6548 C C . LEU D 1 106 ? 52.393 73.702 0.933 1.00 44.57 103 LEU D C 1
ATOM 6549 O O . LEU D 1 106 ? 53.198 74.564 1.297 1.00 44.43 103 LEU D O 1
ATOM 6554 N N . PRO D 1 107 ? 51.109 73.677 1.344 1.00 43.86 104 PRO D N 1
ATOM 6555 C CA . PRO D 1 107 ? 50.735 74.458 2.527 1.00 43.50 104 PRO D CA 1
ATOM 6556 C C . PRO D 1 107 ? 51.523 73.896 3.717 1.00 42.83 104 PRO D C 1
ATOM 6557 O O . PRO D 1 107 ? 51.516 72.689 3.939 1.00 43.05 104 PRO D O 1
ATOM 6561 N N . LEU D 1 108 ? 52.249 74.754 4.427 1.00 42.05 105 LEU D N 1
ATOM 6562 C CA . LEU D 1 108 ? 53.028 74.335 5.599 1.00 40.88 105 LEU D CA 1
ATOM 6563 C C . LEU D 1 108 ? 52.620 75.158 6.818 1.00 40.60 105 LEU D C 1
ATOM 6564 O O . LEU D 1 108 ? 52.424 76.380 6.711 1.00 40.42 105 LEU D O 1
ATOM 6569 N N . LEU D 1 109 ? 52.487 74.481 7.967 1.00 39.94 106 LEU D N 1
ATOM 6570 C CA . LEU D 1 109 ? 52.155 75.137 9.228 1.00 38.89 106 LEU D CA 1
ATOM 6571 C C . LEU D 1 109 ? 53.164 74.814 10.310 1.00 38.34 106 LEU D C 1
ATOM 6572 O O . LEU D 1 109 ? 53.784 73.751 10.299 1.00 38.29 106 LEU D O 1
ATOM 6577 N N . ARG D 1 110 ? 53.336 75.752 11.233 1.00 37.11 107 ARG D N 1
ATOM 6578 C CA . ARG D 1 110 ? 54.081 75.484 12.448 1.00 36.83 107 ARG D CA 1
ATOM 6579 C C . ARG D 1 110 ? 53.188 75.614 13.664 1.00 36.14 107 ARG D C 1
ATOM 6580 O O . ARG D 1 110 ? 52.384 76.537 13.757 1.00 36.02 107 ARG D O 1
ATOM 6588 N N . ILE D 1 111 ? 53.369 74.706 14.614 1.00 36.02 108 ILE D N 1
ATOM 6589 C CA . ILE D 1 111 ? 52.825 74.888 15.943 1.00 36.13 108 ILE D CA 1
ATOM 6590 C C . ILE D 1 111 ? 53.924 74.869 17.008 1.00 35.51 108 ILE D C 1
ATOM 6591 O O . ILE D 1 111 ? 55.001 74.300 16.799 1.00 36.28 108 ILE D O 1
ATOM 6604 N N . PRO D 1 113 ? 53.584 73.807 20.872 1.00 35.08 110 PRO D N 1
ATOM 6605 C CA . PRO D 1 113 ? 52.862 73.395 22.050 1.00 35.65 110 PRO D CA 1
ATOM 6606 C C . PRO D 1 113 ? 53.782 73.251 23.264 1.00 35.68 110 PRO D C 1
ATOM 6607 O O . PRO D 1 113 ? 54.981 73.582 23.192 1.00 35.92 110 PRO D O 1
ATOM 6611 N N . ASN D 1 114 ? 53.207 72.797 24.381 1.00 35.49 111 ASN D N 1
ATOM 6612 C CA . ASN D 1 114 ? 53.994 72.370 25.536 1.00 35.45 111 ASN D CA 1
ATOM 6613 C C . ASN D 1 114 ? 53.394 71.140 26.181 1.00 36.12 111 ASN D C 1
ATOM 6614 O O . ASN D 1 114 ? 52.329 70.688 25.759 1.00 36.50 111 ASN D O 1
ATOM 6627 N N . ASN D 1 116 ? 51.796 70.406 28.729 1.00 36.79 113 ASN D N 1
ATOM 6628 C CA . ASN D 1 116 ? 50.457 70.487 29.311 1.00 36.71 113 ASN D CA 1
ATOM 6629 C C . ASN D 1 116 ? 49.378 70.013 28.351 1.00 37.58 113 ASN D C 1
ATOM 6630 O O . ASN D 1 116 ? 48.184 69.876 28.718 1.00 36.94 113 ASN D O 1
ATOM 6635 N N . ALA D 1 117 ? 49.801 69.722 27.117 1.00 38.02 114 ALA D N 1
ATOM 6636 C CA . ALA D 1 117 ? 48.926 68.984 26.200 1.00 38.91 114 ALA D CA 1
ATOM 6637 C C . ALA D 1 117 ? 48.477 67.651 26.828 1.00 39.14 114 ALA D C 1
ATOM 6638 O O . ALA D 1 117 ? 47.391 67.144 26.513 1.00 39.86 114 ALA D O 1
ATOM 6640 N N . GLN D 1 118 ? 49.296 67.109 27.740 1.00 39.47 115 GLN D N 1
ATOM 6641 C CA . GLN D 1 118 ? 48.971 65.879 28.487 1.00 39.29 115 GLN D CA 1
ATOM 6642 C C . GLN D 1 118 ? 47.644 65.961 29.212 1.00 39.30 115 GLN D C 1
ATOM 6643 O O . GLN D 1 118 ? 46.954 64.934 29.389 1.00 39.95 115 GLN D O 1
ATOM 6649 N N . ILE D 1 119 ? 47.291 67.160 29.654 1.00 38.59 116 ILE D N 1
ATOM 6650 C CA . ILE D 1 119 ? 45.999 67.373 30.326 1.00 38.12 116 ILE D CA 1
ATOM 6651 C C . ILE D 1 119 ? 45.089 68.292 29.521 1.00 37.44 116 ILE D C 1
ATOM 6652 O O . ILE D 1 119 ? 44.181 68.904 30.076 1.00 37.03 116 ILE D O 1
ATOM 6657 N N . LEU D 1 120 ? 45.360 68.403 28.221 1.00 37.57 117 LEU D N 1
ATOM 6658 C CA . LEU D 1 120 ? 44.579 69.242 27.296 1.00 37.57 117 LEU D CA 1
ATOM 6659 C C . LEU D 1 120 ? 44.594 70.742 27.643 1.00 37.78 117 LEU D C 1
ATOM 6660 O O . LEU D 1 120 ? 43.579 71.454 27.468 1.00 36.89 117 LEU D O 1
ATOM 6665 N N . GLN D 1 121 ? 45.752 71.220 28.110 1.00 37.28 118 GLN D N 1
ATOM 6666 C CA . GLN D 1 121 ? 45.895 72.606 28.520 1.00 38.10 118 GLN D CA 1
ATOM 6667 C C . GLN D 1 121 ? 47.209 73.227 28.034 1.00 38.22 118 GLN D C 1
ATOM 6668 O O . GLN D 1 121 ? 47.788 74.100 28.705 1.00 36.76 118 GLN D O 1
ATOM 6674 N N . SER D 1 122 ? 47.653 72.784 26.853 1.00 37.76 119 SER D N 1
ATOM 6675 C CA . SER D 1 122 ? 48.765 73.398 26.150 1.00 37.49 119 SER D CA 1
ATOM 6676 C C . SER D 1 122 ? 48.476 74.863 25.815 1.00 37.40 119 SER D C 1
ATOM 6677 O O . SER D 1 122 ? 47.310 75.269 25.630 1.00 37.01 119 SER D O 1
ATOM 6680 N N . SER D 1 123 ? 49.550 75.648 25.758 1.00 36.64 120 SER D N 1
ATOM 6681 C CA . SER D 1 123 ? 49.502 76.997 25.216 1.00 36.62 120 SER D CA 1
ATOM 6682 C C . SER D 1 123 ? 50.258 76.957 23.891 1.00 36.45 120 SER D C 1
ATOM 6683 O O . SER D 1 123 ? 51.492 77.041 23.882 1.00 36.12 120 SER D O 1
ATOM 6686 N N . THR D 1 124 ? 49.507 76.839 22.791 1.00 35.84 121 THR D N 1
ATOM 6687 C CA . THR D 1 124 ? 50.057 76.489 21.481 1.00 35.89 121 THR D CA 1
ATOM 6688 C C . THR D 1 124 ? 49.977 77.631 20.467 1.00 36.10 121 THR D C 1
ATOM 6689 O O . THR D 1 124 ? 48.888 78.119 20.159 1.00 36.98 121 THR D O 1
ATOM 6693 N N . ALA D 1 125 ? 51.132 78.027 19.941 1.00 35.81 122 ALA D N 1
ATOM 6694 C CA . ALA D 1 125 ? 51.215 78.990 18.846 1.00 35.74 122 ALA D CA 1
ATOM 6695 C C . ALA D 1 125 ? 50.901 78.292 17.536 1.00 35.88 122 ALA D C 1
ATOM 6696 O O . ALA D 1 125 ? 51.218 77.124 17.358 1.00 34.91 122 ALA D O 1
ATOM 6698 N N . LEU D 1 126 ? 50.316 79.029 16.604 1.00 36.78 123 LEU D N 1
ATOM 6699 C CA . LEU D 1 126 ? 49.970 78.473 15.303 1.00 37.94 123 LEU D CA 1
ATOM 6700 C C . LEU D 1 126 ? 50.242 79.510 14.231 1.00 38.30 123 LEU D C 1
ATOM 6701 O O . LEU D 1 126 ? 49.876 80.683 14.390 1.00 38.99 123 LEU D O 1
ATOM 6706 N N . THR D 1 127 ? 50.878 79.080 13.153 1.00 38.26 124 THR D N 1
ATOM 6707 C CA . THR D 1 127 ? 51.089 79.946 12.002 1.00 39.50 124 THR D CA 1
ATOM 6708 C C . THR D 1 127 ? 51.223 79.114 10.709 1.00 39.99 124 THR D C 1
ATOM 6709 O O . THR D 1 127 ? 51.570 77.927 10.763 1.00 40.08 124 THR D O 1
ATOM 6713 N N . GLY D 1 128 ? 50.934 79.736 9.565 1.00 40.28 125 GLY D N 1
ATOM 6714 C CA . GLY D 1 128 ? 51.030 79.063 8.265 1.00 41.56 125 GLY D CA 1
ATOM 6715 C C . GLY D 1 128 ? 51.783 79.867 7.212 1.00 42.15 125 GLY D C 1
ATOM 6716 O O . GLY D 1 128 ? 51.873 81.086 7.310 1.00 42.11 125 GLY D O 1
ATOM 6717 N N . ASN D 1 129 ? 52.338 79.190 6.207 1.00 42.71 126 ASN D N 1
ATOM 6718 C CA . ASN D 1 129 ? 52.940 79.897 5.078 1.00 43.32 126 ASN D CA 1
ATOM 6719 C C . ASN D 1 129 ? 51.879 80.511 4.133 1.00 44.36 126 ASN D C 1
ATOM 6720 O O . ASN D 1 129 ? 50.674 80.450 4.416 1.00 43.80 126 ASN D O 1
ATOM 6725 N N . ALA D 1 130 ? 52.328 81.107 3.028 1.00 45.68 127 ALA D N 1
ATOM 6726 C CA . ALA D 1 130 ? 51.433 81.803 2.089 1.00 47.02 127 ALA D CA 1
ATOM 6727 C C . ALA D 1 130 ? 50.408 80.878 1.413 1.00 47.87 127 ALA D C 1
ATOM 6728 O O . ALA D 1 130 ? 49.371 81.340 0.925 1.00 48.69 127 ALA D O 1
ATOM 6730 N N . LEU D 1 131 ? 50.699 79.579 1.399 1.00 48.69 128 LEU D N 1
ATOM 6731 C CA . LEU D 1 131 ? 49.853 78.583 0.737 1.00 49.47 128 LEU D CA 1
ATOM 6732 C C . LEU D 1 131 ? 48.711 78.056 1.596 1.00 50.24 128 LEU D C 1
ATOM 6733 O O . LEU D 1 131 ? 47.827 77.340 1.095 1.00 50.51 128 LEU D O 1
ATOM 6738 N N . VAL D 1 132 ? 48.726 78.413 2.880 1.00 50.74 129 VAL D N 1
ATOM 6739 C CA . VAL D 1 132 ? 47.692 77.992 3.828 1.00 51.39 129 VAL D CA 1
ATOM 6740 C C . VAL D 1 132 ? 46.418 78.841 3.695 1.00 52.18 129 VAL D C 1
ATOM 6741 O O . VAL D 1 132 ? 46.453 80.060 3.832 1.00 52.10 129 VAL D O 1
ATOM 6745 N N . SER D 1 133 ? 45.293 78.189 3.429 1.00 53.73 130 SER D N 1
ATOM 6746 C CA . SER D 1 133 ? 44.035 78.913 3.260 1.00 55.21 130 SER D CA 1
ATOM 6747 C C . SER D 1 133 ? 43.434 79.299 4.614 1.00 56.43 130 SER D C 1
ATOM 6748 O O . SER D 1 133 ? 43.876 78.804 5.658 1.00 56.58 130 SER D O 1
ATOM 6751 N N . GLN D 1 134 ? 42.449 80.199 4.587 1.00 57.73 131 GLN D N 1
ATOM 6752 C CA . GLN D 1 134 ? 41.640 80.518 5.763 1.00 59.00 131 GLN D CA 1
ATOM 6753 C C . GLN D 1 134 ? 41.123 79.215 6.364 1.00 58.94 131 GLN D C 1
ATOM 6754 O O . GLN D 1 134 ? 41.293 78.966 7.560 1.00 58.91 131 GLN D O 1
ATOM 6760 N N . GLU D 1 135 ? 40.508 78.393 5.511 1.00 59.00 132 GLU D N 1
ATOM 6761 C CA . GLU D 1 135 ? 39.842 77.156 5.926 1.00 58.98 132 GLU D CA 1
ATOM 6762 C C . GLU D 1 135 ? 40.795 76.110 6.501 1.00 57.97 132 GLU D C 1
ATOM 6763 O O . GLU D 1 135 ? 40.475 75.502 7.520 1.00 58.14 132 GLU D O 1
ATOM 6769 N N . LEU D 1 136 ? 41.951 75.900 5.867 1.00 56.59 133 LEU D N 1
ATOM 6770 C CA . LEU D 1 136 ? 42.935 74.954 6.398 1.00 55.39 133 LEU D CA 1
ATOM 6771 C C . LEU D 1 136 ? 43.425 75.355 7.799 1.00 54.93 133 LEU D C 1
ATOM 6772 O O . LEU D 1 136 ? 43.521 74.508 8.673 1.00 54.47 133 LEU D O 1
ATOM 6777 N N . GLN D 1 137 ? 43.727 76.637 8.005 1.00 54.95 134 GLN D N 1
ATOM 6778 C CA . GLN D 1 137 ? 44.256 77.093 9.296 1.00 54.96 134 GLN D CA 1
ATOM 6779 C C . GLN D 1 137 ? 43.186 76.944 10.371 1.00 54.47 134 GLN D C 1
ATOM 6780 O O . GLN D 1 137 ? 43.495 76.642 11.527 1.00 54.28 134 GLN D O 1
ATOM 6786 N N . ALA D 1 138 ? 41.931 77.136 9.961 1.00 53.65 135 ALA D N 1
ATOM 6787 C CA . ALA D 1 138 ? 40.773 76.958 10.826 1.00 52.86 135 ALA D CA 1
ATOM 6788 C C . ALA D 1 138 ? 40.643 75.493 11.242 1.00 52.08 135 ALA D C 1
ATOM 6789 O O . ALA D 1 138 ? 40.335 75.195 12.394 1.00 51.88 135 ALA D O 1
ATOM 6791 N N . ARG D 1 139 ? 40.900 74.591 10.294 1.00 51.26 136 ARG D N 1
ATOM 6792 C CA . ARG D 1 139 ? 40.932 73.156 10.562 1.00 50.36 136 ARG D CA 1
ATOM 6793 C C . ARG D 1 139 ? 42.084 72.790 11.503 1.00 49.05 136 ARG D C 1
ATOM 6794 O O . ARG D 1 139 ? 41.895 72.001 12.422 1.00 48.77 136 ARG D O 1
ATOM 6802 N N . VAL D 1 140 ? 43.273 73.359 11.278 1.00 47.53 137 VAL D N 1
ATOM 6803 C CA . VAL D 1 140 ? 44.395 73.149 12.207 1.00 45.80 137 VAL D CA 1
ATOM 6804 C C . VAL D 1 140 ? 44.078 73.781 13.579 1.00 45.09 137 VAL D C 1
ATOM 6805 O O . VAL D 1 140 ? 44.370 73.181 14.599 1.00 45.20 137 VAL D O 1
ATOM 6809 N N . ARG D 1 141 ? 43.456 74.964 13.607 1.00 44.27 138 ARG D N 1
ATOM 6810 C CA . ARG D 1 141 ? 43.053 75.580 14.871 0.50 43.97 138 ARG D CA 1
ATOM 6811 C C . ARG D 1 141 ? 42.178 74.632 15.705 1.00 44.40 138 ARG D C 1
ATOM 6812 O O . ARG D 1 141 ? 42.424 74.469 16.898 1.00 44.63 138 ARG D O 1
ATOM 6820 N N . ASP D 1 142 ? 41.194 73.964 15.083 1.00 44.75 139 ASP D N 1
ATOM 6821 C CA . ASP D 1 142 ? 40.407 72.934 15.783 1.00 44.48 139 ASP D CA 1
ATOM 6822 C C . ASP D 1 142 ? 41.290 71.809 16.328 1.00 43.82 139 ASP D C 1
ATOM 6823 O O . ASP D 1 142 ? 41.025 71.281 17.400 1.00 43.94 139 ASP D O 1
ATOM 6828 N N . LEU D 1 143 ? 42.320 71.425 15.582 1.00 43.00 140 LEU D N 1
ATOM 6829 C CA . LEU D 1 143 ? 43.267 70.405 16.057 1.00 42.77 140 LEU D CA 1
ATOM 6830 C C . LEU D 1 143 ? 44.004 70.789 17.346 1.00 42.35 140 LEU D C 1
ATOM 6831 O O . LEU D 1 143 ? 44.064 70.005 18.289 1.00 41.93 140 LEU D O 1
ATOM 6836 N N . THR D 1 144 ? 44.552 72.002 17.384 1.00 42.52 141 THR D N 1
ATOM 6837 C CA . THR D 1 144 ? 45.350 72.454 18.528 1.00 42.19 141 THR D CA 1
ATOM 6838 C C . THR D 1 144 ? 44.422 72.804 19.692 1.00 42.53 141 THR D C 1
ATOM 6839 O O . THR D 1 144 ? 44.765 72.614 20.857 1.00 41.36 141 THR D O 1
ATOM 6843 N N . ASP D 1 145 ? 43.224 73.286 19.364 1.00 43.15 142 ASP D N 1
ATOM 6844 C CA . ASP D 1 145 ? 42.214 73.556 20.383 1.00 43.33 142 ASP D CA 1
ATOM 6845 C C . ASP D 1 145 ? 41.834 72.285 21.131 1.00 42.84 142 ASP D C 1
ATOM 6846 O O . ASP D 1 145 ? 41.351 72.356 22.257 1.00 42.97 142 ASP D O 1
ATOM 6851 N N . SER D 1 146 ? 42.091 71.124 20.534 1.00 42.41 143 SER D N 1
ATOM 6852 C CA . SER D 1 146 ? 41.730 69.862 21.183 1.00 42.16 143 SER D CA 1
ATOM 6853 C C . SER D 1 146 ? 42.673 69.443 22.328 1.00 41.97 143 SER D C 1
ATOM 6854 O O . SER D 1 146 ? 42.313 68.559 23.118 1.00 41.49 143 SER D O 1
ATOM 6857 N N . PHE D 1 147 ? 43.862 70.057 22.412 1.00 41.36 144 PHE D N 1
ATOM 6858 C CA . PHE D 1 147 ? 44.789 69.811 23.528 1.00 40.16 144 PHE D CA 1
ATOM 6859 C C . PHE D 1 147 ? 45.245 71.101 24.239 1.00 40.27 144 PHE D C 1
ATOM 6860 O O . PHE D 1 147 ? 46.299 71.143 24.892 1.00 39.86 144 PHE D O 1
ATOM 6868 N N . GLY D 1 148 ? 44.441 72.155 24.116 1.00 39.69 145 GLY D N 1
ATOM 6869 C CA . GLY D 1 148 ? 44.686 73.376 24.860 1.00 39.80 145 GLY D CA 1
ATOM 6870 C C . GLY D 1 148 ? 44.083 74.599 24.225 1.00 39.95 145 GLY D C 1
ATOM 6871 O O . GLY D 1 148 ? 43.046 74.526 23.573 1.00 40.21 145 GLY D O 1
ATOM 6872 N N . SER D 1 149 ? 44.735 75.733 24.422 1.00 39.62 146 SER D N 1
ATOM 6873 C CA . SER D 1 149 ? 44.359 76.952 23.737 1.00 39.91 146 SER D CA 1
ATOM 6874 C C . SER D 1 149 ? 45.293 77.161 22.556 1.00 39.97 146 SER D C 1
ATOM 6875 O O . SER D 1 149 ? 46.354 76.528 22.488 1.00 40.35 146 SER D O 1
ATOM 6878 N N . THR D 1 150 ? 44.902 78.050 21.640 1.00 39.22 147 THR D N 1
ATOM 6879 C CA . THR D 1 150 ? 45.693 78.353 20.452 1.00 39.37 147 THR D CA 1
ATOM 6880 C C . THR D 1 150 ? 45.923 79.848 20.326 1.00 39.30 147 THR D C 1
ATOM 6881 O O . THR D 1 150 ? 44.995 80.645 20.480 1.00 39.29 147 THR D O 1
ATOM 6885 N N . PHE D 1 151 ? 47.177 80.217 20.074 1.00 39.41 148 PHE D N 1
ATOM 6886 C CA . PHE D 1 151 ? 47.554 81.610 19.820 1.00 39.99 148 PHE D CA 1
ATOM 6887 C C . PHE D 1 151 ? 47.974 81.825 18.352 1.00 40.47 148 PHE D C 1
ATOM 6888 O O . PHE D 1 151 ? 48.881 81.163 17.861 1.00 40.05 148 PHE D O 1
ATOM 6896 N N . ASP D 1 152 ? 47.302 82.749 17.669 1.00 41.29 149 ASP D N 1
ATOM 6897 C CA . ASP D 1 152 ? 47.656 83.128 16.308 0.50 42.44 149 ASP D CA 1
ATOM 6898 C C . ASP D 1 152 ? 48.826 84.071 16.456 1.00 43.08 149 ASP D C 1
ATOM 6899 O O . ASP D 1 152 ? 48.650 85.247 16.772 1.00 43.94 149 ASP D O 1
ATOM 6904 N N . ILE D 1 153 ? 50.039 83.566 16.280 1.00 43.35 150 ILE D N 1
ATOM 6905 C CA . ILE D 1 153 ? 51.180 84.464 16.398 1.00 43.30 150 ILE D CA 1
ATOM 6906 C C . ILE D 1 153 ? 52.019 84.454 15.127 1.00 43.33 150 ILE D C 1
ATOM 6907 O O . ILE D 1 153 ? 52.138 83.423 14.439 1.00 43.85 150 ILE D O 1
ATOM 6912 N N . SER D 1 154 ? 52.604 85.594 14.795 1.00 42.50 151 SER D N 1
ATOM 6913 C CA . SER D 1 154 ? 53.338 85.648 13.557 1.00 42.40 151 SER D CA 1
ATOM 6914 C C . SER D 1 154 ? 54.655 84.860 13.751 1.00 41.59 151 SER D C 1
ATOM 6915 O O . SER D 1 154 ? 55.135 84.710 14.893 1.00 41.21 151 SER D O 1
ATOM 6918 N N . GLU D 1 155 ? 55.207 84.329 12.655 1.00 40.12 152 GLU D N 1
ATOM 6919 C CA . GLU D 1 155 ? 56.348 83.421 12.742 1.00 39.65 152 GLU D CA 1
ATOM 6920 C C . GLU D 1 155 ? 57.597 84.111 13.251 1.00 39.20 152 GLU D C 1
ATOM 6921 O O . GLU D 1 155 ? 58.458 83.475 13.875 1.00 38.60 152 GLU D O 1
ATOM 6927 N N . LYS D 1 156 ? 57.702 85.410 12.990 1.00 39.00 153 LYS D N 1
ATOM 6928 C CA . LYS D 1 156 ? 58.845 86.160 13.489 1.00 39.64 153 LYS D CA 1
ATOM 6929 C C . LYS D 1 156 ? 58.848 86.135 15.029 1.00 38.92 153 LYS D C 1
ATOM 6930 O O . LYS D 1 156 ? 59.861 86.439 15.646 1.00 37.90 153 LYS D O 1
ATOM 6936 N N . ASP D 1 157 ? 57.708 85.767 15.628 1.00 38.30 154 ASP D N 1
ATOM 6937 C CA . ASP D 1 157 ? 57.585 85.698 17.087 1.00 38.29 154 ASP D CA 1
ATOM 6938 C C . ASP D 1 157 ? 57.701 84.290 17.661 1.00 37.21 154 ASP D C 1
ATOM 6939 O O . ASP D 1 157 ? 57.531 84.099 18.872 1.00 37.25 154 ASP D O 1
ATOM 6944 N N . PHE D 1 158 ? 57.984 83.306 16.802 1.00 36.63 155 PHE D N 1
ATOM 6945 C CA . PHE D 1 158 ? 57.940 81.900 17.228 1.00 35.87 155 PHE D CA 1
ATOM 6946 C C . PHE D 1 158 ? 59.035 81.487 18.205 1.00 35.78 155 PHE D C 1
ATOM 6947 O O . PHE D 1 158 ? 58.763 80.685 19.112 1.00 36.43 155 PHE D O 1
ATOM 6955 N N . ASP D 1 159 ? 60.252 82.005 18.028 1.00 35.05 156 ASP D N 1
ATOM 6956 C CA . ASP D 1 159 ? 61.342 81.621 18.910 1.00 34.90 156 ASP D CA 1
ATOM 6957 C C . ASP D 1 159 ? 61.083 82.136 20.317 1.00 34.79 156 ASP D C 1
ATOM 6958 O O . ASP D 1 159 ? 61.320 81.431 21.276 1.00 35.08 156 ASP D O 1
ATOM 6963 N N . THR D 1 160 ? 60.577 83.365 20.427 1.00 34.45 157 THR D N 1
ATOM 6964 C CA . THR D 1 160 ? 60.167 83.919 21.710 1.00 34.10 157 THR D CA 1
ATOM 6965 C C . THR D 1 160 ? 58.998 83.136 22.319 1.00 33.98 157 THR D C 1
ATOM 6966 O O . THR D 1 160 ? 59.009 82.854 23.533 1.00 33.89 157 THR D O 1
ATOM 6970 N N . PHE D 1 161 ? 57.999 82.778 21.499 1.00 33.92 158 PHE D N 1
ATOM 6971 C CA . PHE D 1 161 ? 56.870 81.973 22.022 1.00 34.03 158 PHE D CA 1
ATOM 6972 C C . PHE D 1 161 ? 57.386 80.623 22.523 1.00 33.88 158 PHE D C 1
ATOM 6973 O O . PHE D 1 161 ? 56.972 80.166 23.577 1.00 33.87 158 PHE D O 1
ATOM 6981 N N . THR D 1 162 ? 58.309 79.994 21.777 1.00 33.98 159 THR D N 1
ATOM 6982 C CA . THR D 1 162 ? 58.942 78.731 22.198 1.00 33.38 159 THR D CA 1
ATOM 6983 C C . THR D 1 162 ? 59.494 78.808 23.639 1.00 33.64 159 THR D C 1
ATOM 6984 O O . THR D 1 162 ? 59.290 77.906 24.444 1.00 34.53 159 THR D O 1
ATOM 6988 N N . ALA D 1 163 ? 60.188 79.891 23.944 1.00 32.88 160 ALA D N 1
ATOM 6989 C CA . ALA D 1 163 ? 60.751 80.094 25.263 1.00 32.89 160 ALA D CA 1
ATOM 6990 C C . ALA D 1 163 ? 59.686 80.373 26.312 1.00 33.00 160 ALA D C 1
ATOM 6991 O O . ALA D 1 163 ? 59.730 79.787 27.382 1.00 33.04 160 ALA D O 1
ATOM 6993 N N . LEU D 1 164 ? 58.731 81.260 26.017 1.00 32.93 161 LEU D N 1
ATOM 6994 C CA . LEU D 1 164 ? 57.742 81.649 27.008 1.00 33.68 161 LEU D CA 1
ATOM 6995 C C . LEU D 1 164 ? 56.768 80.545 27.357 1.00 33.86 161 LEU D C 1
ATOM 6996 O O . LEU D 1 164 ? 56.209 80.527 28.463 1.00 34.11 161 LEU D O 1
ATOM 7001 N N . ALA D 1 165 ? 56.525 79.644 26.412 1.00 33.66 162 ALA D N 1
ATOM 7002 C CA . ALA D 1 165 ? 55.425 78.679 26.571 1.00 34.47 162 ALA D CA 1
ATOM 7003 C C . ALA D 1 165 ? 55.843 77.214 26.409 1.00 34.32 162 ALA D C 1
ATOM 7004 O O . ALA D 1 165 ? 55.288 76.337 27.078 1.00 35.37 162 ALA D O 1
ATOM 7006 N N . GLY D 1 166 ? 56.805 76.959 25.528 1.00 33.96 163 GLY D N 1
ATOM 7007 C CA . GLY D 1 166 ? 57.270 75.603 25.250 1.00 33.79 163 GLY D CA 1
ATOM 7008 C C . GLY D 1 166 ? 58.311 75.127 26.245 1.00 33.94 163 GLY D C 1
ATOM 7009 O O . GLY D 1 166 ? 58.192 74.033 26.777 1.00 33.23 163 GLY D O 1
ATOM 7010 N N . SER D 1 167 ? 59.336 75.952 26.470 1.00 33.04 164 SER D N 1
ATOM 7011 C CA . SER D 1 167 ? 60.390 75.654 27.435 1.00 33.01 164 SER D CA 1
ATOM 7012 C C . SER D 1 167 ? 60.030 75.979 28.881 1.00 33.01 164 SER D C 1
ATOM 7013 O O . SER D 1 167 ? 60.511 75.308 29.801 1.00 33.27 164 SER D O 1
ATOM 7016 N N . SER D 1 168 ? 59.191 77.002 29.080 1.00 32.47 165 SER D N 1
ATOM 7017 C CA . SER D 1 168 ? 58.949 77.550 30.401 1.00 32.45 165 SER D CA 1
ATOM 7018 C C . SER D 1 168 ? 58.393 76.603 31.462 1.00 32.42 165 SER D C 1
ATOM 7019 O O . SER D 1 168 ? 58.712 76.783 32.634 1.00 32.73 165 SER D O 1
ATOM 7022 N N . PRO D 1 169 ? 57.558 75.598 31.077 1.00 32.00 166 PRO D N 1
ATOM 7023 C CA . PRO D 1 169 ? 57.138 74.666 32.112 1.00 31.62 166 PRO D CA 1
ATOM 7024 C C . PRO D 1 169 ? 58.332 74.067 32.872 1.00 31.37 166 PRO D C 1
ATOM 7025 O O . PRO D 1 169 ? 58.240 73.880 34.076 1.00 31.74 166 PRO D O 1
ATOM 7029 N N . ALA D 1 170 ? 59.424 73.770 32.189 1.00 31.63 167 ALA D N 1
ATOM 7030 C CA . ALA D 1 170 ? 60.631 73.272 32.881 1.00 31.74 167 ALA D CA 1
ATOM 7031 C C . ALA D 1 170 ? 61.157 74.304 33.858 1.00 31.88 167 ALA D C 1
ATOM 7032 O O . ALA D 1 170 ? 61.606 73.957 34.937 1.00 32.49 167 ALA D O 1
ATOM 7034 N N . TYR D 1 171 ? 61.085 75.580 33.486 1.00 32.43 168 TYR D N 1
ATOM 7035 C CA . TYR D 1 171 ? 61.552 76.660 34.368 1.00 31.68 168 TYR D CA 1
ATOM 7036 C C . TYR D 1 171 ? 60.603 76.872 35.556 1.00 31.46 168 TYR D C 1
ATOM 7037 O O . TYR D 1 171 ? 61.051 77.122 36.674 1.00 31.87 168 TYR D O 1
ATOM 7046 N N . ILE D 1 172 ? 59.302 76.729 35.308 1.00 30.59 169 ILE D N 1
ATOM 7047 C CA . ILE D 1 172 ? 58.289 76.737 36.341 1.00 29.59 169 ILE D CA 1
ATOM 7048 C C . ILE D 1 172 ? 58.493 75.601 37.345 1.00 29.25 169 ILE D C 1
ATOM 7049 O O . ILE D 1 172 ? 58.398 75.816 38.554 1.00 30.19 169 ILE D O 1
ATOM 7054 N N . TYR D 1 173 ? 58.787 74.397 36.865 1.00 28.68 170 TYR D N 1
ATOM 7055 C CA . TYR D 1 173 ? 59.070 73.276 37.772 1.00 28.64 170 TYR D CA 1
ATOM 7056 C C . TYR D 1 173 ? 60.388 73.417 38.545 1.00 27.98 170 TYR D C 1
ATOM 7057 O O . TYR D 1 173 ? 60.494 72.968 39.683 1.00 28.81 170 TYR D O 1
ATOM 7066 N N . LEU D 1 174 ? 61.411 74.007 37.943 1.00 28.08 171 LEU D N 1
ATOM 7067 C CA . LEU D 1 174 ? 62.671 74.217 38.704 1.00 28.21 171 LEU D CA 1
ATOM 7068 C C . LEU D 1 174 ? 62.408 75.210 39.839 1.00 28.21 171 LEU D C 1
ATOM 7069 O O . LEU D 1 174 ? 62.907 75.050 40.953 1.00 29.05 171 LEU D O 1
ATOM 7074 N N . PHE D 1 175 ? 61.565 76.200 39.565 1.00 28.78 172 PHE D N 1
ATOM 7075 C CA . PHE D 1 175 ? 61.185 77.207 40.562 1.00 28.24 172 PHE D CA 1
ATOM 7076 C C . PHE D 1 175 ? 60.407 76.570 41.708 1.00 29.10 172 PHE D C 1
ATOM 7077 O O . PHE D 1 175 ? 60.722 76.789 42.879 1.00 28.64 172 PHE D O 1
ATOM 7085 N N . ILE D 1 176 ? 59.340 75.822 41.365 1.00 29.69 173 ILE D N 1
ATOM 7086 C CA . ILE D 1 176 ? 58.568 75.058 42.337 1.00 29.49 173 ILE D CA 1
ATOM 7087 C C . ILE D 1 176 ? 59.471 74.128 43.178 1.00 29.88 173 ILE D C 1
ATOM 7088 O O . ILE D 1 176 ? 59.357 74.051 44.408 1.00 30.61 173 ILE D O 1
ATOM 7093 N N . GLU D 1 177 ? 60.347 73.407 42.503 1.00 30.31 174 GLU D N 1
ATOM 7094 C CA . GLU D 1 177 ? 61.287 72.510 43.170 1.00 31.34 174 GLU D CA 1
ATOM 7095 C C . GLU D 1 177 ? 62.165 73.280 44.154 1.00 30.25 174 GLU D C 1
ATOM 7096 O O . GLU D 1 177 ? 62.440 72.789 45.251 1.00 30.56 174 GLU D O 1
ATOM 7102 N N . ALA D 1 178 ? 62.576 74.494 43.776 1.00 30.39 175 ALA D N 1
ATOM 7103 C CA . ALA D 1 178 ? 63.460 75.313 44.639 1.00 29.89 175 ALA D CA 1
ATOM 7104 C C . ALA D 1 178 ? 62.712 75.741 45.905 1.00 30.30 175 ALA D C 1
ATOM 7105 O O . ALA D 1 178 ? 63.283 75.750 46.999 1.00 29.76 175 ALA D O 1
ATOM 7107 N N . LEU D 1 179 ? 61.420 76.061 45.748 1.00 29.93 176 LEU D N 1
ATOM 7108 C CA . LEU D 1 179 ? 60.568 76.446 46.862 1.00 30.51 176 LEU D CA 1
ATOM 7109 C C . LEU D 1 179 ? 60.355 75.260 47.794 1.00 30.76 176 LEU D C 1
ATOM 7110 O O . LEU D 1 179 ? 60.431 75.408 49.007 1.00 32.21 176 LEU D O 1
ATOM 7115 N N . ALA D 1 180 ? 60.087 74.093 47.215 1.00 31.00 177 ALA D N 1
ATOM 7116 C CA . ALA D 1 180 ? 59.932 72.848 47.974 1.00 30.49 177 ALA D CA 1
ATOM 7117 C C . ALA D 1 180 ? 61.200 72.426 48.720 1.00 30.47 177 ALA D C 1
ATOM 7118 O O . ALA D 1 180 ? 61.120 72.014 49.868 1.00 30.71 177 ALA D O 1
ATOM 7120 N N . LYS D 1 181 ? 62.359 72.521 48.078 1.00 30.49 178 LYS D N 1
ATOM 7121 C CA . LYS D 1 181 ? 63.634 72.230 48.765 1.00 30.73 178 LYS D CA 1
ATOM 7122 C C . LYS D 1 181 ? 63.951 73.213 49.892 1.00 30.46 178 LYS D C 1
ATOM 7123 O O . LYS D 1 181 ? 64.554 72.830 50.886 1.00 30.44 178 LYS D O 1
ATOM 7129 N N . ALA D 1 182 ? 63.572 74.482 49.721 1.00 30.31 179 ALA D N 1
ATOM 7130 C CA . ALA D 1 182 ? 63.687 75.482 50.789 1.00 29.51 179 ALA D CA 1
ATOM 7131 C C . ALA D 1 182 ? 62.854 75.038 51.990 1.00 29.52 179 ALA D C 1
ATOM 7132 O O . ALA D 1 182 ? 63.316 75.097 53.128 1.00 29.49 179 ALA D O 1
ATOM 7134 N N . GLY D 1 183 ? 61.629 74.566 51.718 1.00 29.17 180 GLY D N 1
ATOM 7135 C CA . GLY D 1 183 ? 60.815 73.902 52.731 1.00 29.47 180 GLY D CA 1
ATOM 7136 C C . GLY D 1 183 ? 61.510 72.769 53.467 1.00 29.22 180 GLY D C 1
ATOM 7137 O O . GLY D 1 183 ? 61.564 72.772 54.683 1.00 29.41 180 GLY D O 1
ATOM 7138 N N . VAL D 1 184 ? 62.035 71.789 52.736 1.00 29.91 181 VAL D N 1
ATOM 7139 C CA . VAL D 1 184 ? 62.811 70.701 53.357 1.00 30.12 181 VAL D CA 1
ATOM 7140 C C . VAL D 1 184 ? 63.956 71.254 54.218 1.00 30.48 181 VAL D C 1
ATOM 7141 O O . VAL D 1 184 ? 64.142 70.826 55.365 1.00 31.45 181 VAL D O 1
ATOM 7145 N N . LYS D 1 185 ? 64.728 72.187 53.667 1.00 30.38 182 LYS D N 1
ATOM 7146 C CA . LYS D 1 185 ? 65.877 72.731 54.383 1.00 30.30 182 LYS D CA 1
ATOM 7147 C C . LYS D 1 185 ? 65.396 73.205 55.748 1.00 31.09 182 LYS D C 1
ATOM 7148 O O . LYS D 1 185 ? 66.074 73.015 56.762 1.00 30.79 182 LYS D O 1
ATOM 7154 N N . ASN D 1 186 ? 64.183 73.755 55.756 1.00 31.48 183 ASN D N 1
ATOM 7155 C CA . ASN D 1 186 ? 63.611 74.380 56.940 1.00 33.09 183 ASN D CA 1
ATOM 7156 C C . ASN D 1 186 ? 62.599 73.506 57.719 1.00 33.82 183 ASN D C 1
ATOM 7157 O O . ASN D 1 186 ? 61.809 74.010 58.508 1.00 34.44 183 ASN D O 1
ATOM 7162 N N . GLY D 1 187 ? 62.629 72.198 57.487 1.00 34.31 184 GLY D N 1
ATOM 7163 C CA . GLY D 1 187 ? 61.994 71.265 58.407 1.00 33.98 184 GLY D CA 1
ATOM 7164 C C . GLY D 1 187 ? 60.694 70.661 57.929 1.00 34.13 184 GLY D C 1
ATOM 7165 O O . GLY D 1 187 ? 60.131 69.838 58.622 1.00 34.75 184 GLY D O 1
ATOM 7166 N N . ILE D 1 188 ? 60.220 71.037 56.750 1.00 33.86 185 ILE D N 1
ATOM 7167 C CA . ILE D 1 188 ? 58.975 70.467 56.214 1.00 34.15 185 ILE D CA 1
ATOM 7168 C C . ILE D 1 188 ? 59.237 69.378 55.168 1.00 34.91 185 ILE D C 1
ATOM 7169 O O . ILE D 1 188 ? 59.992 69.604 54.227 1.00 35.20 185 ILE D O 1
ATOM 7174 N N . PRO D 1 189 ? 58.606 68.184 55.322 1.00 35.41 186 PRO D N 1
ATOM 7175 C CA . PRO D 1 189 ? 58.853 67.091 54.393 1.00 35.15 186 PRO D CA 1
ATOM 7176 C C . PRO D 1 189 ? 58.577 67.470 52.940 1.00 35.14 186 PRO D C 1
ATOM 7177 O O . PRO D 1 189 ? 57.630 68.236 52.652 1.00 34.60 186 PRO D O 1
ATOM 7181 N N . LYS D 1 190 ? 59.381 66.896 52.042 1.00 34.39 187 LYS D N 1
ATOM 7182 C CA . LYS D 1 190 ? 59.346 67.233 50.617 1.00 33.91 187 LYS D CA 1
ATOM 7183 C C . LYS D 1 190 ? 57.941 67.130 50.006 1.00 33.72 187 LYS D C 1
ATOM 7184 O O . LYS D 1 190 ? 57.507 68.051 49.325 1.00 33.17 187 LYS D O 1
ATOM 7190 N N . ALA D 1 191 ? 57.244 66.013 50.252 1.00 33.81 188 ALA D N 1
ATOM 7191 C CA . ALA D 1 191 ? 55.897 65.797 49.710 1.00 33.95 188 ALA D CA 1
ATOM 7192 C C . ALA D 1 191 ? 54.924 66.876 50.179 1.00 33.69 188 ALA D C 1
ATOM 7193 O O . ALA D 1 191 ? 54.179 67.451 49.379 1.00 34.34 188 ALA D O 1
ATOM 7195 N N . LYS D 1 192 ? 54.947 67.137 51.477 1.00 33.69 189 LYS D N 1
ATOM 7196 C CA . LYS D 1 192 ? 54.151 68.186 52.071 1.00 34.11 189 LYS D CA 1
ATOM 7197 C C . LYS D 1 192 ? 54.498 69.589 51.521 1.00 34.43 189 LYS D C 1
ATOM 7198 O O . LYS D 1 192 ? 53.593 70.357 51.140 1.00 33.96 189 LYS D O 1
ATOM 7204 N N . ALA D 1 193 ? 55.792 69.920 51.506 1.00 33.73 190 ALA D N 1
ATOM 7205 C CA . ALA D 1 193 ? 56.257 71.190 50.964 1.00 34.05 190 ALA D CA 1
ATOM 7206 C C . ALA D 1 193 ? 55.759 71.348 49.538 1.00 34.54 190 ALA D C 1
ATOM 7207 O O . ALA D 1 193 ? 55.305 72.424 49.139 1.00 34.68 190 ALA D O 1
ATOM 7209 N N . LEU D 1 194 ? 55.846 70.275 48.760 1.00 34.86 191 LEU D N 1
ATOM 7210 C CA . LEU D 1 194 ? 55.514 70.360 47.349 1.00 35.82 191 LEU D CA 1
ATOM 7211 C C . LEU D 1 194 ? 53.999 70.531 47.172 1.00 36.05 191 LEU D C 1
ATOM 7212 O O . LEU D 1 194 ? 53.555 71.263 46.294 1.00 35.88 191 LEU D O 1
ATOM 7217 N N . GLU D 1 195 ? 53.219 69.860 48.018 1.00 35.66 192 GLU D N 1
ATOM 7218 C CA . GLU D 1 195 ? 51.768 69.983 47.963 1.00 36.55 192 GLU D CA 1
ATOM 7219 C C . GLU D 1 195 ? 51.338 71.444 48.222 1.00 35.70 192 GLU D C 1
ATOM 7220 O O . GLU D 1 195 ? 50.554 72.012 47.463 1.00 34.61 192 GLU D O 1
ATOM 7226 N N . ILE D 1 196 ? 51.899 72.041 49.276 1.00 35.07 193 ILE D N 1
ATOM 7227 C CA . ILE D 1 196 ? 51.631 73.439 49.642 1.00 34.64 193 ILE D CA 1
ATOM 7228 C C . ILE D 1 196 ? 52.026 74.406 48.510 1.00 34.23 193 ILE D C 1
ATOM 7229 O O . ILE D 1 196 ? 51.212 75.261 48.098 1.00 33.04 193 ILE D O 1
ATOM 7234 N N . VAL D 1 197 ? 53.260 74.288 47.999 1.00 33.97 194 VAL D N 1
ATOM 7235 C CA . VAL D 1 197 ? 53.667 75.280 47.004 1.00 33.85 194 VAL D CA 1
ATOM 7236 C C . VAL D 1 197 ? 52.958 75.101 45.678 1.00 33.45 194 VAL D C 1
ATOM 7237 O O . VAL D 1 197 ? 52.624 76.086 45.048 1.00 34.12 194 VAL D O 1
ATOM 7241 N N . THR D 1 198 ? 52.700 73.859 45.270 1.00 33.43 195 THR D N 1
ATOM 7242 C CA . THR D 1 198 ? 52.049 73.608 43.972 1.00 34.14 195 THR D CA 1
ATOM 7243 C C . THR D 1 198 ? 50.623 74.203 43.988 1.00 33.84 195 THR D C 1
ATOM 7244 O O . THR D 1 198 ? 50.161 74.793 43.020 1.00 32.56 195 THR D O 1
ATOM 7248 N N . GLN D 1 199 ? 49.952 74.037 45.118 1.00 34.96 196 GLN D N 1
ATOM 7249 C CA . GLN D 1 199 ? 48.595 74.540 45.317 1.00 36.42 196 GLN D CA 1
ATOM 7250 C C . GLN D 1 199 ? 48.591 76.073 45.341 1.00 35.87 196 GLN D C 1
ATOM 7251 O O . GLN D 1 199 ? 47.675 76.706 44.801 1.00 35.54 196 GLN D O 1
ATOM 7257 N N . THR D 1 200 ? 49.634 76.656 45.943 1.00 35.58 197 THR D N 1
ATOM 7258 C CA . THR D 1 200 ? 49.800 78.113 45.983 1.00 35.60 197 THR D CA 1
ATOM 7259 C C . THR D 1 200 ? 50.089 78.710 44.592 1.00 35.69 197 THR D C 1
ATOM 7260 O O . THR D 1 200 ? 49.458 79.692 44.197 1.00 36.17 197 THR D O 1
ATOM 7264 N N . VAL D 1 201 ? 51.027 78.119 43.854 1.00 35.58 198 VAL D N 1
ATOM 7265 C CA . VAL D 1 201 ? 51.306 78.527 42.462 1.00 34.89 198 VAL D CA 1
ATOM 7266 C C . VAL D 1 201 ? 50.027 78.452 41.610 1.00 35.63 198 VAL D C 1
ATOM 7267 O O . VAL D 1 201 ? 49.702 79.380 40.837 1.00 36.20 198 VAL D O 1
ATOM 7271 N N . LEU D 1 202 ? 49.298 77.352 41.752 1.00 34.92 199 LEU D N 1
ATOM 7272 C CA . LEU D 1 202 ? 48.074 77.156 40.982 1.00 34.99 199 LEU D CA 1
ATOM 7273 C C . LEU D 1 202 ? 47.041 78.245 41.292 1.00 33.96 199 LEU D C 1
ATOM 7274 O O . LEU D 1 202 ? 46.473 78.844 40.375 1.00 35.57 199 LEU D O 1
ATOM 7279 N N . ALA D 1 203 ? 46.812 78.511 42.576 1.00 32.33 200 ALA D N 1
ATOM 7280 C CA . ALA D 1 203 ? 45.852 79.535 43.009 1.00 30.98 200 ALA D CA 1
ATOM 7281 C C . ALA D 1 203 ? 46.285 80.972 42.671 1.00 31.33 200 ALA D C 1
ATOM 7282 O O . ALA D 1 203 ? 45.457 81.800 42.245 1.00 30.39 200 ALA D O 1
ATOM 7284 N N . SER D 1 204 ? 47.576 81.264 42.878 1.00 30.27 201 SER D N 1
ATOM 7285 C CA . SER D 1 204 ? 48.166 82.557 42.528 1.00 30.77 201 SER D CA 1
ATOM 7286 C C . SER D 1 204 ? 47.963 82.880 41.054 1.00 31.14 201 SER D C 1
ATOM 7287 O O . SER D 1 204 ? 47.490 83.975 40.707 1.00 31.09 201 SER D O 1
ATOM 7290 N N . ALA D 1 205 ? 48.352 81.941 40.188 1.00 31.06 202 ALA D N 1
ATOM 7291 C CA . ALA D 1 205 ? 48.169 82.149 38.754 1.00 31.99 202 ALA D CA 1
ATOM 7292 C C . ALA D 1 205 ? 46.670 82.302 38.385 1.00 32.31 202 ALA D C 1
ATOM 7293 O O . ALA D 1 205 ? 46.337 83.082 37.507 1.00 32.75 202 ALA D O 1
ATOM 7295 N N . SER D 1 206 ? 45.787 81.582 39.074 1.00 32.52 203 SER D N 1
ATOM 7296 C CA . SER D 1 206 ? 44.337 81.688 38.819 1.00 33.81 203 SER D CA 1
ATOM 7297 C C . SER D 1 206 ? 43.817 83.077 39.256 1.00 33.78 203 SER D C 1
ATOM 7298 O O . SER D 1 206 ? 43.051 83.722 38.522 1.00 33.77 203 SER D O 1
ATOM 7301 N N . ASN D 1 207 ? 44.285 83.560 40.411 1.00 34.07 204 ASN D N 1
ATOM 7302 C CA . ASN D 1 207 ? 43.904 84.884 40.905 1.00 34.50 204 ASN D CA 1
ATOM 7303 C C . ASN D 1 207 ? 44.373 85.974 39.936 1.00 34.90 204 ASN D C 1
ATOM 7304 O O . ASN D 1 207 ? 43.625 86.905 39.578 1.00 33.41 204 ASN D O 1
ATOM 7309 N N . LEU D 1 208 ? 45.612 85.842 39.487 1.00 35.53 205 LEU D N 1
ATOM 7310 C CA . LEU D 1 208 ? 46.128 86.789 38.513 1.00 36.28 205 LEU D CA 1
ATOM 7311 C C . LEU D 1 208 ? 45.290 86.818 37.224 1.00 37.59 205 LEU D C 1
ATOM 7312 O O . LEU D 1 208 ? 44.933 87.891 36.726 1.00 37.85 205 LEU D O 1
ATOM 7317 N N . LYS D 1 209 ? 44.979 85.637 36.703 1.00 38.66 206 LYS D N 1
ATOM 7318 C CA . LYS D 1 209 ? 44.244 85.508 35.467 1.00 40.53 206 LYS D CA 1
ATOM 7319 C C . LYS D 1 209 ? 42.872 86.210 35.546 1.00 41.02 206 LYS D C 1
ATOM 7320 O O . LYS D 1 209 ? 42.469 86.889 34.602 1.00 40.92 206 LYS D O 1
ATOM 7326 N N . THR D 1 210 ? 42.181 86.060 36.674 1.00 41.74 207 THR D N 1
ATOM 7327 C CA . THR D 1 210 ? 40.838 86.616 36.816 1.00 42.77 207 THR D CA 1
ATOM 7328 C C . THR D 1 210 ? 40.787 88.049 37.355 1.00 43.30 207 THR D C 1
ATOM 7329 O O . THR D 1 210 ? 39.755 88.715 37.264 1.00 43.88 207 THR D O 1
ATOM 7333 N N . SER D 1 211 ? 41.897 88.538 37.889 1.00 44.00 208 SER D N 1
ATOM 7334 C CA . SER D 1 211 ? 41.963 89.920 38.365 1.00 44.75 208 SER D CA 1
ATOM 7335 C C . SER D 1 211 ? 42.340 90.824 37.207 1.00 44.57 208 SER D C 1
ATOM 7336 O O . SER D 1 211 ? 42.815 90.353 36.179 1.00 45.16 208 SER D O 1
ATOM 7339 N N . SER D 1 212 ? 42.110 92.122 37.364 1.00 44.77 209 SER D N 1
ATOM 7340 C CA . SER D 1 212 ? 42.587 93.104 36.399 1.00 44.61 209 SER D CA 1
ATOM 7341 C C . SER D 1 212 ? 43.917 93.709 36.885 1.00 44.04 209 SER D C 1
ATOM 7342 O O . SER D 1 212 ? 44.575 94.455 36.161 1.00 44.50 209 SER D O 1
ATOM 7345 N N . GLN D 1 213 ? 44.306 93.375 38.107 1.00 42.81 210 GLN D N 1
ATOM 7346 C CA . GLN D 1 213 ? 45.556 93.866 38.678 1.00 42.40 210 GLN D CA 1
ATOM 7347 C C . GLN D 1 213 ? 46.781 93.207 38.032 1.00 40.64 210 GLN D C 1
ATOM 7348 O O . GLN D 1 213 ? 46.736 92.042 37.632 1.00 39.70 210 GLN D O 1
ATOM 7354 N N . SER D 1 214 ? 47.867 93.968 37.928 1.00 38.76 211 SER D N 1
ATOM 7355 C CA . SER D 1 214 ? 49.118 93.459 37.398 1.00 37.53 211 SER D CA 1
ATOM 7356 C C . SER D 1 214 ? 49.837 92.582 38.452 1.00 36.34 211 SER D C 1
ATOM 7357 O O . SER D 1 214 ? 49.491 92.614 39.641 1.00 36.67 211 SER D O 1
ATOM 7360 N N . PRO D 1 215 ? 50.821 91.778 38.027 1.00 35.02 212 PRO D N 1
ATOM 7361 C CA . PRO D 1 215 ? 51.659 91.083 39.034 1.00 33.67 212 PRO D CA 1
ATOM 7362 C C . PRO D 1 215 ? 52.286 92.009 40.091 1.00 32.95 212 PRO D C 1
ATOM 7363 O O . PRO D 1 215 ? 52.291 91.684 41.284 1.00 32.39 212 PRO D O 1
ATOM 7367 N N . HIS D 1 216 ? 52.785 93.162 39.666 1.00 32.38 213 HIS D N 1
ATOM 7368 C CA . HIS D 1 216 ? 53.305 94.155 40.607 1.00 31.81 213 HIS D CA 1
ATOM 7369 C C . HIS D 1 216 ? 52.259 94.756 41.548 1.00 31.45 213 HIS D C 1
ATOM 7370 O O . HIS D 1 216 ? 52.583 95.024 42.700 1.00 29.58 213 HIS D O 1
ATOM 7377 N N . ASP D 1 217 ? 51.025 94.965 41.058 1.00 31.54 214 ASP D N 1
ATOM 7378 C CA . ASP D 1 217 ? 49.901 95.340 41.923 1.00 31.70 214 ASP D CA 1
ATOM 7379 C C . ASP D 1 217 ? 49.726 94.315 43.039 1.00 31.80 214 ASP D C 1
ATOM 7380 O O . ASP D 1 217 ? 49.633 94.687 44.205 1.00 32.25 214 ASP D O 1
ATOM 7385 N N . PHE D 1 218 ? 49.682 93.030 42.682 1.00 31.37 215 PHE D N 1
ATOM 7386 C CA . PHE D 1 218 ? 49.574 91.952 43.666 1.00 31.55 215 PHE D CA 1
ATOM 7387 C C . PHE D 1 218 ? 50.747 91.988 44.665 1.00 31.67 215 PHE D C 1
ATOM 7388 O O . PHE D 1 218 ? 50.570 91.868 45.890 1.00 31.59 215 PHE D O 1
ATOM 7396 N N . ILE D 1 219 ? 51.951 92.139 44.142 1.00 31.84 216 ILE D N 1
ATOM 7397 C CA . ILE D 1 219 ? 53.119 92.245 45.029 1.00 31.78 216 ILE D CA 1
ATOM 7398 C C . ILE D 1 219 ? 52.912 93.344 46.070 1.00 32.22 216 ILE D C 1
ATOM 7399 O O . ILE D 1 219 ? 53.124 93.108 47.259 1.00 32.83 216 ILE D O 1
ATOM 7404 N N . ASP D 1 220 ? 52.427 94.511 45.650 1.00 32.53 217 ASP D N 1
ATOM 7405 C CA . ASP D 1 220 ? 52.179 95.592 46.594 1.00 33.60 217 ASP D CA 1
ATOM 7406 C C . ASP D 1 220 ? 51.175 95.191 47.684 1.00 33.90 217 ASP D C 1
ATOM 7407 O O . ASP D 1 220 ? 51.316 95.603 48.835 1.00 33.16 217 ASP D O 1
ATOM 7412 N N . ALA D 1 221 ? 50.160 94.406 47.306 1.00 34.12 218 ALA D N 1
ATOM 7413 C CA . ALA D 1 221 ? 49.144 93.944 48.251 1.00 35.08 218 ALA D CA 1
ATOM 7414 C C . ALA D 1 221 ? 49.727 92.978 49.270 1.00 35.00 218 ALA D C 1
ATOM 7415 O O . ALA D 1 221 ? 49.469 93.083 50.456 1.00 35.71 218 ALA D O 1
ATOM 7417 N N . ILE D 1 222 ? 50.551 92.061 48.798 1.00 35.38 219 ILE D N 1
ATOM 7418 C CA . ILE D 1 222 ? 51.112 91.001 49.629 1.00 35.13 219 ILE D CA 1
ATOM 7419 C C . ILE D 1 222 ? 52.237 91.501 50.583 1.00 35.66 219 ILE D C 1
ATOM 7420 O O . ILE D 1 222 ? 52.451 90.931 51.668 1.00 35.43 219 ILE D O 1
ATOM 7425 N N . CYS D 1 223 ? 52.945 92.558 50.185 1.00 35.73 220 CYS D N 1
ATOM 7426 C CA . CYS D 1 223 ? 54.083 93.078 50.978 1.00 35.79 220 CYS D CA 1
ATOM 7427 C C . CYS D 1 223 ? 53.648 94.009 52.132 1.00 36.20 220 CYS D C 1
ATOM 7428 O O . CYS D 1 223 ? 53.705 95.241 51.995 1.00 37.06 220 CYS D O 1
ATOM 7431 N N . SER D 1 224 ? 53.223 93.442 53.269 1.00 36.01 221 SER D N 1
ATOM 7432 C CA . SER D 1 224 ? 52.869 94.261 54.442 1.00 35.47 221 SER D CA 1
ATOM 7433 C C . SER D 1 224 ? 54.107 95.063 54.842 1.00 35.23 221 SER D C 1
ATOM 7434 O O . SER D 1 224 ? 55.212 94.509 54.835 1.00 35.15 221 SER D O 1
ATOM 7437 N N . PRO D 1 225 ? 53.935 96.346 55.204 1.00 34.58 222 PRO D N 1
ATOM 7438 C CA . PRO D 1 225 ? 55.066 97.161 55.646 1.00 34.46 222 PRO D CA 1
ATOM 7439 C C . PRO D 1 225 ? 55.848 96.515 56.800 1.00 34.52 222 PRO D C 1
ATOM 7440 O O . PRO D 1 225 ? 55.240 96.000 57.745 1.00 35.15 222 PRO D O 1
ATOM 7444 N N . GLY D 1 226 ? 57.181 96.542 56.722 1.00 33.96 223 GLY D N 1
ATOM 7445 C CA . GLY D 1 226 ? 58.031 95.937 57.764 1.00 32.95 223 GLY D CA 1
ATOM 7446 C C . GLY D 1 226 ? 57.777 94.442 57.957 1.00 33.29 223 GLY D C 1
ATOM 7447 O O . GLY D 1 226 ? 58.096 93.891 59.024 1.00 33.83 223 GLY D O 1
ATOM 7448 N N . GLY D 1 227 ? 57.215 93.788 56.931 1.00 32.04 224 GLY D N 1
ATOM 7449 C CA . GLY D 1 227 ? 56.828 92.385 56.997 1.00 31.48 224 GLY D CA 1
ATOM 7450 C C . GLY D 1 227 ? 57.837 91.385 56.446 1.00 32.01 224 GLY D C 1
ATOM 7451 O O . GLY D 1 227 ? 59.011 91.728 56.145 1.00 31.47 224 GLY D O 1
ATOM 7452 N N . THR D 1 228 ? 57.392 90.137 56.328 1.00 31.23 225 THR D N 1
ATOM 7453 C CA . THR D 1 228 ? 58.276 89.039 55.926 1.00 31.67 225 THR D CA 1
ATOM 7454 C C . THR D 1 228 ? 58.465 88.985 54.394 1.00 31.35 225 THR D C 1
ATOM 7455 O O . THR D 1 228 ? 59.561 88.736 53.921 1.00 30.96 225 THR D O 1
ATOM 7459 N N . THR D 1 229 ? 57.392 89.230 53.644 1.00 31.49 226 THR D N 1
ATOM 7460 C CA . THR D 1 229 ? 57.390 89.146 52.172 1.00 32.20 226 THR D CA 1
ATOM 7461 C C . THR D 1 229 ? 58.349 90.165 51.559 1.00 32.20 226 THR D C 1
ATOM 7462 O O . THR D 1 229 ? 59.191 89.816 50.701 1.00 32.60 226 THR D O 1
ATOM 7466 N N . ILE D 1 230 ? 58.231 91.421 51.987 1.00 31.55 227 ILE D N 1
ATOM 7467 C CA . ILE D 1 230 ? 59.158 92.453 51.504 1.00 31.30 227 ILE D CA 1
ATOM 7468 C C . ILE D 1 230 ? 60.645 92.089 51.771 1.00 30.87 227 ILE D C 1
ATOM 7469 O O . ILE D 1 230 ? 61.505 92.421 50.974 1.00 30.82 227 ILE D O 1
ATOM 7474 N N . ALA D 1 231 ? 60.926 91.403 52.873 1.00 30.70 228 ALA D N 1
ATOM 7475 C CA . ALA D 1 231 ? 62.304 90.972 53.173 1.00 31.12 228 ALA D CA 1
ATOM 7476 C C . ALA D 1 231 ? 62.787 89.912 52.168 1.00 31.26 228 ALA D C 1
ATOM 7477 O O . ALA D 1 231 ? 63.924 89.970 51.683 1.00 31.31 228 ALA D O 1
ATOM 7479 N N . GLY D 1 232 ? 61.919 88.948 51.857 1.00 31.75 229 GLY D N 1
ATOM 7480 C CA . GLY D 1 232 ? 62.232 87.917 50.856 1.00 32.15 229 GLY D CA 1
ATOM 7481 C C . GLY D 1 232 ? 62.347 88.512 49.463 1.00 32.54 229 GLY D C 1
ATOM 7482 O O . GLY D 1 232 ? 63.257 88.163 48.706 1.00 32.79 229 GLY D O 1
ATOM 7483 N N . LEU D 1 233 ? 61.423 89.415 49.127 1.00 32.17 230 LEU D N 1
ATOM 7484 C CA . LEU D 1 233 ? 61.424 90.120 47.844 1.00 32.29 230 LEU D CA 1
ATOM 7485 C C . LEU D 1 233 ? 62.710 90.881 47.538 1.00 31.79 230 LEU D C 1
ATOM 7486 O O . LEU D 1 233 ? 63.218 90.818 46.422 1.00 31.76 230 LEU D O 1
ATOM 7499 N N . GLU D 1 235 ? 65.522 90.228 48.850 1.00 32.21 232 GLU D N 1
ATOM 7500 C CA . GLU D 1 235 ? 66.543 89.172 48.637 1.00 32.05 232 GLU D CA 1
ATOM 7501 C C . GLU D 1 235 ? 66.551 88.604 47.198 1.00 31.42 232 GLU D C 1
ATOM 7502 O O . GLU D 1 235 ? 67.605 88.467 46.615 1.00 32.22 232 GLU D O 1
ATOM 7508 N N . LEU D 1 236 ? 65.380 88.321 46.614 1.00 31.68 233 LEU D N 1
ATOM 7509 C CA . LEU D 1 236 ? 65.246 88.072 45.163 1.00 31.36 233 LEU D CA 1
ATOM 7510 C C . LEU D 1 236 ? 65.849 89.168 44.263 1.00 32.01 233 LEU D C 1
ATOM 7511 O O . LEU D 1 236 ? 66.465 88.866 43.244 1.00 32.50 233 LEU D O 1
ATOM 7516 N N . GLU D 1 237 ? 65.591 90.436 44.610 1.00 32.21 234 GLU D N 1
ATOM 7517 C CA . GLU D 1 237 ? 66.205 91.587 43.959 1.00 32.55 234 GLU D CA 1
ATOM 7518 C C . GLU D 1 237 ? 67.722 91.573 44.102 1.00 32.00 234 GLU D C 1
ATOM 7519 O O . GLU D 1 237 ? 68.439 91.764 43.133 1.00 31.93 234 GLU D O 1
ATOM 7525 N N . ARG D 1 238 ? 68.201 91.353 45.311 1.00 31.84 235 ARG D N 1
ATOM 7526 C CA . ARG D 1 238 ? 69.626 91.320 45.544 1.00 32.27 235 ARG D CA 1
ATOM 7527 C C . ARG D 1 238 ? 70.319 90.266 44.688 1.00 32.82 235 ARG D C 1
ATOM 7528 O O . ARG D 1 238 ? 71.323 90.546 44.042 1.00 33.39 235 ARG D O 1
ATOM 7536 N N . LEU D 1 239 ? 69.759 89.062 44.652 1.00 33.18 236 LEU D N 1
ATOM 7537 C CA . LEU D 1 239 ? 70.425 87.936 43.998 1.00 32.58 236 LEU D CA 1
ATOM 7538 C C . LEU D 1 239 ? 70.109 87.859 42.502 1.00 32.69 236 LEU D C 1
ATOM 7539 O O . LEU D 1 239 ? 70.726 87.084 41.781 1.00 32.34 236 LEU D O 1
ATOM 7544 N N . GLY D 1 240 ? 69.141 88.662 42.056 1.00 32.20 237 GLY D N 1
ATOM 7545 C CA . GLY D 1 240 ? 68.884 88.871 40.625 1.00 31.57 237 GLY D CA 1
ATOM 7546 C C . GLY D 1 240 ? 67.862 87.915 40.013 1.00 31.33 237 GLY D C 1
ATOM 7547 O O . GLY D 1 240 ? 68.028 87.462 38.884 1.00 31.81 237 GLY D O 1
ATOM 7548 N N . LEU D 1 241 ? 66.794 87.610 40.732 1.00 30.75 238 LEU D N 1
ATOM 7549 C CA . LEU D 1 241 ? 65.833 86.641 40.195 1.00 30.83 238 LEU D CA 1
ATOM 7550 C C . LEU D 1 241 ? 65.403 87.054 38.786 1.00 30.80 238 LEU D C 1
ATOM 7551 O O . LEU D 1 241 ? 65.450 86.240 37.848 1.00 30.04 238 LEU D O 1
ATOM 7556 N N . THR D 1 242 ? 64.985 88.316 38.640 1.00 30.45 239 THR D N 1
ATOM 7557 C CA . THR D 1 242 ? 64.455 88.793 37.348 1.00 30.74 239 THR D CA 1
ATOM 7558 C C . THR D 1 242 ? 65.467 88.677 36.199 1.00 30.79 239 THR D C 1
ATOM 7559 O O . THR D 1 242 ? 65.124 88.225 35.102 1.00 31.02 239 THR D O 1
ATOM 7563 N N . ALA D 1 243 ? 66.691 89.116 36.446 1.00 29.82 240 ALA D N 1
ATOM 7564 C CA . ALA D 1 243 ? 67.735 89.036 35.429 1.00 30.21 240 ALA D CA 1
ATOM 7565 C C . ALA D 1 243 ? 68.112 87.578 35.123 1.00 29.74 240 ALA D C 1
ATOM 7566 O O . ALA D 1 243 ? 68.443 87.220 33.997 1.00 29.98 240 ALA D O 1
ATOM 7568 N N . THR D 1 244 ? 68.103 86.739 36.142 1.00 29.98 241 THR D N 1
ATOM 7569 C CA . THR D 1 244 ? 68.343 85.301 35.925 1.00 29.86 241 THR D CA 1
ATOM 7570 C C . THR D 1 244 ? 67.302 84.694 34.950 1.00 30.23 241 THR D C 1
ATOM 7571 O O . THR D 1 244 ? 67.670 84.062 33.966 1.00 29.90 241 THR D O 1
ATOM 7575 N N . VAL D 1 245 ? 66.017 84.915 35.208 1.00 30.61 242 VAL D N 1
ATOM 7576 C CA . VAL D 1 245 ? 64.944 84.366 34.337 1.00 31.01 242 VAL D CA 1
ATOM 7577 C C . VAL D 1 245 ? 65.084 84.905 32.914 1.00 31.48 242 VAL D C 1
ATOM 7578 O O . VAL D 1 245 ? 64.996 84.159 31.928 1.00 31.68 242 VAL D O 1
ATOM 7582 N N . SER D 1 246 ? 65.381 86.200 32.812 1.00 32.02 243 SER D N 1
ATOM 7583 C CA . SER D 1 246 ? 65.497 86.881 31.529 1.00 32.28 243 SER D CA 1
ATOM 7584 C C . SER D 1 246 ? 66.679 86.348 30.729 1.00 31.25 243 SER D C 1
ATOM 7585 O O . SER D 1 246 ? 66.598 86.060 29.521 1.00 30.26 243 SER D O 1
ATOM 7588 N N . SER D 1 247 ? 67.791 86.174 31.423 1.00 32.01 244 SER D N 1
ATOM 7589 C CA . SER D 1 247 ? 68.959 85.586 30.797 1.00 31.93 244 SER D CA 1
ATOM 7590 C C . SER D 1 247 ? 68.677 84.152 30.296 1.00 32.52 244 SER D C 1
ATOM 7591 O O . SER D 1 247 ? 69.075 83.810 29.199 1.00 33.76 244 SER D O 1
ATOM 7594 N N . ALA D 1 248 ? 67.945 83.335 31.058 1.00 32.48 245 ALA D N 1
ATOM 7595 C CA . ALA D 1 248 ? 67.581 81.978 30.597 1.00 31.88 245 ALA D CA 1
ATOM 7596 C C . ALA D 1 248 ? 66.706 82.008 29.363 1.00 31.60 245 ALA D C 1
ATOM 7597 O O . ALA D 1 248 ? 66.866 81.177 28.457 1.00 30.88 245 ALA D O 1
ATOM 7599 N N . ILE D 1 249 ? 65.765 82.953 29.332 1.00 31.01 246 ILE D N 1
ATOM 7600 C CA . ILE D 1 249 ? 64.915 83.118 28.170 1.00 31.19 246 ILE D CA 1
ATOM 7601 C C . ILE D 1 249 ? 65.766 83.504 26.974 1.00 31.33 246 ILE D C 1
ATOM 7602 O O . ILE D 1 249 ? 65.626 82.920 25.919 1.00 30.77 246 ILE D O 1
ATOM 7607 N N . ASP D 1 250 ? 66.706 84.443 27.163 1.00 33.10 247 ASP D N 1
ATOM 7608 C CA . ASP D 1 250 ? 67.596 84.850 26.095 1.00 33.12 247 ASP D CA 1
ATOM 7609 C C . ASP D 1 250 ? 68.385 83.644 25.557 1.00 33.69 247 ASP D C 1
ATOM 7610 O O . ASP D 1 250 ? 68.530 83.490 24.341 1.00 34.15 247 ASP D O 1
ATOM 7615 N N . LYS D 1 251 ? 68.907 82.806 26.451 1.00 32.98 248 LYS D N 1
ATOM 7616 C CA . LYS D 1 251 ? 69.659 81.615 26.041 1.00 33.76 248 LYS D CA 1
ATOM 7617 C C . LYS D 1 251 ? 68.799 80.582 25.320 1.00 32.42 248 LYS D C 1
ATOM 7618 O O . LYS D 1 251 ? 69.245 79.941 24.370 1.00 32.53 248 LYS D O 1
ATOM 7624 N N . THR D 1 252 ? 67.566 80.419 25.776 1.00 32.16 249 THR D N 1
ATOM 7625 C CA . THR D 1 252 ? 66.586 79.539 25.103 1.00 31.32 249 THR D CA 1
ATOM 7626 C C . THR D 1 252 ? 66.380 79.997 23.650 1.00 31.32 249 THR D C 1
ATOM 7627 O O . THR D 1 252 ? 66.400 79.202 22.722 1.00 31.09 249 THR D O 1
ATOM 7631 N N . ILE D 1 253 ? 66.190 81.297 23.475 1.00 32.43 250 ILE D N 1
ATOM 7632 C CA . ILE D 1 253 ? 65.988 81.906 22.161 1.00 32.59 250 ILE D CA 1
ATOM 7633 C C . ILE D 1 253 ? 67.249 81.835 21.286 1.00 32.71 250 ILE D C 1
ATOM 7634 O O . ILE D 1 253 ? 67.145 81.494 20.116 1.00 32.02 250 ILE D O 1
ATOM 7639 N N . ASP D 1 254 ? 68.429 82.142 21.844 1.00 33.23 251 ASP D N 1
ATOM 7640 C CA . ASP D 1 254 ? 69.716 81.932 21.127 1.00 34.19 251 ASP D CA 1
ATOM 7641 C C . ASP D 1 254 ? 69.821 80.526 20.523 1.00 33.97 251 ASP D C 1
ATOM 7642 O O . ASP D 1 254 ? 70.186 80.353 19.354 1.00 33.22 251 ASP D O 1
ATOM 7647 N N . LYS D 1 255 ? 69.512 79.521 21.336 1.00 34.00 252 LYS D N 1
ATOM 7648 C CA . LYS D 1 255 ? 69.533 78.134 20.884 1.00 33.45 252 LYS D CA 1
ATOM 7649 C C . LYS D 1 255 ? 68.531 77.903 19.761 1.00 33.23 252 LYS D C 1
ATOM 7650 O O . LYS D 1 255 ? 68.837 77.227 18.766 1.00 31.97 252 LYS D O 1
ATOM 7656 N N . ALA D 1 256 ? 67.339 78.462 19.901 1.00 33.12 253 ALA D N 1
ATOM 7657 C CA . ALA D 1 256 ? 66.326 78.284 18.855 1.00 33.83 253 ALA D CA 1
ATOM 7658 C C . ALA D 1 256 ? 66.838 78.903 17.552 1.00 34.20 253 ALA D C 1
ATOM 7659 O O . ALA D 1 256 ? 66.761 78.288 16.493 1.00 35.05 253 ALA D O 1
ATOM 7661 N N . LYS D 1 257 ? 67.367 80.120 17.635 1.00 35.16 254 LYS D N 1
ATOM 7662 C CA . LYS D 1 257 ? 68.008 80.771 16.490 1.00 36.74 254 LYS D CA 1
ATOM 7663 C C . LYS D 1 257 ? 69.093 79.887 15.838 1.00 37.46 254 LYS D C 1
ATOM 7664 O O . LYS D 1 257 ? 69.101 79.725 14.609 1.00 37.53 254 LYS D O 1
ATOM 7670 N N . SER D 1 258 ? 69.975 79.293 16.635 1.00 37.63 255 SER D N 1
ATOM 7671 C CA . SER D 1 258 ? 71.079 78.529 16.039 1.00 39.42 255 SER D CA 1
ATOM 7672 C C . SER D 1 258 ? 70.594 77.209 15.429 1.00 40.10 255 SER D C 1
ATOM 7673 O O . SER D 1 258 ? 71.189 76.714 14.473 1.00 40.79 255 SER D O 1
ATOM 7676 N N . LEU D 1 259 ? 69.498 76.651 15.940 1.00 40.76 256 LEU D N 1
ATOM 7677 C CA . LEU D 1 259 ? 68.950 75.432 15.325 1.00 41.52 256 LEU D CA 1
ATOM 7678 C C . LEU D 1 259 ? 68.492 75.717 13.888 1.00 42.30 256 LEU D C 1
ATOM 7679 O O . LEU D 1 259 ? 68.059 76.830 13.554 1.00 41.89 256 LEU D O 1
ATOM 7685 N N . SER E 1 1 ? 93.240 30.933 11.287 1.00 65.79 -2 SER E N 1
ATOM 7686 C CA . SER E 1 1 ? 92.550 30.986 12.611 1.00 65.99 -2 SER E CA 1
ATOM 7687 C C . SER E 1 1 ? 91.843 32.320 12.792 1.00 65.88 -2 SER E C 1
ATOM 7688 O O . SER E 1 1 ? 92.165 33.298 12.093 1.00 66.29 -2 SER E O 1
ATOM 7691 N N . ASN E 1 2 ? 90.890 32.356 13.728 1.00 65.19 -1 ASN E N 1
ATOM 7692 C CA . ASN E 1 2 ? 90.251 33.606 14.166 1.00 64.28 -1 ASN E CA 1
ATOM 7693 C C . ASN E 1 2 ? 91.266 34.655 14.629 1.00 63.26 -1 ASN E C 1
ATOM 7694 O O . ASN E 1 2 ? 90.979 35.853 14.626 1.00 63.77 -1 ASN E O 1
ATOM 7699 N N . ALA E 1 3 ? 92.458 34.198 14.997 1.00 61.84 0 ALA E N 1
ATOM 7700 C CA . ALA E 1 3 ? 93.517 35.076 15.461 1.00 60.73 0 ALA E CA 1
ATOM 7701 C C . ALA E 1 3 ? 94.017 35.968 14.341 1.00 60.04 0 ALA E C 1
ATOM 7702 O O . ALA E 1 3 ? 94.261 35.489 13.232 1.00 60.72 0 ALA E O 1
ATOM 7712 N N . LYS E 1 5 ? 96.855 39.460 13.453 1.00 55.26 2 LYS E N 1
ATOM 7713 C CA . LYS E 1 5 ? 97.983 40.219 13.973 1.00 54.86 2 LYS E CA 1
ATOM 7714 C C . LYS E 1 5 ? 97.580 41.689 14.055 1.00 54.03 2 LYS E C 1
ATOM 7715 O O . LYS E 1 5 ? 97.109 42.262 13.065 1.00 53.56 2 LYS E O 1
ATOM 7721 N N . ILE E 1 6 ? 97.749 42.278 15.240 1.00 53.07 3 ILE E N 1
ATOM 7722 C CA . ILE E 1 6 ? 97.403 43.676 15.488 1.00 52.32 3 ILE E CA 1
ATOM 7723 C C . ILE E 1 6 ? 98.648 44.486 15.860 1.00 52.02 3 ILE E C 1
ATOM 7724 O O . ILE E 1 6 ? 99.392 44.132 16.784 1.00 51.36 3 ILE E O 1
ATOM 7729 N N . GLY E 1 7 ? 98.862 45.576 15.129 1.00 51.51 4 GLY E N 1
ATOM 7730 C CA . GLY E 1 7 ? 99.942 46.498 15.417 1.00 51.55 4 GLY E CA 1
ATOM 7731 C C . GLY E 1 7 ? 99.429 47.782 16.036 1.00 51.81 4 GLY E C 1
ATOM 7732 O O . GLY E 1 7 ? 98.393 48.305 15.624 1.00 51.96 4 GLY E O 1
ATOM 7733 N N . ILE E 1 8 ? 100.163 48.295 17.021 1.00 51.78 5 ILE E N 1
ATOM 7734 C CA . ILE E 1 8 ? 99.804 49.546 17.682 1.00 51.39 5 ILE E CA 1
ATOM 7735 C C . ILE E 1 8 ? 100.889 50.592 17.443 1.00 51.24 5 ILE E C 1
ATOM 7736 O O . ILE E 1 8 ? 102.050 50.398 17.809 1.00 50.86 5 ILE E O 1
ATOM 7741 N N . ILE E 1 9 ? 100.497 51.700 16.820 1.00 51.33 6 ILE E N 1
ATOM 7742 C CA . ILE E 1 9 ? 101.412 52.802 16.561 1.00 51.40 6 ILE E CA 1
ATOM 7743 C C . ILE E 1 9 ? 101.212 53.895 17.613 1.00 51.66 6 ILE E C 1
ATOM 7744 O O . ILE E 1 9 ? 100.131 54.493 17.712 1.00 51.47 6 ILE E O 1
ATOM 7749 N N . GLY E 1 10 ? 102.267 54.149 18.387 1.00 51.35 7 GLY E N 1
ATOM 7750 C CA . GLY E 1 10 ? 102.194 55.037 19.542 1.00 51.45 7 GLY E CA 1
ATOM 7751 C C . GLY E 1 10 ? 101.584 54.340 20.745 1.00 51.31 7 GLY E C 1
ATOM 7752 O O . GLY E 1 10 ? 100.414 53.956 20.726 1.00 51.87 7 GLY E O 1
ATOM 7753 N N . VAL E 1 11 ? 102.383 54.163 21.790 1.00 51.24 8 VAL E N 1
ATOM 7754 C CA . VAL E 1 11 ? 101.933 53.465 22.994 1.00 50.39 8 VAL E CA 1
ATOM 7755 C C . VAL E 1 11 ? 102.242 54.301 24.226 1.00 50.24 8 VAL E C 1
ATOM 7756 O O . VAL E 1 11 ? 103.319 54.215 24.828 1.00 49.77 8 VAL E O 1
ATOM 7760 N N . GLY E 1 12 ? 101.281 55.142 24.578 1.00 50.35 9 GLY E N 1
ATOM 7761 C CA . GLY E 1 12 ? 101.369 55.928 25.796 1.00 50.36 9 GLY E CA 1
ATOM 7762 C C . GLY E 1 12 ? 100.459 55.317 26.840 1.00 50.41 9 GLY E C 1
ATOM 7763 O O . GLY E 1 12 ? 100.186 54.118 26.814 1.00 49.88 9 GLY E O 1
ATOM 7764 N N . LYS E 1 13 ? 99.949 56.167 27.725 1.00 50.63 10 LYS E N 1
ATOM 7765 C CA . LYS E 1 13 ? 99.135 55.715 28.838 1.00 50.94 10 LYS E CA 1
ATOM 7766 C C . LYS E 1 13 ? 97.844 55.021 28.391 1.00 49.97 10 LYS E C 1
ATOM 7767 O O . LYS E 1 13 ? 97.550 53.912 28.849 1.00 49.59 10 LYS E O 1
ATOM 7781 N N . ALA E 1 15 ? 96.940 53.733 25.308 1.00 47.71 12 ALA E N 1
ATOM 7782 C CA . ALA E 1 15 ? 97.241 52.502 24.556 1.00 47.91 12 ALA E CA 1
ATOM 7783 C C . ALA E 1 15 ? 97.814 51.388 25.447 1.00 48.37 12 ALA E C 1
ATOM 7784 O O . ALA E 1 15 ? 97.446 50.215 25.294 1.00 48.14 12 ALA E O 1
ATOM 7786 N N . SER E 1 16 ? 98.697 51.748 26.379 1.00 48.77 13 SER E N 1
ATOM 7787 C CA . SER E 1 16 ? 99.198 50.771 27.356 1.00 50.05 13 SER E CA 1
ATOM 7788 C C . SER E 1 16 ? 98.045 50.108 28.118 1.00 50.59 13 SER E C 1
ATOM 7789 O O . SER E 1 16 ? 98.011 48.885 28.249 1.00 51.12 13 SER E O 1
ATOM 7792 N N . ALA E 1 17 ? 97.104 50.914 28.608 1.00 50.86 14 ALA E N 1
ATOM 7793 C CA . ALA E 1 17 ? 95.904 50.388 29.269 1.00 51.44 14 ALA E CA 1
ATOM 7794 C C . ALA E 1 17 ? 95.130 49.345 28.443 1.00 51.64 14 ALA E C 1
ATOM 7795 O O . ALA E 1 17 ? 94.741 48.320 28.987 1.00 52.58 14 ALA E O 1
ATOM 7797 N N . ILE E 1 18 ? 94.911 49.573 27.146 1.00 51.58 15 ILE E N 1
ATOM 7798 C CA . ILE E 1 18 ? 94.140 48.590 26.360 1.00 51.55 15 ILE E CA 1
ATOM 7799 C C . ILE E 1 18 ? 94.919 47.310 25.981 1.00 51.96 15 ILE E C 1
ATOM 7800 O O . ILE E 1 18 ? 94.310 46.309 25.612 1.00 51.25 15 ILE E O 1
ATOM 7805 N N . ILE E 1 19 ? 96.251 47.355 26.070 1.00 52.54 16 ILE E N 1
ATOM 7806 C CA . ILE E 1 19 ? 97.093 46.184 25.785 1.00 53.16 16 ILE E CA 1
ATOM 7807 C C . ILE E 1 19 ? 96.732 45.012 26.693 1.00 53.12 16 ILE E C 1
ATOM 7808 O O . ILE E 1 19 ? 96.497 43.906 26.219 1.00 53.08 16 ILE E O 1
ATOM 7813 N N . LYS E 1 20 ? 96.651 45.273 27.994 1.00 53.59 17 LYS E N 1
ATOM 7814 C CA . LYS E 1 20 ? 96.260 44.253 28.962 1.00 53.44 17 LYS E CA 1
ATOM 7815 C C . LYS E 1 20 ? 95.015 43.460 28.521 1.00 52.94 17 LYS E C 1
ATOM 7816 O O . LYS E 1 20 ? 95.037 42.235 28.535 1.00 52.92 17 LYS E O 1
ATOM 7822 N N . GLY E 1 21 ? 93.949 44.157 28.122 1.00 52.09 18 GLY E N 1
ATOM 7823 C CA . GLY E 1 21 ? 92.742 43.517 27.601 1.00 51.32 18 GLY E CA 1
ATOM 7824 C C . GLY E 1 21 ? 92.971 42.761 26.297 1.00 51.02 18 GLY E C 1
ATOM 7825 O O . GLY E 1 21 ? 92.394 41.693 26.080 1.00 50.34 18 GLY E O 1
ATOM 7826 N N . LEU E 1 22 ? 93.825 43.314 25.438 1.00 50.79 19 LEU E N 1
ATOM 7827 C CA . LEU E 1 22 ? 94.176 42.686 24.154 1.00 50.86 19 LEU E CA 1
ATOM 7828 C C . LEU E 1 22 ? 95.038 41.419 24.313 1.00 51.16 19 LEU E C 1
ATOM 7829 O O . LEU E 1 22 ? 95.012 40.537 23.455 1.00 51.79 19 LEU E O 1
ATOM 7834 N N . LYS E 1 23 ? 95.798 41.337 25.405 1.00 51.16 20 LYS E N 1
ATOM 7835 C CA . LYS E 1 23 ? 96.543 40.119 25.746 1.00 51.29 20 LYS E CA 1
ATOM 7836 C C . LYS E 1 23 ? 95.618 38.959 26.136 1.00 51.36 20 LYS E C 1
ATOM 7837 O O . LYS E 1 23 ? 96.016 37.810 26.084 1.00 51.08 20 LYS E O 1
ATOM 7843 N N . GLN E 1 24 ? 94.384 39.267 26.520 1.00 51.83 21 GLN E N 1
ATOM 7844 C CA . GLN E 1 24 ? 93.408 38.243 26.885 1.00 52.29 21 GLN E CA 1
ATOM 7845 C C . GLN E 1 24 ? 92.611 37.762 25.671 1.00 52.18 21 GLN E C 1
ATOM 7846 O O . GLN E 1 24 ? 91.643 37.008 25.801 1.00 52.10 21 GLN E O 1
ATOM 7852 N N . THR E 1 25 ? 93.024 38.214 24.491 1.00 52.27 22 THR E N 1
ATOM 7853 C CA . THR E 1 25 ? 92.449 37.752 23.231 1.00 52.14 22 THR E CA 1
ATOM 7854 C C . THR E 1 25 ? 93.410 36.769 22.518 1.00 52.13 22 THR E C 1
ATOM 7855 O O . THR E 1 25 ? 94.594 36.690 22.882 1.00 51.42 22 THR E O 1
ATOM 7859 N N . PRO E 1 26 ? 92.904 36.027 21.502 1.00 52.51 23 PRO E N 1
ATOM 7860 C CA . PRO E 1 26 ? 93.768 35.078 20.764 1.00 52.81 23 PRO E CA 1
ATOM 7861 C C . PRO E 1 26 ? 94.802 35.773 19.878 1.00 52.87 23 PRO E C 1
ATOM 7862 O O . PRO E 1 26 ? 95.709 35.125 19.371 1.00 52.95 23 PRO E O 1
ATOM 7866 N N . HIS E 1 27 ? 94.670 37.086 19.719 1.00 52.92 24 HIS E N 1
ATOM 7867 C CA . HIS E 1 27 ? 95.398 37.820 18.687 1.00 53.05 24 HIS E CA 1
ATOM 7868 C C . HIS E 1 27 ? 96.857 38.077 19.008 1.00 53.64 24 HIS E C 1
ATOM 7869 O O . HIS E 1 27 ? 97.271 38.071 20.155 1.00 53.43 24 HIS E O 1
ATOM 7876 N N . GLU E 1 28 ? 97.620 38.319 17.956 1.00 54.58 25 GLU E N 1
ATOM 7877 C CA . GLU E 1 28 ? 99.038 38.560 18.055 1.00 55.98 25 GLU E CA 1
ATOM 7878 C C . GLU E 1 28 ? 99.264 40.059 18.072 1.00 56.14 25 GLU E C 1
ATOM 7879 O O . GLU E 1 28 ? 98.646 40.791 17.300 1.00 56.41 25 GLU E O 1
ATOM 7885 N N . LEU E 1 29 ? 100.153 40.525 18.936 1.00 56.45 26 LEU E N 1
ATOM 7886 C CA . LEU E 1 29 ? 100.348 41.960 19.078 1.00 56.94 26 LEU E CA 1
ATOM 7887 C C . LEU E 1 29 ? 101.767 42.403 18.764 1.00 57.35 26 LEU E C 1
ATOM 7888 O O . LEU E 1 29 ? 102.730 41.700 19.074 1.00 57.63 26 LEU E O 1
ATOM 7893 N N . ILE E 1 30 ? 101.881 43.577 18.148 1.00 57.69 27 ILE E N 1
ATOM 7894 C CA . ILE E 1 30 ? 103.174 44.208 17.888 1.00 58.23 27 ILE E CA 1
ATOM 7895 C C . ILE E 1 30 ? 103.039 45.734 17.997 1.00 58.58 27 ILE E C 1
ATOM 7896 O O . ILE E 1 30 ? 102.021 46.306 17.583 1.00 58.78 27 ILE E O 1
ATOM 7901 N N . ILE E 1 31 ? 104.053 46.378 18.577 1.00 58.68 28 ILE E N 1
ATOM 7902 C CA . ILE E 1 31 ? 103.997 47.810 18.861 1.00 58.98 28 ILE E CA 1
ATOM 7903 C C . ILE E 1 31 ? 105.049 48.609 18.089 1.00 59.53 28 ILE E C 1
ATOM 7904 O O . ILE E 1 31 ? 105.943 48.030 17.464 1.00 59.82 28 ILE E O 1
ATOM 7909 N N . SER E 1 32 ? 104.922 49.935 18.132 1.00 59.72 29 SER E N 1
ATOM 7910 C CA . SER E 1 32 ? 105.818 50.840 17.428 1.00 59.83 29 SER E CA 1
ATOM 7911 C C . SER E 1 32 ? 105.771 52.237 18.078 1.00 60.24 29 SER E C 1
ATOM 7912 O O . SER E 1 32 ? 104.733 52.907 18.054 1.00 59.89 29 SER E O 1
ATOM 7915 N N . GLY E 1 33 ? 106.892 52.668 18.654 1.00 60.44 30 GLY E N 1
ATOM 7916 C CA . GLY E 1 33 ? 106.935 53.896 19.458 1.00 61.25 30 GLY E CA 1
ATOM 7917 C C . GLY E 1 33 ? 107.330 55.158 18.714 1.00 61.77 30 GLY E C 1
ATOM 7918 O O . GLY E 1 33 ? 107.238 55.208 17.496 1.00 61.83 30 GLY E O 1
ATOM 7919 N N . SER E 1 34 ? 107.766 56.177 19.459 1.00 62.50 31 SER E N 1
ATOM 7920 C CA . SER E 1 34 ? 108.145 57.484 18.891 1.00 63.28 31 SER E CA 1
ATOM 7921 C C . SER E 1 34 ? 109.535 57.469 18.262 1.00 63.73 31 SER E C 1
ATOM 7922 O O . SER E 1 34 ? 109.824 58.247 17.350 1.00 63.88 31 SER E O 1
ATOM 7925 N N . SER E 1 35 ? 110.391 56.601 18.787 1.00 64.47 32 SER E N 1
ATOM 7926 C CA . SER E 1 35 ? 111.686 56.293 18.192 1.00 65.14 32 SER E CA 1
ATOM 7927 C C . SER E 1 35 ? 111.924 54.803 18.382 1.00 65.64 32 SER E C 1
ATOM 7928 O O . SER E 1 35 ? 111.293 54.183 19.239 1.00 65.63 32 SER E O 1
ATOM 7931 N N . LEU E 1 36 ? 112.814 54.226 17.578 1.00 66.37 33 LEU E N 1
ATOM 7932 C CA . LEU E 1 36 ? 113.197 52.818 17.732 1.00 66.92 33 LEU E CA 1
ATOM 7933 C C . LEU E 1 36 ? 113.726 52.532 19.137 1.00 67.22 33 LEU E C 1
ATOM 7934 O O . LEU E 1 36 ? 113.433 51.484 19.720 1.00 67.15 33 LEU E O 1
ATOM 7939 N N . GLU E 1 37 ? 114.494 53.478 19.673 1.00 67.82 34 GLU E N 1
ATOM 7940 C CA . GLU E 1 37 ? 114.984 53.402 21.048 1.00 68.63 34 GLU E CA 1
ATOM 7941 C C . GLU E 1 37 ? 113.822 53.280 22.050 1.00 68.50 34 GLU E C 1
ATOM 7942 O O . GLU E 1 37 ? 113.848 52.424 22.939 1.00 68.60 34 GLU E O 1
ATOM 7948 N N . ARG E 1 38 ? 112.809 54.133 21.880 1.00 68.31 35 ARG E N 1
ATOM 7949 C CA . ARG E 1 38 ? 111.593 54.115 22.697 1.00 67.95 35 ARG E CA 1
ATOM 7950 C C . ARG E 1 38 ? 110.769 52.838 22.526 1.00 67.72 35 ARG E C 1
ATOM 7951 O O . ARG E 1 38 ? 110.203 52.343 23.491 1.00 67.53 35 ARG E O 1
ATOM 7959 N N . SER E 1 39 ? 110.708 52.317 21.301 1.00 67.86 36 SER E N 1
ATOM 7960 C CA . SER E 1 39 ? 109.941 51.101 20.989 1.00 68.19 36 SER E CA 1
ATOM 7961 C C . SER E 1 39 ? 110.475 49.880 21.742 1.00 68.56 36 SER E C 1
ATOM 7962 O O . SER E 1 39 ? 109.717 49.196 22.439 1.00 68.54 36 SER E O 1
ATOM 7965 N N . LYS E 1 40 ? 111.780 49.623 21.594 1.00 68.76 37 LYS E N 1
ATOM 7966 C CA . LYS E 1 40 ? 112.479 48.556 22.322 1.00 68.77 37 LYS E CA 1
ATOM 7967 C C . LYS E 1 40 ? 112.189 48.673 23.811 1.00 68.61 37 LYS E C 1
ATOM 7968 O O . LYS E 1 40 ? 111.816 47.700 24.458 1.00 68.43 37 LYS E O 1
ATOM 7974 N N . GLU E 1 41 ? 112.347 49.891 24.320 1.00 68.74 38 GLU E N 1
ATOM 7975 C CA . GLU E 1 41 ? 112.180 50.226 25.731 1.00 69.05 38 GLU E CA 1
ATOM 7976 C C . GLU E 1 41 ? 110.787 49.920 26.286 1.00 68.83 38 GLU E C 1
ATOM 7977 O O . GLU E 1 41 ? 110.674 49.440 27.411 1.00 68.72 38 GLU E O 1
ATOM 7983 N N . ILE E 1 42 ? 109.734 50.200 25.515 1.00 68.48 39 ILE E N 1
ATOM 7984 C CA . ILE E 1 42 ? 108.378 49.889 25.984 1.00 68.25 39 ILE E CA 1
ATOM 7985 C C . ILE E 1 42 ? 107.974 48.444 25.679 1.00 67.90 39 ILE E C 1
ATOM 7986 O O . ILE E 1 42 ? 107.187 47.857 26.423 1.00 67.95 39 ILE E O 1
ATOM 7991 N N . ALA E 1 43 ? 108.513 47.882 24.596 1.00 67.69 40 ALA E N 1
ATOM 7992 C CA . ALA E 1 43 ? 108.356 46.457 24.285 1.00 67.84 40 ALA E CA 1
ATOM 7993 C C . ALA E 1 43 ? 108.990 45.611 25.393 1.00 68.09 40 ALA E C 1
ATOM 7994 O O . ALA E 1 43 ? 108.489 44.537 25.740 1.00 67.93 40 ALA E O 1
ATOM 7996 N N . GLU E 1 44 ? 110.100 46.117 25.927 1.00 68.23 41 GLU E N 1
ATOM 7997 C CA . GLU E 1 44 ? 110.716 45.600 27.140 1.00 68.66 41 GLU E CA 1
ATOM 7998 C C . GLU E 1 44 ? 109.677 45.555 28.262 1.00 68.46 41 GLU E C 1
ATOM 7999 O O . GLU E 1 44 ? 109.381 44.486 28.794 1.00 68.34 41 GLU E O 1
ATOM 8005 N N . GLN E 1 45 ? 109.109 46.720 28.585 1.00 68.35 42 GLN E N 1
ATOM 8006 C CA . GLN E 1 45 ? 108.227 46.883 29.743 1.00 68.15 42 GLN E CA 1
ATOM 8007 C C . GLN E 1 45 ? 106.921 46.106 29.625 1.00 67.34 42 GLN E C 1
ATOM 8008 O O . GLN E 1 45 ? 106.371 45.675 30.636 1.00 67.39 42 GLN E O 1
ATOM 8014 N N . LEU E 1 46 ? 106.443 45.917 28.396 1.00 66.47 43 LEU E N 1
ATOM 8015 C CA . LEU E 1 46 ? 105.162 45.244 28.135 1.00 65.72 43 LEU E CA 1
ATOM 8016 C C . LEU E 1 46 ? 105.285 43.784 27.721 1.00 65.13 43 LEU E C 1
ATOM 8017 O O . LEU E 1 46 ? 104.272 43.097 27.586 1.00 65.06 43 LEU E O 1
ATOM 8022 N N . ALA E 1 47 ? 106.522 43.328 27.517 1.00 64.68 44 ALA E N 1
ATOM 8023 C CA . ALA E 1 47 ? 106.838 41.968 27.038 1.00 64.28 44 ALA E CA 1
ATOM 8024 C C . ALA E 1 47 ? 106.174 41.625 25.691 1.00 63.87 44 ALA E C 1
ATOM 8025 O O . ALA E 1 47 ? 105.482 40.607 25.555 1.00 63.68 44 ALA E O 1
ATOM 8027 N N . LEU E 1 48 ? 106.407 42.482 24.698 1.00 63.39 45 LEU E N 1
ATOM 8028 C CA . LEU E 1 48 ? 105.800 42.325 23.376 1.00 63.07 45 LEU E CA 1
ATOM 8029 C C . LEU E 1 48 ? 106.801 42.572 22.256 1.00 63.06 45 LEU E C 1
ATOM 8030 O O . LEU E 1 48 ? 107.808 43.251 22.471 1.00 63.02 45 LEU E O 1
ATOM 8035 N N . PRO E 1 49 ? 106.527 42.024 21.051 1.00 63.18 46 PRO E N 1
ATOM 8036 C CA . PRO E 1 49 ? 107.352 42.339 19.883 1.00 63.25 46 PRO E CA 1
ATOM 8037 C C . PRO E 1 49 ? 107.274 43.824 19.537 1.00 63.53 46 PRO E C 1
ATOM 8038 O O . PRO E 1 49 ? 106.221 44.447 19.725 1.00 63.47 46 PRO E O 1
ATOM 8042 N N . TYR E 1 50 ? 108.380 44.385 19.056 1.00 63.60 47 TYR E N 1
ATOM 8043 C CA . TYR E 1 50 ? 108.386 45.755 18.538 1.00 63.81 47 TYR E CA 1
ATOM 8044 C C . TYR E 1 50 ? 108.767 45.745 17.060 1.00 63.78 47 TYR E C 1
ATOM 8045 O O . TYR E 1 50 ? 109.410 44.800 16.585 1.00 63.71 47 TYR E O 1
ATOM 8054 N N . ALA E 1 51 ? 108.375 46.798 16.345 1.00 63.45 48 ALA E N 1
ATOM 8055 C CA . ALA E 1 51 ? 108.715 46.949 14.933 1.00 63.38 48 ALA E CA 1
ATOM 8056 C C . ALA E 1 51 ? 109.886 47.909 14.705 1.00 63.35 48 ALA E C 1
ATOM 8057 O O . ALA E 1 51 ? 110.128 48.827 15.498 1.00 63.48 48 ALA E O 1
ATOM 8067 N N . SER E 1 53 ? 110.103 50.048 12.333 1.00 61.83 50 SER E N 1
ATOM 8068 C CA . SER E 1 53 ? 109.528 51.319 11.885 1.00 60.90 50 SER E CA 1
ATOM 8069 C C . SER E 1 53 ? 108.012 51.161 11.857 1.00 60.54 50 SER E C 1
ATOM 8070 O O . SER E 1 53 ? 107.508 50.048 12.016 1.00 60.02 50 SER E O 1
ATOM 8073 N N . HIS E 1 54 ? 107.284 52.257 11.634 1.00 60.15 51 HIS E N 1
ATOM 8074 C CA . HIS E 1 54 ? 105.824 52.168 11.488 1.00 59.72 51 HIS E CA 1
ATOM 8075 C C . HIS E 1 54 ? 105.456 51.422 10.215 1.00 59.48 51 HIS E C 1
ATOM 8076 O O . HIS E 1 54 ? 104.505 50.649 10.204 1.00 59.39 51 HIS E O 1
ATOM 8083 N N . GLN E 1 55 ? 106.208 51.655 9.143 1.00 59.70 52 GLN E N 1
ATOM 8084 C CA . GLN E 1 55 ? 105.968 50.935 7.892 1.00 59.64 52 GLN E CA 1
ATOM 8085 C C . GLN E 1 55 ? 106.249 49.447 8.071 1.00 59.75 52 GLN E C 1
ATOM 8086 O O . GLN E 1 55 ? 105.496 48.608 7.573 1.00 59.74 52 GLN E O 1
ATOM 8092 N N . ASP E 1 56 ? 107.318 49.135 8.808 1.00 60.17 53 ASP E N 1
ATOM 8093 C CA . ASP E 1 56 ? 107.672 47.755 9.162 1.00 60.55 53 ASP E CA 1
ATOM 8094 C C . ASP E 1 56 ? 106.509 47.089 9.914 1.00 60.29 53 ASP E C 1
ATOM 8095 O O . ASP E 1 56 ? 106.152 45.938 9.632 1.00 60.41 53 ASP E O 1
ATOM 8100 N N . LEU E 1 57 ? 105.917 47.830 10.856 1.00 59.72 54 LEU E N 1
ATOM 8101 C CA . LEU E 1 57 ? 104.669 47.436 11.525 1.00 59.26 54 LEU E CA 1
ATOM 8102 C C . LEU E 1 57 ? 103.538 47.182 10.503 1.00 58.74 54 LEU E C 1
ATOM 8103 O O . LEU E 1 57 ? 102.954 46.089 10.467 1.00 58.22 54 LEU E O 1
ATOM 8108 N N . ILE E 1 58 ? 103.262 48.182 9.663 1.00 58.21 55 ILE E N 1
ATOM 8109 C CA . ILE E 1 58 ? 102.147 48.131 8.700 1.00 58.33 55 ILE E CA 1
ATOM 8110 C C . ILE E 1 58 ? 102.187 46.917 7.749 1.00 58.49 55 ILE E C 1
ATOM 8111 O O . ILE E 1 58 ? 101.142 46.344 7.423 1.00 58.27 55 ILE E O 1
ATOM 8116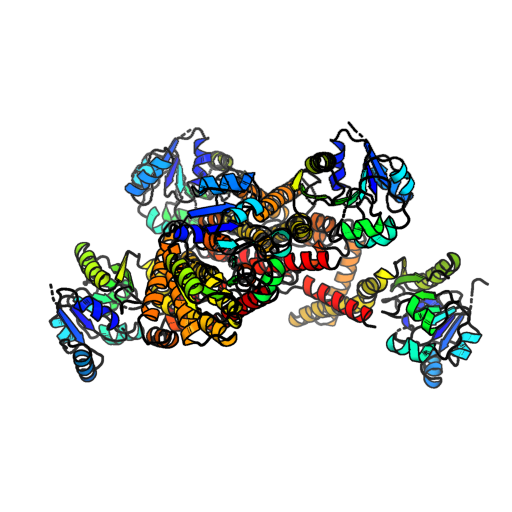 N N . ASP E 1 59 ? 103.392 46.523 7.331 1.00 58.73 56 ASP E N 1
ATOM 8117 C CA . ASP E 1 59 ? 103.570 45.478 6.313 1.00 58.95 56 ASP E CA 1
ATOM 8118 C C . ASP E 1 59 ? 103.250 44.030 6.754 1.00 58.71 56 ASP E C 1
ATOM 8119 O O . ASP E 1 59 ? 103.089 43.143 5.908 1.00 58.70 56 ASP E O 1
ATOM 8124 N N . GLN E 1 60 ? 103.139 43.793 8.061 1.00 58.24 57 GLN E N 1
ATOM 8125 C CA . GLN E 1 60 ? 102.901 42.438 8.592 1.00 57.50 57 GLN E CA 1
ATOM 8126 C C . GLN E 1 60 ? 101.558 42.230 9.327 1.00 56.86 57 GLN E C 1
ATOM 8127 O O . GLN E 1 60 ? 101.208 41.107 9.698 1.00 56.86 57 GLN E O 1
ATOM 8133 N N . VAL E 1 61 ? 100.801 43.310 9.505 1.00 55.77 58 VAL E N 1
ATOM 8134 C CA . VAL E 1 61 ? 99.647 43.332 10.403 1.00 54.51 58 VAL E CA 1
ATOM 8135 C C . VAL E 1 61 ? 98.285 43.282 9.675 1.00 53.74 58 VAL E C 1
ATOM 8136 O O . VAL E 1 61 ? 98.184 43.717 8.532 1.00 53.99 58 VAL E O 1
ATOM 8140 N N . ASP E 1 62 ? 97.253 42.738 10.325 1.00 52.63 59 ASP E N 1
ATOM 8141 C CA . ASP E 1 62 ? 95.890 42.665 9.735 1.00 51.98 59 ASP E CA 1
ATOM 8142 C C . ASP E 1 62 ? 94.983 43.834 10.112 1.00 50.84 59 ASP E C 1
ATOM 8143 O O . ASP E 1 62 ? 93.921 44.028 9.513 1.00 50.62 59 ASP E O 1
ATOM 8148 N N . LEU E 1 63 ? 95.403 44.583 11.125 1.00 49.89 60 LEU E N 1
ATOM 8149 C CA . LEU E 1 63 ? 94.622 45.660 11.710 1.00 48.94 60 LEU E CA 1
ATOM 8150 C C . LEU E 1 63 ? 95.581 46.553 12.469 1.00 48.12 60 LEU E C 1
ATOM 8151 O O . LEU E 1 63 ? 96.434 46.062 13.205 1.00 48.52 60 LEU E O 1
ATOM 8156 N N . VAL E 1 64 ? 95.456 47.860 12.271 1.00 46.95 61 VAL E N 1
ATOM 8157 C CA . VAL E 1 64 ? 96.259 48.845 13.001 1.00 46.04 61 VAL E CA 1
ATOM 8158 C C . VAL E 1 64 ? 95.414 49.576 14.055 1.00 45.78 61 VAL E C 1
ATOM 8159 O O . VAL E 1 64 ? 94.241 49.905 13.823 1.00 45.01 61 VAL E O 1
ATOM 8163 N N . ILE E 1 65 ? 96.025 49.829 15.208 1.00 45.00 62 ILE E N 1
ATOM 8164 C CA . ILE E 1 65 ? 95.424 50.676 16.221 1.00 44.24 62 ILE E CA 1
ATOM 8165 C C . ILE E 1 65 ? 96.338 51.878 16.440 1.00 44.12 62 ILE E C 1
ATOM 8166 O O . ILE E 1 65 ? 97.538 51.728 16.680 1.00 43.73 62 ILE E O 1
ATOM 8171 N N . LEU E 1 66 ? 95.760 53.072 16.340 1.00 43.87 63 LEU E N 1
ATOM 8172 C CA . LEU E 1 66 ? 96.500 54.302 16.558 1.00 44.30 63 LEU E CA 1
ATOM 8173 C C . LEU E 1 66 ? 96.407 54.828 17.996 1.00 44.71 63 LEU E C 1
ATOM 8174 O O . LEU E 1 66 ? 95.335 55.236 18.455 1.00 44.93 63 LEU E O 1
ATOM 8179 N N . GLY E 1 67 ? 97.549 54.863 18.678 1.00 45.17 64 GLY E N 1
ATOM 8180 C CA . GLY E 1 67 ? 97.634 55.406 20.033 1.00 45.65 64 GLY E CA 1
ATOM 8181 C C . GLY E 1 67 ? 98.326 56.758 20.187 1.00 46.17 64 GLY E C 1
ATOM 8182 O O . GLY E 1 67 ? 98.562 57.219 21.313 1.00 45.33 64 GLY E O 1
ATOM 8183 N N . ILE E 1 68 ? 98.640 57.402 19.059 1.00 46.77 65 ILE E N 1
ATOM 8184 C CA . ILE E 1 68 ? 99.271 58.734 19.065 1.00 47.48 65 ILE E CA 1
ATOM 8185 C C . ILE E 1 68 ? 98.245 59.820 19.401 1.00 47.96 65 ILE E C 1
ATOM 8186 O O . ILE E 1 68 ? 97.032 59.599 19.250 1.00 47.47 65 ILE E O 1
ATOM 8191 N N . LYS E 1 69 ? 98.718 60.981 19.863 1.00 48.17 66 LYS E N 1
ATOM 8192 C CA . LYS E 1 69 ? 97.803 62.087 20.141 1.00 49.08 66 LYS E CA 1
ATOM 8193 C C . LYS E 1 69 ? 97.311 62.770 18.857 1.00 49.17 66 LYS E C 1
ATOM 8194 O O . LYS E 1 69 ? 98.005 62.745 17.839 1.00 48.92 66 LYS E O 1
ATOM 8200 N N . PRO E 1 70 ? 96.099 63.361 18.894 1.00 49.68 67 PRO E N 1
ATOM 8201 C CA . PRO E 1 70 ? 95.494 63.921 17.676 1.00 50.15 67 PRO E CA 1
ATOM 8202 C C . PRO E 1 70 ? 96.367 64.969 16.970 1.00 50.84 67 PRO E C 1
ATOM 8203 O O . PRO E 1 70 ? 96.376 65.021 15.737 1.00 50.52 67 PRO E O 1
ATOM 8207 N N . GLN E 1 71 ? 97.103 65.771 17.742 1.00 51.67 68 GLN E N 1
ATOM 8208 C CA . GLN E 1 71 ? 97.967 66.824 17.185 1.00 52.87 68 GLN E CA 1
ATOM 8209 C C . GLN E 1 71 ? 99.076 66.305 16.258 1.00 53.36 68 GLN E C 1
ATOM 8210 O O . GLN E 1 71 ? 99.693 67.095 15.545 1.00 53.46 68 GLN E O 1
ATOM 8216 N N . LEU E 1 72 ? 99.327 64.994 16.278 1.00 53.80 69 LEU E N 1
ATOM 8217 C CA . LEU E 1 72 ? 100.392 64.382 15.480 1.00 53.96 69 LEU E CA 1
ATOM 8218 C C . LEU E 1 72 ? 99.896 63.508 14.336 1.00 53.94 69 LEU E C 1
ATOM 8219 O O . LEU E 1 72 ? 100.703 62.868 13.664 1.00 54.47 69 LEU E O 1
ATOM 8224 N N . PHE E 1 73 ? 98.584 63.460 14.119 1.00 53.58 70 PHE E N 1
ATOM 8225 C CA . PHE E 1 73 ? 98.005 62.620 13.061 1.00 53.59 70 PHE E CA 1
ATOM 8226 C C . PHE E 1 73 ? 98.569 62.919 11.654 1.00 54.26 70 PHE E C 1
ATOM 8227 O O . PHE E 1 73 ? 99.063 62.021 10.980 1.00 54.01 70 PHE E O 1
ATOM 8235 N N . GLU E 1 74 ? 98.506 64.183 11.233 1.00 55.21 71 GLU E N 1
ATOM 8236 C CA . GLU E 1 74 ? 99.017 64.606 9.926 1.00 56.47 71 GLU E CA 1
ATOM 8237 C C . GLU E 1 74 ? 100.505 64.285 9.755 1.00 56.55 71 GLU E C 1
ATOM 8238 O O . GLU E 1 74 ? 100.879 63.537 8.854 1.00 56.57 71 GLU E O 1
ATOM 8244 N N . THR E 1 75 ? 101.337 64.838 10.634 1.00 56.92 72 THR E N 1
ATOM 8245 C CA . THR E 1 75 ? 102.779 64.584 10.636 1.00 57.36 72 THR E CA 1
ATOM 8246 C C . THR E 1 75 ? 103.156 63.097 10.569 1.00 57.38 72 THR E C 1
ATOM 8247 O O . THR E 1 75 ? 104.007 62.708 9.765 1.00 57.61 72 THR E O 1
ATOM 8251 N N . VAL E 1 76 ? 102.523 62.274 11.404 1.00 57.07 73 VAL E N 1
ATOM 8252 C CA . VAL E 1 76 ? 102.922 60.872 11.537 1.00 56.73 73 VAL E CA 1
ATOM 8253 C C . VAL E 1 76 ? 102.294 59.956 10.484 1.00 56.56 73 VAL E C 1
ATOM 8254 O O . VAL E 1 76 ? 102.929 58.991 10.071 1.00 56.78 73 VAL E O 1
ATOM 8258 N N . LEU E 1 77 ? 101.069 60.250 10.046 1.00 56.54 74 LEU E N 1
ATOM 8259 C CA . LEU E 1 77 ? 100.322 59.307 9.187 1.00 56.76 74 LEU E CA 1
ATOM 8260 C C . LEU E 1 77 ? 100.507 59.467 7.673 1.00 57.24 74 LEU E C 1
ATOM 8261 O O . LEU E 1 77 ? 100.503 58.474 6.933 1.00 56.89 74 LEU E O 1
ATOM 8266 N N . LYS E 1 78 ? 100.647 60.711 7.219 1.00 57.67 75 LYS E N 1
ATOM 8267 C CA . LYS E 1 78 ? 100.700 61.001 5.788 1.00 58.38 75 LYS E CA 1
ATOM 8268 C C . LYS E 1 78 ? 101.841 60.262 5.047 1.00 58.68 75 LYS E C 1
ATOM 8269 O O . LYS E 1 78 ? 101.577 59.632 4.014 1.00 59.11 75 LYS E O 1
ATOM 8275 N N . PRO E 1 79 ? 103.095 60.321 5.567 1.00 58.75 76 PRO E N 1
ATOM 8276 C CA . PRO E 1 79 ? 104.198 59.567 4.922 1.00 58.78 76 PRO E CA 1
ATOM 8277 C C . PRO E 1 79 ? 104.063 58.036 4.868 1.00 58.76 76 PRO E C 1
ATOM 8278 O O . PRO E 1 79 ? 104.856 57.382 4.199 1.00 59.16 76 PRO E O 1
ATOM 8282 N N . LEU E 1 80 ? 103.078 57.468 5.553 1.00 58.46 77 LEU E N 1
ATOM 8283 C CA . LEU E 1 80 ? 102.956 56.009 5.663 1.00 58.16 77 LEU E CA 1
ATOM 8284 C C . LEU E 1 80 ? 102.006 55.439 4.602 1.00 57.59 77 LEU E C 1
ATOM 8285 O O . LEU E 1 80 ? 101.172 56.164 4.070 1.00 57.88 77 LEU E O 1
ATOM 8290 N N . HIS E 1 81 ? 102.120 54.149 4.290 1.00 56.93 78 HIS E N 1
ATOM 8291 C CA . HIS E 1 81 ? 101.186 53.541 3.329 1.00 56.52 78 HIS E CA 1
ATOM 8292 C C . HIS E 1 81 ? 100.388 52.409 3.974 1.00 55.40 78 HIS E C 1
ATOM 8293 O O . HIS E 1 81 ? 100.912 51.318 4.187 1.00 55.50 78 HIS E O 1
ATOM 8300 N N . PHE E 1 82 ? 99.115 52.663 4.265 1.00 53.94 79 PHE E N 1
ATOM 8301 C CA . PHE E 1 82 ? 98.302 51.700 5.016 1.00 52.72 79 PHE E CA 1
ATOM 8302 C C . PHE E 1 82 ? 97.629 50.674 4.101 1.00 52.48 79 PHE E C 1
ATOM 8303 O O . PHE E 1 82 ? 97.340 50.964 2.944 1.00 52.73 79 PHE E O 1
ATOM 8311 N N . LYS E 1 83 ? 97.397 49.474 4.632 1.00 51.95 80 LYS E N 1
ATOM 8312 C CA . LYS E 1 83 ? 97.055 48.303 3.830 1.00 51.69 80 LYS E CA 1
ATOM 8313 C C . LYS E 1 83 ? 95.961 47.451 4.486 1.00 51.32 80 LYS E C 1
ATOM 8314 O O . LYS E 1 83 ? 95.586 46.383 3.974 1.00 51.27 80 LYS E O 1
ATOM 8320 N N . GLN E 1 84 ? 95.458 47.927 5.626 1.00 50.30 81 GLN E N 1
ATOM 8321 C CA . GLN E 1 84 ? 94.479 47.193 6.433 1.00 49.04 81 GLN E CA 1
ATOM 8322 C C . GLN E 1 84 ? 93.547 48.170 7.139 1.00 47.90 81 GLN E C 1
ATOM 8323 O O . GLN E 1 84 ? 93.836 49.370 7.165 1.00 47.87 81 GLN E O 1
ATOM 8329 N N . PRO E 1 85 ? 92.439 47.663 7.734 1.00 46.79 82 PRO E N 1
ATOM 8330 C CA . PRO E 1 85 ? 91.573 48.557 8.512 1.00 45.82 82 PRO E CA 1
ATOM 8331 C C . PRO E 1 85 ? 92.339 49.203 9.679 1.00 44.94 82 PRO E C 1
ATOM 8332 O O . PRO E 1 85 ? 93.297 48.625 10.197 1.00 44.41 82 PRO E O 1
ATOM 8336 N N . ILE E 1 86 ? 91.939 50.412 10.056 1.00 43.77 83 ILE E N 1
ATOM 8337 C CA . ILE E 1 86 ? 92.605 51.147 11.123 1.00 42.50 83 ILE E CA 1
ATOM 8338 C C . ILE E 1 86 ? 91.584 51.586 12.173 1.00 41.89 83 ILE E C 1
ATOM 8339 O O . ILE E 1 86 ? 90.468 52.002 11.836 1.00 41.22 83 ILE E O 1
ATOM 8344 N N . ILE E 1 87 ? 91.983 51.482 13.444 1.00 41.22 84 ILE E N 1
ATOM 8345 C CA . ILE E 1 87 ? 91.211 52.003 14.565 1.00 39.76 84 ILE E CA 1
ATOM 8346 C C . ILE E 1 87 ? 91.933 53.197 15.164 1.00 39.01 84 ILE E C 1
ATOM 8347 O O . ILE E 1 87 ? 93.096 53.092 15.579 1.00 38.55 84 ILE E O 1
ATOM 8352 N N . SER E 1 88 ? 91.235 54.328 15.209 1.00 37.75 85 SER E N 1
ATOM 8353 C CA . SER E 1 88 ? 91.719 55.516 15.908 1.00 37.26 85 SER E CA 1
ATOM 8354 C C . SER E 1 88 ? 91.058 55.640 17.267 1.00 37.06 85 SER E C 1
ATOM 8355 O O . SER E 1 88 ? 89.826 55.478 17.398 1.00 37.43 85 SER E O 1
ATOM 8366 N N . ALA E 1 90 ? 91.679 58.547 19.001 1.00 37.80 87 ALA E N 1
ATOM 8367 C CA . ALA E 1 90 ? 91.947 59.951 19.230 1.00 38.25 87 ALA E CA 1
ATOM 8368 C C . ALA E 1 90 ? 90.671 60.771 19.335 1.00 38.82 87 ALA E C 1
ATOM 8369 O O . ALA E 1 90 ? 89.743 60.588 18.550 1.00 38.93 87 ALA E O 1
ATOM 8371 N N . ALA E 1 91 ? 90.649 61.660 20.325 1.00 39.01 88 ALA E N 1
ATOM 8372 C CA . ALA E 1 91 ? 89.603 62.657 20.485 1.00 39.48 88 ALA E CA 1
ATOM 8373 C C . ALA E 1 91 ? 89.665 63.677 19.362 1.00 39.68 88 ALA E C 1
ATOM 8374 O O . ALA E 1 91 ? 90.751 64.074 18.921 1.00 39.63 88 ALA E O 1
ATOM 8376 N N . GLY E 1 92 ? 88.495 64.110 18.912 1.00 39.82 89 GLY E N 1
ATOM 8377 C CA . GLY E 1 92 ? 88.404 65.248 18.012 1.00 40.38 89 GLY E CA 1
ATOM 8378 C C . GLY E 1 92 ? 88.730 65.077 16.533 1.00 41.00 89 GLY E C 1
ATOM 8379 O O . GLY E 1 92 ? 88.668 66.051 15.781 1.00 41.20 89 GLY E O 1
ATOM 8380 N N . ILE E 1 93 ? 89.079 63.867 16.098 1.00 41.64 90 ILE E N 1
ATOM 8381 C CA . ILE E 1 93 ? 89.424 63.635 14.686 1.00 41.59 90 ILE E CA 1
ATOM 8382 C C . ILE E 1 93 ? 88.390 62.705 14.060 1.00 41.30 90 ILE E C 1
ATOM 8383 O O . ILE E 1 93 ? 88.302 61.520 14.423 1.00 40.68 90 ILE E O 1
ATOM 8388 N N . SER E 1 94 ? 87.610 63.247 13.133 1.00 40.53 91 SER E N 1
ATOM 8389 C CA . SER E 1 94 ? 86.593 62.478 12.448 1.00 41.37 91 SER E CA 1
ATOM 8390 C C . SER E 1 94 ? 87.192 61.419 11.525 1.00 41.00 91 SER E C 1
ATOM 8391 O O . SER E 1 94 ? 88.352 61.500 11.117 1.00 40.36 91 SER E O 1
ATOM 8394 N N . LEU E 1 95 ? 86.363 60.435 11.200 1.00 41.30 92 LEU E N 1
ATOM 8395 C CA . LEU E 1 95 ? 86.680 59.396 10.239 1.00 41.69 92 LEU E CA 1
ATOM 8396 C C . LEU E 1 95 ? 86.946 60.000 8.858 1.00 42.50 92 LEU E C 1
ATOM 8397 O O . LEU E 1 95 ? 87.756 59.474 8.092 1.00 42.85 92 LEU E O 1
ATOM 8402 N N . GLN E 1 96 ? 86.259 61.103 8.550 1.00 43.24 93 GLN E N 1
ATOM 8403 C CA . GLN E 1 96 ? 86.419 61.795 7.272 1.00 44.09 93 GLN E CA 1
ATOM 8404 C C . GLN E 1 96 ? 87.814 62.405 7.180 1.00 43.83 93 GLN E C 1
ATOM 8405 O O . GLN E 1 96 ? 88.502 62.228 6.177 1.00 44.33 93 GLN E O 1
ATOM 8411 N N . ARG E 1 97 ? 88.234 63.101 8.231 1.00 43.84 94 ARG E N 1
ATOM 8412 C CA . ARG E 1 97 ? 89.577 63.670 8.307 1.00 44.13 94 ARG E CA 1
ATOM 8413 C C . ARG E 1 97 ? 90.668 62.605 8.327 1.00 44.00 94 ARG E C 1
ATOM 8414 O O . ARG E 1 97 ? 91.728 62.810 7.749 1.00 44.06 94 ARG E O 1
ATOM 8422 N N . LEU E 1 98 ? 90.415 61.478 9.003 1.00 43.78 95 LEU E N 1
ATOM 8423 C CA . LEU E 1 98 ? 91.378 60.372 9.061 1.00 43.18 95 LEU E CA 1
ATOM 8424 C C . LEU E 1 98 ? 91.614 59.789 7.662 1.00 43.32 95 LEU E C 1
ATOM 8425 O O . LEU E 1 98 ? 92.745 59.489 7.294 1.00 42.31 95 LEU E O 1
ATOM 8430 N N . ALA E 1 99 ? 90.532 59.633 6.900 1.00 43.91 96 ALA E N 1
ATOM 8431 C CA . ALA E 1 99 ? 90.601 59.135 5.525 1.00 45.12 96 ALA E CA 1
ATOM 8432 C C . ALA E 1 99 ? 91.483 59.999 4.625 1.00 45.92 96 ALA E C 1
ATOM 8433 O O . ALA E 1 99 ? 92.138 59.473 3.744 1.00 46.84 96 ALA E O 1
ATOM 8435 N N . THR E 1 100 ? 91.515 61.312 4.851 1.00 46.97 97 THR E N 1
ATOM 8436 C CA . THR E 1 100 ? 92.397 62.197 4.070 1.00 47.61 97 THR E CA 1
ATOM 8437 C C . THR E 1 100 ? 93.871 62.008 4.440 1.00 48.47 97 THR E C 1
ATOM 8438 O O . THR E 1 100 ? 94.752 62.290 3.620 1.00 48.72 97 THR E O 1
ATOM 8442 N N . PHE E 1 101 ? 94.144 61.534 5.659 1.00 48.88 98 PHE E N 1
ATOM 8443 C CA . PHE E 1 101 ? 95.526 61.351 6.105 1.00 49.65 98 PHE E CA 1
ATOM 8444 C C . PHE E 1 101 ? 96.066 60.011 5.658 1.00 50.15 98 PHE E C 1
ATOM 8445 O O . PHE E 1 101 ? 97.277 59.831 5.575 1.00 50.77 98 PHE E O 1
ATOM 8453 N N . VAL E 1 102 ? 95.157 59.090 5.350 1.00 50.63 99 VAL E N 1
ATOM 8454 C CA . VAL E 1 102 ? 95.430 57.649 5.379 1.00 50.75 99 VAL E CA 1
ATOM 8455 C C . VAL E 1 102 ? 94.882 56.863 4.160 1.00 51.24 99 VAL E C 1
ATOM 8456 O O . VAL E 1 102 ? 95.394 55.793 3.824 1.00 51.61 99 VAL E O 1
ATOM 8460 N N . GLY E 1 103 ? 93.853 57.386 3.498 1.00 51.38 100 GLY E N 1
ATOM 8461 C CA . GLY E 1 103 ? 93.328 56.725 2.302 1.00 51.74 100 GLY E CA 1
ATOM 8462 C C . GLY E 1 103 ? 91.827 56.528 2.283 1.00 51.96 100 GLY E C 1
ATOM 8463 O O . GLY E 1 103 ? 91.206 56.250 3.323 1.00 52.12 100 GLY E O 1
ATOM 8464 N N . GLN E 1 104 ? 91.251 56.654 1.087 1.00 51.44 101 GLN E N 1
ATOM 8465 C CA . GLN E 1 104 ? 89.806 56.606 0.883 1.00 50.96 101 GLN E CA 1
ATOM 8466 C C . GLN E 1 104 ? 89.304 55.198 0.617 1.00 50.79 101 GLN E C 1
ATOM 8467 O O . GLN E 1 104 ? 88.096 54.980 0.433 1.00 50.63 101 GLN E O 1
ATOM 8473 N N . ASP E 1 105 ? 90.237 54.250 0.584 1.00 50.43 102 ASP E N 1
ATOM 8474 C CA . ASP E 1 105 ? 89.915 52.848 0.312 1.00 50.71 102 ASP E CA 1
ATOM 8475 C C . ASP E 1 105 ? 90.032 51.941 1.544 1.00 49.92 102 ASP E C 1
ATOM 8476 O O . ASP E 1 105 ? 89.962 50.723 1.423 1.00 50.57 102 ASP E O 1
ATOM 8481 N N . LEU E 1 106 ? 90.176 52.532 2.728 1.00 48.82 103 LEU E N 1
ATOM 8482 C CA . LEU E 1 106 ? 90.321 51.750 3.960 1.00 47.64 103 LEU E CA 1
ATOM 8483 C C . LEU E 1 106 ? 89.070 51.765 4.849 1.00 46.70 103 LEU E C 1
ATOM 8484 O O . LEU E 1 106 ? 88.466 52.822 5.061 1.00 46.78 103 LEU E O 1
ATOM 8489 N N . PRO E 1 107 ? 88.664 50.585 5.352 1.00 45.55 104 PRO E N 1
ATOM 8490 C CA . PRO E 1 107 ? 87.677 50.588 6.430 1.00 44.54 104 PRO E CA 1
ATOM 8491 C C . PRO E 1 107 ? 88.316 51.243 7.654 1.00 43.45 104 PRO E C 1
ATOM 8492 O O . PRO E 1 107 ? 89.415 50.871 8.044 1.00 42.93 104 PRO E O 1
ATOM 8496 N N . LEU E 1 108 ? 87.650 52.244 8.222 1.00 42.26 105 LEU E N 1
ATOM 8497 C CA . LEU E 1 108 ? 88.198 52.964 9.374 1.00 41.09 105 LEU E CA 1
ATOM 8498 C C . LEU E 1 108 ? 87.200 52.991 10.514 1.00 40.22 105 LEU E C 1
ATOM 8499 O O . LEU E 1 108 ? 85.977 53.171 10.306 1.00 39.72 105 LEU E O 1
ATOM 8504 N N . LEU E 1 109 ? 87.731 52.807 11.717 1.00 38.75 106 LEU E N 1
ATOM 8505 C CA . LEU E 1 109 ? 86.908 52.796 12.921 1.00 37.53 106 LEU E CA 1
ATOM 8506 C C . LEU E 1 109 ? 87.419 53.763 13.956 1.00 37.02 106 LEU E C 1
ATOM 8507 O O . LEU E 1 109 ? 88.627 54.001 14.061 1.00 36.66 106 LEU E O 1
ATOM 8512 N N . ARG E 1 110 ? 86.481 54.326 14.714 1.00 35.95 107 ARG E N 1
ATOM 8513 C CA . ARG E 1 110 ? 86.822 55.125 15.879 1.00 35.36 107 ARG E CA 1
ATOM 8514 C C . ARG E 1 110 ? 86.334 54.482 17.176 1.00 34.82 107 ARG E C 1
ATOM 8515 O O . ARG E 1 110 ? 85.191 54.012 17.258 1.00 34.60 107 ARG E O 1
ATOM 8523 N N . ILE E 1 111 ? 87.207 54.501 18.183 1.00 33.85 108 ILE E N 1
ATOM 8524 C CA . ILE E 1 111 ? 86.837 54.176 19.552 1.00 33.73 108 ILE E CA 1
ATOM 8525 C C . ILE E 1 111 ? 87.103 55.350 20.514 1.00 33.85 108 ILE E C 1
ATOM 8526 O O . ILE E 1 111 ? 87.994 56.207 20.278 1.00 33.91 108 ILE E O 1
ATOM 8539 N N . PRO E 1 113 ? 87.722 55.157 24.405 1.00 32.22 110 PRO E N 1
ATOM 8540 C CA . PRO E 1 113 ? 87.948 54.430 25.652 1.00 32.28 110 PRO E CA 1
ATOM 8541 C C . PRO E 1 113 ? 88.266 55.351 26.829 1.00 32.44 110 PRO E C 1
ATOM 8542 O O . PRO E 1 113 ? 88.359 56.574 26.660 1.00 32.16 110 PRO E O 1
ATOM 8546 N N . ASN E 1 114 ? 88.427 54.771 28.016 1.00 32.39 111 ASN E N 1
ATOM 8547 C CA . ASN E 1 114 ? 88.899 55.532 29.164 1.00 32.43 111 ASN E CA 1
ATOM 8548 C C . ASN E 1 114 ? 89.922 54.733 29.980 1.00 33.31 111 ASN E C 1
ATOM 8549 O O . ASN E 1 114 ? 90.206 53.570 29.665 1.00 33.00 111 ASN E O 1
ATOM 8562 N N . ASN E 1 116 ? 89.875 53.311 32.683 1.00 35.22 113 ASN E N 1
ATOM 8563 C CA . ASN E 1 116 ? 89.341 52.116 33.347 1.00 35.25 113 ASN E CA 1
ATOM 8564 C C . ASN E 1 116 ? 89.556 50.822 32.543 1.00 35.55 113 ASN E C 1
ATOM 8565 O O . ASN E 1 116 ? 89.292 49.721 33.032 1.00 34.68 113 ASN E O 1
ATOM 8570 N N . ALA E 1 117 ? 90.026 50.975 31.308 1.00 35.86 114 ALA E N 1
ATOM 8571 C CA . ALA E 1 117 ? 90.601 49.859 30.560 1.00 36.61 114 ALA E CA 1
ATOM 8572 C C . ALA E 1 117 ? 91.619 49.107 31.409 1.00 37.17 114 ALA E C 1
ATOM 8573 O O . ALA E 1 117 ? 91.741 47.887 31.285 1.00 37.52 114 ALA E O 1
ATOM 8575 N N . GLN E 1 118 ? 92.324 49.833 32.289 1.00 37.90 115 GLN E N 1
ATOM 8576 C CA . GLN E 1 118 ? 93.330 49.248 33.182 1.00 38.26 115 GLN E CA 1
ATOM 8577 C C . GLN E 1 118 ? 92.775 48.113 34.022 1.00 37.53 115 GLN E C 1
ATOM 8578 O O . GLN E 1 118 ? 93.527 47.228 34.430 1.00 38.44 115 GLN E O 1
ATOM 8584 N N . ILE E 1 119 ? 91.479 48.149 34.308 1.00 36.46 116 ILE E N 1
ATOM 8585 C CA . ILE E 1 119 ? 90.855 47.067 35.064 1.00 35.48 116 ILE E CA 1
ATOM 8586 C C . ILE E 1 119 ? 89.810 46.371 34.199 1.00 34.49 116 ILE E C 1
ATOM 8587 O O . ILE E 1 119 ? 88.947 45.666 34.706 1.00 33.58 116 ILE E O 1
ATOM 8592 N N . LEU E 1 120 ? 89.903 46.597 32.883 1.00 33.64 117 LEU E N 1
ATOM 8593 C CA . LEU E 1 120 ? 88.991 46.011 31.908 1.00 33.57 117 LEU E CA 1
ATOM 8594 C C . LEU E 1 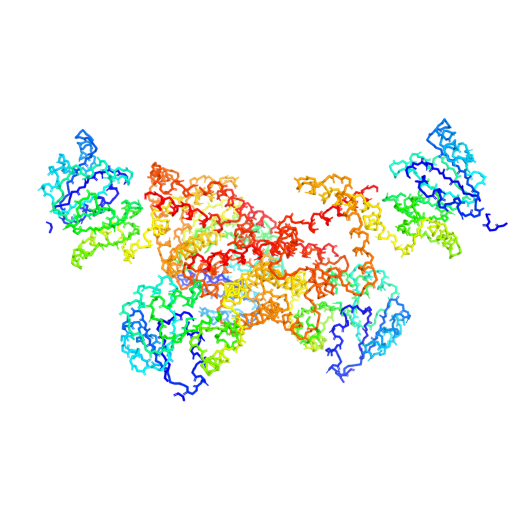120 ? 87.558 46.444 32.137 1.00 33.95 117 LEU E C 1
ATOM 8595 O O . LEU E 1 120 ? 86.632 45.645 31.938 1.00 32.89 117 LEU E O 1
ATOM 8600 N N . GLN E 1 121 ? 87.382 47.715 32.533 1.00 34.15 118 GLN E N 1
ATOM 8601 C CA . GLN E 1 121 ? 86.059 48.295 32.748 1.00 35.15 118 GLN E CA 1
ATOM 8602 C C . GLN E 1 121 ? 85.910 49.663 32.083 1.00 35.33 118 GLN E C 1
ATOM 8603 O O . GLN E 1 121 ? 85.160 50.541 32.565 1.00 35.44 118 GLN E O 1
ATOM 8609 N N . SER E 1 122 ? 86.601 49.828 30.959 1.00 34.64 119 SER E N 1
ATOM 8610 C CA . SER E 1 122 ? 86.423 50.996 30.123 1.00 34.41 119 SER E CA 1
ATOM 8611 C C . SER E 1 122 ? 84.968 51.091 29.656 1.00 34.04 119 SER E C 1
ATOM 8612 O O . SER E 1 122 ? 84.274 50.072 29.531 1.00 33.64 119 SER E O 1
ATOM 8615 N N . SER E 1 123 ? 84.499 52.319 29.440 1.00 33.93 120 SER E N 1
ATOM 8616 C CA . SER E 1 123 ? 83.210 52.541 28.789 1.00 33.90 120 SER E CA 1
ATOM 8617 C C . SER E 1 123 ? 83.544 53.138 27.426 1.00 34.23 120 SER E C 1
ATOM 8618 O O . SER E 1 123 ? 83.835 54.339 27.320 1.00 34.62 120 SER E O 1
ATOM 8621 N N . THR E 1 124 ? 83.500 52.302 26.389 1.00 33.84 121 THR E N 1
ATOM 8622 C CA . THR E 1 124 ? 84.097 52.604 25.091 1.00 33.83 121 THR E CA 1
ATOM 8623 C C . THR E 1 124 ? 83.071 52.784 23.988 1.00 34.47 121 THR E C 1
ATOM 8624 O O . THR E 1 124 ? 82.251 51.895 23.739 1.00 34.67 121 THR E O 1
ATOM 8628 N N . ALA E 1 125 ? 83.111 53.940 23.320 1.00 34.59 122 ALA E N 1
ATOM 8629 C CA . ALA E 1 125 ? 82.293 54.152 22.141 1.00 34.57 122 ALA E CA 1
ATOM 8630 C C . ALA E 1 125 ? 82.986 53.513 20.935 1.00 35.02 122 ALA E C 1
ATOM 8631 O O . ALA E 1 125 ? 84.225 53.464 20.866 1.00 34.16 122 ALA E O 1
ATOM 8633 N N . LEU E 1 126 ? 82.173 53.046 19.986 1.00 35.26 123 LEU E N 1
ATOM 8634 C CA . LEU E 1 126 ? 82.672 52.425 18.763 1.00 36.22 123 LEU E CA 1
ATOM 8635 C C . LEU E 1 126 ? 81.832 52.870 17.580 1.00 36.51 123 LEU E C 1
ATOM 8636 O O . LEU E 1 126 ? 80.603 52.815 17.628 1.00 37.48 123 LEU E O 1
ATOM 8641 N N . THR E 1 127 ? 82.492 53.308 16.517 1.00 36.79 124 THR E N 1
ATOM 8642 C CA . THR E 1 127 ? 81.797 53.553 15.258 1.00 37.18 124 THR E CA 1
ATOM 8643 C C . THR E 1 127 ? 82.714 53.299 14.052 1.00 37.42 124 THR E C 1
ATOM 8644 O O . THR E 1 127 ? 83.937 53.322 14.184 1.00 37.04 124 THR E O 1
ATOM 8648 N N . GLY E 1 128 ? 82.115 53.087 12.878 1.00 38.41 125 GLY E N 1
ATOM 8649 C CA . GLY E 1 128 ? 82.877 52.847 11.642 1.00 39.27 125 GLY E CA 1
ATOM 8650 C C . GLY E 1 128 ? 82.428 53.642 10.420 1.00 39.78 125 GLY E C 1
ATOM 8651 O O . GLY E 1 128 ? 81.279 54.110 10.346 1.00 40.38 125 GLY E O 1
ATOM 8652 N N . ASN E 1 129 ? 83.335 53.826 9.465 1.00 39.96 126 ASN E N 1
ATOM 8653 C CA . ASN E 1 129 ? 82.953 54.466 8.207 1.00 40.48 126 ASN E CA 1
ATOM 8654 C C . ASN E 1 129 ? 82.139 53.517 7.329 1.00 41.12 126 ASN E C 1
ATOM 8655 O O . ASN E 1 129 ? 81.893 52.358 7.696 1.00 41.18 126 ASN E O 1
ATOM 8660 N N . ALA E 1 130 ? 81.700 54.024 6.184 1.00 42.13 127 ALA E N 1
ATOM 8661 C CA . ALA E 1 130 ? 80.833 53.276 5.283 1.00 43.02 127 ALA E CA 1
ATOM 8662 C C . ALA E 1 130 ? 81.514 52.018 4.683 1.00 43.78 127 ALA E C 1
ATOM 8663 O O . ALA E 1 130 ? 80.830 51.127 4.167 1.00 44.06 127 ALA E O 1
ATOM 8665 N N . LEU E 1 131 ? 82.846 51.942 4.797 1.00 44.43 128 LEU E N 1
ATOM 8666 C CA . LEU E 1 131 ? 83.629 50.785 4.329 1.00 45.54 128 LEU E CA 1
ATOM 8667 C C . LEU E 1 131 ? 83.744 49.610 5.316 1.00 46.67 128 LEU E C 1
ATOM 8668 O O . LEU E 1 131 ? 84.272 48.541 4.962 1.00 46.51 128 LEU E O 1
ATOM 8673 N N . VAL E 1 132 ? 83.264 49.819 6.548 1.00 47.25 129 VAL E N 1
ATOM 8674 C CA . VAL E 1 132 ? 83.287 48.800 7.589 1.00 47.70 129 VAL E CA 1
ATOM 8675 C C . VAL E 1 132 ? 82.074 47.883 7.479 1.00 48.53 129 VAL E C 1
ATOM 8676 O O . VAL E 1 132 ? 80.931 48.341 7.528 1.00 48.75 129 VAL E O 1
ATOM 8680 N N . SER E 1 133 ? 82.327 46.589 7.323 1.00 50.04 130 SER E N 1
ATOM 8681 C CA . SER E 1 133 ? 81.254 45.591 7.283 1.00 51.70 130 SER E CA 1
ATOM 8682 C C . SER E 1 133 ? 80.693 45.250 8.679 1.00 52.55 130 SER E C 1
ATOM 8683 O O . SER E 1 133 ? 81.314 45.562 9.697 1.00 52.70 130 SER E O 1
ATOM 8686 N N . GLN E 1 134 ? 79.519 44.613 8.710 1.00 53.57 131 GLN E N 1
ATOM 8687 C CA . GLN E 1 134 ? 78.947 44.032 9.936 1.00 54.26 131 GLN E CA 1
ATOM 8688 C C . GLN E 1 134 ? 79.939 43.138 10.658 1.00 53.48 131 GLN E C 1
ATOM 8689 O O . GLN E 1 134 ? 80.061 43.207 11.876 1.00 53.88 131 GLN E O 1
ATOM 8695 N N . GLU E 1 135 ? 80.625 42.289 9.901 0.50 52.57 132 GLU E N 1
ATOM 8696 C CA . GLU E 1 135 ? 81.530 41.306 10.470 0.50 51.68 132 GLU E CA 1
ATOM 8697 C C . GLU E 1 135 ? 82.755 41.969 11.082 0.50 50.87 132 GLU E C 1
ATOM 8698 O O . GLU E 1 135 ? 83.202 41.583 12.160 0.50 50.53 132 GLU E O 1
ATOM 8704 N N . LEU E 1 136 ? 83.285 42.971 10.388 1.00 49.99 133 LEU E N 1
ATOM 8705 C CA . LEU E 1 136 ? 84.444 43.712 10.866 1.00 49.43 133 LEU E CA 1
ATOM 8706 C C . LEU E 1 136 ? 84.113 44.515 12.129 1.00 49.47 133 LEU E C 1
ATOM 8707 O O . LEU E 1 136 ? 84.913 44.549 13.058 1.00 49.24 133 LEU E O 1
ATOM 8712 N N . GLN E 1 137 ? 82.938 45.148 12.160 1.00 49.70 134 GLN E N 1
ATOM 8713 C CA . GLN E 1 137 ? 82.519 45.912 13.336 1.00 49.67 134 GLN E CA 1
ATOM 8714 C C . GLN E 1 137 ? 82.394 44.983 14.545 1.00 49.25 134 GLN E C 1
ATOM 8715 O O . GLN E 1 137 ? 82.844 45.320 15.647 1.00 48.91 134 GLN E O 1
ATOM 8721 N N . ALA E 1 138 ? 81.819 43.801 14.310 1.00 48.73 135 ALA E N 1
ATOM 8722 C CA . ALA E 1 138 ? 81.661 42.757 15.331 1.00 47.87 135 ALA E CA 1
ATOM 8723 C C . ALA E 1 138 ? 83.008 42.229 15.842 1.00 47.31 135 ALA E C 1
ATOM 8724 O O . ALA E 1 138 ? 83.168 41.979 17.046 1.00 47.38 135 ALA E O 1
ATOM 8726 N N . ARG E 1 139 ? 83.971 42.074 14.937 1.00 46.28 136 ARG E N 1
ATOM 8727 C CA . ARG E 1 139 ? 85.329 41.671 15.318 1.00 46.10 136 ARG E CA 1
ATOM 8728 C C . ARG E 1 139 ? 86.014 42.726 16.188 1.00 44.77 136 ARG E C 1
ATOM 8729 O O . ARG E 1 139 ? 86.705 42.396 17.155 1.00 44.26 136 ARG E O 1
ATOM 8737 N N . VAL E 1 140 ? 85.808 43.993 15.841 1.00 43.46 137 VAL E N 1
ATOM 8738 C CA . VAL E 1 140 ? 86.360 45.098 16.617 1.00 42.40 137 VAL E CA 1
ATOM 8739 C C . VAL E 1 140 ? 85.603 45.269 17.947 1.00 41.75 137 VAL E C 1
ATOM 8740 O O . VAL E 1 140 ? 86.224 45.551 18.964 1.00 41.37 137 VAL E O 1
ATOM 8744 N N . ARG E 1 141 ? 84.289 45.056 17.936 1.00 41.10 138 ARG E N 1
ATOM 8745 C CA . ARG E 1 141 ? 83.511 45.037 19.158 1.00 42.11 138 ARG E CA 1
ATOM 8746 C C . ARG E 1 141 ? 84.020 43.961 20.137 1.00 42.23 138 ARG E C 1
ATOM 8747 O O . ARG E 1 141 ? 84.019 44.174 21.346 1.00 41.98 138 ARG E O 1
ATOM 8755 N N . ASP E 1 142 ? 84.464 42.817 19.612 1.00 42.40 139 ASP E N 1
ATOM 8756 C CA . ASP E 1 142 ? 85.116 41.797 20.428 1.00 42.89 139 ASP E CA 1
ATOM 8757 C C . ASP E 1 142 ? 86.365 42.326 21.122 1.00 42.39 139 ASP E C 1
ATOM 8758 O O . ASP E 1 142 ? 86.619 41.991 22.285 1.00 42.13 139 ASP E O 1
ATOM 8763 N N . LEU E 1 143 ? 87.151 43.112 20.383 1.00 41.43 140 LEU E N 1
ATOM 8764 C CA . LEU E 1 143 ? 88.337 43.787 20.909 1.00 41.03 140 LEU E CA 1
ATOM 8765 C C . LEU E 1 143 ? 88.007 44.774 22.035 1.00 40.63 140 LEU E C 1
ATOM 8766 O O . LEU E 1 143 ? 88.669 44.790 23.088 1.00 40.33 140 LEU E O 1
ATOM 8771 N N . THR E 1 144 ? 86.992 45.603 21.811 1.00 39.80 141 THR E N 1
ATOM 8772 C CA . THR E 1 144 ? 86.633 46.596 22.808 1.00 38.78 141 THR E CA 1
ATOM 8773 C C . THR E 1 144 ? 86.035 45.921 24.039 1.00 38.75 141 THR E C 1
ATOM 8774 O O . THR E 1 144 ? 86.292 46.355 25.163 1.00 38.41 141 THR E O 1
ATOM 8778 N N . ASP E 1 145 ? 85.261 44.849 23.838 1.00 38.84 142 ASP E N 1
ATOM 8779 C CA . ASP E 1 145 ? 84.688 44.110 24.973 1.00 38.70 142 ASP E CA 1
ATOM 8780 C C . ASP E 1 145 ? 85.763 43.445 25.849 1.00 38.33 142 ASP E C 1
ATOM 8781 O O . ASP E 1 145 ? 85.493 43.066 26.991 1.00 37.96 142 ASP E O 1
ATOM 8786 N N . SER E 1 146 ? 86.982 43.327 25.332 1.00 38.22 143 SER E N 1
ATOM 8787 C CA . SER E 1 146 ? 88.061 42.724 26.114 1.00 38.71 143 SER E CA 1
ATOM 8788 C C . SER E 1 146 ? 88.603 43.654 27.193 1.00 38.41 143 SER E C 1
ATOM 8789 O O . SER E 1 146 ? 89.248 43.191 28.127 1.00 38.52 143 SER E O 1
ATOM 8792 N N . PHE E 1 147 ? 88.351 44.959 27.080 1.00 37.58 144 PHE E N 1
ATOM 8793 C CA . PHE E 1 147 ? 88.829 45.883 28.114 1.00 36.64 144 PHE E CA 1
ATOM 8794 C C . PHE E 1 147 ? 87.731 46.746 28.727 1.00 36.25 144 PHE E C 1
ATOM 8795 O O . PHE E 1 147 ? 88.011 47.757 29.349 1.00 36.82 144 PHE E O 1
ATOM 8803 N N . GLY E 1 148 ? 86.481 46.325 28.567 1.00 35.85 145 GLY E N 1
ATOM 8804 C CA . GLY E 1 148 ? 85.351 47.005 29.178 1.00 36.01 145 GLY E CA 1
ATOM 8805 C C . GLY E 1 148 ? 84.052 46.713 28.453 1.00 35.96 145 GLY E C 1
ATOM 8806 O O . GLY E 1 148 ? 83.893 45.651 27.883 1.00 36.47 145 GLY E O 1
ATOM 8807 N N . SER E 1 149 ? 83.128 47.667 28.472 1.00 35.96 146 SER E N 1
ATOM 8808 C CA . SER E 1 149 ? 81.896 47.589 27.697 1.00 36.00 146 SER E CA 1
ATOM 8809 C C . SER E 1 149 ? 82.017 48.432 26.425 1.00 36.34 146 SER E C 1
ATOM 8810 O O . SER E 1 149 ? 82.964 49.250 26.278 1.00 35.96 146 SER E O 1
ATOM 8813 N N . THR E 1 150 ? 81.071 48.229 25.509 1.00 35.84 147 THR E N 1
ATOM 8814 C CA . THR E 1 150 ? 81.107 48.893 24.213 1.00 36.05 147 THR E CA 1
ATOM 8815 C C . THR E 1 150 ? 79.770 49.550 23.917 1.00 36.45 147 THR E C 1
ATOM 8816 O O . THR E 1 150 ? 78.713 48.923 24.062 1.00 36.14 147 THR E O 1
ATOM 8820 N N . PHE E 1 151 ? 79.822 50.824 23.526 1.00 36.72 148 PHE E N 1
ATOM 8821 C CA . PHE E 1 151 ? 78.618 51.560 23.164 1.00 37.82 148 PHE E CA 1
ATOM 8822 C C . PHE E 1 151 ? 78.588 51.842 21.662 1.00 39.07 148 PHE E C 1
ATOM 8823 O O . PHE E 1 151 ? 79.569 52.337 21.096 1.00 38.89 148 PHE E O 1
ATOM 8831 N N . ASP E 1 152 ? 77.449 51.533 21.038 1.00 40.55 149 ASP E N 1
ATOM 8832 C CA . ASP E 1 152 ? 77.204 51.811 19.620 1.00 42.19 149 ASP E CA 1
ATOM 8833 C C . ASP E 1 152 ? 76.734 53.257 19.512 1.00 41.93 149 ASP E C 1
ATOM 8834 O O . ASP E 1 152 ? 75.554 53.556 19.725 1.00 42.33 149 ASP E O 1
ATOM 8839 N N . ILE E 1 153 ? 77.666 54.153 19.197 1.00 41.30 150 ILE E N 1
ATOM 8840 C CA . ILE E 1 153 ? 77.427 55.604 19.256 1.00 40.58 150 ILE E CA 1
ATOM 8841 C C . ILE E 1 153 ? 77.573 56.205 17.844 1.00 40.27 150 ILE E C 1
ATOM 8842 O O . ILE E 1 153 ? 78.513 55.860 17.132 1.00 40.32 150 ILE E O 1
ATOM 8847 N N . SER E 1 154 ? 76.650 57.076 17.423 1.00 39.71 151 SER E N 1
ATOM 8848 C CA . SER E 1 154 ? 76.827 57.815 16.172 1.00 39.34 151 SER E CA 1
ATOM 8849 C C . SER E 1 154 ? 78.074 58.671 16.272 1.00 38.50 151 SER E C 1
ATOM 8850 O O . SER E 1 154 ? 78.366 59.208 17.338 1.00 37.83 151 SER E O 1
ATOM 8853 N N . GLU E 1 155 ? 78.768 58.859 15.152 1.00 37.61 152 GLU E N 1
ATOM 8854 C CA . GLU E 1 155 ? 79.967 59.690 15.156 1.00 37.29 152 GLU E CA 1
ATOM 8855 C C . GLU E 1 155 ? 79.670 61.124 15.537 1.00 36.80 152 GLU E C 1
ATOM 8856 O O . GLU E 1 155 ? 80.537 61.801 16.086 1.00 36.57 152 GLU E O 1
ATOM 8862 N N . LYS E 1 156 ? 78.456 61.589 15.259 1.00 35.49 153 LYS E N 1
ATOM 8863 C CA . LYS E 1 156 ? 78.119 62.957 15.581 1.00 36.08 153 LYS E CA 1
ATOM 8864 C C . LYS E 1 156 ? 78.055 63.176 17.098 1.00 35.39 153 LYS E C 1
ATOM 8865 O O . LYS E 1 156 ? 78.018 64.320 17.544 1.00 35.39 153 LYS E O 1
ATOM 8871 N N . ASP E 1 157 ? 78.039 62.086 17.869 1.00 34.40 154 ASP E N 1
ATOM 8872 C CA . ASP E 1 157 ? 77.970 62.163 19.333 1.00 34.31 154 ASP E CA 1
ATOM 8873 C C . ASP E 1 157 ? 79.301 61.816 19.988 1.00 33.43 154 ASP E C 1
ATOM 8874 O O . ASP E 1 157 ? 79.375 61.703 21.205 1.00 33.80 154 ASP E O 1
ATOM 8879 N N . PHE E 1 158 ? 80.341 61.626 19.190 1.00 32.78 155 PHE E N 1
ATOM 8880 C CA . PHE E 1 158 ? 81.634 61.201 19.740 1.00 32.58 155 PHE E CA 1
ATOM 8881 C C . PHE E 1 158 ? 82.296 62.200 20.661 1.00 32.73 155 PHE E C 1
ATOM 8882 O O . PHE E 1 158 ? 82.942 61.802 21.621 1.00 32.72 155 PHE E O 1
ATOM 8890 N N . ASP E 1 159 ? 82.134 63.488 20.370 1.00 33.24 156 ASP E N 1
ATOM 8891 C CA . ASP E 1 159 ? 82.762 64.546 21.186 1.00 34.00 156 ASP E CA 1
ATOM 8892 C C . ASP E 1 159 ? 82.110 64.635 22.580 1.00 33.36 156 ASP E C 1
ATOM 8893 O O . ASP E 1 159 ? 82.799 64.784 23.574 1.00 33.52 156 ASP E O 1
ATOM 8898 N N . THR E 1 160 ? 80.782 64.558 22.621 1.00 32.02 157 THR E N 1
ATOM 8899 C CA . THR E 1 160 ? 80.033 64.471 23.866 1.00 31.39 157 THR E CA 1
ATOM 8900 C C . THR E 1 160 ? 80.367 63.202 24.650 1.00 31.46 157 THR E C 1
ATOM 8901 O O . THR E 1 160 ? 80.480 63.257 25.867 1.00 31.02 157 THR E O 1
ATOM 8905 N N . PHE E 1 161 ? 80.534 62.063 23.966 1.00 30.98 158 PHE E N 1
ATOM 8906 C CA . PHE E 1 161 ? 80.880 60.822 24.653 1.00 30.88 158 PHE E CA 1
ATOM 8907 C C . PHE E 1 161 ? 82.320 60.933 25.189 1.00 30.93 158 PHE E C 1
ATOM 8908 O O . PHE E 1 161 ? 82.615 60.460 26.280 1.00 30.90 158 PHE E O 1
ATOM 8916 N N . THR E 1 162 ? 83.211 61.548 24.416 1.00 31.13 159 THR E N 1
ATOM 8917 C CA . THR E 1 162 ? 84.580 61.849 24.887 1.00 30.73 159 THR E CA 1
ATOM 8918 C C . THR E 1 162 ? 84.560 62.560 26.249 1.00 31.39 159 THR E C 1
ATOM 8919 O O . THR E 1 162 ? 85.371 62.254 27.136 1.00 32.16 159 THR E O 1
ATOM 8923 N N . ALA E 1 163 ? 83.634 63.502 26.424 1.00 30.74 160 ALA E N 1
ATOM 8924 C CA . ALA E 1 163 ? 83.510 64.231 27.686 1.00 30.97 160 ALA E CA 1
ATOM 8925 C C . ALA E 1 163 ? 82.862 63.392 28.785 1.00 30.95 160 ALA E C 1
ATOM 8926 O O . ALA E 1 163 ? 83.313 63.417 29.933 1.00 30.99 160 ALA E O 1
ATOM 8928 N N . LEU E 1 164 ? 81.775 62.686 28.457 1.00 31.03 161 LEU E N 1
ATOM 8929 C CA . LEU E 1 164 ? 81.039 61.936 29.460 1.00 31.13 161 LEU E CA 1
ATOM 8930 C C . LEU E 1 164 ? 81.763 60.711 29.963 1.00 31.76 161 LEU E C 1
ATOM 8931 O O . LEU E 1 164 ? 81.560 60.302 31.109 1.00 32.06 161 LEU E O 1
ATOM 8936 N N . ALA E 1 165 ? 82.599 60.111 29.121 1.00 32.10 162 ALA E N 1
ATOM 8937 C CA . ALA E 1 165 ? 83.203 58.816 29.469 1.00 32.27 162 ALA E CA 1
ATOM 8938 C C . ALA E 1 165 ? 84.710 58.871 29.438 1.00 32.06 162 ALA E C 1
ATOM 8939 O O . ALA E 1 165 ? 85.364 58.205 30.219 1.00 32.59 162 ALA E O 1
ATOM 8941 N N . GLY E 1 166 ? 85.253 59.626 28.490 1.00 32.71 163 GLY E N 1
ATOM 8942 C CA . GLY E 1 166 ? 86.701 59.664 28.249 1.00 32.48 163 GLY E CA 1
ATOM 8943 C C . GLY E 1 166 ? 87.432 60.545 29.229 1.00 33.12 163 GLY E C 1
ATOM 8944 O O . GLY E 1 166 ? 88.475 60.151 29.791 1.00 33.18 163 GLY E O 1
ATOM 8945 N N . SER E 1 167 ? 86.889 61.741 29.436 1.00 32.74 164 SER E N 1
ATOM 8946 C CA . SER E 1 167 ? 87.518 62.733 30.305 1.00 32.60 164 SER E CA 1
ATOM 8947 C C . SER E 1 167 ? 86.983 62.680 31.719 1.00 32.27 164 SER E C 1
ATOM 8948 O O . SER E 1 167 ? 87.680 63.072 32.663 1.00 31.12 164 SER E O 1
ATOM 8951 N N . SER E 1 168 ? 85.724 62.251 31.861 1.00 31.93 165 SER E N 1
ATOM 8952 C CA . SER E 1 168 ? 85.035 62.321 33.152 1.00 31.71 165 SER E CA 1
ATOM 8953 C C . SER E 1 168 ? 85.733 61.596 34.291 1.00 31.59 165 SER E C 1
ATOM 8954 O O . SER E 1 168 ? 85.598 62.010 35.445 1.00 32.42 165 SER E O 1
ATOM 8957 N N . PRO E 1 169 ? 86.459 60.496 34.001 1.00 31.71 166 PRO E N 1
ATOM 8958 C CA . PRO E 1 169 ? 87.206 59.928 35.129 1.00 30.75 166 PRO E CA 1
ATOM 8959 C C . PRO E 1 169 ? 88.045 60.953 35.903 1.00 30.29 166 PRO E C 1
ATOM 8960 O O . PRO E 1 169 ? 88.083 60.900 37.136 1.00 29.63 166 PRO E O 1
ATOM 8964 N N . ALA E 1 170 ? 88.720 61.864 35.202 1.00 29.80 167 ALA E N 1
ATOM 8965 C CA . ALA E 1 170 ? 89.494 62.905 35.884 1.00 30.07 167 ALA E CA 1
ATOM 8966 C C . ALA E 1 170 ? 88.593 63.815 36.750 1.00 30.11 167 ALA E C 1
ATOM 8967 O O . ALA E 1 170 ? 88.990 64.231 37.840 1.00 30.67 167 ALA E O 1
ATOM 8969 N N . TYR E 1 171 ? 87.383 64.107 36.276 1.00 29.58 168 TYR E N 1
ATOM 8970 C CA . TYR E 1 171 ? 86.493 65.005 37.001 1.00 30.17 168 TYR E CA 1
ATOM 8971 C C . TYR E 1 171 ? 85.980 64.276 38.238 1.00 30.13 168 TYR E C 1
ATOM 8972 O O . TYR E 1 171 ? 85.792 64.887 39.282 1.00 30.79 168 TYR E O 1
ATOM 8981 N N . ILE E 1 172 ? 85.716 62.976 38.081 1.00 29.91 169 ILE E N 1
ATOM 8982 C CA . ILE E 1 172 ? 85.297 62.105 39.173 1.00 29.60 169 ILE E CA 1
ATOM 8983 C C . ILE E 1 172 ? 86.385 62.027 40.235 1.00 29.17 169 ILE E C 1
ATOM 8984 O O . ILE E 1 172 ? 86.081 62.123 41.416 1.00 27.47 169 ILE E O 1
ATOM 8989 N N . TYR E 1 173 ? 87.651 61.866 39.813 1.00 29.56 170 TYR E N 1
ATOM 8990 C CA . TYR E 1 173 ? 88.775 61.887 40.760 1.00 29.89 170 TYR E CA 1
ATOM 8991 C C . TYR E 1 173 ? 88.945 63.210 41.492 1.00 29.96 170 TYR E C 1
ATOM 8992 O O . TYR E 1 173 ? 89.237 63.222 42.676 1.00 30.32 170 TYR E O 1
ATOM 9001 N N . LEU E 1 174 ? 88.791 64.334 40.793 1.00 30.35 171 LEU E N 1
ATOM 9002 C CA . LEU E 1 174 ? 88.905 65.657 41.461 1.00 29.66 171 LEU E CA 1
ATOM 9003 C C . LEU E 1 174 ? 87.793 65.845 42.504 1.00 28.96 171 LEU E C 1
ATOM 9004 O O . LEU E 1 174 ? 88.027 66.348 43.597 1.00 28.03 171 LEU E O 1
ATOM 9009 N N . PHE E 1 175 ? 86.583 65.423 42.143 1.00 28.78 172 PHE E N 1
ATOM 9010 C CA . PHE E 1 175 ? 85.452 65.404 43.046 1.00 28.31 172 PHE E CA 1
ATOM 9011 C C . PHE E 1 175 ? 85.715 64.516 44.269 1.00 28.40 172 PHE E C 1
ATOM 9012 O O . PHE E 1 175 ? 85.432 64.895 45.388 1.00 27.97 172 PHE E O 1
ATOM 9020 N N . ILE E 1 176 ? 86.256 63.320 44.044 1.00 28.73 173 ILE E N 1
ATOM 9021 C CA . ILE E 1 176 ? 86.597 62.416 45.129 1.00 27.71 173 ILE E CA 1
ATOM 9022 C C . ILE E 1 176 ? 87.693 63.028 46.020 1.00 28.34 173 ILE E C 1
ATOM 9023 O O . ILE E 1 176 ? 87.625 62.973 47.254 1.00 28.28 173 ILE E O 1
ATOM 9028 N N . GLU E 1 177 ? 88.710 63.614 45.392 1.00 28.63 174 GLU E N 1
ATOM 9029 C CA . GLU E 1 177 ? 89.793 64.251 46.127 1.00 28.80 174 GLU E CA 1
ATOM 9030 C C . GLU E 1 177 ? 89.233 65.394 46.988 1.00 29.27 174 GLU E C 1
ATOM 9031 O O . GLU E 1 177 ? 89.698 65.610 48.132 1.00 28.88 174 GLU E O 1
ATOM 9037 N N . ALA E 1 178 ? 88.230 66.110 46.443 1.00 28.26 175 ALA E N 1
ATOM 9038 C CA . ALA E 1 178 ? 87.634 67.247 47.152 1.00 28.18 175 ALA E CA 1
ATOM 9039 C C . ALA E 1 178 ? 86.929 66.812 48.432 1.00 28.45 175 ALA E C 1
ATOM 9040 O O . ALA E 1 178 ? 87.097 67.439 49.459 1.00 28.41 175 ALA E O 1
ATOM 9042 N N . LEU E 1 179 ? 86.113 65.753 48.351 1.00 28.58 176 LEU E N 1
ATOM 9043 C CA . LEU E 1 179 ? 85.472 65.175 49.542 1.00 29.14 176 LEU E CA 1
ATOM 9044 C C . LEU E 1 179 ? 86.508 64.718 50.579 1.00 28.58 176 LEU E C 1
ATOM 9045 O O . LEU E 1 179 ? 86.344 64.940 51.779 1.00 30.05 176 LEU E O 1
ATOM 9050 N N . ALA E 1 180 ? 87.544 64.044 50.111 1.00 28.52 177 ALA E N 1
ATOM 9051 C CA . ALA E 1 180 ? 88.603 63.549 50.995 1.00 29.01 177 ALA E CA 1
ATOM 9052 C C . ALA E 1 180 ? 89.403 64.671 51.639 1.00 29.21 177 ALA E C 1
ATOM 9053 O O . ALA E 1 180 ? 89.674 64.624 52.834 1.00 30.21 177 ALA E O 1
ATOM 9055 N N . LYS E 1 181 ? 89.753 65.699 50.869 1.00 29.55 178 LYS E N 1
ATOM 9056 C CA . LYS E 1 181 ? 90.454 66.864 51.435 1.00 29.86 178 LYS E CA 1
ATOM 9057 C C . LYS E 1 181 ? 89.568 67.558 52.494 1.00 29.86 178 LYS E C 1
ATOM 9058 O O . LYS E 1 181 ? 90.069 68.079 53.505 1.00 28.74 178 LYS E O 1
ATOM 9064 N N . ALA E 1 182 ? 88.253 67.564 52.257 1.00 28.32 179 ALA E N 1
ATOM 9065 C CA . ALA E 1 182 ? 87.311 68.155 53.227 1.00 28.70 179 ALA E CA 1
ATOM 9066 C C . ALA E 1 182 ? 87.268 67.323 54.533 1.00 29.12 179 ALA E C 1
ATOM 9067 O O . ALA E 1 182 ? 87.084 67.868 55.624 1.00 29.16 179 ALA E O 1
ATOM 9069 N N . GLY E 1 183 ? 87.399 66.005 54.395 1.00 29.23 180 GLY E N 1
ATOM 9070 C CA . GLY E 1 183 ? 87.589 65.125 55.543 1.00 29.09 180 GLY E CA 1
ATOM 9071 C C . GLY E 1 183 ? 88.876 65.470 56.275 1.00 28.94 180 GLY E C 1
ATOM 9072 O O . GLY E 1 183 ? 88.893 65.501 57.499 1.00 28.50 180 GLY E O 1
ATOM 9073 N N . VAL E 1 184 ? 89.958 65.740 55.537 1.00 29.23 181 VAL E N 1
ATOM 9074 C CA . VAL E 1 184 ? 91.211 66.151 56.182 1.00 29.19 181 VAL E CA 1
ATOM 9075 C C . VAL E 1 184 ? 91.029 67.468 56.959 1.00 30.08 181 VAL E C 1
ATOM 9076 O O . VAL E 1 184 ? 91.390 67.554 58.146 1.00 30.39 181 VAL E O 1
ATOM 9080 N N . LYS E 1 185 ? 90.442 68.484 56.306 1.00 30.35 182 LYS E N 1
ATOM 9081 C CA . LYS E 1 185 ? 90.191 69.782 56.952 1.00 30.35 182 LYS E CA 1
ATOM 9082 C C . LYS E 1 185 ? 89.528 69.559 58.311 1.00 30.57 182 LYS E C 1
ATOM 9083 O O . LYS E 1 185 ? 89.903 70.169 59.322 1.00 30.60 182 LYS E O 1
ATOM 9089 N N . ASN E 1 186 ? 88.592 68.615 58.320 1.00 30.64 183 ASN E N 1
ATOM 9090 C CA . ASN E 1 186 ? 87.730 68.338 59.454 1.00 31.48 183 ASN E CA 1
ATOM 9091 C C . ASN E 1 186 ? 88.136 67.158 60.356 1.00 31.80 183 ASN E C 1
ATOM 9092 O O . ASN E 1 186 ? 87.281 66.589 61.062 1.00 31.80 183 ASN E O 1
ATOM 9097 N N . GLY E 1 187 ? 89.411 66.770 60.322 1.00 31.66 184 GLY E N 1
ATOM 9098 C CA . GLY E 1 187 ? 89.930 65.831 61.325 1.00 31.32 184 GLY E CA 1
ATOM 9099 C C . GLY E 1 187 ? 90.224 64.401 60.904 1.00 32.31 184 GLY E C 1
ATOM 9100 O O . GLY E 1 187 ? 90.853 63.637 61.662 1.00 32.05 184 GLY E O 1
ATOM 9101 N N . ILE E 1 188 ? 89.823 64.022 59.698 1.00 32.31 185 ILE E N 1
ATOM 9102 C CA . ILE E 1 188 ? 90.042 62.630 59.284 1.00 32.81 185 ILE E CA 1
ATOM 9103 C C . ILE E 1 188 ? 91.237 62.464 58.359 1.00 32.74 185 ILE E C 1
ATOM 9104 O O . ILE E 1 188 ? 91.302 63.127 57.327 1.00 33.72 185 ILE E O 1
ATOM 9109 N N . PRO E 1 189 ? 92.191 61.581 58.727 1.00 33.29 186 PRO E N 1
ATOM 9110 C CA . PRO E 1 189 ? 93.382 61.347 57.908 1.00 32.91 186 PRO E CA 1
ATOM 9111 C C . PRO E 1 189 ? 93.055 61.052 56.435 1.00 32.67 186 PRO E C 1
ATOM 9112 O O . PRO E 1 189 ? 92.041 60.398 56.130 1.00 32.57 186 PRO E O 1
ATOM 9116 N N . LYS E 1 190 ? 93.901 61.558 55.538 1.00 32.67 187 LYS E N 1
ATOM 9117 C CA . LYS E 1 190 ? 93.666 61.476 54.075 1.00 32.32 187 LYS E CA 1
ATOM 9118 C C . LYS E 1 190 ? 93.305 60.067 53.577 1.00 32.14 187 LYS E C 1
ATOM 9119 O O . LYS E 1 190 ? 92.283 59.882 52.904 1.00 31.67 187 LYS E O 1
ATOM 9125 N N . ALA E 1 191 ? 94.164 59.090 53.892 1.00 31.71 188 ALA E N 1
ATOM 9126 C CA . ALA E 1 191 ? 93.968 57.700 53.463 1.00 31.81 188 ALA E CA 1
ATOM 9127 C C . ALA E 1 191 ? 92.608 57.156 53.912 1.00 31.76 188 ALA E C 1
ATOM 9128 O O . ALA E 1 191 ? 91.862 56.546 53.129 1.00 32.18 188 ALA E O 1
ATOM 9130 N N . LYS E 1 192 ? 92.286 57.399 55.178 1.00 31.59 189 LYS E N 1
ATOM 9131 C CA . LYS E 1 192 ? 91.018 56.990 55.746 1.00 32.16 189 LYS E CA 1
ATOM 9132 C C . LYS E 1 192 ? 89.841 57.711 55.064 1.00 32.10 189 LYS E C 1
ATOM 9133 O O . LYS E 1 192 ? 88.832 57.076 54.729 1.00 32.80 189 LYS E O 1
ATOM 9139 N N . ALA E 1 193 ? 89.973 59.021 54.853 1.00 31.75 190 ALA E N 1
ATOM 9140 C CA . ALA E 1 193 ? 88.905 59.802 54.207 1.00 31.74 190 ALA E CA 1
ATOM 9141 C C . ALA E 1 193 ? 88.683 59.286 52.791 1.00 31.73 190 ALA E C 1
ATOM 9142 O O . ALA E 1 193 ? 87.539 59.115 52.369 1.00 31.18 190 ALA E O 1
ATOM 9144 N N . LEU E 1 194 ? 89.777 59.005 52.072 1.00 31.42 191 LEU E N 1
ATOM 9145 C CA . LEU E 1 194 ? 89.680 58.463 50.699 1.00 32.36 191 LEU E CA 1
ATOM 9146 C C . LEU E 1 194 ? 88.997 57.084 50.653 1.00 32.62 191 LEU E C 1
ATOM 9147 O O . LEU E 1 194 ? 88.196 56.790 49.758 1.00 31.67 191 LEU E O 1
ATOM 9152 N N . GLU E 1 195 ? 89.332 56.239 51.624 1.00 33.23 192 GLU E N 1
ATOM 9153 C CA . GLU E 1 195 ? 88.776 54.906 51.691 1.00 34.03 192 GLU E CA 1
ATOM 9154 C C . GLU E 1 195 ? 87.263 54.993 51.881 1.00 33.27 192 GLU E C 1
ATOM 9155 O O . GLU E 1 195 ? 86.505 54.377 51.146 1.00 33.93 192 GLU E O 1
ATOM 9161 N N . ILE E 1 196 ? 86.832 55.788 52.850 1.00 32.51 193 ILE E N 1
ATOM 9162 C CA . ILE E 1 196 ? 85.424 55.975 53.112 1.00 31.57 193 ILE E CA 1
ATOM 9163 C C . ILE E 1 196 ? 84.687 56.545 51.903 1.00 31.78 193 ILE E C 1
ATOM 9164 O O . ILE E 1 196 ? 83.622 56.024 51.552 1.00 30.53 193 ILE E O 1
ATOM 9169 N N . VAL E 1 197 ? 85.199 57.633 51.296 1.00 30.72 194 VAL E N 1
ATOM 9170 C CA . VAL E 1 197 ? 84.425 58.205 50.180 1.00 31.30 194 VAL E CA 1
ATOM 9171 C C . VAL E 1 197 ? 84.463 57.345 48.891 1.00 31.04 194 VAL E C 1
ATOM 9172 O O . VAL E 1 197 ? 83.443 57.226 48.192 1.00 30.42 194 VAL E O 1
ATOM 9176 N N . THR E 1 198 ? 85.613 56.735 48.587 1.00 31.05 195 THR E N 1
ATOM 9177 C CA . THR E 1 198 ? 85.700 55.854 47.407 1.00 30.86 195 THR E CA 1
ATOM 9178 C C . THR E 1 198 ? 84.676 54.700 47.518 1.00 31.45 195 THR E C 1
ATOM 9179 O O . THR E 1 198 ? 83.989 54.371 46.540 1.00 30.82 195 THR E O 1
ATOM 9183 N N . GLN E 1 199 ? 84.565 54.105 48.712 1.00 31.73 196 GLN E N 1
ATOM 9184 C CA . GLN E 1 199 ? 83.636 52.995 48.935 1.00 32.18 196 GLN E CA 1
ATOM 9185 C C . GLN E 1 199 ? 82.212 53.483 48.840 1.00 31.99 196 GLN E C 1
ATOM 9186 O O . GLN E 1 199 ? 81.351 52.781 48.305 1.00 31.86 196 GLN E O 1
ATOM 9192 N N . THR E 1 200 ? 81.964 54.704 49.317 1.00 31.58 197 THR E N 1
ATOM 9193 C CA . THR E 1 200 ? 80.635 55.298 49.234 1.00 30.96 197 THR E CA 1
ATOM 9194 C C . THR E 1 200 ? 80.252 55.647 47.798 1.00 31.06 197 THR E C 1
ATOM 9195 O O . THR E 1 200 ? 79.085 55.507 47.403 1.00 32.40 197 THR E O 1
ATOM 9199 N N . VAL E 1 201 ? 81.220 56.116 47.022 1.00 30.98 198 VAL E N 1
ATOM 9200 C CA . VAL E 1 201 ? 80.993 56.445 45.604 1.00 30.89 198 VAL E CA 1
ATOM 9201 C C . VAL E 1 201 ? 80.648 55.170 44.836 1.00 31.54 198 VAL E C 1
ATOM 9202 O O . VAL E 1 201 ? 79.651 55.131 44.085 1.00 30.52 198 VAL E O 1
ATOM 9206 N N . LEU E 1 202 ? 81.479 54.138 45.022 1.00 31.69 199 LEU E N 1
ATOM 9207 C CA . LEU E 1 202 ? 81.214 52.808 44.453 1.00 33.09 199 LEU E CA 1
ATOM 9208 C C . LEU E 1 202 ? 79.801 52.306 44.742 1.00 32.22 199 LEU E C 1
ATOM 9209 O O . LEU E 1 202 ? 79.049 51.952 43.821 1.00 32.16 199 LEU E O 1
ATOM 9214 N N . ALA E 1 203 ? 79.450 52.274 46.027 1.00 30.86 200 ALA E N 1
ATOM 9215 C CA . ALA E 1 203 ? 78.153 51.767 46.459 1.00 30.63 200 ALA E CA 1
ATOM 9216 C C . ALA E 1 203 ? 76.979 52.608 45.938 1.00 30.74 200 ALA E C 1
ATOM 9217 O O . ALA E 1 203 ? 75.928 52.061 45.562 1.00 30.90 200 ALA E O 1
ATOM 9219 N N . SER E 1 204 ? 77.152 53.937 45.918 1.00 30.97 201 SER E N 1
ATOM 9220 C CA . SER E 1 204 ? 76.083 54.840 45.468 1.00 31.26 201 SER E CA 1
ATOM 9221 C C . SER E 1 204 ? 75.820 54.652 43.988 1.00 31.13 201 SER E C 1
ATOM 9222 O O . SER E 1 204 ? 74.672 54.658 43.551 1.00 32.06 201 SER E O 1
ATOM 9225 N N . ALA E 1 205 ? 76.886 54.504 43.219 1.00 30.84 202 ALA E N 1
ATOM 9226 C CA . ALA E 1 205 ? 76.757 54.249 41.788 1.00 31.00 202 ALA E CA 1
ATOM 9227 C C . ALA E 1 205 ? 76.116 52.869 41.496 1.00 31.48 202 ALA E C 1
ATOM 9228 O O . ALA E 1 205 ? 75.265 52.779 40.600 1.00 31.95 202 ALA E O 1
ATOM 9230 N N . SER E 1 206 ? 76.437 51.825 42.280 1.00 30.99 203 SER E N 1
ATOM 9231 C CA . SER E 1 206 ? 75.793 50.516 42.073 0.50 31.12 203 SER E CA 1
ATOM 9232 C C . SER E 1 206 ? 74.322 50.619 42.386 1.00 31.84 203 SER E C 1
ATOM 9233 O O . SER E 1 206 ? 73.486 50.074 41.673 1.00 32.40 203 SER E O 1
ATOM 9236 N N . ASN E 1 207 ? 74.001 51.323 43.462 1.00 32.52 204 ASN E N 1
ATOM 9237 C CA . ASN E 1 207 ? 72.633 51.472 43.894 1.00 33.71 204 ASN E CA 1
ATOM 9238 C C . ASN E 1 207 ? 71.794 52.181 42.823 1.00 34.14 204 ASN E C 1
ATOM 9239 O O . ASN E 1 207 ? 70.720 51.713 42.458 1.00 34.24 204 ASN E O 1
ATOM 9244 N N . LEU E 1 208 ? 72.309 53.286 42.290 1.00 34.51 205 LEU E N 1
ATOM 9245 C CA . LEU E 1 208 ? 71.673 53.941 41.141 1.00 34.92 205 LEU E CA 1
ATOM 9246 C C . LEU E 1 208 ? 71.532 52.990 39.933 1.00 35.69 205 LEU E C 1
ATOM 9247 O O . LEU E 1 208 ? 70.459 52.883 39.343 1.00 36.46 205 LEU E O 1
ATOM 9252 N N . LYS E 1 209 ? 72.614 52.301 39.583 1.00 36.82 206 LYS E N 1
ATOM 9253 C CA . LYS E 1 209 ? 72.628 51.398 38.437 1.00 38.66 206 LYS E CA 1
ATOM 9254 C C . LYS E 1 209 ? 71.503 50.348 38.501 1.00 39.57 206 LYS E C 1
ATOM 9255 O O . LYS E 1 209 ? 70.799 50.130 37.521 1.00 40.11 206 LYS E O 1
ATOM 9261 N N . THR E 1 210 ? 71.323 49.728 39.665 1.00 40.54 207 THR E N 1
ATOM 9262 C CA . THR E 1 210 ? 70.394 48.617 39.804 1.00 41.59 207 THR E CA 1
ATOM 9263 C C . THR E 1 210 ? 69.003 49.045 40.238 1.00 42.22 207 THR E C 1
ATOM 9264 O O . THR E 1 210 ? 68.140 48.210 40.429 1.00 43.12 207 THR E O 1
ATOM 9268 N N . SER E 1 211 ? 68.779 50.344 40.376 1.00 42.60 208 SER E N 1
ATOM 9269 C CA . SER E 1 211 ? 67.488 50.854 40.804 1.00 43.08 208 SER E CA 1
ATOM 9270 C C . SER E 1 211 ? 66.756 51.544 39.652 1.00 43.14 208 SER E C 1
ATOM 9271 O O . SER E 1 211 ? 67.374 51.995 38.684 1.00 43.61 208 SER E O 1
ATOM 9274 N N . SER E 1 212 ? 65.431 51.604 39.734 1.00 43.29 209 SER E N 1
ATOM 9275 C CA . SER E 1 212 ? 64.640 52.307 38.715 1.00 43.31 209 SER E CA 1
ATOM 9276 C C . SER E 1 212 ? 64.503 53.801 39.026 1.00 42.88 209 SER E C 1
ATOM 9277 O O . SER E 1 212 ? 64.021 54.572 38.191 1.00 43.28 209 SER E O 1
ATOM 9280 N N . GLN E 1 213 ? 64.921 54.193 40.228 1.00 41.90 210 GLN E N 1
ATOM 9281 C CA . GLN E 1 213 ? 64.844 55.575 40.686 1.00 41.54 210 GLN E CA 1
ATOM 9282 C C . GLN E 1 213 ? 65.887 56.472 40.001 1.00 39.66 210 GLN E C 1
ATOM 9283 O O . GLN E 1 213 ? 66.991 56.026 39.703 1.00 38.97 210 GLN E O 1
ATOM 9289 N N . SER E 1 214 ? 65.536 57.737 39.783 1.00 37.59 211 SER E N 1
ATOM 9290 C CA . SER E 1 214 ? 66.469 58.723 39.234 1.00 35.74 211 SER E CA 1
ATOM 9291 C C . SER E 1 214 ? 67.437 59.233 40.316 1.00 34.21 211 SER E C 1
ATOM 9292 O O . SER E 1 214 ? 67.195 59.030 41.509 1.00 33.68 211 SER E O 1
ATOM 9295 N N . PRO E 1 215 ? 68.544 59.888 39.906 1.00 33.27 212 PRO E N 1
ATOM 9296 C CA . PRO E 1 215 ? 69.400 60.608 40.873 1.00 32.20 212 PRO E CA 1
ATOM 9297 C C . PRO E 1 215 ? 68.643 61.578 41.803 1.00 32.29 212 PRO E C 1
ATOM 9298 O O . PRO E 1 215 ? 68.899 61.578 43.016 1.00 32.34 212 PRO E O 1
ATOM 9302 N N . HIS E 1 216 ? 67.698 62.361 41.270 1.00 31.67 213 HIS E N 1
ATOM 9303 C CA . HIS E 1 216 ? 66.882 63.239 42.115 1.00 31.07 213 HIS E CA 1
ATOM 9304 C C . HIS E 1 216 ? 65.915 62.518 43.052 1.00 30.59 213 HIS E C 1
ATOM 9305 O O . HIS E 1 216 ? 65.666 62.999 44.148 1.00 30.14 213 HIS E O 1
ATOM 9312 N N . ASP E 1 217 ? 65.387 61.371 42.629 1.00 30.76 214 ASP E N 1
ATOM 9313 C CA . ASP E 1 217 ? 64.606 60.496 43.510 1.00 30.86 214 ASP E CA 1
ATOM 9314 C C . ASP E 1 217 ? 65.439 60.100 44.728 1.00 30.75 214 ASP E C 1
ATOM 9315 O O . ASP E 1 217 ? 64.963 60.178 45.863 1.00 30.45 214 ASP E O 1
ATOM 9320 N N . PHE E 1 218 ? 66.675 59.658 44.497 1.00 31.05 215 PHE E N 1
ATOM 9321 C CA . PHE E 1 218 ? 67.549 59.323 45.600 1.00 32.11 215 PHE E CA 1
ATOM 9322 C C . PHE E 1 218 ? 67.810 60.505 46.521 1.00 32.60 215 PHE E C 1
ATOM 9323 O O . PHE E 1 218 ? 67.771 60.376 47.740 1.00 33.31 215 PHE E O 1
ATOM 9331 N N . ILE E 1 219 ? 68.110 61.655 45.932 1.00 33.28 216 ILE E N 1
ATOM 9332 C CA . ILE E 1 219 ? 68.338 62.886 46.693 1.00 33.58 216 ILE E CA 1
ATOM 9333 C C . ILE E 1 219 ? 67.163 63.221 47.599 1.00 34.04 216 ILE E C 1
ATOM 9334 O O . ILE E 1 219 ? 67.369 63.527 48.755 1.00 34.25 216 ILE E O 1
ATOM 9339 N N . ASP E 1 220 ? 65.934 63.137 47.099 1.00 35.73 217 ASP E N 1
ATOM 9340 C CA . ASP E 1 220 ? 64.772 63.319 47.965 1.00 36.88 217 ASP E CA 1
ATOM 9341 C C . ASP E 1 220 ? 64.777 62.310 49.119 1.00 37.42 217 ASP E C 1
ATOM 9342 O O . ASP E 1 220 ? 64.467 62.673 50.253 1.00 36.90 217 ASP E O 1
ATOM 9347 N N . ALA E 1 221 ? 65.114 61.047 48.826 1.00 37.35 218 ALA E N 1
ATOM 9348 C CA . ALA E 1 221 ? 65.135 60.003 49.863 1.00 37.81 218 ALA E CA 1
ATOM 9349 C C . ALA E 1 221 ? 66.177 60.299 50.942 1.00 38.16 218 ALA E C 1
ATOM 9350 O O . ALA E 1 221 ? 65.908 60.109 52.123 1.00 38.04 218 ALA E O 1
ATOM 9352 N N . ILE E 1 222 ? 67.355 60.770 50.528 1.00 38.21 219 ILE E N 1
ATOM 9353 C CA . ILE E 1 222 ? 68.480 61.011 51.438 1.00 37.97 219 ILE E CA 1
ATOM 9354 C C . ILE E 1 222 ? 68.338 62.312 52.295 1.00 38.93 219 ILE E C 1
ATOM 9355 O O . ILE E 1 222 ? 68.851 62.386 53.417 1.00 39.37 219 ILE E O 1
ATOM 9360 N N . CYS E 1 223 ? 67.637 63.325 51.785 1.00 38.27 220 CYS E N 1
ATOM 9361 C CA . CYS E 1 223 ? 67.494 64.597 52.499 1.00 38.13 220 CYS E CA 1
ATOM 9362 C C . CYS E 1 223 ? 66.382 64.631 53.563 1.00 38.84 220 CYS E C 1
ATOM 9363 O O . CYS E 1 223 ? 65.281 65.096 53.280 1.00 39.35 220 CYS E O 1
ATOM 9366 N N . SER E 1 224 ? 66.671 64.168 54.782 1.00 39.18 221 SER E N 1
ATOM 9367 C CA . SER E 1 224 ? 65.740 64.323 55.908 1.00 39.59 221 SER E CA 1
ATOM 9368 C C . SER E 1 224 ? 65.397 65.797 56.080 1.00 38.73 221 SER E C 1
ATOM 9369 O O . SER E 1 224 ? 66.282 66.646 56.007 1.00 38.52 221 SER E O 1
ATOM 9372 N N . PRO E 1 225 ? 64.120 66.107 56.342 1.00 38.06 222 PRO E N 1
ATOM 9373 C CA . PRO E 1 225 ? 63.700 67.476 56.616 1.00 37.47 222 PRO E CA 1
ATOM 9374 C C . PRO E 1 225 ? 64.484 68.072 57.782 1.00 37.08 222 PRO E C 1
ATOM 9375 O O . PRO E 1 225 ? 64.645 67.409 58.813 1.00 37.42 222 PRO E O 1
ATOM 9379 N N . GLY E 1 226 ? 64.990 69.293 57.593 1.00 36.00 223 GLY E N 1
ATOM 9380 C CA . GLY E 1 226 ? 65.808 69.984 58.597 1.00 35.18 223 GLY E CA 1
ATOM 9381 C C . GLY E 1 226 ? 67.106 69.240 58.923 1.00 34.44 223 GLY E C 1
ATOM 9382 O O . GLY E 1 226 ? 67.664 69.435 59.995 1.00 34.77 223 GLY E O 1
ATOM 9383 N N . GLY E 1 227 ? 67.572 68.384 58.013 1.00 32.92 224 GLY E N 1
ATOM 9384 C CA . GLY E 1 227 ? 68.708 67.483 58.288 1.00 31.61 224 GLY E CA 1
ATOM 9385 C C . GLY E 1 227 ? 70.027 68.023 57.791 1.00 31.42 224 GLY E C 1
ATOM 9386 O O . GLY E 1 227 ? 70.094 69.159 57.297 1.00 30.43 224 GLY E O 1
ATOM 9387 N N . THR E 1 228 ? 71.080 67.205 57.888 1.00 31.18 225 THR E N 1
ATOM 9388 C CA . THR E 1 228 ? 72.405 67.645 57.528 1.00 30.96 225 THR E CA 1
ATOM 9389 C C . THR E 1 228 ? 72.581 67.633 56.009 1.00 31.81 225 THR E C 1
ATOM 9390 O O . THR E 1 228 ? 73.281 68.485 55.446 1.00 31.26 225 THR E O 1
ATOM 9394 N N . THR E 1 229 ? 71.919 66.697 55.331 1.00 31.41 226 THR E N 1
ATOM 9395 C CA . THR E 1 229 ? 72.163 66.541 53.880 1.00 31.88 226 THR E CA 1
ATOM 9396 C C . THR E 1 229 ? 71.581 67.691 53.052 1.00 31.41 226 THR E C 1
ATOM 9397 O O . THR E 1 229 ? 72.262 68.219 52.171 1.00 32.03 226 THR E O 1
ATOM 9401 N N . ILE E 1 230 ? 70.335 68.081 53.341 1.00 30.15 227 ILE E N 1
ATOM 9402 C CA . ILE E 1 230 ? 69.748 69.259 52.700 1.00 29.07 227 ILE E CA 1
ATOM 9403 C C . ILE E 1 230 ? 70.571 70.547 52.941 1.00 29.11 227 ILE E C 1
ATOM 9404 O O . ILE E 1 230 ? 70.668 71.396 52.063 1.00 29.14 227 ILE E O 1
ATOM 9409 N N . ALA E 1 231 ? 71.173 70.691 54.118 1.00 29.84 228 ALA E N 1
ATOM 9410 C CA . ALA E 1 231 ? 72.064 71.841 54.367 1.00 30.12 228 ALA E CA 1
ATOM 9411 C C . ALA E 1 231 ? 73.226 71.845 53.355 1.00 30.38 228 ALA E C 1
ATOM 9412 O O . ALA E 1 231 ? 73.464 72.855 52.679 1.00 30.13 228 ALA E O 1
ATOM 9414 N N . GLY E 1 232 ? 73.935 70.717 53.245 1.00 30.13 229 GLY E N 1
ATOM 9415 C CA . GLY E 1 232 ? 75.032 70.590 52.275 1.00 30.13 229 GLY E CA 1
ATOM 9416 C C . GLY E 1 232 ? 74.596 70.729 50.819 1.00 30.42 229 GLY E C 1
ATOM 9417 O O . GLY E 1 232 ? 75.304 71.331 50.006 1.00 30.53 229 GLY E O 1
ATOM 9418 N N . LEU E 1 233 ? 73.419 70.200 50.494 1.00 30.52 230 LEU E N 1
ATOM 9419 C CA . LEU E 1 233 ? 72.899 70.266 49.132 1.00 31.05 230 LEU E CA 1
ATOM 9420 C C . LEU E 1 233 ? 72.593 71.695 48.673 1.00 30.80 230 LEU E C 1
ATOM 9421 O O . LEU E 1 233 ? 72.923 72.066 47.534 1.00 31.38 230 LEU E O 1
ATOM 9434 N N . GLU E 1 235 ? 74.036 74.286 49.848 1.00 30.21 232 GLU E N 1
ATOM 9435 C CA . GLU E 1 235 ? 75.345 74.918 49.678 1.00 30.69 232 GLU E CA 1
ATOM 9436 C C . GLU E 1 235 ? 75.930 74.578 48.296 1.00 31.12 232 GLU E C 1
ATOM 9437 O O . GLU E 1 235 ? 76.534 75.429 47.660 1.00 31.91 232 GLU E O 1
ATOM 9443 N N . LEU E 1 236 ? 75.691 73.361 47.798 1.00 31.31 233 LEU E N 1
ATOM 9444 C CA . LEU E 1 236 ? 76.107 72.995 46.441 1.00 31.25 233 LEU E CA 1
ATOM 9445 C C . LEU E 1 236 ? 75.374 73.852 45.418 1.00 31.38 233 LEU E C 1
ATOM 9446 O O . LEU E 1 236 ? 75.966 74.305 44.447 1.00 31.33 233 LEU E O 1
ATOM 9451 N N . GLU E 1 237 ? 74.080 74.085 45.653 1.00 31.82 234 GLU E N 1
ATOM 9452 C CA . GLU E 1 237 ? 73.284 74.967 44.802 1.00 32.14 234 GLU E CA 1
ATOM 9453 C C . GLU E 1 237 ? 73.796 76.406 44.864 1.00 32.20 234 GLU E C 1
ATOM 9454 O O . GLU E 1 237 ? 73.999 77.043 43.828 1.00 32.62 234 GLU E O 1
ATOM 9460 N N . ARG E 1 238 ? 73.992 76.920 46.070 1.00 31.84 235 ARG E N 1
ATOM 9461 C CA . ARG E 1 238 ? 74.489 78.276 46.205 1.00 32.08 235 ARG E CA 1
ATOM 9462 C C . ARG E 1 238 ? 75.778 78.496 45.420 1.00 32.26 235 ARG E C 1
ATOM 9463 O O . ARG E 1 238 ? 75.903 79.501 44.725 1.00 31.92 235 ARG E O 1
ATOM 9471 N N . LEU E 1 239 ? 76.716 77.546 45.504 1.00 31.82 236 LEU E N 1
ATOM 9472 C CA . LEU E 1 239 ? 78.010 77.705 44.856 1.00 32.70 236 LEU E CA 1
ATOM 9473 C C . LEU E 1 239 ? 78.035 77.200 43.391 1.00 33.44 236 LEU E C 1
ATOM 9474 O O . LEU E 1 239 ? 79.048 77.339 42.695 1.00 34.30 236 LEU E O 1
ATOM 9479 N N . GLY E 1 240 ? 76.926 76.639 42.912 1.00 33.26 237 GLY E N 1
ATOM 9480 C CA . GLY E 1 240 ? 76.802 76.259 41.497 1.00 32.78 237 GLY E CA 1
ATOM 9481 C C . GLY E 1 240 ? 77.516 74.990 41.049 1.00 32.81 237 GLY E C 1
ATOM 9482 O O . GLY E 1 240 ? 78.159 74.963 39.987 1.00 32.46 237 GLY E O 1
ATOM 9483 N N . LEU E 1 241 ? 77.414 73.922 41.840 1.00 32.54 238 LEU E N 1
ATOM 9484 C CA . LEU E 1 241 ? 78.034 72.644 41.457 1.00 31.70 238 LEU E CA 1
ATOM 9485 C C . LEU E 1 241 ? 77.598 72.153 40.060 1.00 31.16 238 LEU E C 1
ATOM 9486 O O . LEU E 1 241 ? 78.428 71.770 39.237 1.00 30.13 238 LEU E O 1
ATOM 9491 N N . THR E 1 242 ? 76.286 72.136 39.810 1.00 31.11 239 THR E N 1
ATOM 9492 C CA . THR E 1 242 ? 75.772 71.662 38.535 1.00 31.06 239 THR E CA 1
ATOM 9493 C C . THR E 1 242 ? 76.269 72.507 37.357 1.00 31.71 239 THR E C 1
ATOM 9494 O O . THR E 1 242 ? 76.743 71.964 36.367 1.00 32.10 239 THR E O 1
ATOM 9498 N N . ALA E 1 243 ? 76.122 73.824 37.453 1.00 31.07 240 ALA E N 1
ATOM 9499 C CA . ALA E 1 243 ? 76.665 74.750 36.432 1.00 30.98 240 ALA E CA 1
ATOM 9500 C C . ALA E 1 243 ? 78.160 74.549 36.221 1.00 30.22 240 ALA E C 1
ATOM 9501 O O . ALA E 1 243 ? 78.652 74.600 35.098 1.00 30.29 240 ALA E O 1
ATOM 9503 N N . THR E 1 244 ? 78.885 74.342 37.309 1.00 30.32 241 THR E N 1
ATOM 9504 C CA . THR E 1 244 ? 80.337 74.120 37.228 1.00 29.62 241 THR E CA 1
ATOM 9505 C C . THR E 1 244 ? 80.694 72.882 36.385 1.00 30.59 241 THR E C 1
ATOM 9506 O O . THR E 1 244 ? 81.529 72.952 35.459 1.00 29.89 241 THR E O 1
ATOM 9510 N N . VAL E 1 245 ? 80.036 71.761 36.686 1.00 30.38 242 VAL E N 1
ATOM 9511 C CA . VAL E 1 245 ? 80.324 70.506 35.991 1.00 31.15 242 VAL E CA 1
ATOM 9512 C C . VAL E 1 245 ? 79.991 70.636 34.486 1.00 31.60 242 VAL E C 1
ATOM 9513 O O . VAL E 1 245 ? 80.776 70.263 33.588 1.00 30.34 242 VAL E O 1
ATOM 9517 N N . SER E 1 246 ? 78.821 71.209 34.234 1.00 31.20 243 SER E N 1
ATOM 9518 C CA . SER E 1 246 ? 78.296 71.342 32.899 1.00 32.15 243 SER E CA 1
ATOM 9519 C C . SER E 1 246 ? 79.159 72.292 32.058 1.00 31.55 243 SER E C 1
ATOM 9520 O O . SER E 1 246 ? 79.413 72.053 30.884 1.00 31.95 243 SER E O 1
ATOM 9523 N N . SER E 1 247 ? 79.583 73.389 32.667 1.00 31.96 244 SER E N 1
ATOM 9524 C CA . SER E 1 247 ? 80.509 74.297 31.994 1.00 32.04 244 SER E CA 1
ATOM 9525 C C . SER E 1 247 ? 81.803 73.563 31.653 1.00 31.73 244 SER E C 1
ATOM 9526 O O . SER E 1 247 ? 82.354 73.750 30.564 1.00 32.39 244 SER E O 1
ATOM 9529 N N . ALA E 1 248 ? 82.262 72.691 32.554 1.00 31.32 245 ALA E N 1
ATOM 9530 C CA . ALA E 1 248 ? 83.486 71.897 32.322 1.00 30.95 245 ALA E CA 1
ATOM 9531 C C . ALA E 1 248 ? 83.324 70.943 31.145 1.00 31.07 245 ALA E C 1
ATOM 9532 O O . ALA E 1 248 ? 84.233 70.767 30.339 1.00 31.75 245 ALA E O 1
ATOM 9534 N N . ILE E 1 249 ? 82.157 70.313 31.056 1.00 31.36 246 ILE E N 1
ATOM 9535 C CA . ILE E 1 249 ? 81.866 69.414 29.966 1.00 30.61 246 ILE E CA 1
ATOM 9536 C C . ILE E 1 249 ? 81.822 70.183 28.650 1.00 30.48 246 ILE E C 1
ATOM 9537 O O . ILE E 1 249 ? 82.353 69.709 27.644 1.00 29.53 246 ILE E O 1
ATOM 9542 N N . ASP E 1 250 ? 81.167 71.355 28.651 1.00 31.52 247 ASP E N 1
ATOM 9543 C CA . ASP E 1 250 ? 81.196 72.276 27.493 1.00 31.75 247 ASP E CA 1
ATOM 9544 C C . ASP E 1 250 ? 82.624 72.596 27.028 1.00 31.96 247 ASP E C 1
ATOM 9545 O O . ASP E 1 250 ? 82.929 72.504 25.831 1.00 31.77 247 ASP E O 1
ATOM 9550 N N . LYS E 1 251 ? 83.493 72.972 27.969 1.00 31.10 248 LYS E N 1
ATOM 9551 C CA . LYS E 1 251 ? 84.903 73.265 27.627 1.00 32.30 248 LYS E CA 1
ATOM 9552 C C . LYS E 1 251 ? 85.611 72.053 27.052 1.00 31.72 248 LYS E C 1
ATOM 9553 O O . LYS E 1 251 ? 86.440 72.188 26.153 1.00 31.83 248 LYS E O 1
ATOM 9559 N N . THR E 1 252 ? 85.273 70.871 27.569 1.00 31.38 249 THR E N 1
ATOM 9560 C CA . THR E 1 252 ? 85.877 69.629 27.085 1.00 31.63 249 THR E CA 1
ATOM 9561 C C . THR E 1 252 ? 85.464 69.397 25.630 1.00 31.08 249 THR E C 1
ATOM 9562 O O . THR E 1 252 ? 86.295 69.066 24.780 1.00 30.27 249 THR E O 1
ATOM 9566 N N . ILE E 1 253 ? 84.169 69.568 25.369 1.00 31.46 250 ILE E N 1
ATOM 9567 C CA . ILE E 1 253 ? 83.607 69.392 24.045 1.00 31.21 250 ILE E CA 1
ATOM 9568 C C . ILE E 1 253 ? 84.171 70.445 23.077 1.00 32.16 250 ILE E C 1
ATOM 9569 O O . ILE E 1 253 ? 84.527 70.112 21.929 1.00 32.95 250 ILE E O 1
ATOM 9574 N N . ASP E 1 254 ? 84.243 71.708 23.516 1.00 32.67 251 ASP E N 1
ATOM 9575 C CA . ASP E 1 254 ? 84.837 72.786 22.702 1.00 33.48 251 ASP E CA 1
ATOM 9576 C C . ASP E 1 254 ? 86.252 72.399 22.255 1.00 33.08 251 ASP E C 1
ATOM 9577 O O . ASP E 1 254 ? 86.626 72.592 21.104 1.00 33.12 251 ASP E O 1
ATOM 9582 N N . LYS E 1 255 ? 87.035 71.855 23.173 1.00 32.77 252 LYS E N 1
ATOM 9583 C CA . LYS E 1 255 ? 88.406 71.469 22.839 1.00 32.87 252 LYS E CA 1
ATOM 9584 C C . LYS E 1 255 ? 88.397 70.341 21.831 1.00 32.95 252 LYS E C 1
ATOM 9585 O O . LYS E 1 255 ? 89.148 70.372 20.863 1.00 32.19 252 LYS E O 1
ATOM 9591 N N . ALA E 1 256 ? 87.552 69.330 22.061 1.00 34.00 253 ALA E N 1
ATOM 9592 C CA . ALA E 1 256 ? 87.435 68.238 21.108 1.00 34.43 253 ALA E CA 1
ATOM 9593 C C . ALA E 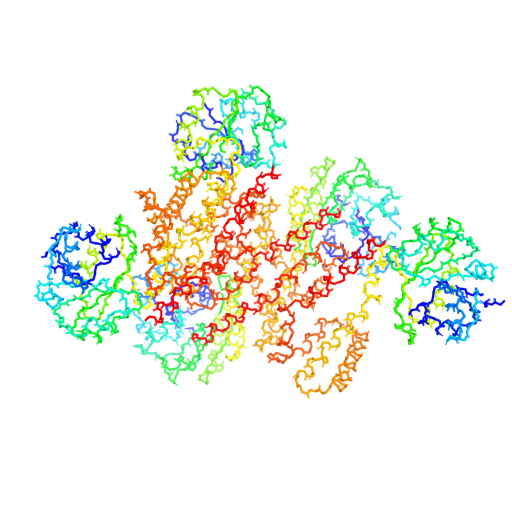1 256 ? 87.090 68.815 19.730 1.00 35.23 253 ALA E C 1
ATOM 9594 O O . ALA E 1 256 ? 87.700 68.424 18.732 1.00 35.89 253 ALA E O 1
ATOM 9596 N N . LYS E 1 257 ? 86.131 69.747 19.673 1.00 36.10 254 LYS E N 1
ATOM 9597 C CA . LYS E 1 257 ? 85.752 70.385 18.411 1.00 37.56 254 LYS E CA 1
ATOM 9598 C C . LYS E 1 257 ? 86.928 71.101 17.742 1.00 38.77 254 LYS E C 1
ATOM 9599 O O . LYS E 1 257 ? 87.097 70.994 16.528 1.00 39.08 254 LYS E O 1
ATOM 9605 N N . SER E 1 258 ? 87.748 71.814 18.503 1.00 39.27 255 SER E N 1
ATOM 9606 C CA . SER E 1 258 ? 88.831 72.572 17.864 1.00 40.56 255 SER E CA 1
ATOM 9607 C C . SER E 1 258 ? 89.971 71.677 17.392 1.00 41.14 255 SER E C 1
ATOM 9608 O O . SER E 1 258 ? 90.648 72.003 16.431 1.00 41.39 255 SER E O 1
ATOM 9611 N N . LEU E 1 259 ? 90.181 70.542 18.054 1.00 41.99 256 LEU E N 1
ATOM 9612 C CA . LEU E 1 259 ? 91.217 69.598 17.597 1.00 42.68 256 LEU E CA 1
ATOM 9613 C C . LEU E 1 259 ? 90.960 69.104 16.161 1.00 43.43 256 LEU E C 1
ATOM 9614 O O . LEU E 1 259 ? 89.809 68.973 15.711 1.00 43.38 256 LEU E O 1
#

Sequence (1252 aa):
AKIGIIGVGKASAIIKGLKQTPHELIISGSSLERSKEIAEQLALPYASHQDLIDQVDLVILGIKPQLFETVLKPLHFKQPIISAAGISLQRLATFVGQDLPLLRIPNNAQILQSSTALTGNALVSQELQARVRDLTDSFGSTFDISEKDFDTFTALAGSSPAYIYLFIEALAKAGVKNGIPKAKALEIVTQTVLASASNLKTSSQSPHDFIDAICSPGGTTIAGLELERLGLTATVSSAIDKTIDKAKSLAKIGIIGVGKASAIIKGLKQTPHELIISGSSLERSKEIAEQLALPYASHQDLIDQVDLVILGIKPQLFETVLKPLHFKQPIISAAGISLQRLATFVGQDLPLLRIPNNAQILQSSTALTGNALVSQELQARVRDLTDSFGSTFDISEKDFDTFTALAGSSPAYIYLFIEALAKAGVKNGIPKAKALEIVTQTVLASASNLKTSSQSPHDFIDAICSPGGTTIAGLELERLGLTATVSSAIDKTIDKAKSLKIGIIGVGKASAIIKGLKQTPHELIISGSSLERSKEIAEQLALPYASHQDLIDQVDLVILGIKPQLFETVLKPLHFKQPIISAAGISLQRLATFVGQDLPLLRIPNNAQILQSSTALTGNALVSQELQARVRDLTDSFGSTFDISEKDFDTFTALAGSSPAYIYLFIEALAKAGVKNGIPKAKALEIVTQTVLASASNLKTSSQSPHDFIDAICSPGGTTIAGLELERLGLTATVSSAIDKTIDKAKSLNAKIGIIGVGKASAIIKGLKQTPHELIISGSSLERSKEIAEQLALPYASHQDLIDQVDLVILGIKPQLFETVLKPLHFKQPIISAAGISLQRLATFVGQDLPLLRIPNNAQILQSSTALTGNALVSQELQARVRDLTDSFGSTFDISEKDFDTFTALAGSSPAYIYLFIEALAKAGVKNGIPKAKALEIVTQTVLASASNLKTSSQSPHDFIDAICSPGGTTIAGLELERLGLTATVSSAIDKTIDKAKSLSNAKIGIIGVGKASAIIKGLKQTPHELIISGSSLERSKEIAEQLALPYASHQDLIDQVDLVILGIKPQLFETVLKPLHFKQPIISAAGISLQRLATFVGQDLPLLRIPNNAQILQSSTALTGNALVSQELQARVRDLTDSFGSTFDISEKDFDTFTALAGSSPAYIYLFIEALAKAGVKNGIPKAKALEIVTQTVLASASNLKTSSQSPHDFIDAICSPGGTTIAGLELERLGLTATVSSAIDKTIDKAKSL

Radius of gyration: 37.23 Å; Cα contacts (8 Å, |Δi|>4): 2383; chains: 5; bounding box: 89×109×85 Å

B-factor: mean 46.68, std 14.09, range [21.78, 500.0]

InterPro domains:
  IPR000304 Pyrroline-5-carboxylate reductase-like [MF_01925] (1-256)
  IPR000304 Pyrroline-5-carboxylate reductase-like [PIRSF000193] (1-255)
  IPR000304 Pyrroline-5-carboxylate reductase-like [TIGR00112] (3-256)
  IPR008927 6-phosphogluconate dehydrogenase-like, C-terminal domain superfamily [SSF48179] (152-255)
  IPR028939 Pyrroline-5-carboxylate reductase, catalytic, N-terminal [PF03807] (2-89)
  IPR029036 Pyrroline-5-carboxylate reductase, dimerisation domain [PF14748] (152-256)
  IPR036291 NAD(P)-binding domain superfamily [SSF51735] (1-149)

Organism: Streptococcus pyogenes serotype M1 (NCBI:txid301447)

Foldseek 3Di:
DEEEEEAPDPVLLLVVLVVPDPYAYEYEHPDPVVRVVVCVVSVHHYAHVQRRQVPGQEYEYDDEPVCLQVRQQPHAHDHEYEYYFQAAPVNNCVRHHDQYKYKYKFAQLNVLATEMEIDIDPNQDPVNSVVVLSSNNSSHHYDDDDRVCRLLCCLVGHVCVVVVVVVLQVQLVVVVVVPHDSVVSSVVSVVVVVVVVVCCVVDPDDPVRVLVVPDDVVDDSVVVVVCVVVPVPVVSVVVSVVSSVVSNVD/DEEEEEAPDPVLLLVVLVVVPPYAYEYDHDDPVVSVVVCVVNVHHYAHPQRRQVPGQEYEYDDEPVCLQVRQQPHAHDHEYEYYFQQDPVNSCVRHHPQHKYKYKFAQLNVLATEMEIDIDPNQDPVNRVVVLVSNNSSHHYDDDDPVCRLLCCLVGHVCVVVVVVVLQVQLVVVVVVPHDSVVSSVVSVVVVVVVVVCCVVDPDDPVSVLVVPDDVVDDSVVVVCCVVVPVPVVSVVVSVVSSVVSNVD/DEEEEAPDPVVLLVLLVVVPDPAYEYHHDDPVVQVVVCVVSVHHYAHVQRRQVVDAEYEYDDEPVCLPVPQQPHAHDHEYEYYFQQDPVNNCVRHHDQYWYKYKFAQLNVLATEMEIDIDPNQDPVNSVVVLVSNNRSHHYHDDDSVCRLLCCLVGHVCVVVVVVVLQVQLVVVVVVPHDSVRSSVVSVVVVVVVVVCCVVDPADPVSVLVVPDDVVDDSVVVVCCVVVPVPVVSVVVSVVSSVVSNVD/DEEEEEEAPDPVLLLVVLQVVDPYAYEYEHPDPVVRVVVCVVNVHHYAHPQRRQVPGAEYEYDDEPVCLQVRQQPHAHDHEYEYYFQADPVNNCVRHHDQYWYKYKFAQLNVLATEMEIDIDPNQDPVNSVVVLSSNNSSHHYDDDDPVCRLLCCLVGHVCVVVVVVVLQVQLVVCVVVPHDSVRSSVVSVVVVVVVVVCCVPDPDDPVSVLVVPDDVVDDSVVVCCCVVVPVPVVSVVVSVVSSVVSNVD/DLEEEEEEAPDPVVLLVVLVVVDRYAYEYEHPDPVVQVVVCVVSVHHYAHVQRRQVPGAEYEYDDEPVCLQVRQQPHAHDHEYEYYFQADPVNSCVSYHPQHKYKYKFAQLNVLATEMEIDIDPNADPVNSVSVLSSNNSSHHYDDDDRVCRLLCCLVGHVCVVVVVVVLQVQLVVCVVVDHDSVRSSVVSVVVVVVVVVCCVPDPDDPVSVLVVPDDVVDDSVVVVCCVVVPVPVVSVVVSVVSSVVSNVD

Nearest PDB structures (foldseek):
  2ahr-assembly1_E  TM=1.004E+00  e=2.782E-47  Streptococcus pyogenes M1 GAS
  2rcy-assembly1_B-2  TM=9.084E-01  e=1.866E-21  Plasmodium falciparum 3D7
  5bsh-assembly1_D  TM=8.518E-01  e=1.649E-21  Medicago truncatula
  2rcy-assembly1_E-2  TM=9.105E-01  e=6.833E-20  Plasmodium falciparum 3D7
  5bsh-assembly1_G  TM=8.260E-01  e=1.360E-20  Medicago truncatula